Protein 8PEH (pdb70)

InterPro domains:
  IPR000719 Protein kinase domain [PS50011] (594-871)
  IPR000719 Protein kinase domain [SM00220] (594-871)
  IPR001245 Serine-threonine/tyrosine-protein kinase, catalytic domain [PF07714] (597-866)
  IPR001611 Leucine-rich repeat [PF00560] (429-446)
  IPR008271 Serine/threonine-protein kinase, active site [PS00108] (716-728)
  IPR011009 Protein kinase-like domain superfamily [SSF56112] (574-866)
  IPR013210 Leucine-rich repeat-containing N-terminal, plant-type [PF08263] (356-398)
  IPR017441 Protein kinase, ATP binding site [PS00107] (600-622)
  IPR024788 Malectin-like domain [PF12819] (41-347)
  IPR032675 Leucine-rich repeat domain superfamily [G3DSA:3.80.10.10] (358-510)

Nearest PDB structures (foldseek):
  8peh-assembly1_B  TM=1.003E+00  e=1.389E-59  Lotus japonicus
  8peh-assembly2_C  TM=9.870E-01  e=3.847E-55  Lotus japonicus
  8peh-assembly3_A  TM=9.852E-01  e=7.906E-52  Lotus japonicus
  6m0u-assembly1_A  TM=9.887E-01  e=3.096E-47  Arachis hypogaea
  5lpz-assembly1_A  TM=8.808E-01  e=1.571E-26  Arabidopsis thaliana

Organism: Lotus japonicus (NCBI:txid34305)

B-factor: mean 48.97, std 18.35, range [19.84, 143.26]

Sequence (856 aa):
SIQAFTLEYIEVATERYKTLIGEGGFGSVYRGTLNDGQQEVAVKVRSATSTQGTREFDNELNLLSAIQHENLVPLLGYCNESDQQILVYPFMSNGSLQDRLYGEPAKRKILDWPTRLSIALGAARGLAYLHTFPGRSVIHRDIKSSNILLDHSMAKVANFGFSKYASLEVRGTAGYLDPEYYKKTQQLSEKSDVFSFGVVLLEIVSGREPLNIKRPRTEWSLVEWATPYIRGSKVDEIVDPGIKGGYHAEAMWRVVEVALQQCLEPFSTYRPSMVAIVRRELEDALIIENNASSIQAFTLEYIEVATERYKTLIGEGGFGSVYRGTLNDGQEVAVKVRSATSTQGTREFDNELNLLSAIQHENLVPLLGYCNESDQQILVYPFMSNGSLQDRLYGEPAKRKILDWPTRLSIALGAARGLAYLHTFPGRSVIHRDIKSSNILLDHSMAKVANFGFSKYALLEVRGTAGYLDPEYYKTQQLSEKSDVFSFGVVLLEIVSGREPLNIKRPRTEWSLVEWATPYIRGSKVDEIVDPGIKGGYHAEAMWRVVEVALQCLEPFSTYRPSMVAIVRELEDALIIENNSVSIQAFTLEYIEVATERYKTLIGEGGFGSVYRGTLNDGQEVAVKVRSATSTQGTREFDNELNLLSAIQQHENLVPLLGYCNESDQQILVYPFMSNGSLQDRLYGEPAKRKILDWPTRLSIALGAARGLAYLHTFPGRSVIHRDIKSSNILLDHSMAKVANFGFRGTAGYLDPEYYKTQQLSEKSDVFSFGVVLLEIVSGREPLNIKRPRTEWSLVEWATPYIRGSKVDEIVDPGIKGGYHAEAMWRVVEVALQQCLEPFSTYRPSMVAIVRELEDALIIENN

Secondary structure (DSSP, 8-state):
----EEPPHHHHHHHTTTT-SEEE-STTEEEEEEE-TT--EEEEEEE-GGG---HHHHHHHHHHHTT---TTBPPP-EEEEETTEEEEEEE--TT-BHHHHHHSTGGGTS---HHHHHHHHHHHHHHHHHHHT-SSSPPP-S---GGGEE--TT--EE-S------TTT--TTHHHH----HHHHHHHHHHHHHHHHH---SB-TTS-GGGSBHHHHHHHHHHTT-GGGTS-GGGTTSS-HHHHHHHHHHHHHHT-SSGGGSPPHHHHHHHHHHHHHHHH-/--EE--HHHHHHHHTTTT-EEEE-SS-EEEEEE-TT--EEEEE---STT---HHHHHHHHHHHHH---TTBPPP-EEEEETTEEEEEEE--TT-BHHHHHHSSHHHH----HHHHHHHHHHHHHHHHHHHT-SSS-EE-S---GGGEE--TT--EE---TT-EE------S-TTTS-TTHHHH----HHHHHHHHHHHHHHHHH---SB-TTS-GGGSBHHHHHHHHHHTT-GGGTS-GGGTTSS-HHHHHHHHHHHHHHT-SSGGGSPPHHHHHHHHHHHHHHHHT--/-PEE--HHHHHHHHTTT--EEEE-SS-EEEEEE-TTS-EEEEEEEE--SSS-HHHHHHHHHHHHH---TTBPPP-EEEEETTEEEEEEE--TT-BHHHHHHSHHHHH-PPPHHHHHHHHHHHHHHHHHHHT-SSS-EE-S---GGGEE--TT--EE---TT-EE---S-S-TTTS-TTHHHH----HHHHHHHHHHHHHHHHH---SB-TTS-GGGSBHHHHHHHHHHTT-GGGGS-GGGTT-S-HHHHHHHHHHHHHHT-SSGGGSPPHHHHHHHHHHHHHHHH-

Solvent-accessible surface area: 41245 Å² total

Radius of gyration: 34.84 Å; Cα contacts (8 Å, |Δi|>4): 1588; chains: 3; bounding box: 82×72×102 Å

Foldseek 3Di:
DAAEDEPVQVCQFQVNQPAWDAAALQGTWGWGAHPVGFIKIKRKHDPVLDDDDVVVVVVVVVLQPLDDPQAFHWRYWYCPPNMTMTITGDAVQAWQLCQLANDVVVVDHDELLLLLVLLLSNLVSLLCQQPPPPFRKDQFADARNQFGAHPVGGHGYDSSVIDTFPDDDTYDPQQAQLCCVVVVGQGQLSVLSSSLSVLLCSFQSDHQADPPDPPCPRGSCSNQLVCLVVVNNLVRGHPVHVVVFDPVLSNLSNVLSNQSNPNDRVSHDGSVVVSVSSVVSSVSRVPPD/DADEDEPVQVCQFQVNQPAWDDAALAGTWGWGAHPVGFIKIKGKDFADPVRDDVNLVVVVVVLQLQDDPQAFHWRYWYQPPRMTMTITTDAVQAWQLCQLANPVVVVPHDELLLLLVLLLSNLVSLLCQQVPPPFHKDQFADARNQFGAHPVGGHRYRSSVMDTQADDTHDPLQAQLCCVVVRDDGSLSVLQSSLSVLLCSFQSDDQADPVDPPCPRGSCNNQVCCLVVVNNLVRGHPVHVVRWDPVLSNLSNVLSVQSNDNDRVSHDGSVVVSVSSVVSSVVRVD/DLDAAEDEPVQVCVFQVNQPAWPDQDQQATWGWGAHPVGFIKIKGWGDPVNQDDPVLVVVFVVVLSVDDDPQAFHWRYWYCPPNITMTMTGDAVQAWQLCQLANDVVVPDHDELLLLLVQLLSNLVQLLCQQPPPPDRWAQQADARNQFGAHPVGGHGYRTTSPYDPQQAQLCCVPVVDDDSLSNLQNSLSVLLCSFQSDHQADPVDPPCPRGSCSNQVVCLVVVNNVVRGHPVHVVVFDPVLSNLSNVLSNQSNPSDRVSHDHSVVVSVSSVVSSVVRVD

Structure (mmCIF, N/CA/C/O backbone):
data_8PEH
#
_entry.id   8PEH
#
_cell.length_a   144.870
_cell.length_b   77.960
_cell.length_c   101.400
_cell.angle_alpha   90.000
_cell.angle_beta   90.150
_cell.angle_gamma   90.000
#
_symmetry.space_group_name_H-M   'C 1 2 1'
#
loop_
_entity.id
_entity.type
_entity.pdbx_description
1 polymer 'Receptor-like kinase SYMRK'
2 non-polymer 'SULFATE ION'
3 non-polymer 1,2-ETHANEDIOL
4 water water
#
loop_
_atom_site.group_PDB
_atom_site.id
_atom_site.type_symbol
_atom_site.label_atom_id
_atom_site.label_alt_id
_atom_site.label_comp_id
_atom_site.label_asym_id
_atom_site.label_entity_id
_atom_site.label_seq_id
_atom_site.pdbx_PDB_ins_code
_atom_site.Cartn_x
_atom_site.Cartn_y
_atom_site.Cartn_z
_atom_site.occupancy
_atom_site.B_iso_or_equiv
_atom_site.auth_seq_id
_atom_site.auth_comp_id
_atom_site.auth_asym_id
_atom_site.auth_atom_id
_atom_site.pdbx_PDB_model_num
ATOM 1 N N . SER A 1 3 ? 8.54177 -44.81442 26.04733 1.000 87.64167 580 SER B N 1
ATOM 2 C CA . SER A 1 3 ? 8.70617 -43.63737 25.20092 1.000 88.31085 580 SER B CA 1
ATOM 3 C C . SER A 1 3 ? 8.09332 -43.85795 23.81613 1.000 85.80260 580 SER B C 1
ATOM 4 O O . SER A 1 3 ? 7.80708 -44.99122 23.42578 1.000 86.26983 580 SER B O 1
ATOM 7 N N . ILE A 1 4 ? 7.89557 -42.76167 23.08152 1.000 72.06041 581 ILE B N 1
ATOM 8 C CA . ILE A 1 4 ? 7.28700 -42.83261 21.75866 1.000 74.42371 581 ILE B CA 1
ATOM 9 C C . ILE A 1 4 ? 8.21703 -43.58224 20.80853 1.000 71.44161 581 ILE B C 1
ATOM 10 O O . ILE A 1 4 ? 9.44739 -43.45617 20.88653 1.000 70.94359 581 ILE B O 1
ATOM 15 N N . GLN A 1 5 ? 7.63402 -44.38953 19.92106 1.000 67.13898 582 GLN B N 1
ATOM 16 C CA . GLN A 1 5 ? 8.38491 -45.24659 19.00957 1.000 69.56711 582 GLN B CA 1
ATOM 17 C C . GLN A 1 5 ? 8.19770 -44.80474 17.56542 1.000 63.31766 582 GLN B C 1
ATOM 18 O O . GLN A 1 5 ? 7.08886 -44.46840 17.14685 1.000 62.68764 582 GLN B O 1
ATOM 24 N N . ALA A 1 6 ? 9.28125 -44.82890 16.79706 1.000 70.71122 583 ALA B N 1
ATOM 25 C CA . ALA A 1 6 ? 9.20107 -44.64323 15.35510 1.000 61.79595 583 ALA B CA 1
ATOM 26 C C . ALA A 1 6 ? 9.04225 -46.00549 14.69148 1.000 64.79767 583 ALA B C 1
ATOM 27 O O . ALA A 1 6 ? 9.75764 -46.95402 15.03253 1.000 69.24517 583 ALA B O 1
ATOM 29 N N . PHE A 1 7 ? 8.09833 -46.10500 13.75825 1.000 65.62941 584 PHE B N 1
ATOM 30 C CA . PHE A 1 7 ? 7.82385 -47.34604 13.04537 1.000 67.37044 584 PHE B CA 1
ATOM 31 C C . PHE A 1 7 ? 8.08532 -47.16098 11.55650 1.000 68.01234 584 PHE B C 1
ATOM 32 O O . PHE A 1 7 ? 7.80323 -46.09701 10.99702 1.000 68.12909 584 PHE B O 1
ATOM 40 N N . THR A 1 8 ? 8.62050 -48.19795 10.91223 1.000 69.19215 585 THR B N 1
ATOM 41 C CA . THR A 1 8 ? 8.71651 -48.17498 9.46252 1.000 69.75915 585 THR B CA 1
ATOM 42 C C . THR A 1 8 ? 7.35258 -48.45575 8.84367 1.000 73.28499 585 THR B C 1
ATOM 43 O O . THR A 1 8 ? 6.46841 -49.05420 9.46536 1.000 70.38060 585 THR B O 1
ATOM 47 N N . LEU A 1 9 ? 7.19266 -48.01487 7.59263 1.000 71.47939 586 LEU B N 1
ATOM 48 C CA . LEU A 1 9 ? 5.95702 -48.28773 6.86652 1.000 75.57344 586 LEU B CA 1
ATOM 49 C C . LEU A 1 9 ? 5.73486 -49.78561 6.69436 1.000 79.15640 586 LEU B C 1
ATOM 50 O O . LEU A 1 9 ? 4.58569 -50.23882 6.61813 1.000 75.53051 586 LEU B O 1
ATOM 55 N N . GLU A 1 10 ? 6.82079 -50.56471 6.63406 1.000 81.93454 587 GLU B N 1
ATOM 56 C CA . GLU A 1 10 ? 6.70186 -52.01807 6.58082 1.000 82.73665 587 GLU B CA 1
ATOM 57 C C . GLU A 1 10 ? 6.11664 -52.57291 7.87135 1.000 82.42649 587 GLU B C 1
ATOM 58 O O . GLU A 1 10 ? 5.21988 -53.42446 7.83817 1.000 80.89377 587 GLU B O 1
ATOM 64 N N . TYR A 1 11 ? 6.63321 -52.12121 9.01712 1.000 77.87764 588 TYR B N 1
ATOM 65 C CA . TYR A 1 11 ? 6.08887 -52.55709 10.29605 1.000 73.81166 588 TYR B CA 1
ATOM 66 C C . TYR A 1 11 ? 4.59228 -52.28432 10.36784 1.000 71.32240 588 TYR B C 1
ATOM 67 O O . TYR A 1 11 ? 3.81345 -53.15325 10.77834 1.000 71.10425 588 TYR B O 1
ATOM 76 N N . ILE A 1 12 ? 4.16987 -51.09117 9.94407 1.000 67.23611 589 ILE B N 1
ATOM 77 C CA . ILE A 1 12 ? 2.75178 -50.75458 9.96771 1.000 68.44698 589 ILE B CA 1
ATOM 78 C C . ILE A 1 12 ? 1.97252 -51.64291 9.01072 1.000 67.35989 589 ILE B C 1
ATOM 79 O O . ILE A 1 12 ? 0.79503 -51.93896 9.24335 1.000 65.74287 589 ILE B O 1
ATOM 84 N N . GLU A 1 13 ? 2.60651 -52.09141 7.92846 1.000 71.12127 590 GLU B N 1
ATOM 85 C CA . GLU A 1 13 ? 1.91231 -52.96258 6.98865 1.000 73.27802 590 GLU B CA 1
ATOM 86 C C . GLU A 1 13 ? 1.58939 -54.31060 7.62185 1.000 73.27294 590 GLU B C 1
ATOM 87 O O . GLU A 1 13 ? 0.46591 -54.81284 7.49137 1.000 72.67732 590 GLU B O 1
ATOM 93 N N . VAL A 1 14 ? 2.56400 -54.90576 8.31308 1.000 71.32584 591 VAL B N 1
ATOM 94 C CA . VAL A 1 14 ? 2.33683 -56.16717 9.01045 1.000 69.98336 591 VAL B CA 1
ATOM 95 C C . VAL A 1 14 ? 1.36269 -55.97241 10.16584 1.000 70.74649 591 VAL B C 1
ATOM 96 O O . VAL A 1 14 ? 0.45019 -56.78331 10.37029 1.000 73.77257 591 VAL B O 1
ATOM 100 N N . ALA A 1 15 ? 1.53348 -54.88754 10.92839 1.000 67.03137 592 ALA B N 1
ATOM 101 C CA . ALA A 1 15 ? 0.71767 -54.65895 12.11749 1.000 66.15514 592 ALA B CA 1
ATOM 102 C C . ALA A 1 15 ? -0.75203 -54.49989 11.76304 1.000 65.16461 592 ALA B C 1
ATOM 103 O O . ALA A 1 15 ? -1.62806 -54.95328 12.50650 1.000 62.00573 592 ALA B O 1
ATOM 105 N N . THR A 1 16 ? -1.04278 -53.85424 10.63690 1.000 64.00900 593 THR B N 1
ATOM 106 C CA . THR A 1 16 ? -2.41679 -53.66582 10.19427 1.000 66.92430 593 THR B CA 1
ATOM 107 C C . THR A 1 16 ? -2.87201 -54.73059 9.20710 1.000 70.67737 593 THR B C 1
ATOM 108 O O . THR A 1 16 ? -4.04437 -54.72338 8.81573 1.000 72.58327 593 THR B O 1
ATOM 112 N N . GLU A 1 17 ? -1.98207 -55.64004 8.80930 1.000 68.46484 594 GLU B N 1
ATOM 113 C CA . GLU A 1 17 ? -2.28789 -56.69456 7.84558 1.000 76.91402 594 GLU B CA 1
ATOM 114 C C . GLU A 1 17 ? -2.87295 -56.10251 6.56303 1.000 80.11629 594 GLU B C 1
ATOM 115 O O . GLU A 1 17 ? -4.01475 -56.36752 6.18080 1.000 80.74773 594 GLU B O 1
ATOM 121 N N . ARG A 1 18 ? -2.05395 -55.27279 5.91071 1.000 79.14984 595 ARG B N 1
ATOM 122 C CA . ARG A 1 18 ? -2.41013 -54.59565 4.66032 1.000 88.08231 595 ARG B CA 1
ATOM 123 C C . ARG A 1 18 ? -3.58036 -53.63247 4.84805 1.000 81.67826 595 ARG B C 1
ATOM 124 O O . ARG A 1 18 ? -4.39943 -53.45515 3.94224 1.000 85.70679 595 ARG B O 1
ATOM 132 N N . TYR A 1 19 ? -3.65775 -53.00152 6.01910 1.000 76.06988 596 TYR B N 1
ATOM 133 C CA . TYR A 1 19 ? -4.71395 -52.04057 6.34193 1.000 74.85157 596 TYR B CA 1
ATOM 134 C C . TYR A 1 19 ? -6.10074 -52.63797 6.10086 1.000 78.56062 596 TYR B C 1
ATOM 135 O O . TYR A 1 19 ? -6.98071 -52.01371 5.50615 1.000 80.17115 596 TYR B O 1
ATOM 144 N N . LYS A 1 20 ? -6.29940 -53.86301 6.58887 1.000 83.24194 597 LYS B N 1
ATOM 145 C CA . LYS A 1 20 ? -7.51750 -54.59646 6.25995 1.000 83.99929 597 LYS B CA 1
ATOM 146 C C . LYS A 1 20 ? -8.72994 -54.09962 7.04172 1.000 83.16380 597 LYS B C 1
ATOM 147 O O . LYS A 1 20 ? -9.83406 -54.03162 6.48918 1.000 86.60000 597 LYS B O 1
ATOM 153 N N . THR A 1 21 ? -8.55351 -53.74688 8.31590 1.000 80.03636 598 THR B N 1
ATOM 154 C CA . THR A 1 21 ? -9.66430 -53.50680 9.23622 1.000 77.34376 598 THR B CA 1
ATOM 155 C C . THR A 1 21 ? -9.78774 -52.01160 9.51389 1.000 79.14134 598 THR B C 1
ATOM 156 O O . THR A 1 21 ? -8.99890 -51.44864 10.27901 1.000 76.23667 598 THR B O 1
ATOM 160 N N . LEU A 1 22 ? -10.79494 -51.37982 8.92204 1.000 89.51450 599 LEU B N 1
ATOM 161 C CA . LEU A 1 22 ? -10.99036 -49.94123 9.02638 1.000 90.28342 599 LEU B CA 1
ATOM 162 C C . LEU A 1 22 ? -11.97283 -49.62642 10.14712 1.000 93.59742 599 LEU B C 1
ATOM 163 O O . LEU A 1 22 ? -13.01730 -50.27215 10.26975 1.000 100.67153 599 LEU B O 1
ATOM 168 N N . ILE A 1 23 ? -11.62943 -48.62970 10.96514 1.000 85.28006 600 ILE B N 1
ATOM 169 C CA . ILE A 1 23 ? -12.43488 -48.25739 12.12534 1.000 82.53502 600 ILE B CA 1
ATOM 170 C C . ILE A 1 23 ? -13.23395 -46.99627 11.82142 1.000 86.39570 600 ILE B C 1
ATOM 171 O O . ILE A 1 23 ? -14.33609 -46.80549 12.34732 1.000 91.57902 600 ILE B O 1
ATOM 176 N N . GLY A 1 24 ? -12.68406 -46.12415 10.98463 1.000 83.29969 601 GLY B N 1
ATOM 177 C CA . GLY A 1 24 ? -13.38106 -44.90885 10.62017 1.000 86.24283 601 GLY B CA 1
ATOM 178 C C . GLY A 1 24 ? -12.46882 -43.97307 9.85384 1.000 85.00206 601 GLY B C 1
ATOM 179 O O . GLY A 1 24 ? -11.40108 -44.36452 9.37847 1.000 80.57889 601 GLY B O 1
ATOM 180 N N . GLU A 1 25 ? -12.92133 -42.72599 9.73951 1.000 96.07087 602 GLU B N 1
ATOM 181 C CA . GLU A 1 25 ? -12.15235 -41.65906 9.11577 1.000 92.06734 602 GLU B CA 1
ATOM 182 C C . GLU A 1 25 ? -12.13605 -40.44623 10.03247 1.000 92.58413 602 GLU B C 1
ATOM 183 O O . GLU A 1 25 ? -13.15311 -40.10508 10.64335 1.000 97.63857 602 GLU B O 1
ATOM 189 N N . GLY A 1 26 ? -10.97887 -39.79875 10.12542 1.000 84.91513 603 GLY B N 1
ATOM 190 C CA . GLY A 1 26 ? -10.84680 -38.62690 10.96557 1.000 82.27431 603 GLY B CA 1
ATOM 191 C C . GLY A 1 26 ? -10.21840 -37.44638 10.25678 1.000 83.64484 603 GLY B C 1
ATOM 192 O O . GLY A 1 26 ? -10.08126 -37.44329 9.02678 1.000 83.85585 603 GLY B O 1
ATOM 193 N N . GLY A 1 27 ? -9.84584 -36.42824 11.02708 1.000 77.07589 604 GLY B N 1
ATOM 194 C CA . GLY A 1 27 ? -9.13382 -35.29134 10.48467 1.000 80.18158 604 GLY B CA 1
ATOM 195 C C . GLY A 1 27 ? -7.85577 -35.72294 9.79913 1.000 89.94425 604 GLY B C 1
ATOM 196 O O . GLY A 1 27 ? -7.67044 -35.48097 8.60329 1.000 86.36155 604 GLY B O 1
ATOM 197 N N . PHE A 1 28 ? -6.98366 -36.40537 10.54458 1.000 91.65301 605 PHE B N 1
ATOM 198 C CA . PHE A 1 28 ? -5.70273 -36.83737 9.99644 1.000 91.85650 605 PHE B CA 1
ATOM 199 C C . PHE A 1 28 ? -5.85323 -37.87340 8.88225 1.000 89.81270 605 PHE B C 1
ATOM 200 O O . PHE A 1 28 ? -4.95306 -37.98844 8.04028 1.000 88.02173 605 PHE B O 1
ATOM 208 N N . GLY A 1 29 ? -6.95036 -38.62159 8.85570 1.000 103.18910 606 GLY B N 1
ATOM 209 C CA . GLY A 1 29 ? -7.21258 -39.58281 7.79203 1.000 86.60148 606 GLY B CA 1
ATOM 210 C C . GLY A 1 29 ? -8.02854 -40.76108 8.30237 1.000 88.14938 606 GLY B C 1
ATOM 211 O O . GLY A 1 29 ? -8.78883 -40.63414 9.26084 1.000 97.47500 606 GLY B O 1
ATOM 212 N N . SER A 1 30 ? -7.85006 -41.89913 7.63248 1.000 76.24612 607 SER B N 1
ATOM 213 C CA . SER A 1 30 ? -8.54649 -43.12356 8.00392 1.000 73.28391 607 SER B CA 1
ATOM 214 C C . SER A 1 30 ? -7.79710 -43.84589 9.11874 1.000 66.84448 607 SER B C 1
ATOM 215 O O . SER A 1 30 ? -6.56187 -43.86695 9.15038 1.000 63.17345 607 SER B O 1
ATOM 218 N N . VAL A 1 31 ? -8.55155 -44.44638 10.03339 1.000 66.72462 608 VAL B N 1
ATOM 219 C CA . VAL A 1 31 ? -7.99215 -45.17070 11.16833 1.000 62.13173 608 VAL B CA 1
ATOM 220 C C . VAL A 1 31 ? -8.21573 -46.66124 10.94153 1.000 62.77010 608 VAL B C 1
ATOM 221 O O . VAL A 1 31 ? -9.32187 -47.08431 10.58134 1.000 68.76293 608 VAL B O 1
ATOM 225 N N . TYR A 1 32 ? -7.15521 -47.44995 11.11333 1.000 54.31019 609 TYR B N 1
ATOM 226 C CA . TYR A 1 32 ? -7.21044 -48.89638 10.96411 1.000 59.73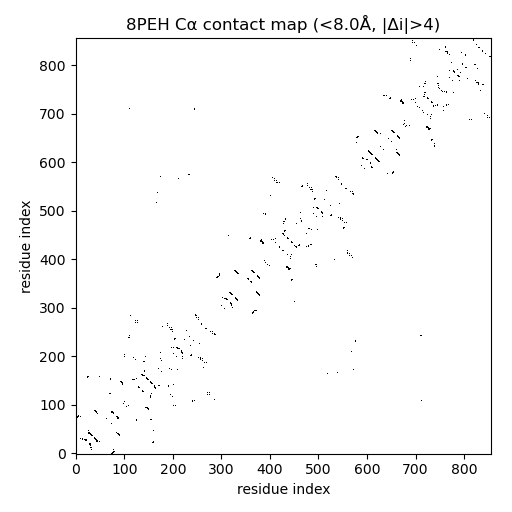935 609 TYR B CA 1
ATOM 227 C C . TYR A 1 32 ? -6.81254 -49.57620 12.26729 1.000 57.71357 609 TYR B C 1
ATOM 228 O O . TYR A 1 32 ? -6.08538 -49.00880 13.08793 1.000 57.01758 609 TYR B O 1
ATOM 237 N N . ARG A 1 33 ? -7.28413 -50.80499 12.44708 1.000 54.69617 610 ARG B N 1
ATOM 238 C CA . ARG A 1 33 ? -6.94382 -51.57570 13.63163 1.000 61.29717 610 ARG B CA 1
ATOM 239 C C . ARG A 1 33 ? -5.66781 -52.36213 13.37951 1.000 57.96059 610 ARG B C 1
ATOM 240 O O . ARG A 1 33 ? -5.45535 -52.89020 12.28428 1.000 62.00772 610 ARG B O 1
ATOM 248 N N . GLY A 1 34 ? -4.80975 -52.42489 14.39395 1.000 56.94274 611 GLY B N 1
ATOM 249 C CA . GLY A 1 34 ? -3.53630 -53.09372 14.24167 1.000 60.60313 611 GLY B CA 1
ATOM 250 C C . GLY A 1 34 ? -3.09226 -53.78577 15.51147 1.000 57.76089 611 GLY B C 1
ATOM 251 O O . GLY A 1 34 ? -3.75154 -53.71476 16.54958 1.000 60.67755 611 GLY B O 1
ATOM 252 N N . THR A 1 35 ? -1.94526 -54.45498 15.41546 1.000 55.96436 612 THR B N 1
ATOM 253 C CA . THR A 1 35 ? -1.35460 -55.15842 16.54647 1.000 61.34808 612 THR B CA 1
ATOM 254 C C . THR A 1 35 ? 0.16076 -55.06599 16.44706 1.000 60.88917 612 THR B C 1
ATOM 255 O O . THR A 1 35 ? 0.73543 -55.40589 15.40655 1.000 64.54625 612 THR B O 1
ATOM 259 N N . LEU A 1 36 ? 0.79820 -54.60623 17.52255 1.000 65.03040 613 LEU B N 1
ATOM 260 C CA . LEU A 1 36 ? 2.24692 -54.48087 17.56731 1.000 67.88564 613 LEU B CA 1
ATOM 261 C C . LEU A 1 36 ? 2.89024 -55.83749 17.84988 1.000 73.68555 613 LEU B C 1
ATOM 262 O O . LEU A 1 36 ? 2.21577 -56.81899 18.17473 1.000 74.78622 613 LEU B O 1
ATOM 267 N N . ASN A 1 37 ? 4.22400 -55.87903 17.72539 1.000 82.53539 614 ASN B N 1
ATOM 268 C CA . ASN A 1 37 ? 4.96674 -57.11833 17.95251 1.000 82.55391 614 ASN B CA 1
ATOM 269 C C . ASN A 1 37 ? 4.76297 -57.65626 19.36339 1.000 83.99635 614 ASN B C 1
ATOM 270 O O . ASN A 1 37 ? 4.77279 -58.87489 19.57000 1.000 87.29825 614 ASN B O 1
ATOM 275 N N . ASP A 1 38 ? 4.58412 -56.77232 20.34091 1.000 82.01491 615 ASP B N 1
ATOM 276 C CA . ASP A 1 38 ? 4.33665 -57.16604 21.72074 1.000 83.60772 615 ASP B CA 1
ATOM 277 C C . ASP A 1 38 ? 2.88024 -57.54172 21.98162 1.000 83.02405 615 ASP B C 1
ATOM 278 O O . ASP A 1 38 ? 2.51290 -57.75840 23.14113 1.000 85.36051 615 ASP B O 1
ATOM 283 N N . GLY A 1 39 ? 2.04692 -57.61228 20.94323 1.000 78.54190 616 GLY B N 1
ATOM 284 C CA . GLY A 1 39 ? 0.64986 -57.95930 21.10368 1.000 76.07991 616 GLY B CA 1
ATOM 285 C C . GLY A 1 39 ? -0.26282 -56.82305 21.51604 1.000 76.64947 616 GLY B C 1
ATOM 286 O O . GLY A 1 39 ? -1.45566 -57.06249 21.75049 1.000 73.09090 616 GLY B O 1
ATOM 287 N N A GLN A 1 40 ? 0.24535 -55.59660 21.59811 0.456 71.75739 617 GLN B N 1
ATOM 288 N N B GLN A 1 40 ? 0.25223 -55.59973 21.62653 0.544 71.75494 617 GLN B N 1
ATOM 289 C CA A GLN A 1 40 ? -0.58140 -54.46744 21.99693 0.456 70.11760 617 GLN B CA 1
ATOM 290 C CA B GLN A 1 40 ? -0.58473 -54.46861 22.00179 0.544 70.12297 617 GLN B CA 1
ATOM 291 C C A GLN A 1 40 ? -1.49878 -54.05490 20.85067 0.456 67.89287 617 GLN B C 1
ATOM 292 C C B GLN A 1 40 ? -1.50249 -54.08733 20.84607 0.544 67.91114 617 GLN B C 1
ATOM 293 O O A GLN A 1 40 ? -1.03954 -53.81178 19.72890 0.456 63.58480 617 GLN B O 1
ATOM 294 O O B GLN A 1 40 ? -1.04895 -53.89629 19.71187 0.544 63.56733 617 GLN B O 1
ATOM 305 N N . GLU A 1 41 ? -2.79790 -53.98956 21.13632 1.000 67.00370 618 GLU B N 1
ATOM 306 C CA . GLU A 1 41 ? -3.77369 -53.58331 20.13671 1.000 61.63829 618 GLU B CA 1
ATOM 307 C C . GLU A 1 41 ? -3.69314 -52.07816 19.93280 1.000 56.83239 618 GLU B C 1
ATOM 308 O O . GLU A 1 41 ? -3.64287 -51.31266 20.90075 1.000 57.01501 618 GLU B O 1
ATOM 314 N N . VAL A 1 42 ? -3.67344 -51.64674 18.67357 1.000 55.09611 619 VAL B N 1
ATOM 315 C CA . VAL A 1 42 ? -3.48401 -50.23698 18.37399 1.000 51.07505 619 VAL B CA 1
ATOM 316 C C . VAL A 1 42 ? -4.53808 -49.77274 17.38252 1.000 48.54106 619 VAL B C 1
ATOM 317 O O . VAL A 1 42 ? -5.15804 -50.56192 16.66459 1.000 50.77081 619 VAL B O 1
ATOM 321 N N . ALA A 1 43 ? -4.73949 -48.46539 17.37254 1.000 46.04948 620 ALA B N 1
ATOM 322 C CA . ALA A 1 43 ? -5.50907 -47.77164 16.35315 1.000 48.21152 620 ALA B CA 1
ATOM 323 C C . ALA A 1 43 ? -4.51267 -46.99652 15.50169 1.000 46.44563 620 ALA B C 1
ATOM 324 O O . ALA A 1 43 ? -3.72825 -46.20548 16.03698 1.000 42.85770 620 ALA B O 1
ATOM 326 N N . VAL A 1 44 ? -4.53097 -47.23516 14.19275 1.000 44.65789 621 VAL B N 1
ATOM 327 C CA . VAL A 1 44 ? -3.52147 -46.71526 13.27530 1.000 44.83782 621 VAL B CA 1
ATOM 328 C C . VAL A 1 44 ? -4.17612 -45.65713 12.39260 1.000 57.14835 621 VAL B C 1
ATOM 329 O O . VAL A 1 44 ? -5.02498 -45.97290 11.54526 1.000 55.14666 621 VAL B O 1
ATOM 333 N N . LYS A 1 45 ? -3.75727 -44.40518 12.56642 1.000 48.74632 622 LYS B N 1
ATOM 334 C CA . LYS A 1 45 ? -4.30851 -43.26864 11.83673 1.000 54.76446 622 LYS B CA 1
ATOM 335 C C . LYS A 1 45 ? -3.34890 -42.89597 10.71289 1.000 60.22672 622 LYS B C 1
ATOM 336 O O . LYS A 1 45 ? -2.17812 -42.58562 10.96736 1.000 54.36760 622 LYS B O 1
ATOM 342 N N . VAL A 1 46 ? -3.83918 -42.93334 9.47200 1.000 60.56635 623 VAL B N 1
ATOM 343 C CA . VAL A 1 46 ? -2.98104 -42.71084 8.31448 1.000 64.99262 623 VAL B CA 1
ATOM 344 C C . VAL A 1 46 ? -3.31456 -41.38487 7.63838 1.000 71.58105 623 VAL B C 1
ATOM 345 O O . VAL A 1 46 ? -4.30544 -40.72733 7.97148 1.000 72.38944 623 VAL B O 1
ATOM 349 N N . ARG A 1 47 ? -2.49660 -41.01544 6.65671 1.000 71.57431 624 ARG B N 1
ATOM 350 C CA . ARG A 1 47 ? -2.49749 -39.67604 6.07778 1.000 76.68469 624 ARG B CA 1
ATOM 351 C C . ARG A 1 47 ? -3.78336 -39.37629 5.30796 1.000 93.05774 624 ARG B C 1
ATOM 352 O O . ARG A 1 47 ? -4.20135 -40.15809 4.44698 1.000 106.24604 624 ARG B O 1
ATOM 360 N N . SER A 1 48 ? -4.40431 -38.23374 5.61287 1.000 87.52388 625 SER B N 1
ATOM 361 C CA . SER A 1 48 ? -5.43210 -37.62808 4.76779 1.000 88.63781 625 SER B CA 1
ATOM 362 C C . SER A 1 48 ? -4.82403 -36.45323 4.01669 1.000 92.02490 625 SER B C 1
ATOM 363 O O . SER A 1 48 ? -4.13366 -35.62603 4.61997 1.000 95.83158 625 SER B O 1
ATOM 366 N N . ALA A 1 49 ? -5.10364 -36.36862 2.71057 1.000 89.06706 626 ALA B N 1
ATOM 367 C CA . ALA A 1 49 ? -4.45870 -35.35806 1.87333 1.000 93.20245 626 ALA B CA 1
ATOM 368 C C . ALA A 1 49 ? -4.74814 -33.94258 2.36404 1.000 102.29809 626 ALA B C 1
ATOM 369 O O . ALA A 1 49 ? -3.84440 -33.09932 2.40690 1.000 107.12860 626 ALA B O 1
ATOM 371 N N . THR A 1 50 ? -5.99912 -33.65858 2.73818 1.000 113.84152 627 THR B N 1
ATOM 372 C CA . THR A 1 50 ? -6.35404 -32.29205 3.11330 1.000 114.18035 627 THR B CA 1
ATOM 373 C C . THR A 1 50 ? -5.72931 -31.88163 4.44420 1.000 112.56704 627 THR B C 1
ATOM 374 O O . THR A 1 50 ? -5.39228 -30.70579 4.62752 1.000 115.40785 627 THR B O 1
ATOM 378 N N . SER A 1 51 ? -5.55727 -32.82384 5.37533 1.000 108.30693 628 SER B N 1
ATOM 379 C CA . SER A 1 51 ? -4.97150 -32.54604 6.68269 1.000 109.50877 628 SER B CA 1
ATOM 380 C C . SER A 1 51 ? -3.50995 -32.97542 6.77233 1.000 113.73322 628 SER B C 1
ATOM 381 O O . SER A 1 51 ? -3.05501 -33.42417 7.83167 1.000 107.38554 628 SER B O 1
ATOM 384 N N . THR A 1 52 ? -2.76760 -32.85802 5.67563 1.000 124.99527 629 THR B N 1
ATOM 385 C CA . THR A 1 52 ? -1.34004 -33.12843 5.67424 1.000 121.05387 629 THR B CA 1
ATOM 386 C C . THR A 1 52 ? -0.65067 -32.12610 4.76378 1.000 124.76347 629 THR B C 1
ATOM 387 O O . THR A 1 52 ? -1.22443 -31.65930 3.77563 1.000 136.08416 629 THR B O 1
ATOM 391 N N . GLN A 1 53 ? 0.58148 -31.78075 5.12004 1.000 121.34153 630 GLN B N 1
ATOM 392 C CA . GLN A 1 53 ? 1.41399 -31.00379 4.21657 1.000 123.78309 630 GLN B CA 1
ATOM 393 C C . GLN A 1 53 ? 2.71507 -31.75099 3.97240 1.000 126.78671 630 GLN B C 1
ATOM 394 O O . GLN A 1 53 ? 2.83296 -32.50059 2.99737 1.000 137.38290 630 GLN B O 1
ATOM 400 N N . GLY A 1 54 ? 3.68772 -31.57232 4.85967 1.000 109.57309 631 GLY B N 1
ATOM 401 C CA . GLY A 1 54 ? 4.98384 -32.18131 4.65292 1.000 98.79834 631 GLY B CA 1
ATOM 402 C C . GLY A 1 54 ? 5.68722 -32.56821 5.93325 1.000 88.21809 631 GLY B C 1
ATOM 403 O O . GLY A 1 54 ? 5.06551 -32.66448 6.99608 1.000 85.03689 631 GLY B O 1
ATOM 404 N N . THR A 1 55 ? 6.99909 -32.78363 5.83468 1.000 79.84555 632 THR B N 1
ATOM 405 C CA . THR A 1 55 ? 7.76548 -33.25337 6.98158 1.000 73.30617 632 THR B CA 1
ATOM 406 C C . THR A 1 55 ? 7.84343 -32.19606 8.07964 1.000 73.46939 632 THR B C 1
ATOM 407 O O . THR A 1 55 ? 7.69279 -32.51629 9.26346 1.000 68.05598 632 THR B O 1
ATOM 411 N N . ARG A 1 56 ? 8.07673 -30.93393 7.70943 1.000 75.79377 633 ARG B N 1
ATOM 412 C CA . ARG A 1 56 ? 8.26335 -29.88781 8.71231 1.000 75.12348 633 ARG B CA 1
ATOM 413 C C . ARG A 1 56 ? 6.99556 -29.65053 9.52172 1.000 77.44539 633 ARG B C 1
ATOM 414 O O . ARG A 1 56 ? 7.05990 -29.46217 10.74185 1.000 81.17296 633 ARG B O 1
ATOM 422 N N . GLU A 1 57 ? 5.83379 -29.65364 8.86585 1.000 81.71859 634 GLU B N 1
ATOM 423 C CA . GLU A 1 57 ? 4.58511 -29.41245 9.58461 1.000 84.53530 634 GLU B CA 1
ATOM 424 C C . GLU A 1 57 ? 4.24567 -30.57841 10.50573 1.000 75.66255 634 GLU B C 1
ATOM 425 O O . GLU A 1 57 ? 3.83198 -30.37337 11.65266 1.000 68.95810 634 GLU B O 1
ATOM 431 N N . PHE A 1 58 ? 4.42882 -31.80962 10.02464 1.000 75.94141 635 PHE B N 1
ATOM 432 C CA . PHE A 1 58 ? 4.18128 -32.99148 10.84393 1.000 69.11844 635 PHE B CA 1
ATOM 433 C C . PHE A 1 58 ? 5.11902 -33.07194 12.04272 1.000 62.89248 635 PHE B C 1
ATOM 434 O O . PHE A 1 58 ? 4.80503 -33.76173 13.01409 1.000 57.55618 635 PHE B O 1
ATOM 442 N N . ASP A 1 59 ? 6.26063 -32.38262 11.99593 1.000 69.63011 636 ASP B N 1
ATOM 443 C CA . ASP A 1 59 ? 7.23697 -32.47741 13.07501 1.000 63.76955 636 ASP B CA 1
ATOM 444 C C . ASP A 1 59 ? 6.77888 -31.72436 14.32204 1.000 63.50347 636 ASP B C 1
ATOM 445 O O . ASP A 1 59 ? 6.94874 -32.21787 15.44146 1.000 54.41309 636 ASP B O 1
ATOM 450 N N . ASN A 1 60 ? 6.19348 -30.53613 14.15318 1.000 65.03134 637 ASN B N 1
ATOM 451 C CA . ASN A 1 60 ? 5.69401 -29.79449 15.30943 1.000 70.33923 637 ASN B CA 1
ATOM 452 C C . ASN A 1 60 ? 4.46235 -30.45747 15.90781 1.000 64.99816 637 ASN B C 1
ATOM 453 O O . ASN A 1 60 ? 4.33116 -30.53701 17.13449 1.000 65.00108 637 ASN B O 1
ATOM 458 N N . GLU A 1 61 ? 3.54485 -30.92515 15.05826 1.000 66.74050 638 GLU B N 1
ATOM 459 C CA . GLU A 1 61 ? 2.41172 -31.70228 15.54646 1.000 67.42326 638 GLU B CA 1
ATOM 460 C C . GLU A 1 61 ? 2.88715 -32.89914 16.35854 1.000 61.86007 638 GLU B C 1
ATOM 461 O O . GLU A 1 61 ? 2.31708 -33.21686 17.40930 1.000 62.45856 638 GLU B O 1
ATOM 467 N N . LEU A 1 62 ? 3.95087 -33.55729 15.89687 1.000 59.88234 639 LEU B N 1
ATOM 468 C CA . LEU A 1 62 ? 4.46841 -34.73517 16.58376 1.000 56.30853 639 LEU B CA 1
ATOM 469 C C . LEU A 1 62 ? 5.08865 -34.37151 17.92759 1.000 57.97776 639 LEU B C 1
ATOM 470 O O . LEU A 1 62 ? 4.92027 -35.10148 18.91143 1.000 60.53000 639 LEU B O 1
ATOM 475 N N . ASN A 1 63 ? 5.82029 -33.25427 17.98761 1.000 59.45993 640 ASN B N 1
ATOM 476 C CA . ASN A 1 63 ? 6.39875 -32.81736 19.25508 1.000 61.73642 640 ASN B CA 1
ATOM 477 C C . ASN A 1 63 ? 5.31087 -32.47157 20.26262 1.000 58.85606 640 ASN B C 1
ATOM 478 O O . ASN A 1 63 ? 5.45740 -32.73740 21.46119 1.000 58.00300 640 ASN B O 1
ATOM 483 N N . LEU A 1 64 ? 4.21330 -31.87494 19.79275 1.000 58.01233 641 LEU B N 1
ATOM 484 C CA . LEU A 1 64 ? 3.09847 -31.55710 20.68188 1.000 62.55650 641 LEU B CA 1
ATOM 485 C C . LEU A 1 64 ? 2.44516 -32.82105 21.23176 1.000 58.89771 641 LEU B C 1
ATOM 486 O O . LEU A 1 64 ? 2.32692 -32.98689 22.45036 1.000 56.30074 641 LEU B O 1
ATOM 491 N N . LEU A 1 65 ? 2.01804 -33.72670 20.34406 1.000 57.53813 642 LEU B N 1
ATOM 492 C CA . LEU A 1 65 ? 1.28987 -34.91785 20.77820 1.000 56.55076 642 LEU B CA 1
ATOM 493 C C . LEU A 1 65 ? 2.11828 -35.78349 21.71599 1.000 60.21796 642 LEU B C 1
ATOM 494 O O . LEU A 1 65 ? 1.56496 -36.42884 22.61733 1.000 54.18062 642 LEU B O 1
ATOM 499 N N . SER A 1 66 ? 3.44117 -35.79481 21.53832 1.000 53.82692 643 SER B N 1
ATOM 500 C CA . SER A 1 66 ? 4.29121 -36.59914 22.40713 1.000 59.58076 643 SER B CA 1
ATOM 501 C C . SER A 1 66 ? 4.33019 -36.03508 23.81850 1.000 58.03065 643 SER B C 1
ATOM 502 O O . SER A 1 66 ? 4.41326 -36.79392 24.79087 1.000 65.53794 643 SER B O 1
ATOM 505 N N . ALA A 1 67 ? 4.27437 -34.70565 23.95043 1.000 58.84233 644 ALA B N 1
ATOM 506 C CA . ALA A 1 67 ? 4.38299 -34.05823 25.25374 1.000 59.81340 644 ALA B CA 1
ATOM 507 C C . ALA A 1 67 ? 3.07138 -34.06044 26.02948 1.000 53.49113 644 ALA B C 1
ATOM 508 O O . ALA A 1 67 ? 3.08633 -33.88386 27.25118 1.000 56.02266 644 ALA B O 1
ATOM 510 N N . ILE A 1 68 ? 1.94860 -34.25115 25.34842 1.000 52.56223 645 ILE B N 1
ATOM 511 C CA . ILE A 1 68 ? 0.63824 -34.28922 25.98555 1.000 52.58352 645 ILE B CA 1
ATOM 512 C C . ILE A 1 68 ? 0.48353 -35.64692 26.66532 1.000 57.85165 645 ILE B C 1
ATOM 513 O O . ILE A 1 68 ? 0.34729 -36.67570 25.99731 1.000 57.51604 645 ILE B O 1
ATOM 518 N N . GLN A 1 69 ? 0.52378 -35.64958 27.99971 1.000 49.13945 646 GLN B N 1
ATOM 519 C CA . GLN A 1 69 ? 0.44012 -36.86355 28.80766 1.000 49.11347 646 GLN B CA 1
ATOM 520 C C . GLN A 1 69 ? -0.54566 -36.61867 29.93702 1.000 46.75977 646 GLN B C 1
ATOM 521 O O . GLN A 1 69 ? -0.33126 -35.73010 30.76865 1.000 46.91508 646 GLN B O 1
ATOM 527 N N . HIS A 1 70 ? -1.62443 -37.39310 29.96338 1.000 39.83918 647 HIS B N 1
ATOM 528 C CA . HIS A 1 70 ? -2.59423 -37.27395 31.03610 1.000 39.70107 647 HIS B CA 1
ATOM 529 C C . HIS A 1 70 ? -3.46874 -38.51839 31.01551 1.000 43.59531 647 HIS B C 1
ATOM 530 O O . HIS A 1 70 ? -3.74758 -39.08531 29.94950 1.000 33.66464 647 HIS B O 1
ATOM 537 N N . GLU A 1 71 ? -3.88756 -38.93663 32.21254 1.000 37.41309 648 GLU B N 1
ATOM 538 C CA . GLU A 1 71 ? -4.62088 -40.18476 32.36888 1.000 35.61501 648 GLU B CA 1
ATOM 539 C C . GLU A 1 71 ? -5.96285 -40.17139 31.65485 1.000 32.51325 648 GLU B C 1
ATOM 540 O O . GLU A 1 71 ? -6.51617 -41.24478 31.40513 1.000 37.71641 648 GLU B O 1
ATOM 546 N N . ASN A 1 72 ? -6.52239 -38.99444 31.34759 1.000 28.68878 649 ASN B N 1
ATOM 547 C CA . ASN A 1 72 ? -7.78022 -38.91265 30.61887 1.000 28.36975 649 ASN B CA 1
ATOM 548 C C . ASN A 1 72 ? -7.59528 -38.41245 29.18320 1.000 29.25018 649 ASN B C 1
ATOM 549 O O . ASN A 1 72 ? -8.52143 -37.83462 28.61770 1.000 26.91612 649 ASN B O 1
ATOM 554 N N . LEU A 1 73 ? -6.41608 -38.59963 28.60129 1.000 30.37849 650 LEU B N 1
ATOM 555 C CA . LEU A 1 73 ? -6.17864 -38.37597 27.17038 1.000 33.49471 650 LEU B CA 1
ATOM 556 C C . LEU A 1 73 ? -5.57290 -39.64199 26.58333 1.000 30.33729 650 LEU B C 1
ATOM 557 O O . LEU A 1 73 ? -4.74724 -40.29782 27.22872 1.000 33.87618 650 LEU B O 1
ATOM 562 N N . VAL A 1 74 ? -6.01151 -40.01745 25.38796 1.000 33.84222 651 VAL B N 1
ATOM 563 C CA . VAL A 1 74 ? -5.41543 -41.16619 24.71107 1.000 32.76027 651 VAL B CA 1
ATOM 564 C C . VAL A 1 74 ? -3.96414 -40.81267 24.39990 1.000 32.60811 651 VAL B C 1
ATOM 565 O O . VAL A 1 74 ? -3.69657 -39.78450 23.75395 1.000 29.31414 651 VAL B O 1
ATOM 569 N N . PRO A 1 75 ? -3.00330 -41.60703 24.85680 1.000 32.94926 652 PRO B N 1
ATOM 570 C CA . PRO A 1 75 ? -1.59374 -41.28604 24.61526 1.000 33.58808 652 PRO B CA 1
ATOM 571 C C . PRO A 1 75 ? -1.16547 -41.69317 23.21668 1.000 40.86640 652 PRO B C 1
ATOM 572 O O . PRO A 1 75 ? -1.63208 -42.69021 22.66739 1.000 36.27315 652 PRO B O 1
ATOM 576 N N . LEU A 1 76 ? -0.25032 -40.91337 22.65102 1.000 40.74111 653 LEU B N 1
ATOM 577 C CA . LEU A 1 76 ? 0.36556 -41.26995 21.37468 1.000 40.28349 653 LEU B CA 1
ATOM 578 C C . LEU A 1 76 ? 1.43419 -42.32530 21.62776 1.000 42.98096 653 LEU B C 1
ATOM 579 O O . LEU A 1 76 ? 2.34913 -42.09380 22.42411 1.000 45.96763 653 LEU B O 1
ATOM 584 N N . LEU A 1 77 ? 1.31230 -43.49203 20.98375 1.000 37.20811 654 LEU B N 1
ATOM 585 C CA . LEU A 1 77 ? 2.29799 -44.55408 21.17680 1.000 42.50323 654 LEU B CA 1
ATOM 586 C C . LEU A 1 77 ? 3.44289 -44.50071 20.17487 1.000 50.18133 654 LEU B C 1
ATOM 587 O O . LEU A 1 77 ? 4.56474 -44.91013 20.50099 1.000 52.65803 654 LEU B O 1
ATOM 592 N N . GLY A 1 78 ? 3.18295 -44.03946 18.95873 1.000 46.32512 655 GLY B N 1
ATOM 593 C CA . GLY A 1 78 ? 4.21785 -44.07212 17.94645 1.000 48.91555 655 GLY B CA 1
ATOM 594 C C . GLY A 1 78 ? 3.77927 -43.33582 16.70544 1.000 48.33316 655 GLY B C 1
ATOM 595 O O . GLY A 1 78 ? 2.67118 -42.79719 16.62678 1.000 40.82195 655 GLY B O 1
ATOM 596 N N . TYR A 1 79 ? 4.67183 -43.33872 15.71619 1.000 50.62839 656 TYR B N 1
ATOM 597 C CA . TYR A 1 79 ? 4.44986 -42.58502 14.49604 1.000 44.07215 656 TYR B CA 1
ATOM 598 C C . TYR A 1 79 ? 5.22374 -43.23462 13.35868 1.000 53.83929 656 TYR B C 1
ATOM 599 O O . TYR A 1 79 ? 6.19873 -43.96198 13.57276 1.000 51.21847 656 TYR B O 1
ATOM 608 N N . CYS A 1 80 ? 4.77998 -42.95005 12.13904 1.000 54.23421 657 CYS B N 1
ATOM 609 C CA . CYS A 1 80 ? 5.51514 -43.33127 10.93924 1.000 53.78740 657 CYS B CA 1
ATOM 610 C C . CYS A 1 80 ? 5.47382 -42.17037 9.96183 1.000 55.14303 657 CYS B C 1
ATOM 611 O O . CYS A 1 80 ? 4.39271 -41.67010 9.63940 1.000 55.71279 657 CYS B O 1
ATOM 614 N N . ASN A 1 81 ? 6.64492 -41.73873 9.49896 1.000 55.43243 658 ASN B N 1
ATOM 615 C CA . ASN A 1 81 ? 6.74430 -40.77004 8.41238 1.000 53.70107 658 ASN B CA 1
ATOM 616 C C . ASN A 1 81 ? 7.78078 -41.31457 7.44151 1.000 61.88108 658 ASN B C 1
ATOM 617 O O . ASN A 1 81 ? 8.98734 -41.14737 7.64281 1.000 59.83203 658 ASN B O 1
ATOM 622 N N . GLU A 1 82 ? 7.29847 -41.96175 6.38788 1.000 60.93321 659 GLU B N 1
ATOM 623 C CA . GLU A 1 82 ? 8.15894 -42.66808 5.45490 1.000 65.41854 659 GLU B CA 1
ATOM 624 C C . GLU A 1 82 ? 7.40657 -42.78856 4.14242 1.000 63.72176 659 GLU B C 1
ATOM 625 O O . GLU A 1 82 ? 6.20826 -43.07401 4.14328 1.000 66.31338 659 GLU B O 1
ATOM 631 N N . SER A 1 83 ? 8.11021 -42.53677 3.03420 1.000 72.85998 660 SER B N 1
ATOM 632 C CA . SER A 1 83 ? 7.55172 -42.67018 1.68647 1.000 74.01858 660 SER B CA 1
ATOM 633 C C . SER A 1 83 ? 6.26397 -41.86340 1.52649 1.000 74.02355 660 SER B C 1
ATOM 634 O O . SER A 1 83 ? 5.30050 -42.31073 0.89921 1.000 68.69974 660 SER B O 1
ATOM 637 N N . ASP A 1 84 ? 6.24931 -40.66445 2.11543 1.000 71.08863 661 ASP B N 1
ATOM 638 C CA . ASP A 1 84 ? 5.16180 -39.68831 2.04164 1.000 73.50964 661 ASP B CA 1
ATOM 639 C C . ASP A 1 84 ? 3.91419 -40.11746 2.80483 1.000 74.41402 661 ASP B C 1
ATOM 640 O O . ASP A 1 84 ? 2.86066 -39.47662 2.67640 1.000 75.69502 661 ASP B O 1
ATOM 645 N N . GLN A 1 85 ? 3.99736 -41.16590 3.61153 1.000 66.76559 662 GLN B N 1
ATOM 646 C CA . GLN A 1 85 ? 2.87904 -41.59757 4.43690 1.000 68.59459 662 GLN B CA 1
ATOM 647 C C . GLN A 1 85 ? 3.10830 -41.10143 5.86012 1.000 61.06899 662 GLN B C 1
ATOM 648 O O . GLN A 1 85 ? 4.12812 -41.43107 6.47459 1.000 62.63271 662 GLN B O 1
ATOM 654 N N . GLN A 1 86 ? 2.18015 -40.29470 6.36975 1.000 65.19550 663 GLN B N 1
ATOM 655 C CA . GLN A 1 86 ? 2.20921 -39.84107 7.76085 1.000 54.53376 663 GLN B CA 1
ATOM 656 C C . GLN A 1 86 ? 1.20709 -40.65774 8.56281 1.000 60.31944 663 GLN B C 1
ATOM 657 O O . GLN A 1 86 ? 0.01784 -40.68968 8.22715 1.000 62.40409 663 GLN B O 1
ATOM 663 N N . ILE A 1 87 ? 1.68275 -41.29430 9.63197 1.000 56.92878 664 ILE B N 1
ATOM 664 C CA . ILE A 1 87 ? 0.89230 -42.24977 10.39709 1.000 48.75565 664 ILE B CA 1
ATOM 665 C C . ILE A 1 87 ? 1.06689 -41.96857 11.88388 1.000 47.99553 664 ILE B C 1
ATOM 666 O O . ILE A 1 87 ? 2.18252 -41.73183 12.35834 1.000 47.35218 664 ILE B O 1
ATOM 671 N N . LEU A 1 88 ? -0.03922 -41.99615 12.61344 1.000 47.35450 665 LEU B N 1
ATOM 672 C CA . LEU A 1 88 ? -0.04968 -41.85291 14.06494 1.000 42.77603 665 LEU B CA 1
ATOM 673 C C . LEU A 1 88 ? -0.63444 -43.11949 14.67347 1.000 45.84879 665 LEU B C 1
ATOM 674 O O . LEU A 1 88 ? -1.64435 -43.63909 14.18485 1.000 48.28443 665 LEU B O 1
ATOM 679 N N . VAL A 1 89 ? 0.00985 -43.62486 15.72673 1.000 42.10270 666 VAL B N 1
ATOM 680 C CA . VAL A 1 89 ? -0.34568 -44.90354 16.33669 1.000 38.93140 666 VAL B CA 1
ATOM 681 C C . VAL A 1 89 ? -0.75451 -44.66616 17.78759 1.000 43.39411 666 VAL B C 1
ATOM 682 O O . VAL A 1 89 ? 0.04207 -44.16243 18.59328 1.000 41.04862 666 VAL B O 1
ATOM 686 N N . TYR A 1 90 ? -1.98032 -45.05709 18.12142 1.000 43.85539 667 TYR B N 1
ATOM 687 C CA . TYR A 1 90 ? -2.58398 -44.89559 19.43643 1.000 42.41577 667 TYR B CA 1
ATOM 688 C C . TYR A 1 90 ? -2.97698 -46.25554 20.00493 1.000 43.28080 667 TYR B C 1
ATOM 689 O O . TYR A 1 90 ? -3.21318 -47.20429 19.24562 1.000 40.68934 667 TYR B O 1
ATOM 698 N N . PRO A 1 91 ? -3.08131 -46.38879 21.33561 1.000 41.64039 668 PRO B N 1
ATOM 699 C CA . PRO A 1 91 ? -3.61805 -47.63639 21.89008 1.000 45.42503 668 PRO B CA 1
ATOM 700 C C . PRO A 1 91 ? -5.06784 -47.79845 21.48940 1.000 42.43201 668 PRO B C 1
ATOM 701 O O . PRO A 1 91 ? -5.80805 -46.82187 21.36867 1.000 41.40829 668 PRO B O 1
ATOM 705 N N . PHE A 1 92 ? -5.45912 -49.04785 21.25777 1.000 46.21435 669 PHE B N 1
ATOM 706 C CA . PHE A 1 92 ? -6.85032 -49.36819 20.97752 1.000 50.31097 669 PHE B CA 1
ATOM 707 C C . PHE A 1 92 ? -7.66130 -49.32375 22.26952 1.000 51.78239 669 PHE B C 1
ATOM 708 O O . PHE A 1 92 ? -7.29705 -49.95987 23.26255 1.000 50.40055 669 PHE B O 1
ATOM 716 N N . MET A 1 93 ? -8.75251 -48.55913 22.25842 1.000 51.38243 670 MET B N 1
ATOM 717 C CA . MET A 1 93 ? -9.65046 -48.46016 23.40606 1.000 51.85157 670 MET B CA 1
ATOM 718 C C . MET A 1 93 ? -10.78014 -49.46363 23.21373 1.000 52.07838 670 MET B C 1
ATOM 719 O O . MET A 1 93 ? -11.65800 -49.26553 22.36641 1.000 48.45910 670 MET B O 1
ATOM 724 N N . SER A 1 94 ? -10.76295 -50.53574 24.01185 1.000 50.77019 671 SER B N 1
ATOM 725 C CA . SER A 1 94 ? -11.59400 -51.69788 23.72183 1.000 54.93236 671 SER B CA 1
ATOM 726 C C . SER A 1 94 ? -13.07330 -51.45983 23.99319 1.000 52.04416 671 SER B C 1
ATOM 727 O O . SER A 1 94 ? -13.90352 -52.18922 23.44873 1.000 59.41414 671 SER B O 1
ATOM 730 N N . ASN A 1 95 ? -13.43608 -50.46081 24.79095 1.000 49.49330 672 ASN B N 1
ATOM 731 C CA . ASN A 1 95 ? -14.84760 -50.22324 25.06356 1.000 51.26535 672 ASN B CA 1
ATOM 732 C C . ASN A 1 95 ? -15.46995 -49.16812 24.15115 1.000 50.27069 672 ASN B C 1
ATOM 733 O O . ASN A 1 95 ? -16.64320 -48.82993 24.33526 1.000 50.41755 672 ASN B O 1
ATOM 738 N N . GLY A 1 96 ? -14.72436 -48.66140 23.16172 1.000 46.28645 673 GLY B N 1
ATOM 739 C CA . GLY A 1 96 ? -15.29571 -47.78982 22.15185 1.000 41.80522 673 GLY B CA 1
ATOM 740 C C . GLY A 1 96 ? -15.47925 -46.36243 22.63842 1.000 40.00411 673 GLY B C 1
ATOM 741 O O . GLY A 1 96 ? -14.84820 -45.90843 23.59815 1.000 40.07707 673 GLY B O 1
ATOM 742 N N . SER A 1 97 ? -16.36467 -45.64400 21.95849 1.000 39.72132 674 SER B N 1
ATOM 743 C CA . SER A 1 97 ? -16.64201 -44.25905 22.30667 1.000 40.18428 674 SER B CA 1
ATOM 744 C C . SER A 1 97 ? -17.82897 -44.15780 23.25472 1.000 34.62558 674 SER B C 1
ATOM 745 O O . SER A 1 97 ? -18.63280 -45.08150 23.39210 1.000 34.18634 674 SER B O 1
ATOM 748 N N . LEU A 1 98 ? -17.93247 -42.99267 23.89313 1.000 36.64378 675 LEU B N 1
ATOM 749 C CA . LEU A 1 98 ? -19.09516 -42.68000 24.71902 1.000 34.38882 675 LEU B CA 1
ATOM 750 C C . LEU A 1 98 ? -20.35605 -42.61280 23.87566 1.000 36.62256 675 LEU B C 1
ATOM 751 O O . LEU A 1 98 ? -21.43465 -43.04544 24.31088 1.000 32.42741 675 LEU B O 1
ATOM 756 N N . GLN A 1 99 ? -20.23738 -42.07402 22.65654 1.000 31.31560 676 GLN B N 1
ATOM 757 C CA . GLN A 1 99 ? -21.36092 -42.06312 21.73062 1.000 35.24257 676 GLN B CA 1
ATOM 758 C C . GLN A 1 99 ? -21.93328 -43.46266 21.52860 1.000 35.86986 676 GLN B C 1
ATOM 759 O O . GLN A 1 99 ? -23.15319 -43.66285 21.60856 1.000 34.03146 676 GLN B O 1
ATOM 765 N N . ASP A 1 100 ? -21.06321 -44.44345 21.25005 1.000 35.85655 677 ASP B N 1
ATOM 766 C CA . ASP A 1 100 ? -21.52355 -45.82181 21.06767 1.000 42.22453 677 ASP B CA 1
ATOM 767 C C . ASP A 1 100 ? -22.29778 -46.30902 22.28706 1.000 42.16375 677 ASP B C 1
ATOM 768 O O . ASP A 1 100 ? -23.34330 -46.95889 22.15463 1.000 38.17775 677 ASP B O 1
ATOM 773 N N . ARG A 1 101 ? -21.79224 -46.01392 23.48876 1.000 41.21630 678 ARG B N 1
ATOM 774 C CA . ARG A 1 101 ? -22.42277 -46.52557 24.70482 1.000 42.78261 678 ARG B CA 1
ATOM 775 C C . ARG A 1 101 ? -23.73688 -45.82623 25.02335 1.000 37.00980 678 ARG B C 1
ATOM 776 O O . ARG A 1 101 ? -24.58354 -46.41161 25.70437 1.000 42.29733 678 ARG B O 1
ATOM 784 N N . LEU A 1 102 ? -23.91797 -44.58737 24.56102 1.000 36.93670 679 LEU B N 1
ATOM 785 C CA . LEU A 1 102 ? -25.14239 -43.84658 24.84292 1.000 33.82074 679 LEU B CA 1
ATOM 786 C C . LEU A 1 102 ? -26.26186 -44.22578 23.89263 1.000 41.90843 679 LEU B C 1
ATOM 787 O O . LEU A 1 102 ? -27.39051 -44.48938 24.32310 1.000 42.16666 679 LEU B O 1
ATOM 792 N N . TYR A 1 103 ? -25.98192 -44.23186 22.58517 1.000 38.51008 680 TYR B N 1
ATOM 793 C CA . TYR A 1 103 ? -27.05598 -44.49911 21.63880 1.000 40.42599 680 TYR B CA 1
ATOM 794 C C . TYR A 1 103 ? -26.55091 -45.20446 20.38620 1.000 38.74224 680 TYR B C 1
ATOM 795 O O . TYR A 1 103 ? -27.22717 -45.15794 19.35251 1.000 46.43081 680 TYR B O 1
ATOM 804 N N . GLY A 1 104 ? -25.39860 -45.85471 20.44666 1.000 44.12033 681 GLY B N 1
ATOM 805 C CA . GLY A 1 104 ? -24.93755 -46.72756 19.38264 1.000 49.97142 681 GLY B CA 1
ATOM 806 C C . GLY A 1 104 ? -25.41901 -48.14906 19.56612 1.000 60.48898 681 GLY B C 1
ATOM 807 O O . GLY A 1 104 ? -26.44652 -48.41030 20.20188 1.000 63.59574 681 GLY B O 1
ATOM 808 N N . GLU A 1 105 ? -24.65619 -49.08371 19.01499 1.000 63.06557 682 GLU B N 1
ATOM 809 C CA . GLU A 1 105 ? -25.00591 -50.49704 19.05053 1.000 69.43402 682 GLU B CA 1
ATOM 810 C C . GLU A 1 105 ? -24.86715 -51.10565 20.44808 1.000 70.22469 682 GLU B C 1
ATOM 811 O O . GLU A 1 105 ? -25.73943 -51.88715 20.84984 1.000 72.00303 682 GLU B O 1
ATOM 817 N N . PRO A 1 106 ? -23.80980 -50.80452 21.22049 1.000 69.63203 683 PRO B N 1
ATOM 818 C CA . PRO A 1 106 ? -23.74985 -51.34897 22.59021 1.000 67.14757 683 PRO B CA 1
ATOM 819 C C . PRO A 1 106 ? -24.88297 -50.87969 23.48748 1.000 68.02191 683 PRO B C 1
ATOM 820 O O . PRO A 1 106 ? -25.27300 -51.60969 24.41090 1.000 68.39735 683 PRO B O 1
ATOM 824 N N . ALA A 1 107 ? -25.41651 -49.67654 23.25445 1.000 64.14031 684 ALA B N 1
ATOM 825 C CA . ALA A 1 107 ? -26.54936 -49.19694 24.03640 1.000 57.50963 684 ALA B CA 1
ATOM 826 C C . ALA A 1 107 ? -27.80589 -50.02188 23.79400 1.000 66.58331 684 ALA B C 1
ATOM 827 O O . ALA A 1 107 ? -28.72286 -49.98760 24.62109 1.000 70.22311 684 ALA B O 1
ATOM 829 N N . LYS A 1 108 ? -27.87355 -50.75950 22.68397 1.000 63.82456 685 LYS B N 1
ATOM 830 C CA . LYS A 1 108 ? -28.98671 -51.68240 22.49369 1.000 69.90874 685 LYS B CA 1
ATOM 831 C C . LYS A 1 108 ? -28.89429 -52.86546 23.44939 1.000 71.39197 685 LYS B C 1
ATOM 832 O O . LYS A 1 108 ? -29.92239 -53.36681 23.91699 1.000 74.78337 685 LYS B O 1
ATOM 838 N N . ARG A 1 109 ? -27.67847 -53.31532 23.75753 1.000 69.84919 686 ARG B N 1
ATOM 839 C CA . ARG A 1 109 ? -27.47751 -54.50541 24.57228 1.000 69.78940 686 ARG B CA 1
ATOM 840 C C . ARG A 1 109 ? -27.44478 -54.19710 26.06306 1.000 70.61510 686 ARG B C 1
ATOM 841 O O . ARG A 1 109 ? -27.92753 -55.00272 26.86504 1.000 69.15743 686 ARG B O 1
ATOM 849 N N . LYS A 1 110 ? -26.88904 -53.04819 26.45163 1.000 70.55265 687 LYS B N 1
ATOM 850 C CA . LYS A 1 110 ? -26.73533 -52.71219 27.85970 1.000 69.76276 687 LYS B CA 1
ATOM 851 C C . LYS A 1 110 ? -26.81066 -51.20134 28.03944 1.000 65.98859 687 LYS B C 1
ATOM 852 O O . LYS A 1 110 ? -26.57031 -50.42526 27.10940 1.000 64.81847 687 LYS B O 1
ATOM 858 N N . ILE A 1 111 ? -27.14560 -50.79516 29.25959 1.000 60.14830 688 ILE B N 1
ATOM 859 C CA . ILE A 1 111 ? -27.36325 -49.39598 29.61073 1.000 57.16892 688 ILE B CA 1
ATOM 860 C C . ILE A 1 111 ? -26.15360 -48.91170 30.39713 1.000 49.45129 688 ILE B C 1
ATOM 861 O O . ILE A 1 111 ? -25.67313 -49.61090 31.29645 1.000 49.79840 688 ILE B O 1
ATOM 866 N N . LEU A 1 112 ? -25.63876 -47.73852 30.03736 1.000 45.98082 689 LEU B N 1
ATOM 867 C CA . LEU A 1 112 ? -24.61348 -47.07203 30.83730 1.000 42.37919 689 LEU B CA 1
ATOM 868 C C . LEU A 1 112 ? -25.29041 -46.48062 32.06226 1.000 37.67722 689 LEU B C 1
ATOM 869 O O . LEU A 1 112 ? -26.13413 -45.59033 31.92548 1.000 38.28891 689 LEU B O 1
ATOM 874 N N . ASP A 1 113 ? -24.93686 -46.95897 33.25494 1.000 38.40959 690 ASP B N 1
ATOM 875 C CA . ASP A 1 113 ? -25.61207 -46.42488 34.42925 1.000 35.45964 690 ASP B CA 1
ATOM 876 C C . ASP A 1 113 ? -25.11398 -45.00907 34.72791 1.000 36.89438 690 ASP B C 1
ATOM 877 O O . ASP A 1 113 ? -24.08807 -44.54846 34.20953 1.000 36.19863 690 ASP B O 1
ATOM 882 N N . TRP A 1 114 ? -25.86903 -44.30363 35.55195 1.000 32.73711 691 TRP B N 1
ATOM 883 C CA . TRP A 1 114 ? -25.56079 -42.90061 35.80369 1.000 32.12628 691 TRP B CA 1
ATOM 884 C C . TRP A 1 114 ? -24.23169 -42.70680 36.53835 1.000 33.08266 691 TRP B C 1
ATOM 885 O O . TRP A 1 114 ? -23.48670 -41.79827 36.16649 1.000 33.14730 691 TRP B O 1
ATOM 896 N N . PRO A 1 115 ? -23.88272 -43.49531 37.57171 1.000 34.68494 692 PRO B N 1
ATOM 897 C CA . PRO A 1 115 ? -22.55830 -43.28540 38.20017 1.000 33.25360 692 PRO B CA 1
ATOM 898 C C . PRO A 1 115 ? -21.38873 -43.43675 37.23423 1.000 36.42373 692 PRO B C 1
ATOM 899 O O . PRO A 1 115 ? -20.43338 -42.65432 37.30613 1.000 32.57721 692 PRO B O 1
ATOM 903 N N . THR A 1 116 ? -21.43286 -44.42450 36.33652 1.000 36.84619 693 THR B N 1
ATOM 904 C CA . THR A 1 116 ? -20.41978 -44.52210 35.28225 1.000 36.68628 693 THR B CA 1
ATOM 905 C C . THR A 1 116 ? -20.45972 -43.31662 34.34358 1.000 32.12353 693 THR B C 1
ATOM 906 O O . THR A 1 116 ? -19.40657 -42.78718 33.96190 1.000 35.03227 693 THR B O 1
ATOM 910 N N . ARG A 1 117 ? -21.66016 -42.84550 33.97561 1.000 32.55942 694 ARG B N 1
ATOM 911 C CA . ARG A 1 117 ? -21.76086 -41.64825 33.13722 1.000 34.78161 694 ARG B CA 1
ATOM 912 C C . ARG A 1 117 ? -21.13397 -40.43217 33.81017 1.000 34.66277 694 ARG B C 1
ATOM 913 O O . ARG A 1 117 ? -20.46288 -39.62467 33.15853 1.000 27.02451 694 ARG B O 1
ATOM 921 N N . LEU A 1 118 ? -21.38058 -40.25611 35.10461 1.000 28.09364 695 LEU B N 1
ATOM 922 C CA . LEU A 1 118 ? -20.84354 -39.08487 35.78827 1.000 27.71137 695 LEU B CA 1
ATOM 923 C C . LEU A 1 118 ? -19.31949 -39.16759 35.89914 1.000 29.36944 695 LEU B C 1
ATOM 924 O O . LEU A 1 118 ? -18.61786 -38.15639 35.79730 1.000 30.70211 695 LEU B O 1
ATOM 929 N N . SER A 1 119 ? -18.79650 -40.36530 36.13095 1.000 27.49793 696 SER B N 1
ATOM 930 C CA . SER A 1 119 ? -17.35271 -40.56192 36.18920 1.000 29.14706 696 SER B CA 1
ATOM 931 C C . SER A 1 119 ? -16.70306 -40.32007 34.82696 1.000 31.30679 696 SER B C 1
ATOM 932 O O . SER A 1 119 ? -15.56701 -39.82748 34.74402 1.000 27.86553 696 SER B O 1
ATOM 935 N N . ILE A 1 120 ? -17.42274 -40.63649 33.75474 1.000 32.22909 697 ILE B N 1
ATOM 936 C CA . ILE A 1 120 ? -16.91679 -40.37578 32.40707 1.000 28.03604 697 ILE B CA 1
ATOM 937 C C . ILE A 1 120 ? -16.89031 -38.88202 32.13423 1.000 25.53703 697 ILE B C 1
ATOM 938 O O . ILE A 1 120 ? -15.90898 -38.35616 31.59834 1.000 27.96391 697 ILE B O 1
ATOM 943 N N . ALA A 1 121 ? -17.93996 -38.16334 32.53631 1.000 25.85812 698 ALA B N 1
ATOM 944 C CA . ALA A 1 121 ? -17.94246 -36.71761 32.34061 1.000 26.13169 698 ALA B CA 1
ATOM 945 C C . ALA A 1 121 ? -16.79206 -36.05433 33.08841 1.000 27.52265 698 ALA B C 1
ATOM 946 O O . ALA A 1 121 ? -16.11811 -35.16886 32.54539 1.000 25.61323 698 ALA B O 1
ATOM 948 N N . LEU A 1 122 ? -16.56106 -36.45639 34.34478 1.000 26.53424 699 LEU B N 1
ATOM 949 C CA . LEU A 1 122 ? -15.46437 -35.88708 35.11941 1.000 24.17889 699 LEU B CA 1
ATOM 950 C C . LEU A 1 122 ? -14.11253 -36.16339 34.46300 1.000 23.37451 699 LEU B C 1
ATOM 951 O O . LEU A 1 122 ? -13.26936 -35.27114 34.36482 1.000 26.62634 699 LEU B O 1
ATOM 956 N N . GLY A 1 123 ? -13.86815 -37.40434 34.04606 1.000 26.54795 700 GLY B N 1
ATOM 957 C CA . GLY A 1 123 ? -12.58715 -37.70795 33.41862 1.000 29.99889 700 GLY B CA 1
ATOM 958 C C . GLY A 1 123 ? -12.38838 -36.95938 32.10781 1.000 26.47345 700 GLY B C 1
ATOM 959 O O . GLY A 1 123 ? -11.31451 -36.41291 31.84394 1.000 26.77298 700 GLY B O 1
ATOM 960 N N . ALA A 1 124 ? -13.42953 -36.88995 31.28692 1.000 26.73015 701 ALA B N 1
ATOM 961 C CA . ALA A 1 124 ? -13.32853 -36.12568 30.04145 1.000 26.47963 701 ALA B CA 1
ATOM 962 C C . ALA A 1 124 ? -13.05273 -34.65477 30.33377 1.000 29.85843 701 ALA B C 1
ATOM 963 O O . ALA A 1 124 ? -12.21169 -34.02234 29.67509 1.000 25.42878 701 ALA B O 1
ATOM 965 N N . ALA A 1 125 ? -13.73122 -34.09780 31.34685 1.000 26.16500 702 ALA B N 1
ATOM 966 C CA . ALA A 1 125 ? -13.48643 -32.70725 31.71726 1.000 23.94809 702 ALA B CA 1
ATOM 967 C C . ALA A 1 125 ? -12.05750 -32.51059 32.20686 1.000 22.78576 702 ALA B C 1
ATOM 968 O O . ALA A 1 125 ? -11.44589 -31.47060 31.94461 1.000 24.88789 702 ALA B O 1
ATOM 970 N N . ARG A 1 126 ? -11.50794 -33.49501 32.92860 1.000 25.96740 703 ARG B N 1
ATOM 971 C CA . ARG A 1 126 ? -10.12288 -33.39191 33.39413 1.000 30.14113 703 ARG B CA 1
ATOM 972 C C . ARG A 1 126 ? -9.13587 -33.43262 32.23799 1.000 24.87663 703 ARG B C 1
ATOM 973 O O . ARG A 1 126 ? -8.10388 -32.75501 32.27450 1.000 27.84619 703 ARG B O 1
ATOM 981 N N . GLY A 1 127 ? -9.38924 -34.27339 31.23792 1.000 27.67395 704 GLY B N 1
ATOM 982 C CA . GLY A 1 127 ? -8.51457 -34.27970 30.07215 1.000 28.59708 704 GLY B CA 1
ATOM 983 C C . GLY A 1 127 ? -8.54170 -32.95761 29.32685 1.000 28.13404 704 GLY B C 1
ATOM 984 O O . GLY A 1 127 ? -7.49393 -32.42581 28.95097 1.000 27.10853 704 GLY B O 1
ATOM 985 N N . LEU A 1 128 ? -9.74199 -32.39559 29.13688 1.000 25.18731 705 LEU B N 1
ATOM 986 C CA . LEU A 1 128 ? -9.88550 -31.10182 28.46804 1.000 25.00825 705 LEU B CA 1
ATOM 987 C C . LEU A 1 128 ? -9.25892 -29.96102 29.27656 1.000 30.42502 705 LEU B C 1
ATOM 988 O O . LEU A 1 128 ? -8.64442 -29.05332 28.70115 1.000 26.52000 705 LEU B O 1
ATOM 993 N N . ALA A 1 129 ? -9.41637 -29.97081 30.61246 1.000 23.27033 706 ALA B N 1
ATOM 994 C CA . ALA A 1 129 ? -8.75088 -28.96106 31.43655 1.000 25.05984 706 ALA B CA 1
ATOM 995 C C . ALA A 1 129 ? -7.23250 -29.05255 31.31847 1.000 25.68085 706 ALA B C 1
ATOM 996 O O . ALA A 1 129 ? -6.54250 -28.02924 31.25252 1.000 28.38949 706 ALA B O 1
ATOM 998 N N . TYR A 1 130 ? -6.68669 -30.26952 31.30723 1.000 26.04332 707 TYR B N 1
ATOM 999 C CA . TYR A 1 130 ? -5.25209 -30.41926 31.09851 1.000 29.93708 707 TYR B CA 1
ATOM 1000 C C . TYR A 1 130 ? -4.81885 -29.78187 29.77368 1.000 31.33848 707 TYR B C 1
ATOM 1001 O O . TYR A 1 130 ? -3.76498 -29.12726 29.69582 1.000 27.35226 707 TYR B O 1
ATOM 1010 N N . LEU A 1 131 ? -5.62487 -29.94857 28.72274 1.000 28.51212 708 LEU B N 1
ATOM 1011 C CA . LEU A 1 131 ? -5.28142 -29.32681 27.44682 1.000 34.95487 708 LEU B CA 1
ATOM 1012 C C . LEU A 1 131 ? -5.32012 -27.80862 27.55513 1.000 31.78182 708 LEU B C 1
ATOM 1013 O O . LEU A 1 131 ? -4.39487 -27.12706 27.10405 1.000 31.44849 708 LEU B O 1
ATOM 1018 N N . HIS A 1 132 ? -6.35907 -27.26236 28.19622 1.000 28.92792 709 HIS B N 1
ATOM 1019 C CA . HIS A 1 132 ? -6.49972 -25.81006 28.26333 1.000 31.99390 709 HIS B CA 1
ATOM 1020 C C . HIS A 1 132 ? -5.44334 -25.16739 29.15530 1.000 36.00196 709 HIS B C 1
ATOM 1021 O O . HIS A 1 132 ? -5.11216 -23.99195 28.96180 1.000 37.16975 709 HIS B O 1
ATOM 1028 N N . THR A 1 133 ? -4.88089 -25.91238 30.10119 1.000 32.50950 710 THR B N 1
ATOM 1029 C CA . THR A 1 133 ? -3.83322 -25.38827 30.96752 1.000 35.68086 710 THR B CA 1
ATOM 1030 C C . THR A 1 133 ? -2.45485 -25.93043 30.61337 1.000 33.46938 710 THR B C 1
ATOM 1031 O O . THR A 1 133 ? -1.53163 -25.81085 31.41798 1.000 34.72120 710 THR B O 1
ATOM 1035 N N . PHE A 1 134 ? -2.29194 -26.50411 29.42507 1.000 37.38898 711 PHE B N 1
ATOM 1036 C CA . PHE A 1 134 ? -1.02460 -27.10676 29.02771 1.000 40.88608 711 PHE B CA 1
ATOM 1037 C C . PHE A 1 134 ? 0.11970 -26.09032 29.13398 1.000 44.73127 711 PHE B C 1
ATOM 1038 O O . PHE A 1 134 ? 0.00654 -24.97180 28.60501 1.000 47.45496 711 PHE B O 1
ATOM 1046 N N . PRO A 1 135 ? 1.21713 -26.43050 29.81948 1.000 46.83254 712 PRO B N 1
ATOM 1047 C CA . PRO A 1 135 ? 2.28837 -25.45115 30.05239 1.000 47.64980 712 PRO B CA 1
ATOM 1048 C C . PRO A 1 135 ? 2.88430 -24.92155 28.75865 1.000 56.83886 712 PRO B C 1
ATOM 1049 O O . PRO A 1 135 ? 3.15547 -25.67197 27.81992 1.000 54.94009 712 PRO B O 1
ATOM 1053 N N . GLY A 1 136 ? 3.10276 -23.61075 28.72989 1.000 72.13310 713 GLY B N 1
ATOM 1054 C CA . GLY A 1 136 ? 3.62877 -22.95517 27.55294 1.000 74.38243 713 GLY B CA 1
ATOM 1055 C C . GLY A 1 136 ? 2.53251 -22.34844 26.70494 1.000 75.24027 713 GLY B C 1
ATOM 1056 O O . GLY A 1 136 ? 2.46877 -21.12588 26.53855 1.000 80.58256 713 GLY B O 1
ATOM 1057 N N . ARG A 1 137 ? 1.65438 -23.19653 26.17321 1.000 63.60917 714 ARG B N 1
ATOM 1058 C CA . ARG A 1 137 ? 0.59389 -22.74646 25.28165 1.000 63.69718 714 ARG B CA 1
ATOM 1059 C C . ARG A 1 137 ? -0.61230 -23.65835 25.43306 1.000 56.06919 714 ARG B C 1
ATOM 1060 O O . ARG A 1 137 ? -0.49366 -24.88131 25.30455 1.000 50.99960 714 ARG B O 1
ATOM 1068 N N . SER A 1 138 ? -1.76304 -23.05881 25.71935 1.000 54.87944 715 SER B N 1
ATOM 1069 C CA . SER A 1 138 ? -2.99746 -23.82069 25.78853 1.000 48.12588 715 SER B CA 1
ATOM 1070 C C . SER A 1 138 ? -3.28128 -24.50229 24.45337 1.000 48.71198 715 SER B C 1
ATOM 1071 O O . SER A 1 138 ? -3.03585 -23.94348 23.37936 1.000 50.58552 715 SER B O 1
ATOM 1074 N N . VAL A 1 139 ? -3.77780 -25.72989 24.53467 1.000 41.98677 716 VAL B N 1
ATOM 1075 C CA . VAL A 1 139 ? -4.16214 -26.52274 23.37511 1.000 41.10738 716 VAL B CA 1
ATOM 1076 C C . VAL A 1 139 ? -5.68273 -26.54145 23.32761 1.000 44.05600 716 VAL B C 1
ATOM 1077 O O . VAL A 1 139 ? -6.33560 -26.96258 24.29297 1.000 34.35978 716 VAL B O 1
ATOM 1081 N N . ILE A 1 140 ? -6.24703 -26.05836 22.22208 1.000 42.77853 717 ILE B N 1
ATOM 1082 C CA . ILE A 1 140 ? -7.67894 -26.16676 21.95985 1.000 33.11913 717 ILE B CA 1
ATOM 1083 C C . ILE A 1 140 ? -7.91369 -27.48632 21.23876 1.000 35.99458 717 ILE B C 1
ATOM 1084 O O . ILE A 1 140 ? -7.19575 -27.80889 20.28535 1.000 42.61678 717 ILE B O 1
ATOM 1089 N N . HIS A 1 141 ? -8.91540 -28.24859 21.67769 1.000 32.45764 718 HIS B N 1
ATOM 1090 C CA . HIS A 1 141 ? -9.23584 -29.49382 20.98356 1.000 34.60094 718 HIS B CA 1
ATOM 1091 C C . HIS A 1 141 ? -9.86752 -29.20977 19.62623 1.000 34.52827 718 HIS B C 1
ATOM 1092 O O . HIS A 1 141 ? -9.43320 -29.75675 18.60660 1.000 37.70464 718 HIS B O 1
ATOM 1099 N N . ARG A 1 142 ? -10.90419 -28.36664 19.60717 1.000 31.31603 719 ARG B N 1
ATOM 1100 C CA . ARG A 1 142 ? -11.62071 -27.80748 18.46054 1.000 34.42915 719 ARG B CA 1
ATOM 1101 C C . ARG A 1 142 ? -12.64234 -28.76411 17.83789 1.000 35.84246 719 ARG B C 1
ATOM 1102 O O . ARG A 1 142 ? -13.37967 -28.34571 16.93500 1.000 36.00902 719 ARG B O 1
ATOM 1110 N N . ASP A 1 143 ? -12.72108 -30.01892 18.26410 1.000 34.93672 720 ASP B N 1
ATOM 1111 C CA . ASP A 1 143 ? -13.77735 -30.90367 17.77568 1.000 32.64209 720 ASP B CA 1
ATOM 1112 C C . ASP A 1 143 ? -14.21906 -31.83373 18.90182 1.000 31.31698 720 ASP B C 1
ATOM 1113 O O . ASP A 1 143 ? -14.20089 -33.06264 18.77901 1.000 26.99865 720 ASP B O 1
ATOM 1118 N N . ILE A 1 144 ? -14.61020 -31.24177 20.03459 1.000 30.64808 721 ILE B N 1
ATOM 1119 C CA . ILE A 1 144 ? -15.09830 -32.02941 21.15721 1.000 30.60012 721 ILE B CA 1
ATOM 1120 C C . ILE A 1 144 ? -16.49168 -32.55019 20.84373 1.000 30.75012 721 ILE B C 1
ATOM 1121 O O . ILE A 1 144 ? -17.34379 -31.81641 20.31894 1.000 29.56462 721 ILE B O 1
ATOM 1126 N N . LYS A 1 145 ? -16.73193 -33.81855 21.17396 1.000 26.26519 722 LYS B N 1
ATOM 1127 C CA . LYS A 1 145 ? -17.96476 -34.51011 20.82472 1.000 29.42683 722 LYS B CA 1
ATOM 1128 C C . LYS A 1 145 ? -17.87663 -35.88998 21.45555 1.000 29.38633 722 LYS B C 1
ATOM 1129 O O . LYS A 1 145 ? -16.79496 -36.34131 21.83895 1.000 27.45185 722 LYS B O 1
ATOM 1135 N N . SER A 1 146 ? -19.02569 -36.56767 21.53792 1.000 29.21578 723 SER B N 1
ATOM 1136 C CA . SER A 1 146 ? -19.07720 -37.81504 22.29220 1.000 34.66085 723 SER B CA 1
ATOM 1137 C C . SER A 1 146 ? -18.36951 -38.96081 21.57818 1.000 32.68253 723 SER B C 1
ATOM 1138 O O . SER A 1 146 ? -17.93370 -39.90032 22.24487 1.000 32.92763 723 SER B O 1
ATOM 1141 N N . SER A 1 147 ? -18.20406 -38.89982 20.25469 1.000 31.73597 724 SER B N 1
ATOM 1142 C CA . SER A 1 147 ? -17.40172 -39.92482 19.59521 1.000 34.39445 724 SER B CA 1
ATOM 1143 C C . SER A 1 147 ? -15.90730 -39.74735 19.84568 1.000 32.79721 724 SER B C 1
ATOM 1144 O O . SER A 1 147 ? -15.14082 -40.67754 19.58695 1.000 30.52747 724 SER B O 1
ATOM 1147 N N . ASN A 1 148 ? -15.48228 -38.59678 20.36244 1.000 28.65935 725 ASN B N 1
ATOM 1148 C CA . ASN A 1 148 ? -14.08402 -38.35409 20.68484 1.000 31.85874 725 ASN B CA 1
ATOM 1149 C C . ASN A 1 148 ? -13.79357 -38.55821 22.16578 1.000 35.76910 725 ASN B C 1
ATOM 1150 O O . ASN A 1 148 ? -12.72577 -38.17482 22.64237 1.000 31.69228 725 ASN B O 1
ATOM 1155 N N . ILE A 1 149 ? -14.72539 -39.13944 22.90358 1.000 32.22712 726 ILE B N 1
ATOM 1156 C CA . ILE A 1 149 ? -14.47458 -39.57606 24.26815 1.000 32.57112 726 ILE B CA 1
ATOM 1157 C C . ILE A 1 149 ? -14.47707 -41.09674 24.24510 1.000 31.59231 726 ILE B C 1
ATOM 1158 O O . ILE A 1 149 ? -15.53395 -41.72655 24.09962 1.000 34.04821 726 ILE B O 1
ATOM 1163 N N . LEU A 1 150 ? -13.29196 -41.68797 24.35207 1.000 30.85170 727 LEU B N 1
ATOM 1164 C CA . LEU A 1 150 ? -13.12747 -43.13072 24.26338 1.000 33.16598 727 LEU B CA 1
ATOM 1165 C C . LEU A 1 150 ? -13.04452 -43.71565 25.66394 1.000 36.92386 727 LEU B C 1
ATOM 1166 O O . LEU A 1 150 ? -12.79460 -43.00558 26.63531 1.000 35.15611 727 LEU B O 1
ATOM 1171 N N . LEU A 1 151 ? -13.25718 -45.02428 25.75899 1.000 37.52001 728 LEU B N 1
ATOM 1172 C CA . LEU A 1 151 ? -13.37424 -45.69075 27.04906 1.000 41.38734 728 LEU B CA 1
ATOM 1173 C C . LEU A 1 151 ? -12.43902 -46.88980 27.09548 1.000 43.37506 728 LEU B C 1
ATOM 1174 O O . LEU A 1 151 ? -12.45502 -47.72590 26.18513 1.000 46.64527 728 LEU B O 1
ATOM 1179 N N . ASP A 1 152 ? -11.62159 -46.97400 28.14954 1.000 43.18442 729 ASP B N 1
ATOM 1180 C CA . ASP A 1 152 ? -10.70335 -48.09409 28.28608 1.000 45.68090 729 ASP B CA 1
ATOM 1181 C C . ASP A 1 152 ? -11.43953 -49.26072 28.94740 1.000 54.44707 729 ASP B C 1
ATOM 1182 O O . ASP A 1 152 ? -12.65923 -49.22130 29.13349 1.000 46.72565 729 ASP B O 1
ATOM 1187 N N . HIS A 1 153 ? -10.69873 -50.31691 29.30277 1.000 59.31758 730 HIS B N 1
ATOM 1188 C CA . HIS A 1 153 ? -11.30911 -51.54411 29.81070 1.000 65.57693 730 HIS B CA 1
ATOM 1189 C C . HIS A 1 153 ? -12.00587 -51.35307 31.15189 1.000 59.95659 730 HIS B C 1
ATOM 1190 O O . HIS A 1 153 ? -12.91487 -52.12449 31.47410 1.000 60.95043 730 HIS B O 1
ATOM 1197 N N . SER A 1 154 ? -11.60360 -50.36048 31.94360 1.000 57.51614 731 SER B N 1
ATOM 1198 C CA . SER A 1 154 ? -12.28016 -50.05329 33.19628 1.000 59.34314 731 SER B CA 1
ATOM 1199 C C . SER A 1 154 ? -13.25920 -48.89257 33.05159 1.000 56.92281 731 SER B C 1
ATOM 1200 O O . SER A 1 154 ? -13.64304 -48.28569 34.05653 1.000 51.82078 731 SER B O 1
ATOM 1203 N N . MET A 1 155 ? -13.65762 -48.57560 31.81829 1.000 51.34563 732 MET B N 1
ATOM 1204 C CA . MET A 1 155 ? -14.59767 -47.50057 31.49467 1.000 44.69686 732 MET B CA 1
ATOM 1205 C C . MET A 1 155 ? -14.12939 -46.10175 31.90973 1.000 45.85815 732 MET B C 1
ATOM 1206 O O . MET A 1 155 ? -14.94133 -45.20003 32.06666 1.000 42.49939 732 MET B O 1
ATOM 1221 N N . ALA A 1 157 ? -12.65642 -42.54556 31.02236 1.000 39.86806 734 ALA B N 1
ATOM 1222 C CA . ALA A 1 157 ? -12.73862 -41.73542 29.80650 1.000 37.79703 734 ALA B CA 1
ATOM 1223 C C . ALA A 1 157 ? -11.35351 -41.29779 29.34172 1.000 36.73024 734 ALA B C 1
ATOM 1224 O O . ALA A 1 157 ? -10.46034 -41.04447 30.15362 1.000 37.46523 734 ALA B O 1
ATOM 1226 N N . LYS A 1 158 ? -11.16886 -41.22495 28.02917 1.000 33.47068 735 LYS B N 1
ATOM 1227 C CA . LYS A 1 158 ? -9.95027 -40.67031 27.45906 1.000 33.69886 735 LYS B CA 1
ATOM 1228 C C . LYS A 1 158 ? -10.32985 -39.86113 26.22396 1.000 33.43998 735 LYS B C 1
ATOM 1229 O O . LYS A 1 158 ? -10.83373 -40.42208 25.24424 1.000 37.17253 735 LYS B O 1
ATOM 1235 N N . VAL A 1 159 ? -10.11805 -38.54343 26.29193 1.000 32.17698 736 VAL B N 1
ATOM 1236 C CA . VAL A 1 159 ? -10.36601 -37.66345 25.15278 1.000 32.37035 736 VAL B CA 1
ATOM 1237 C C . VAL A 1 159 ? -9.40329 -38.01781 24.03037 1.000 31.54575 736 VAL B C 1
ATOM 1238 O O . VAL A 1 159 ? -8.18944 -38.15691 24.24078 1.000 32.10757 736 VAL B O 1
ATOM 1242 N N . ALA A 1 160 ? -9.93619 -38.17626 22.83042 1.000 34.62917 737 ALA B N 1
ATOM 1243 C CA . ALA A 1 160 ? -9.13597 -38.63442 21.71062 1.000 37.03520 737 ALA B CA 1
ATOM 1244 C C . ALA A 1 160 ? -9.17092 -37.62068 20.57594 1.000 36.06476 737 ALA B C 1
ATOM 1245 O O . ALA A 1 160 ? -9.92794 -36.64413 20.59575 1.000 28.76977 737 ALA B O 1
ATOM 1247 N N . ASN A 1 161 ? -8.30220 -37.87705 19.60101 1.000 41.29808 738 ASN B N 1
ATOM 1248 C CA . ASN A 1 161 ? -8.40786 -37.35407 18.23820 1.000 53.81108 738 ASN B CA 1
ATOM 1249 C C . ASN A 1 161 ? -8.05932 -35.88051 18.16209 1.000 48.53297 738 ASN B C 1
ATOM 1250 O O . ASN A 1 161 ? -8.92971 -35.02010 17.99389 1.000 47.81432 738 ASN B O 1
ATOM 1255 N N . PHE A 1 162 ? -6.76027 -35.61183 18.21395 1.000 54.83383 739 PHE B N 1
ATOM 1256 C CA . PHE A 1 162 ? -6.19914 -34.27338 18.24151 1.000 64.57989 739 PHE B CA 1
ATOM 1257 C C . PHE A 1 162 ? -5.75427 -33.79974 16.86475 1.000 67.40842 739 PHE B C 1
ATOM 1258 O O . PHE A 1 162 ? -4.95785 -32.85988 16.76747 1.000 73.19524 739 PHE B O 1
ATOM 1266 N N . GLY A 1 163 ? -6.26582 -34.43154 15.79998 1.000 79.44137 740 GLY B N 1
ATOM 1267 C CA . GLY A 1 163 ? -5.95725 -33.98515 14.45084 1.000 77.48479 740 GLY B CA 1
ATOM 1268 C C . GLY A 1 163 ? -6.38728 -32.55636 14.18738 1.000 76.76355 740 GLY B C 1
ATOM 1269 O O . GLY A 1 163 ? -5.70919 -31.82350 13.46169 1.000 72.34047 740 GLY B O 1
ATOM 1270 N N . PHE A 1 164 ? -7.50757 -32.13410 14.77584 1.000 64.81634 741 PHE B N 1
ATOM 1271 C CA . PHE A 1 164 ? -7.91227 -30.73848 14.69505 1.000 63.56970 741 PHE B CA 1
ATOM 1272 C C . PHE A 1 164 ? -7.32682 -29.88346 15.81554 1.000 60.99553 741 PHE B C 1
ATOM 1273 O O . PHE A 1 164 ? -7.48696 -28.65965 15.78245 1.000 57.77242 741 PHE B O 1
ATOM 1281 N N . SER A 1 165 ? -6.64685 -30.48222 16.79207 1.000 75.37964 742 SER B N 1
ATOM 1282 C CA . SER A 1 165 ? -6.12702 -29.70950 17.91231 1.000 61.39346 742 SER B CA 1
ATOM 1283 C C . SER A 1 165 ? -5.01731 -28.76232 17.45581 1.000 71.44717 742 SER B C 1
ATOM 1284 O O . SER A 1 165 ? -4.34648 -28.98072 16.44048 1.000 70.40155 742 SER B O 1
ATOM 1287 N N . LYS A 1 166 ? -4.83008 -27.69546 18.23000 1.000 64.46870 743 LYS B N 1
ATOM 1288 C CA . LYS A 1 166 ? -3.79376 -26.71237 17.94975 1.000 66.89759 743 LYS B CA 1
ATOM 1289 C C . LYS A 1 166 ? -3.57807 -25.86039 19.19386 1.000 64.54617 743 LYS B C 1
ATOM 1290 O O . LYS A 1 166 ? -4.48058 -25.70998 20.02473 1.000 50.68664 743 LYS B O 1
ATOM 1296 N N . TYR A 1 167 ? -2.36754 -25.32023 19.31559 1.000 66.79441 744 TYR B N 1
ATOM 1297 C CA . TYR A 1 167 ? -2.09920 -24.30649 20.32472 1.000 65.18189 744 TYR B CA 1
ATOM 1298 C C . TYR A 1 167 ? -3.08769 -23.15153 20.18880 1.000 72.89572 744 TYR B C 1
ATOM 1299 O O . TYR A 1 167 ? -3.43408 -22.73106 19.07805 1.000 70.03947 744 TYR B O 1
ATOM 1308 N N . ALA A 1 168 ? -3.54562 -22.64565 21.33156 1.000 79.83605 745 ALA B N 1
ATOM 1309 C CA . ALA A 1 168 ? -4.50019 -21.54002 21.37855 1.000 78.22651 745 ALA B CA 1
ATOM 1310 C C . ALA A 1 168 ? -3.92982 -20.28014 20.73232 1.000 93.01982 745 ALA B C 1
ATOM 1311 O O . ALA A 1 168 ? -2.71506 -20.07796 20.70788 1.000 91.54833 745 ALA B O 1
ATOM 1313 N N . SER A 1 177 ? -9.07280 -18.73580 8.57885 1.000 92.71010 754 SER B N 1
ATOM 1314 C CA . SER A 1 177 ? -10.07626 -18.72377 7.51891 1.000 85.54612 754 SER B CA 1
ATOM 1315 C C . SER A 1 177 ? -11.43495 -19.21021 8.03515 1.000 85.98050 754 SER B C 1
ATOM 1316 O O . SER A 1 177 ? -11.50462 -20.13258 8.85467 1.000 77.71745 754 SER B O 1
ATOM 1319 N N . LEU A 1 178 ? -12.50970 -18.58353 7.55441 1.000 73.78144 755 LEU B N 1
ATOM 1320 C CA . LEU A 1 178 ? -13.86344 -19.01548 7.88681 1.000 69.85220 755 LEU B CA 1
ATOM 1321 C C . LEU A 1 178 ? -14.26274 -20.18305 6.99294 1.000 73.47988 755 LEU B C 1
ATOM 1322 O O . LEU A 1 178 ? -14.22823 -20.07332 5.76071 1.000 61.28132 755 LEU B O 1
ATOM 1327 N N . GLU A 1 179 ? -14.65012 -21.29281 7.60955 1.000 67.92517 756 GLU B N 1
ATOM 1328 C CA . GLU A 1 179 ? -15.08614 -22.47093 6.87200 1.000 70.87557 756 GLU B CA 1
ATOM 1329 C C . GLU A 1 179 ? -15.92054 -23.32669 7.81454 1.000 65.18913 756 GLU B C 1
ATOM 1330 O O . GLU A 1 179 ? -16.24114 -22.91576 8.93501 1.000 65.15467 756 GLU B O 1
ATOM 1336 N N . VAL A 1 180 ? -16.28041 -24.52334 7.35505 1.000 60.24160 757 VAL B N 1
ATOM 1337 C CA . VAL A 1 180 ? -16.95725 -25.47139 8.22928 1.000 58.87607 757 VAL B CA 1
ATOM 1338 C C . VAL A 1 180 ? -15.95890 -25.96837 9.26501 1.000 56.35342 757 VAL B C 1
ATOM 1339 O O . VAL A 1 180 ? -14.87022 -26.44596 8.92202 1.000 66.75314 757 VAL B O 1
ATOM 1343 N N . ARG A 1 181 ? -16.31698 -25.84410 10.53816 1.000 51.23574 758 ARG B N 1
ATOM 1344 C CA . ARG A 1 181 ? -15.49669 -26.34268 11.62623 1.000 45.42365 758 ARG B CA 1
ATOM 1345 C C . ARG A 1 181 ? -16.37231 -27.12035 12.59258 1.000 40.85516 758 ARG B C 1
ATOM 1346 O O . ARG A 1 181 ? -17.60444 -27.12930 12.48334 1.000 41.99277 758 ARG B O 1
ATOM 1354 N N . GLY A 1 182 ? -15.72042 -27.76335 13.56039 1.000 43.70347 759 GLY B N 1
ATOM 1355 C CA . GLY A 1 182 ? -16.41282 -28.54765 14.56535 1.000 30.51549 759 GLY B CA 1
ATOM 1356 C C . GLY A 1 182 ? -17.19531 -29.68219 13.92587 1.000 41.12469 759 GLY B C 1
ATOM 1357 O O . GLY A 1 182 ? -16.86880 -30.19186 12.84387 1.000 38.29498 759 GLY B O 1
ATOM 1358 N N . THR A 1 183 ? -18.26647 -30.06646 14.59772 1.000 35.22108 760 THR B N 1
ATOM 1359 C CA . THR A 1 183 ? -19.15100 -31.12264 14.13647 1.000 39.21210 760 THR B CA 1
ATOM 1360 C C . THR A 1 183 ? -20.56304 -30.59912 14.34093 1.000 37.49432 760 THR B C 1
ATOM 1361 O O . THR A 1 183 ? -20.82478 -29.94769 15.35693 1.000 32.81058 760 THR B O 1
ATOM 1365 N N . ALA A 1 184 ? -21.45323 -30.84066 13.36354 1.000 30.48431 761 ALA B N 1
ATOM 1366 C CA . ALA A 1 184 ? -22.83352 -30.35453 13.45053 1.000 33.69066 761 ALA B CA 1
ATOM 1367 C C . ALA A 1 184 ? -23.46689 -30.72852 14.79138 1.000 30.11203 761 ALA B C 1
ATOM 1368 O O . ALA A 1 184 ? -23.51811 -31.90131 15.16307 1.000 32.21741 761 ALA B O 1
ATOM 1370 N N . GLY A 1 185 ? -23.97914 -29.72660 15.49923 1.000 28.78182 762 GLY B N 1
ATOM 1371 C CA . GLY A 1 185 ? -24.54203 -29.91500 16.81545 1.000 32.22527 762 GLY B CA 1
ATOM 1372 C C . GLY A 1 185 ? -23.65093 -29.45839 17.95487 1.000 32.16857 762 GLY B C 1
ATOM 1373 O O . GLY A 1 185 ? -24.15633 -29.22601 19.05374 1.000 27.86506 762 GLY B O 1
ATOM 1374 N N . TYR A 1 186 ? -22.34474 -29.30921 17.71692 1.000 33.10762 763 TYR B N 1
ATOM 1375 C CA . TYR A 1 186 ? -21.39154 -28.97586 18.77453 1.000 29.92722 763 TYR B CA 1
ATOM 1376 C C . TYR A 1 186 ? -20.67458 -27.65146 18.58251 1.000 33.20022 763 TYR B C 1
ATOM 1377 O O . TYR A 1 186 ? -19.87697 -27.28291 19.45048 1.000 30.40165 763 TYR B O 1
ATOM 1386 N N . LEU A 1 187 ? -20.86734 -26.96217 17.45291 1.000 30.28368 764 LEU B N 1
ATOM 1387 C CA . LEU A 1 187 ? -20.03033 -25.81904 17.11605 1.000 31.49915 764 LEU B CA 1
ATOM 1388 C C . LEU A 1 187 ? -20.45605 -24.58670 17.90052 1.000 31.32958 764 LEU B C 1
ATOM 1389 O O . LEU A 1 187 ? -21.64022 -24.24008 17.92742 1.000 32.10855 764 LEU B O 1
ATOM 1394 N N . ASP A 1 188 ? -19.47736 -23.91594 18.51648 1.000 29.60257 765 ASP B N 1
ATOM 1395 C CA . ASP A 1 188 ? -19.65270 -22.63584 19.19893 1.000 31.64755 765 ASP B CA 1
ATOM 1396 C C . ASP A 1 188 ? -20.58500 -21.75269 18.37980 1.000 31.91706 765 ASP B C 1
ATOM 1397 O O . ASP A 1 188 ? -20.27177 -21.43575 17.23297 1.000 30.02959 765 ASP B O 1
ATOM 1402 N N . PRO A 1 189 ? -21.73179 -21.33843 18.93122 1.000 33.62748 766 PRO B N 1
ATOM 1403 C CA . PRO A 1 189 ? -22.67648 -20.51965 18.14688 1.000 34.60874 766 PRO B CA 1
ATOM 1404 C C . PRO A 1 189 ? -22.15110 -19.13928 17.80098 1.000 36.56835 766 PRO B C 1
ATOM 1405 O O . PRO A 1 189 ? -22.76512 -18.45267 16.96800 1.000 34.64458 766 PRO B O 1
ATOM 1409 N N . GLU A 1 190 ? -21.03915 -18.70430 18.39455 1.000 32.02058 767 GLU B N 1
ATOM 1410 C CA . GLU A 1 190 ? -20.45898 -17.41686 18.04024 1.000 38.66891 767 GLU B CA 1
ATOM 1411 C C . GLU A 1 190 ? -19.39317 -17.50388 16.95603 1.000 35.22900 767 GLU B C 1
ATOM 1412 O O . GLU A 1 190 ? -18.87065 -16.46055 16.55527 1.000 37.38515 767 GLU B O 1
ATOM 1418 N N . TYR A 1 191 ? -19.06171 -18.70549 16.46895 1.000 35.83655 768 TYR B N 1
ATOM 1419 C CA . TYR A 1 191 ? -17.85846 -18.85709 15.65000 1.000 38.42362 768 TYR B CA 1
ATOM 1420 C C . TYR A 1 191 ? -17.91505 -17.99778 14.39438 1.000 38.95146 768 TYR B C 1
ATOM 1421 O O . TYR A 1 191 ? -16.93641 -17.32213 14.04979 1.000 38.17721 768 TYR B O 1
ATOM 1430 N N . TYR A 1 192 ? -19.05293 -17.97364 13.71044 1.000 33.18704 769 TYR B N 1
ATOM 1431 C CA . TYR A 1 192 ? -19.09159 -17.17616 12.49235 1.000 42.68700 769 TYR B CA 1
ATOM 1432 C C . TYR A 1 192 ? -19.15989 -15.68692 12.76845 1.000 42.44965 769 TYR B C 1
ATOM 1433 O O . TYR A 1 192 ? -19.10393 -14.89980 11.82723 1.000 46.16103 769 TYR B O 1
ATOM 1442 N N A LYS A 1 193 ? -19.27455 -15.28302 14.03295 0.559 42.57790 770 LYS B N 1
ATOM 1443 N N B LYS A 1 193 ? -19.26352 -15.28334 14.03118 0.441 42.45216 770 LYS B N 1
ATOM 1444 C CA A LYS A 1 193 ? -19.20505 -13.87556 14.39212 0.559 44.41502 770 LYS B CA 1
ATOM 1445 C CA B LYS A 1 193 ? -19.19078 -13.87643 14.39331 0.441 44.54669 770 LYS B CA 1
ATOM 1446 C C A LYS A 1 193 ? -17.83315 -13.46618 14.92036 0.559 45.27191 770 LYS B C 1
ATOM 1447 C C B LYS A 1 193 ? -17.81453 -13.46941 14.89679 0.441 45.38753 770 LYS B C 1
ATOM 1448 O O A LYS A 1 193 ? -17.46740 -12.29308 14.80154 0.559 48.70231 770 LYS B O 1
ATOM 1449 O O B LYS A 1 193 ? -17.42888 -12.30723 14.74374 0.441 48.72519 770 LYS B O 1
ATOM 1460 N N . THR A 1 194 ? -17.06637 -14.40208 15.48559 1.000 48.45539 771 THR B N 1
ATOM 1461 C CA . THR A 1 194 ? -15.70888 -14.14392 15.96190 1.000 47.95111 771 THR B CA 1
ATOM 1462 C C . THR A 1 194 ? -14.63233 -14.58186 14.98135 1.000 48.65233 771 THR B C 1
ATOM 1463 O O . THR A 1 194 ? -13.54375 -13.99345 14.97170 1.000 46.78840 771 THR B O 1
ATOM 1467 N N . GLN A 1 195 ? -14.90162 -15.63035 14.19611 1.000 44.60380 772 GLN B N 1
ATOM 1468 C CA . GLN A 1 195 ? -13.94320 -16.27361 13.29804 1.000 49.64670 772 GLN B CA 1
ATOM 1469 C C . GLN A 1 195 ? -12.80516 -16.96449 14.04747 1.000 51.07056 772 GLN B C 1
ATOM 1470 O O . GLN A 1 195 ? -11.74515 -17.21410 13.47094 1.000 54.26374 772 GLN B O 1
ATOM 1476 N N . GLN A 1 196 ? -12.99579 -17.28514 15.32424 1.000 44.78557 773 GLN B N 1
ATOM 1477 C CA . GLN A 1 196 ? -11.96984 -17.97760 16.09115 1.000 53.32045 773 GLN B CA 1
ATOM 1478 C C . GLN A 1 196 ? -12.61256 -18.96955 17.04321 1.000 44.75882 773 GLN B C 1
ATOM 1479 O O . GLN A 1 196 ? -13.66470 -18.69509 17.62470 1.000 46.74345 773 GLN B O 1
ATOM 1485 N N . LEU A 1 197 ? -11.98360 -20.12970 17.18252 1.000 42.90060 774 LEU B N 1
ATOM 1486 C CA . LEU A 1 197 ? -12.34834 -21.09587 18.20512 1.000 34.27947 774 LEU B CA 1
ATOM 1487 C C . LEU A 1 197 ? -11.37408 -20.95259 19.36619 1.000 39.52600 774 LEU B C 1
ATOM 1488 O O . LEU A 1 197 ? -10.16433 -20.83692 19.15909 1.000 43.04012 774 LEU B O 1
ATOM 1493 N N . SER A 1 198 ? -11.90451 -20.93096 20.57657 1.000 34.31375 775 SER B N 1
ATOM 1494 C CA . SER A 1 198 ? -11.10923 -20.68093 21.76840 1.000 37.19317 775 SER B CA 1
ATOM 1495 C C . SER A 1 198 ? -11.38848 -21.78458 22.77779 1.000 32.03161 775 SER B C 1
ATOM 1496 O O . SER A 1 198 ? -12.14545 -22.72509 22.50964 1.000 28.99807 775 SER B O 1
ATOM 1499 N N . GLU A 1 199 ? -10.77993 -21.66577 23.96469 1.000 30.17349 776 GLU B N 1
ATOM 1500 C CA . GLU A 1 199 ? -11.10921 -22.59105 25.03976 1.000 28.85118 776 GLU B CA 1
ATOM 1501 C C . GLU A 1 199 ? -12.60448 -22.60847 25.28485 1.000 27.01306 776 GLU B C 1
ATOM 1502 O O . GLU A 1 199 ? -13.19014 -23.67125 25.52005 1.000 27.81119 776 GLU B O 1
ATOM 1508 N N . LYS A 1 200 ? -13.25030 -21.43801 25.20376 1.000 27.28037 777 LYS B N 1
ATOM 1509 C CA . LYS A 1 200 ? -14.68135 -21.36699 25.48616 1.000 28.57882 777 LYS B CA 1
ATOM 1510 C C . LYS A 1 200 ? -15.52338 -21.98674 24.37601 1.000 30.25720 777 LYS B C 1
ATOM 1511 O O . LYS A 1 200 ? -16.67044 -22.38561 24.62606 1.000 29.14443 777 LYS B O 1
ATOM 1517 N N . SER A 1 201 ? -14.98172 -22.09921 23.16255 1.000 29.05860 778 SER B N 1
ATOM 1518 C CA . SER A 1 201 ? -15.64895 -22.90727 22.15011 1.000 29.41620 778 SER B CA 1
ATOM 1519 C C . SER A 1 201 ? -15.63493 -24.38022 22.54483 1.000 26.84140 778 SER B C 1
ATOM 1520 O O . SER A 1 201 ? -16.65088 -25.06836 22.42379 1.000 25.76196 778 SER B O 1
ATOM 1523 N N . ASP A 1 202 ? -14.47786 -24.89560 22.97952 1.000 24.48694 779 ASP B N 1
ATOM 1524 C CA . ASP A 1 202 ? -14.42890 -26.25001 23.53758 1.000 28.04188 779 ASP B CA 1
ATOM 1525 C C . ASP A 1 202 ? -15.44022 -26.43713 24.68760 1.000 25.95350 779 ASP B C 1
ATOM 1526 O O . ASP A 1 202 ? -16.05478 -27.50744 24.82487 1.000 22.44819 779 ASP B O 1
ATOM 1531 N N . VAL A 1 203 ? -15.60855 -25.42019 25.54028 1.000 26.19148 780 VAL B N 1
ATOM 1532 C CA . VAL A 1 203 ? -16.51852 -25.57073 26.68088 1.000 22.92030 780 VAL B CA 1
ATOM 1533 C C . VAL A 1 203 ? -17.96054 -25.70770 26.19487 1.000 24.79234 780 VAL B C 1
ATOM 1534 O O . VAL A 1 203 ? -18.72689 -26.53199 26.71005 1.000 24.86415 780 VAL B O 1
ATOM 1538 N N . PHE A 1 204 ? -18.34609 -24.93707 25.16684 1.000 26.51840 781 PHE B N 1
ATOM 1539 C CA . PHE A 1 204 ? -19.68029 -25.09688 24.59882 1.000 27.14212 781 PHE B CA 1
ATOM 1540 C C . PHE A 1 204 ? -19.90570 -26.52566 24.09632 1.000 24.98706 781 PHE B C 1
ATOM 1541 O O . PHE A 1 204 ? -20.95248 -27.13561 24.36003 1.000 24.69176 781 PHE B O 1
ATOM 1549 N N . SER A 1 205 ? -18.94339 -27.07063 23.35208 1.000 25.63337 782 SER B N 1
ATOM 1550 C CA . SER A 1 205 ? -19.10309 -28.42628 22.82047 1.000 24.67835 782 SER B CA 1
ATOM 1551 C C . SER A 1 205 ? -19.22739 -29.44323 23.94658 1.000 26.96287 782 SER B C 1
ATOM 1552 O O . SER A 1 205 ? -19.97208 -30.42946 23.83475 1.000 26.02407 782 SER B O 1
ATOM 1555 N N . PHE A 1 206 ? -18.47361 -29.23724 25.02598 1.000 25.95011 783 PHE B N 1
ATOM 1556 C CA . PHE A 1 206 ? -18.57289 -30.12735 26.17417 1.000 24.39279 783 PHE B CA 1
ATOM 1557 C C . PHE A 1 206 ? -19.93965 -30.01686 26.84398 1.000 27.29971 783 PHE B C 1
ATOM 1558 O O . PHE A 1 206 ? -20.46573 -31.01918 27.33541 1.000 27.59794 783 PHE B O 1
ATOM 1566 N N . GLY A 1 207 ? -20.53810 -28.82207 26.84428 1.000 23.28505 784 GLY B N 1
ATOM 1567 C CA . GLY A 1 207 ? -21.91177 -28.68860 27.32222 1.000 27.67392 784 GLY B CA 1
ATOM 1568 C C . GLY A 1 207 ? -22.90274 -29.56692 26.57462 1.000 25.72756 784 GLY B C 1
ATOM 1569 O O . GLY A 1 207 ? -23.83948 -30.11571 27.16997 1.000 23.41314 784 GLY B O 1
ATOM 1570 N N . VAL A 1 208 ? -22.72920 -29.69499 25.25917 1.000 24.18609 785 VAL B N 1
ATOM 1571 C CA . VAL A 1 208 ? -23.57610 -30.60193 24.48621 1.000 24.88258 785 VAL B CA 1
ATOM 1572 C C . VAL A 1 208 ? -23.33408 -32.04381 24.90907 1.000 25.22652 785 VAL B C 1
ATOM 1573 O O . VAL A 1 208 ? -24.27824 -32.83896 25.01928 1.000 24.28278 785 VAL B O 1
ATOM 1577 N N . VAL A 1 209 ? -22.05886 -32.41904 25.09414 1.000 22.05737 786 VAL B N 1
ATOM 1578 C CA . VAL A 1 209 ? -21.72298 -33.76343 25.55495 1.000 26.84905 786 VAL B CA 1
ATOM 1579 C C . VAL A 1 209 ? -22.42309 -34.06630 26.88088 1.000 26.25584 786 VAL B C 1
ATOM 1580 O O . VAL A 1 209 ? -22.97920 -35.15670 27.07347 1.000 29.53870 786 VAL B O 1
ATOM 1584 N N . LEU A 1 210 ? -22.42201 -33.10574 27.80961 1.000 27.60196 787 LEU B N 1
ATOM 1585 C CA . LEU A 1 210 ? -23.10323 -33.31688 29.08890 1.000 27.25337 787 LEU B CA 1
ATOM 1586 C C . LEU A 1 210 ? -24.59396 -33.58099 28.88942 1.000 29.31231 787 LEU B C 1
ATOM 1587 O O . LEU A 1 210 ? -25.17832 -34.41999 29.58410 1.000 26.60022 787 LEU B O 1
ATOM 1592 N N . LEU A 1 211 ? -25.22722 -32.88653 27.93411 1.000 28.97960 788 LEU B N 1
ATOM 1593 C CA . LEU A 1 211 ? -26.64200 -33.15764 27.66301 1.000 30.09100 788 LEU B CA 1
ATOM 1594 C C . LEU A 1 211 ? -26.84626 -34.53052 27.03376 1.000 26.62208 788 LEU B C 1
ATOM 1595 O O . LEU A 1 211 ? -27.87688 -35.17039 27.26684 1.000 27.22239 788 LEU B O 1
ATOM 1600 N N . GLU A 1 212 ? -25.90810 -34.97752 26.18809 1.000 29.27875 789 GLU B N 1
ATOM 1601 C CA . GLU A 1 212 ? -25.96655 -36.34096 25.66621 1.000 30.65416 789 GLU B CA 1
ATOM 1602 C C . GLU A 1 212 ? -25.86680 -37.35172 26.79963 1.000 32.05893 789 GLU B C 1
ATOM 1603 O O . GLU A 1 212 ? -26.57169 -38.36877 26.81121 1.000 31.32732 789 GLU B O 1
ATOM 1609 N N . ILE A 1 213 ? -24.95781 -37.10334 27.74183 1.000 28.09305 790 ILE B N 1
ATOM 1610 C CA . ILE A 1 213 ? -24.80786 -38.01204 28.87382 1.000 33.21394 790 ILE B CA 1
ATOM 1611 C C . ILE A 1 213 ? -26.09036 -38.06334 29.69455 1.000 29.24245 790 ILE B C 1
ATOM 1612 O O . ILE A 1 213 ? -26.55312 -39.14397 30.08709 1.000 32.61992 790 ILE B O 1
ATOM 1617 N N . VAL A 1 214 ? -26.70410 -36.90718 29.93957 1.000 26.07142 791 VAL B N 1
ATOM 1618 C CA . VAL A 1 214 ? -27.90199 -36.86962 30.77443 1.000 30.31818 791 VAL B CA 1
ATOM 1619 C C . VAL A 1 214 ? -29.08368 -37.50706 30.05705 1.000 33.07263 791 VAL B C 1
ATOM 1620 O O . VAL A 1 214 ? -29.84268 -38.28222 30.65197 1.000 32.67280 791 VAL B O 1
ATOM 1624 N N . SER A 1 215 ? -29.26170 -37.18949 28.76887 1.000 30.15779 792 SER B N 1
ATOM 1625 C CA . SER A 1 215 ? -30.48103 -37.50753 28.02461 1.000 27.24843 792 SER B CA 1
ATOM 1626 C C . SER A 1 215 ? -30.42336 -38.82238 27.27314 1.000 28.25872 792 SER B C 1
ATOM 1627 O O . SER A 1 215 ? -31.47684 -39.34855 26.89255 1.000 29.49849 792 SER B O 1
ATOM 1630 N N . GLY A 1 216 ? -29.23089 -39.33369 26.99418 1.000 31.23197 793 GLY B N 1
ATOM 1631 C CA . GLY A 1 216 ? -29.10380 -40.47889 26.11378 1.000 36.09148 793 GLY B CA 1
ATOM 1632 C C . GLY A 1 216 ? -29.40519 -40.21388 24.65433 1.000 29.81086 793 GLY B C 1
ATOM 1633 O O . GLY A 1 216 ? -29.55190 -41.17647 23.89564 1.000 34.05850 793 GLY B O 1
ATOM 1634 N N . ARG A 1 217 ? -29.49523 -38.94794 24.23596 1.000 31.65743 794 ARG B N 1
ATOM 1635 C CA . ARG A 1 217 ? -29.88378 -38.56403 22.87582 1.000 35.84730 794 ARG B CA 1
ATOM 1636 C C . ARG A 1 217 ? -28.72777 -37.93189 22.10029 1.000 31.04242 794 ARG B C 1
ATOM 1637 O O . ARG A 1 217 ? -27.90474 -37.21227 22.66434 1.000 27.04427 794 ARG B O 1
ATOM 1645 N N . GLU A 1 218 ? -28.69215 -38.15254 20.78017 1.000 33.16325 795 GLU B N 1
ATOM 1646 C CA . GLU A 1 218 ? -27.69488 -37.47356 19.95514 1.000 29.71633 795 GLU B CA 1
ATOM 1647 C C . GLU A 1 218 ? -28.05633 -35.99564 19.79781 1.000 30.84220 795 GLU B C 1
ATOM 1648 O O . GLU A 1 218 ? -29.20793 -35.61573 19.97679 1.000 32.24319 795 GLU B O 1
ATOM 1654 N N . PRO A 1 219 ? -27.08524 -35.13467 19.47120 1.000 28.78432 796 PRO B N 1
ATOM 1655 C CA . PRO A 1 219 ? -27.39512 -33.69631 19.41337 1.000 26.38906 796 PRO B CA 1
ATOM 1656 C C . PRO A 1 219 ? -28.44687 -33.32387 18.38229 1.000 31.41673 796 PRO B C 1
ATOM 1657 O O . PRO A 1 219 ? -29.27480 -32.45254 18.66048 1.000 35.82874 796 PRO B O 1
ATOM 1661 N N . LEU A 1 220 ? -28.45177 -33.94844 17.20373 1.000 29.69418 797 LEU B N 1
ATOM 1662 C CA . LEU A 1 220 ? -29.38447 -33.58310 16.14389 1.000 31.05158 797 LEU B CA 1
ATOM 1663 C C . LEU A 1 220 ? -30.06040 -34.84012 15.63034 1.000 32.11057 797 LEU B C 1
ATOM 1664 O O . LEU A 1 220 ? -29.38689 -35.83946 15.36221 1.000 34.91817 797 LEU B O 1
ATOM 1669 N N . ASN A 1 221 ? -31.38666 -34.79910 15.48686 1.000 30.16007 798 ASN B N 1
ATOM 1670 C CA . ASN A 1 221 ? -32.09085 -35.97569 14.98476 1.000 32.25177 798 ASN B CA 1
ATOM 1671 C C . ASN A 1 221 ? -33.38723 -35.52982 14.30253 1.000 39.92508 798 ASN B C 1
ATOM 1672 O O . ASN A 1 221 ? -34.38525 -35.25382 14.97450 1.000 33.14527 798 ASN B O 1
ATOM 1677 N N . ILE A 1 222 ? -33.37697 -35.48956 12.96779 1.000 34.84532 799 ILE B N 1
ATOM 1678 C CA . ILE A 1 222 ? -34.57460 -35.07472 12.24097 1.000 31.66114 799 ILE B CA 1
ATOM 1679 C C . ILE A 1 222 ? -35.68966 -36.10861 12.31824 1.000 36.10427 799 ILE B C 1
ATOM 1680 O O . ILE A 1 222 ? -36.83555 -35.80071 11.95785 1.000 37.21834 799 ILE B O 1
ATOM 1685 N N . LYS A 1 223 ? -35.39246 -37.33392 12.76952 1.000 40.40689 800 LYS B N 1
ATOM 1686 C CA . LYS A 1 223 ? -36.41670 -38.36804 12.91511 1.000 42.98309 800 LYS B CA 1
ATOM 1687 C C . LYS A 1 223 ? -37.27115 -38.19428 14.16862 1.000 39.59137 800 LYS B C 1
ATOM 1688 O O . LYS A 1 223 ? -38.32312 -38.83769 14.27929 1.000 37.37462 800 LYS B O 1
ATOM 1694 N N . ARG A 1 224 ? -36.85178 -37.35186 15.10519 1.000 38.01342 801 ARG B N 1
ATOM 1695 C CA . ARG A 1 224 ? -37.67693 -36.97781 16.24182 1.000 38.04761 801 ARG B CA 1
ATOM 1696 C C . ARG A 1 224 ? -38.72186 -35.95963 15.80304 1.000 43.41938 801 ARG B C 1
ATOM 1697 O O . ARG A 1 224 ? -38.65378 -35.42253 14.69146 1.000 42.32330 801 ARG B O 1
ATOM 1705 N N . PRO A 1 225 ? -39.73212 -35.69063 16.63566 1.000 45.05552 802 PRO B N 1
ATOM 1706 C CA . PRO A 1 225 ? -40.64211 -34.58234 16.32864 1.000 41.85894 802 PRO B CA 1
ATOM 1707 C C . PRO A 1 225 ? -39.86770 -33.27724 16.24626 1.000 39.03694 802 PRO B C 1
ATOM 1708 O O . PRO A 1 225 ? -38.82442 -33.11384 16.88119 1.000 40.64480 802 PRO B O 1
ATOM 1712 N N . ARG A 1 226 ? -40.38983 -32.34587 15.44062 1.000 42.33984 803 ARG B N 1
ATOM 1713 C CA . ARG A 1 226 ? -39.64219 -31.13382 15.11552 1.000 40.39384 803 ARG B CA 1
ATOM 1714 C C . ARG A 1 226 ? -39.23467 -30.36200 16.36450 1.000 39.11674 803 ARG B C 1
ATOM 1715 O O . ARG A 1 226 ? -38.14366 -29.78016 16.40652 1.000 35.72894 803 ARG B O 1
ATOM 1723 N N . THR A 1 227 ? -40.08793 -30.34760 17.40066 1.000 43.62897 804 THR B N 1
ATOM 1724 C CA . THR A 1 227 ? -39.69326 -29.69239 18.65242 1.000 39.39643 804 THR B CA 1
ATOM 1725 C C . THR A 1 227 ? -38.51866 -30.38706 19.31461 1.000 35.31973 804 THR B C 1
ATOM 1726 O O . THR A 1 227 ? -37.85802 -29.78666 20.17371 1.000 41.96590 804 THR B O 1
ATOM 1730 N N . GLU A 1 228 ? -38.24849 -31.64080 18.95849 1.000 34.53117 805 GLU B N 1
ATOM 1731 C CA . GLU A 1 228 ? -37.14739 -32.38796 19.56286 1.000 38.83046 805 GLU B CA 1
ATOM 1732 C C . GLU A 1 228 ? -35.94465 -32.55744 18.63061 1.000 37.01423 805 GLU B C 1
ATOM 1733 O O . GLU A 1 228 ? -35.03099 -33.31428 18.96021 1.000 32.93891 805 GLU B O 1
ATOM 1739 N N . TRP A 1 229 ? -35.93366 -31.89543 17.46545 1.000 37.29917 806 TRP B N 1
ATOM 1740 C CA . TRP A 1 229 ? -34.84933 -32.08547 16.50195 1.000 35.94442 806 TRP B CA 1
ATOM 1741 C C . TRP A 1 229 ? -33.48245 -31.80294 17.11229 1.000 35.56504 806 TRP B C 1
ATOM 1742 O O . TRP A 1 229 ? -32.52340 -32.54013 16.86502 1.000 37.42698 806 TRP B O 1
ATOM 1753 N N . SER A 1 230 ? -33.37398 -30.74802 17.91447 1.000 30.48641 807 SER B N 1
ATOM 1754 C CA . SER A 1 230 ? -32.10477 -30.28902 18.45122 1.000 28.81639 807 SER B CA 1
ATOM 1755 C C . SER A 1 230 ? -32.08512 -30.51089 19.96221 1.000 33.66903 807 SER B C 1
ATOM 1756 O O . SER A 1 230 ? -32.94934 -29.99346 20.67842 1.000 31.29228 807 SER B O 1
ATOM 1759 N N . LEU A 1 231 ? -31.09185 -31.26606 20.43766 1.000 33.81039 808 LEU B N 1
ATOM 1760 C CA . LEU A 1 231 ? -31.00133 -31.58769 21.86462 1.000 31.30945 808 LEU B CA 1
ATOM 1761 C C . LEU A 1 231 ? -30.89783 -30.32568 22.71651 1.000 29.84762 808 LEU B C 1
ATOM 1762 O O . LEU A 1 231 ? -31.60959 -30.17462 23.72052 1.000 32.97814 808 LEU B O 1
ATOM 1767 N N . VAL A 1 232 ? -30.02393 -29.39962 22.32919 1.000 29.57442 809 VAL B N 1
ATOM 1768 C CA . VAL A 1 232 ? -29.82084 -28.18885 23.12632 1.000 31.88702 809 VAL B CA 1
ATOM 1769 C C . VAL A 1 232 ? -31.10186 -27.36973 23.19714 1.000 33.70518 809 VAL B C 1
ATOM 1770 O O . VAL A 1 232 ? -31.56173 -26.99191 24.28229 1.000 32.72909 809 VAL B O 1
ATOM 1774 N N . GLU A 1 233 ? -31.69944 -27.08307 22.04163 1.000 30.13762 810 GLU B N 1
ATOM 1775 C CA . GLU A 1 233 ? -32.89225 -26.24646 22.01890 1.000 35.38433 810 GLU B CA 1
ATOM 1776 C C . GLU A 1 233 ? -34.05715 -26.92797 22.71945 1.000 32.40714 810 GLU B C 1
ATOM 1777 O O . GLU A 1 233 ? -34.88529 -26.25924 23.34022 1.000 29.59083 810 GLU B O 1
ATOM 1783 N N . TRP A 1 234 ? -34.15431 -28.25529 22.60252 1.000 31.52833 811 TRP B N 1
ATOM 1784 C CA . TRP A 1 234 ? -35.23431 -28.99239 23.25624 1.000 32.10877 811 TRP B CA 1
ATOM 1785 C C . TRP A 1 234 ? -35.06852 -28.98271 24.77130 1.000 33.91246 811 TRP B C 1
ATOM 1786 O O . TRP A 1 234 ? -36.01227 -28.68492 25.51031 1.000 33.30719 811 TRP B O 1
ATOM 1797 N N . ALA A 1 235 ? -33.86571 -29.29491 25.24649 1.000 30.36667 812 ALA B N 1
ATOM 1798 C CA . ALA A 1 235 ? -33.64849 -29.51541 26.67368 1.000 30.91770 812 ALA B CA 1
ATOM 1799 C C . ALA A 1 235 ? -33.56215 -28.22081 27.48271 1.000 35.24875 812 ALA B C 1
ATOM 1800 O O . ALA A 1 235 ? -33.95080 -28.21776 28.65864 1.000 33.10269 812 ALA B O 1
ATOM 1802 N N . THR A 1 236 ? -33.07177 -27.12244 26.88886 1.000 36.80838 813 THR B N 1
ATOM 1803 C CA . THR A 1 236 ? -32.83004 -25.89775 27.65693 1.000 33.17964 813 THR B CA 1
ATOM 1804 C C . THR A 1 236 ? -34.07281 -25.39885 28.39448 1.000 38.20522 813 THR B C 1
ATOM 1805 O O . THR A 1 236 ? -33.95858 -25.07703 29.59101 1.000 39.32853 813 THR B O 1
ATOM 1809 N N . PRO A 1 237 ? -35.26022 -25.30122 27.77589 1.000 36.86864 814 PRO B N 1
ATOM 1810 C CA . PRO A 1 237 ? -36.43480 -24.82665 28.53914 1.000 34.70718 814 PRO B CA 1
ATOM 1811 C C . PRO A 1 237 ? -36.82364 -25.71378 29.70561 1.000 42.07028 814 PRO B C 1
ATOM 1812 O O . PRO A 1 237 ? -37.31572 -25.18957 30.71154 1.000 41.45315 814 PRO B O 1
ATOM 1816 N N . TYR A 1 238 ? -36.63649 -27.03433 29.61629 1.000 41.35106 815 TYR B N 1
ATOM 1817 C CA . TYR A 1 238 ? -36.93583 -27.87588 30.77500 1.000 36.24996 815 TYR B CA 1
ATOM 1818 C C . TYR A 1 238 ? -35.94410 -27.63008 31.89796 1.000 43.17353 815 TYR B C 1
ATOM 1819 O O . TYR A 1 238 ? -36.32165 -27.60537 33.07756 1.000 44.17357 815 TYR B O 1
ATOM 1828 N N . ILE A 1 239 ? -34.66822 -27.47122 31.55655 1.000 40.38828 816 ILE B N 1
ATOM 1829 C CA . ILE A 1 239 ? -33.67228 -27.17551 32.57736 1.000 41.12639 816 ILE B CA 1
ATOM 1830 C C . ILE A 1 239 ? -34.02209 -25.87585 33.28637 1.000 43.03803 816 ILE B C 1
ATOM 1831 O O . ILE A 1 239 ? -34.08990 -25.82141 34.51803 1.000 43.23732 816 ILE B O 1
ATOM 1836 N N . ARG A 1 240 ? -34.27624 -24.81718 32.51820 1.000 40.54494 817 ARG B N 1
ATOM 1837 C CA . ARG A 1 240 ? -34.61431 -23.52722 33.10710 1.000 42.62729 817 ARG B CA 1
ATOM 1838 C C . ARG A 1 240 ? -35.96638 -23.54183 33.81608 1.000 48.10699 817 ARG B C 1
ATOM 1839 O O . ARG A 1 240 ? -36.21512 -22.68063 34.66909 1.000 51.71265 817 ARG B O 1
ATOM 1847 N N . GLY A 1 241 ? -36.83749 -24.49890 33.50551 1.000 44.00353 818 GLY B N 1
ATOM 1848 C CA . GLY A 1 241 ? -38.14084 -24.55144 34.13648 1.000 44.59609 818 GLY B CA 1
ATOM 1849 C C . GLY A 1 241 ? -38.21853 -25.53502 35.29165 1.000 48.30320 818 GLY B C 1
ATOM 1850 O O . GLY A 1 241 ? -39.30971 -25.97796 35.65736 1.000 47.63897 818 GLY B O 1
ATOM 1851 N N . SER A 1 242 ? -37.06437 -25.88849 35.85873 1.000 46.94208 819 SER B N 1
ATOM 1852 C CA . SER A 1 242 ? -36.96148 -26.87666 36.93389 1.000 49.93224 819 SER B CA 1
ATOM 1853 C C . SER A 1 242 ? -37.80072 -28.12136 36.63155 1.000 52.50747 819 SER B C 1
ATOM 1854 O O . SER A 1 242 ? -38.58154 -28.59711 37.45639 1.000 52.58770 819 SER B O 1
ATOM 1857 N N . LYS A 1 243 ? -37.64277 -28.64708 35.41911 1.000 48.49253 820 LYS B N 1
ATOM 1858 C CA . LYS A 1 243 ? -38.31662 -29.87138 34.98670 1.000 46.61646 820 LYS B CA 1
ATOM 1859 C C . LYS A 1 243 ? -37.30370 -30.83451 34.39800 1.000 45.09289 820 LYS B C 1
ATOM 1860 O O . LYS A 1 243 ? -37.50063 -31.41836 33.33018 1.000 46.28103 820 LYS B O 1
ATOM 1866 N N . VAL A 1 244 ? -36.20090 -31.02573 35.12767 1.000 42.21659 821 VAL B N 1
ATOM 1867 C CA . VAL A 1 244 ? -35.05051 -31.74880 34.59457 1.000 42.71866 821 VAL B CA 1
ATOM 1868 C C . VAL A 1 244 ? -35.38330 -33.21247 34.33895 1.000 47.22934 821 VAL B C 1
ATOM 1869 O O . VAL A 1 244 ? -34.84772 -33.81968 33.40624 1.000 38.69732 821 VAL B O 1
ATOM 1873 N N . ASP A 1 245 ? -36.26681 -33.81263 35.14250 1.000 40.82275 822 ASP B N 1
ATOM 1874 C CA . ASP A 1 245 ? -36.57757 -35.21708 34.90498 1.000 46.51114 822 ASP B CA 1
ATOM 1875 C C . ASP A 1 245 ? -37.16710 -35.45643 33.51681 1.000 49.53333 822 ASP B C 1
ATOM 1876 O O . ASP A 1 245 ? -37.12439 -36.58901 33.02374 1.000 44.24787 822 ASP B O 1
ATOM 1881 N N . GLU A 1 246 ? -37.72454 -34.42679 32.87949 1.000 42.60556 823 GLU B N 1
ATOM 1882 C CA . GLU A 1 246 ? -38.28523 -34.61603 31.54854 1.000 53.41302 823 GLU B CA 1
ATOM 1883 C C . GLU A 1 246 ? -37.21617 -34.90867 30.49696 1.000 42.05222 823 GLU B C 1
ATOM 1884 O O . GLU A 1 246 ? -37.53137 -35.52811 29.47538 1.000 47.61894 823 GLU B O 1
ATOM 1890 N N . ILE A 1 247 ? -35.96233 -34.49371 30.71182 1.000 39.14089 824 ILE B N 1
ATOM 1891 C CA . ILE A 1 247 ? -34.91628 -34.71807 29.70767 1.000 41.07645 824 ILE B CA 1
ATOM 1892 C C . ILE A 1 247 ? -34.01208 -35.89919 30.04050 1.000 40.02302 824 ILE B C 1
ATOM 1893 O O . ILE A 1 247 ? -33.23256 -36.32104 29.17687 1.000 33.20399 824 ILE B O 1
ATOM 1898 N N . VAL A 1 248 ? -34.07800 -36.43708 31.26262 1.000 38.37012 825 VAL B N 1
ATOM 1899 C CA . VAL A 1 248 ? -33.18510 -37.51985 31.65749 1.000 32.15239 825 VAL B CA 1
ATOM 1900 C C . VAL A 1 248 ? -33.46929 -38.77181 30.83989 1.000 33.30197 825 VAL B C 1
ATOM 1901 O O . VAL A 1 248 ? -34.63108 -39.14160 30.61500 1.000 38.66306 825 VAL B O 1
ATOM 1905 N N . ASP A 1 249 ? -32.40273 -39.44803 30.43393 1.000 31.01775 826 ASP B N 1
ATOM 1906 C CA . ASP A 1 249 ? -32.49459 -40.73632 29.76520 1.000 35.56977 826 ASP B CA 1
ATOM 1907 C C . ASP A 1 249 ? -33.41077 -41.67532 30.55639 1.000 38.64746 826 ASP B C 1
ATOM 1908 O O . ASP A 1 249 ? -33.19716 -41.87668 31.76481 1.000 39.83256 826 ASP B O 1
ATOM 1913 N N . PRO A 1 250 ? -34.44969 -42.23177 29.92641 1.000 41.45225 827 PRO B N 1
ATOM 1914 C CA . PRO A 1 250 ? -35.32413 -43.17359 30.64534 1.000 38.90959 827 PRO B CA 1
ATOM 1915 C C . PRO A 1 250 ? -34.56891 -44.33444 31.26810 1.000 43.87835 827 PRO B C 1
ATOM 1916 O O . PRO A 1 250 ? -34.96298 -44.82066 32.33710 1.000 42.46864 827 PRO B O 1
ATOM 1920 N N . GLY A 1 251 ? -33.47788 -44.77814 30.64535 1.000 39.35981 828 GLY B N 1
ATOM 1921 C CA . GLY A 1 251 ? -32.72848 -45.90840 31.15899 1.000 41.46774 828 GLY B CA 1
ATOM 1922 C C . GLY A 1 251 ? -32.01198 -45.65341 32.47305 1.000 41.85007 828 GLY B C 1
ATOM 1923 O O . GLY A 1 251 ? -31.55877 -46.61721 33.09991 1.000 42.17880 828 GLY B O 1
ATOM 1924 N N . ILE A 1 252 ? -31.88135 -44.39559 32.89520 1.000 36.84852 829 ILE B N 1
ATOM 1925 C CA . ILE A 1 252 ? -31.25682 -44.08621 34.17305 1.000 40.50393 829 ILE B CA 1
ATOM 1926 C C . ILE A 1 252 ? -32.21408 -43.38053 35.12346 1.000 45.02386 829 ILE B C 1
ATOM 1927 O O . ILE A 1 252 ? -31.78502 -42.88379 36.16356 1.000 40.18069 829 ILE B O 1
ATOM 1932 N N . LYS A 1 253 ? -33.49870 -43.30781 34.78311 1.000 39.64184 830 LYS B N 1
ATOM 1933 C CA . LYS A 1 253 ? -34.45481 -42.64395 35.65590 1.000 46.53531 830 LYS B CA 1
ATOM 1934 C C . LYS A 1 253 ? -34.58180 -43.42775 36.95005 1.000 46.15453 830 LYS B C 1
ATOM 1935 O O . LYS A 1 253 ? -34.80147 -44.64252 36.93855 1.000 49.49068 830 LYS B O 1
ATOM 1941 N N . GLY A 1 254 ? -34.40809 -42.74025 38.06914 1.000 50.85093 831 GLY B N 1
ATOM 1942 C CA . GLY A 1 254 ? -34.37752 -43.41010 39.34285 1.000 43.98264 831 GLY B CA 1
ATOM 1943 C C . GLY A 1 254 ? -33.01212 -43.90610 39.76483 1.000 45.77377 831 GLY B C 1
ATOM 1944 O O . GLY A 1 254 ? -32.87656 -44.41689 40.88317 1.000 50.20769 831 GLY B O 1
ATOM 1945 N N . GLY A 1 255 ? -31.99577 -43.76611 38.91929 1.000 42.94289 832 GLY B N 1
ATOM 1946 C CA . GLY A 1 255 ? -30.67552 -44.24039 39.27853 1.000 40.98471 832 GLY B CA 1
ATOM 1947 C C . GLY A 1 255 ? -29.72104 -43.10886 39.59093 1.000 43.37549 832 GLY B C 1
ATOM 1948 O O . GLY A 1 255 ? -28.50153 -43.29212 39.54501 1.000 44.66918 832 GLY B O 1
ATOM 1949 N N . TYR A 1 256 ? -30.25010 -41.92732 39.89964 1.000 34.39538 833 TYR B N 1
ATOM 1950 C CA . TYR A 1 256 ? -29.40683 -40.76672 40.12337 1.000 35.36601 833 TYR B CA 1
ATOM 1951 C C . TYR A 1 256 ? -29.83050 -40.04360 41.39509 1.000 39.21910 833 TYR B C 1
ATOM 1952 O O . TYR A 1 256 ? -31.01027 -40.03662 41.76964 1.000 37.78658 833 TYR B O 1
ATOM 1961 N N . HIS A 1 257 ? -28.83956 -39.46864 42.07397 1.000 36.30887 834 HIS B N 1
ATOM 1962 C CA . HIS A 1 257 ? -29.10212 -38.58441 43.20347 1.000 41.62713 834 HIS B CA 1
ATOM 1963 C C . HIS A 1 257 ? -29.57765 -37.24448 42.65317 1.000 37.97208 834 HIS B C 1
ATOM 1964 O O . HIS A 1 257 ? -28.92000 -36.65321 41.78524 1.000 33.59790 834 HIS B O 1
ATOM 1971 N N . ALA A 1 258 ? -30.73202 -36.78110 43.14301 1.000 39.22036 835 ALA B N 1
ATOM 1972 C CA . ALA A 1 258 ? -31.36087 -35.58230 42.59050 1.000 37.55251 835 ALA B CA 1
ATOM 1973 C C . ALA A 1 258 ? -30.38149 -34.41524 42.50430 1.000 37.62681 835 ALA B C 1
ATOM 1974 O O . ALA A 1 258 ? -30.28997 -33.74230 41.47364 1.000 34.54429 835 ALA B O 1
ATOM 1976 N N . GLU A 1 259 ? -29.61658 -34.17626 43.57838 1.000 38.92738 836 GLU B N 1
ATOM 1977 C CA . GLU A 1 259 ? -28.73130 -33.01622 43.60063 1.000 36.33990 836 GLU B CA 1
ATOM 1978 C C . GLU A 1 259 ? -27.56819 -33.18913 42.63548 1.000 36.41741 836 GLU B C 1
ATOM 1979 O O . GLU A 1 259 ? -27.14315 -32.22460 41.98115 1.000 33.02948 836 GLU B O 1
ATOM 1985 N N . ALA A 1 260 ? -27.04468 -34.41152 42.51717 1.000 37.16625 837 ALA B N 1
ATOM 1986 C CA . ALA A 1 260 ? -25.96912 -34.64488 41.56330 1.000 35.34665 837 ALA B CA 1
ATOM 1987 C C . ALA A 1 260 ? -26.41836 -34.30315 40.14907 1.000 33.45002 837 ALA B C 1
ATOM 1988 O O . ALA A 1 260 ? -25.67215 -33.66990 39.39499 1.000 33.13848 837 ALA B O 1
ATOM 1990 N N . MET A 1 261 ? -27.64495 -34.69364 39.78547 1.000 32.32948 838 MET B N 1
ATOM 1991 C CA . MET A 1 261 ? -28.15460 -34.45260 38.43367 1.000 34.30716 838 MET B CA 1
ATOM 1992 C C . MET A 1 261 ? -28.43220 -32.96978 38.18758 1.000 31.48251 838 MET B C 1
ATOM 1993 O O . MET A 1 261 ? -28.09971 -32.44708 37.11489 1.000 32.95303 838 MET B O 1
ATOM 1998 N N . TRP A 1 262 ? -29.05244 -32.28537 39.15788 1.000 33.04670 839 TRP B N 1
ATOM 1999 C CA . TRP A 1 262 ? -29.30900 -30.84738 39.04194 1.000 35.41218 839 TRP B CA 1
ATOM 2000 C C . TRP A 1 262 ? -28.01457 -30.06743 38.82174 1.000 34.71829 839 TRP B C 1
ATOM 2001 O O . TRP A 1 262 ? -27.94473 -29.18972 37.95436 1.000 35.04042 839 TRP B O 1
ATOM 2012 N N . ARG A 1 263 ? -26.96817 -30.37568 39.59655 1.000 35.19751 840 ARG B N 1
ATOM 2013 C CA . ARG A 1 263 ? -25.71813 -29.63658 39.43551 1.000 35.33928 840 ARG B CA 1
ATOM 2014 C C . ARG A 1 263 ? -25.05750 -29.94035 38.09108 1.000 34.54731 840 ARG B C 1
ATOM 2015 O O . ARG A 1 263 ? -24.48922 -29.03171 37.46424 1.000 37.18919 840 ARG B O 1
ATOM 2023 N N . VAL A 1 264 ? -25.17823 -31.17654 37.58929 1.000 32.50201 841 VAL B N 1
ATOM 2024 C CA . VAL A 1 264 ? -24.65473 -31.48574 36.25385 1.000 28.40167 841 VAL B CA 1
ATOM 2025 C C . VAL A 1 264 ? -25.36902 -30.66734 35.17338 1.000 32.54542 841 VAL B C 1
ATOM 2026 O O . VAL A 1 264 ? -24.71842 -30.10307 34.27794 1.000 31.27268 841 VAL B O 1
ATOM 2030 N N . VAL A 1 265 ? -26.71000 -30.59718 35.21584 1.000 29.35666 842 VAL B N 1
ATOM 2031 C CA . VAL A 1 265 ? -27.40030 -29.85493 34.15566 1.000 32.48304 842 VAL B CA 1
ATOM 2032 C C . VAL A 1 265 ? -27.22329 -28.35051 34.33767 1.000 33.85619 842 VAL B C 1
ATOM 2033 O O . VAL A 1 265 ? -27.20322 -27.60836 33.35259 1.000 33.93612 842 VAL B O 1
ATOM 2037 N N . GLU A 1 266 ? -27.08930 -27.86809 35.57698 1.000 30.03494 843 GLU B N 1
ATOM 2038 C CA . GLU A 1 266 ? -26.71957 -26.46783 35.78521 1.000 35.95818 843 GLU B CA 1
ATOM 2039 C C . GLU A 1 266 ? -25.38591 -26.14544 35.10977 1.000 34.12250 843 GLU B C 1
ATOM 2040 O O . GLU A 1 266 ? -25.24848 -25.11115 34.44213 1.000 30.57169 843 GLU B O 1
ATOM 2046 N N . VAL A 1 267 ? -24.40274 -27.03322 35.25482 1.000 31.36744 844 VAL B N 1
ATOM 2047 C CA . VAL A 1 267 ? -23.10700 -26.84401 34.60724 1.000 30.23647 844 VAL B CA 1
ATOM 2048 C C . VAL A 1 267 ? -23.26531 -26.87455 33.09029 1.000 31.75051 844 VAL B C 1
ATOM 2049 O O . VAL A 1 267 ? -22.70937 -26.03796 32.36732 1.000 25.26791 844 VAL B O 1
ATOM 2053 N N . ALA A 1 268 ? -24.03208 -27.83645 32.58804 1.000 26.34235 845 ALA B N 1
ATOM 2054 C CA . ALA A 1 268 ? -24.25490 -27.92207 31.14996 1.000 25.86610 845 ALA B CA 1
ATOM 2055 C C . ALA A 1 268 ? -24.85951 -26.62880 30.62391 1.000 26.86208 845 ALA B C 1
ATOM 2056 O O . ALA A 1 268 ? -24.38907 -26.07325 29.62377 1.000 30.53899 845 ALA B O 1
ATOM 2058 N N . LEU A 1 269 ? -25.86982 -26.10410 31.32409 1.000 28.05417 846 LEU B N 1
ATOM 2059 C CA . LEU A 1 269 ? -26.53184 -24.86992 30.90705 1.000 30.75089 846 LEU B CA 1
ATOM 2060 C C . LEU A 1 269 ? -25.55903 -23.68794 30.82956 1.000 32.44277 846 LEU B C 1
ATOM 2061 O O . LEU A 1 269 ? -25.63500 -22.87215 29.89793 1.000 35.00698 846 LEU B O 1
ATOM 2066 N N . GLN A 1 270 ? -24.62737 -23.57801 31.78072 1.000 28.08973 847 GLN B N 1
ATOM 2067 C CA A GLN A 1 270 ? -23.65195 -22.49527 31.68748 0.544 30.90459 847 GLN B CA 1
ATOM 2068 C CA B GLN A 1 270 ? -23.62338 -22.51676 31.71686 0.456 30.94287 847 GLN B CA 1
ATOM 2069 C C . GLN A 1 270 ? -22.65867 -22.72753 30.55130 1.000 26.79069 847 GLN B C 1
ATOM 2070 O O . GLN A 1 270 ? -22.19540 -21.76171 29.93535 1.000 26.28379 847 GLN B O 1
ATOM 2081 N N . CYS A 1 271 ? -22.31334 -23.98048 30.26030 1.000 23.90312 848 CYS B N 1
ATOM 2082 C CA . CYS A 1 271 ? -21.43463 -24.25380 29.12877 1.000 27.83613 848 CYS B CA 1
ATOM 2083 C C . CYS A 1 271 ? -22.08570 -23.82858 27.81845 1.000 30.86757 848 CYS B C 1
ATOM 2084 O O . CYS A 1 271 ? -21.39420 -23.42734 26.87417 1.000 27.31572 848 CYS B O 1
ATOM 2087 N N . LEU A 1 272 ? -23.41259 -23.90688 27.75791 1.000 28.63497 849 LEU B N 1
ATOM 2088 C CA . LEU A 1 272 ? -24.20172 -23.67079 26.55961 1.000 30.19758 849 LEU B CA 1
ATOM 2089 C C . LEU A 1 272 ? -24.61694 -22.21462 26.39853 1.000 29.85599 849 LEU B C 1
ATOM 2090 O O . LEU A 1 272 ? -25.36608 -21.89942 25.46586 1.000 25.68556 849 LEU B O 1
ATOM 2095 N N . GLU A 1 273 ? -24.16715 -21.33100 27.29233 1.000 26.48745 850 GLU B N 1
ATOM 2096 C CA . GLU A 1 273 ? -24.44069 -19.90817 27.16661 1.000 26.77448 850 GLU B CA 1
ATOM 2097 C C . GLU A 1 273 ? -24.03711 -19.42502 25.76983 1.000 30.88831 850 GLU B C 1
ATOM 2098 O O . GLU A 1 273 ? -22.95117 -19.77539 25.28813 1.000 28.04280 850 GLU B O 1
ATOM 2104 N N . PRO A 1 274 ? -24.88142 -18.64482 25.08874 1.000 30.30975 851 PRO B N 1
ATOM 2105 C CA . PRO A 1 274 ? -24.56197 -18.24897 23.70068 1.000 30.49631 851 PRO B CA 1
ATOM 2106 C C . PRO A 1 274 ? -23.35801 -17.34642 23.56814 1.000 33.59734 851 PRO B C 1
ATOM 2107 O O . PRO A 1 274 ? -22.80495 -17.26157 22.46925 1.000 29.53358 851 PRO B O 1
ATOM 2111 N N . PHE A 1 275 ? -22.93189 -16.66390 24.62954 1.000 30.80264 852 PHE B N 1
ATOM 2112 C CA . PHE A 1 275 ? -21.82208 -15.72987 24.55085 1.000 29.07330 852 PHE B CA 1
ATOM 2113 C C . PHE A 1 275 ? -20.68776 -16.23592 25.42738 1.000 35.54548 852 PHE B C 1
ATOM 2114 O O . PHE A 1 275 ? -20.90850 -16.59413 26.59368 1.000 31.83519 852 PHE B O 1
ATOM 2122 N N . SER A 1 276 ? -19.47517 -16.27230 24.85138 1.000 31.21912 853 SER B N 1
ATOM 2123 C CA . SER A 1 276 ? -18.39112 -17.07630 25.41946 1.000 32.02510 853 SER B CA 1
ATOM 2124 C C . SER A 1 276 ? -18.01123 -16.64155 26.83937 1.000 30.89565 853 SER B C 1
ATOM 2125 O O . SER A 1 276 ? -17.66574 -17.48850 27.66643 1.000 30.38277 853 SER B O 1
ATOM 2128 N N . THR A 1 277 ? -18.04062 -15.33827 27.14457 1.000 33.91211 854 THR B N 1
ATOM 2129 C CA . THR A 1 277 ? -17.52185 -14.93237 28.45333 1.000 34.91495 854 THR B CA 1
ATOM 2130 C C . THR A 1 277 ? -18.37943 -15.40420 29.62776 1.000 36.37106 854 THR B C 1
ATOM 2131 O O . THR A 1 277 ? -17.92383 -15.30652 30.77354 1.000 34.65023 854 THR B O 1
ATOM 2135 N N . TYR A 1 278 ? -19.59414 -15.89229 29.38661 1.000 33.77775 855 TYR B N 1
ATOM 2136 C CA . TYR A 1 278 ? -20.46425 -16.39865 30.44376 1.000 34.28162 855 TYR B CA 1
ATOM 2137 C C . TYR A 1 278 ? -20.26762 -17.87865 30.69824 1.000 33.05752 855 TYR B C 1
ATOM 2138 O O . TYR A 1 278 ? -20.87067 -18.41406 31.63062 1.000 29.79644 855 TYR B O 1
ATOM 2147 N N . ARG A 1 279 ? -19.46891 -18.56112 29.87502 1.000 30.29642 856 ARG B N 1
ATOM 2148 C CA . ARG A 1 279 ? -19.24744 -19.97444 30.09947 1.000 31.53696 856 ARG B CA 1
ATOM 2149 C C . ARG A 1 279 ? -18.14814 -20.16290 31.13672 1.000 31.33614 856 ARG B C 1
ATOM 2150 O O . ARG A 1 279 ? -17.23990 -19.33401 31.24721 1.000 29.95416 856 ARG B O 1
ATOM 2158 N N . PRO A 1 280 ? -18.21372 -21.22920 31.92062 1.000 31.79483 857 PRO B N 1
ATOM 2159 C CA . PRO A 1 280 ? -17.14935 -21.48275 32.89720 1.000 28.80507 857 PRO B CA 1
ATOM 2160 C C . PRO A 1 280 ? -15.90297 -22.01569 32.20423 1.000 30.47107 857 PRO B C 1
ATOM 2161 O O . PRO A 1 280 ? -15.93135 -22.48953 31.06075 1.000 28.11204 857 PRO B O 1
ATOM 2165 N N . SER A 1 281 ? -14.78872 -21.89273 32.90598 1.000 27.87172 858 SER B N 1
ATOM 2166 C CA . SER A 1 281 ? -13.57035 -22.55785 32.49195 1.000 27.03692 858 SER B CA 1
ATOM 2167 C C . SER A 1 281 ? -13.69498 -24.06145 32.71392 1.000 30.08278 858 SER B C 1
ATOM 2168 O O . SER A 1 281 ? -14.52455 -24.53256 33.50144 1.000 30.17005 858 SER B O 1
ATOM 2171 N N . MET A 1 282 ? -12.85145 -24.82878 32.00918 1.000 26.13894 859 MET B N 1
ATOM 2172 C CA . MET A 1 282 ? -12.82607 -26.27032 32.24907 1.000 28.64294 859 MET B CA 1
ATOM 2173 C C . MET A 1 282 ? -12.38613 -26.60737 33.66942 1.000 29.08904 859 MET B C 1
ATOM 2174 O O . MET A 1 282 ? -12.83294 -27.61469 34.22381 1.000 26.63224 859 MET B O 1
ATOM 2179 N N . VAL A 1 283 ? -11.48237 -25.81128 34.25103 1.000 29.12017 860 VAL B N 1
ATOM 2180 C CA . VAL A 1 283 ? -11.07164 -26.02459 35.64083 1.000 31.90555 860 VAL B CA 1
ATOM 2181 C C . VAL A 1 283 ? -12.26038 -25.86255 36.58972 1.000 34.11329 860 VAL B C 1
ATOM 2182 O O . VAL A 1 283 ? -12.37791 -26.58597 37.59170 1.000 36.74748 860 VAL B O 1
ATOM 2186 N N . ALA A 1 284 ? -13.14208 -24.89466 36.31607 1.000 30.82905 861 ALA B N 1
ATOM 2187 C CA . ALA A 1 284 ? -14.31789 -24.72343 37.16855 1.000 35.66396 861 ALA B CA 1
ATOM 2188 C C . ALA A 1 284 ? -15.32723 -25.84018 36.94571 1.000 29.64951 861 ALA B C 1
ATOM 2189 O O . ALA A 1 284 ? -16.00044 -26.26825 37.89172 1.000 27.60240 861 ALA B O 1
ATOM 2191 N N . ILE A 1 285 ? -15.39975 -26.36432 35.71926 1.000 25.47263 862 ILE B N 1
ATOM 2192 C CA . ILE A 1 285 ? -16.30734 -27.46557 35.42747 1.000 27.02627 862 ILE B CA 1
ATOM 2193 C C . ILE A 1 285 ? -15.84793 -28.72909 36.14119 1.000 26.91835 862 ILE B C 1
ATOM 2194 O O . ILE A 1 285 ? -16.66789 -29.48704 36.67319 1.000 29.98464 862 ILE B O 1
ATOM 2199 N N . VAL A 1 286 ? -14.53535 -28.97039 36.17684 1.000 22.03235 863 VAL B N 1
ATOM 2200 C CA . VAL A 1 286 ? -14.01499 -30.13191 36.89496 1.000 26.11359 863 VAL B CA 1
ATOM 2201 C C . VAL A 1 286 ? -14.43407 -30.08276 38.36344 1.000 26.07966 863 VAL B C 1
ATOM 2202 O O . VAL A 1 286 ? -14.89277 -31.08123 38.93051 1.000 27.60386 863 VAL B O 1
ATOM 2206 N N A ARG A 1 287 ? -14.30546 -28.91153 39.00171 0.472 29.14494 864 ARG B N 1
ATOM 2207 N N B ARG A 1 287 ? -14.30385 -28.91281 39.00357 0.528 33.21862 864 ARG B N 1
ATOM 2208 C CA A ARG A 1 287 ? -14.61861 -28.80761 40.42797 0.472 33.35953 864 ARG B CA 1
ATOM 2209 C CA B ARG A 1 287 ? -14.61352 -28.82476 40.43278 0.528 33.48161 864 ARG B CA 1
ATOM 2210 C C A ARG A 1 287 ? -16.09607 -29.07872 40.69303 0.472 30.84320 864 ARG B C 1
ATOM 2211 C C B ARG A 1 287 ? -16.09650 -29.07827 40.69680 0.528 31.31678 864 ARG B C 1
ATOM 2212 O O A ARG A 1 287 ? -16.44680 -29.73440 41.67948 0.472 32.38117 864 ARG B O 1
ATOM 2213 O O B ARG A 1 287 ? -16.45110 -29.73203 41.68291 0.528 32.36946 864 ARG B O 1
ATOM 2228 N N . GLU A 1 288 ? -16.97600 -28.59845 39.81154 1.000 31.89826 865 GLU B N 1
ATOM 2229 C CA . GLU A 1 288 ? -18.40736 -28.85906 39.96760 1.000 31.00431 865 GLU B CA 1
ATOM 2230 C C . GLU A 1 288 ? -18.73679 -30.33098 39.77416 1.000 31.64465 865 GLU B C 1
ATOM 2231 O O . GLU A 1 288 ? -19.55747 -30.88524 40.50964 1.000 29.00522 865 GLU B O 1
ATOM 2237 N N . LEU A 1 289 ? -18.14738 -30.96681 38.75473 1.000 25.29126 866 LEU B N 1
ATOM 2238 C CA . LEU A 1 289 ? -18.37886 -32.38594 38.53437 1.000 26.61568 866 LEU B CA 1
ATOM 2239 C C . LEU A 1 289 ? -17.79434 -33.23534 39.65503 1.000 30.51686 866 LEU B C 1
ATOM 2240 O O . LEU A 1 289 ? -18.37071 -34.27154 39.99450 1.000 31.33866 866 LEU B O 1
ATOM 2245 N N . GLU A 1 290 ? -16.65176 -32.83181 40.22767 1.000 28.19351 867 GLU B N 1
ATOM 2246 C CA . GLU A 1 290 ? -16.10807 -33.55428 41.37689 1.000 29.92976 867 GLU B CA 1
ATOM 2247 C C . GLU A 1 290 ? -17.08017 -33.52301 42.55440 1.000 30.33845 867 GLU B C 1
ATOM 2248 O O . GLU A 1 290 ? -17.32456 -34.55153 43.19912 1.000 29.11230 867 GLU B O 1
ATOM 2254 N N . ASP A 1 291 ? -17.64144 -32.34939 42.86151 1.000 30.10951 868 ASP B N 1
ATOM 2255 C CA . ASP A 1 291 ? -18.61844 -32.27892 43.95231 1.000 33.56498 868 ASP B CA 1
ATOM 2256 C C . ASP A 1 291 ? -19.85686 -33.10904 43.61674 1.000 30.85827 868 ASP B C 1
ATOM 2257 O O . ASP A 1 291 ? -20.38406 -33.83482 44.46329 1.000 29.67363 868 ASP B O 1
ATOM 2262 N N . ALA A 1 292 ? -20.31488 -33.04334 42.37161 1.000 28.99960 869 ALA B N 1
ATOM 2263 C CA . ALA A 1 292 ? -21.46565 -33.85077 41.97439 1.000 33.49382 869 ALA B CA 1
ATOM 2264 C C . ALA A 1 292 ? -21.18771 -35.34358 42.13686 1.000 32.00128 869 ALA B C 1
ATOM 2265 O O . ALA A 1 292 ? -22.05834 -36.09883 42.58548 1.000 34.24022 869 ALA B O 1
ATOM 2267 N N . LEU A 1 293 ? -19.97413 -35.78458 41.79400 1.000 31.68199 870 LEU B N 1
ATOM 2268 C CA . LEU A 1 293 ? -19.63369 -37.19875 41.92915 1.000 33.99828 870 LEU B CA 1
ATOM 2269 C C . LEU A 1 293 ? -19.60315 -37.62879 43.39483 1.000 35.30682 870 LEU B C 1
ATOM 2270 O O . LEU A 1 293 ? -20.02725 -38.74236 43.72574 1.000 31.28602 870 LEU B O 1
ATOM 2275 N N . ILE A 1 294 ? -19.06353 -36.78154 44.27727 1.000 28.88308 871 ILE B N 1
ATOM 2276 C CA . ILE A 1 294 ? -19.10083 -37.07065 45.70777 1.000 33.02718 871 ILE B CA 1
ATOM 2277 C C . ILE A 1 294 ? -20.54103 -37.23785 46.18121 1.000 33.54217 871 ILE B C 1
ATOM 2278 O O . ILE A 1 294 ? -20.87932 -38.19153 46.88836 1.000 39.18592 871 ILE B O 1
ATOM 2283 N N . ILE A 1 295 ? -21.39951 -36.28600 45.82942 1.000 32.16191 872 ILE B N 1
ATOM 2284 C CA . ILE A 1 295 ? -22.80219 -36.34082 46.23425 1.000 38.52082 872 ILE B CA 1
ATOM 2285 C C . ILE A 1 295 ? -23.42935 -37.65693 45.78682 1.000 40.64368 872 ILE B C 1
ATOM 2286 O O . ILE A 1 295 ? -24.07668 -38.36452 46.57412 1.000 37.72052 872 ILE B O 1
ATOM 2291 N N . GLU A 1 296 ? -23.23051 -38.00167 44.50824 1.000 37.52774 873 GLU B N 1
ATOM 2292 C CA . GLU A 1 296 ? -23.75543 -39.24527 43.96165 1.000 37.23036 873 GLU B CA 1
ATOM 2293 C C . GLU A 1 296 ? -23.22173 -40.45435 44.71452 1.000 40.55422 873 GLU B C 1
ATOM 2294 O O . GLU A 1 296 ? -23.97971 -41.38417 45.01532 1.000 40.32357 873 GLU B O 1
ATOM 2300 N N . ASN A 1 297 ? -21.92267 -40.45847 45.04651 1.000 38.78291 874 ASN B N 1
ATOM 2301 C CA . ASN A 1 297 ? -21.36752 -41.58969 45.78203 1.000 44.09591 874 ASN B CA 1
ATOM 2302 C C . ASN A 1 297 ? -21.91209 -41.68635 47.19970 1.000 48.83362 874 ASN B C 1
ATOM 2303 O O . ASN A 1 297 ? -21.81573 -42.75211 47.81613 1.000 54.31713 874 ASN B O 1
ATOM 2308 N N . ASN A 1 298 ? -22.47115 -40.60595 47.73676 1.000 47.32995 875 ASN B N 1
ATOM 2309 C CA . ASN A 1 298 ? -23.03546 -40.62436 49.07965 1.000 58.06338 875 ASN B CA 1
ATOM 2310 C C . ASN A 1 298 ? -24.54963 -40.77516 49.06147 1.000 64.15753 875 ASN B C 1
ATOM 2311 O O . ASN A 1 298 ? -25.21398 -40.44032 50.04922 1.000 65.14409 875 ASN B O 1
ATOM 2316 N N . ALA A 1 299 ? -25.10724 -41.27157 47.94999 1.000 67.14667 876 ALA B N 1
ATOM 2317 C CA . ALA A 1 299 ? -26.53070 -41.57908 47.86975 1.000 69.36621 876 ALA B CA 1
ATOM 2318 C C . ALA A 1 299 ? -26.81259 -42.93660 48.50407 1.000 82.47572 876 ALA B C 1
ATOM 2319 O O . ALA A 1 299 ? -27.70367 -43.66885 48.05960 1.000 84.46303 876 ALA B O 1
ATOM 2321 N N . SER A 1 300 ? -26.05350 -43.27522 49.54288 1.000 98.31787 877 SER B N 1
ATOM 2322 C CA . SER A 1 300 ? -26.22075 -44.53313 50.25737 1.000 107.47989 877 SER B CA 1
ATOM 2323 C C . SER A 1 300 ? -27.58970 -44.58623 50.92459 1.000 108.77398 877 SER B C 1
ATOM 2324 O O . SER A 1 300 ? -28.06124 -43.58326 51.45945 1.000 108.09026 877 SER B O 1
ATOM 2328 N N . SER B 1 3 ? -50.46577 -49.05280 -7.92901 1.000 92.81207 580 SER C N 1
ATOM 2329 C CA . SER B 1 3 ? -51.66400 -49.26942 -8.72772 1.000 74.29974 580 SER C CA 1
ATOM 2330 C C . SER B 1 3 ? -51.60680 -48.45849 -10.02050 1.000 68.08189 580 SER C C 1
ATOM 2331 O O . SER B 1 3 ? -52.32254 -47.46619 -10.17702 1.000 67.73996 580 SER C O 1
ATOM 2334 N N . ILE B 1 4 ? -50.73848 -48.88806 -10.93711 1.000 68.53219 581 ILE C N 1
ATOM 2335 C CA . ILE B 1 4 ? -50.61265 -48.23471 -12.23493 1.000 59.40337 581 ILE C CA 1
ATOM 2336 C C . ILE B 1 4 ? -51.84937 -48.53465 -13.07081 1.000 55.43391 581 ILE C C 1
ATOM 2337 O O . ILE B 1 4 ? -52.29215 -49.68628 -13.15779 1.000 52.85074 581 ILE C O 1
ATOM 2342 N N . GLN B 1 5 ? -52.40923 -47.49861 -13.69195 1.000 53.28528 582 GLN C N 1
ATOM 2343 C CA . GLN B 1 5 ? -53.63151 -47.60504 -14.47666 1.000 52.77059 582 GLN C CA 1
ATOM 2344 C C . GLN B 1 5 ? -53.30857 -47.69066 -15.96074 1.000 46.87156 582 GLN C C 1
ATOM 2345 O O . GLN B 1 5 ? -52.41817 -46.99681 -16.45257 1.000 43.37274 582 GLN C O 1
ATOM 2351 N N . ALA B 1 6 ? -54.03577 -48.54698 -16.66766 1.000 43.07745 583 ALA C N 1
ATOM 2352 C CA . ALA B 1 6 ? -53.97392 -48.62006 -18.11526 1.000 46.68602 583 ALA C CA 1
ATOM 2353 C C . ALA B 1 6 ? -55.09784 -47.76439 -18.68706 1.000 46.69927 583 ALA C C 1
ATOM 2354 O O . ALA B 1 6 ? -56.25671 -47.91919 -18.29402 1.000 47.98650 583 ALA C O 1
ATOM 2356 N N . PHE B 1 7 ? -54.75381 -46.84739 -19.58665 1.000 43.19438 584 PHE C N 1
ATOM 2357 C CA . PHE B 1 7 ? -55.74224 -46.01748 -20.25771 1.000 43.70342 584 PHE C CA 1
ATOM 2358 C C . PHE B 1 7 ? -55.78345 -46.34838 -21.74746 1.000 40.53681 584 PHE C C 1
ATOM 2359 O O . PHE B 1 7 ? -54.77246 -46.71704 -22.34404 1.000 37.61332 584 PHE C O 1
ATOM 2367 N N . THR B 1 8 ? -56.96089 -46.19670 -22.33759 1.000 41.43538 585 THR C N 1
ATOM 2368 C CA . THR B 1 8 ? -57.10691 -46.29376 -23.78016 1.000 40.22553 585 THR C CA 1
ATOM 2369 C C . THR B 1 8 ? -56.62298 -45.00928 -24.43944 1.000 44.02651 585 THR C C 1
ATOM 2370 O O . THR B 1 8 ? -56.50859 -43.95737 -23.80439 1.000 41.04569 585 THR C O 1
ATOM 2374 N N . LEU B 1 9 ? -56.35464 -45.10193 -25.74396 1.000 46.59526 586 LEU C N 1
ATOM 2375 C CA . LEU B 1 9 ? -55.92148 -43.92184 -26.48145 1.000 42.62075 586 LEU C CA 1
ATOM 2376 C C . LEU B 1 9 ? -57.01892 -42.86528 -26.51189 1.000 43.66424 586 LEU C C 1
ATOM 2377 O O . LEU B 1 9 ? -56.73558 -41.66637 -26.41238 1.000 45.28848 586 LEU C O 1
ATOM 2382 N N . GLU B 1 10 ? -58.28233 -43.28863 -26.63330 1.000 43.35008 587 GLU C N 1
ATOM 2383 C CA . GLU B 1 10 ? -59.37947 -42.32313 -26.61410 1.000 51.48126 587 GLU C CA 1
ATOM 2384 C C . GLU B 1 10 ? -59.44741 -41.58184 -25.27870 1.000 53.76294 587 GLU C C 1
ATOM 2385 O O . GLU B 1 10 ? -59.71221 -40.37479 -25.24291 1.000 53.08147 587 GLU C O 1
ATOM 2391 N N . TYR B 1 11 ? -59.21185 -42.29046 -24.17028 1.000 49.85969 588 TYR C N 1
ATOM 2392 C CA . TYR B 1 11 ? -59.19246 -41.64306 -22.86159 1.000 51.05136 588 TYR C CA 1
ATOM 2393 C C . TYR B 1 11 ? -58.12782 -40.55409 -22.79822 1.000 49.43511 588 TYR C C 1
ATOM 2394 O O . TYR B 1 11 ? -58.37238 -39.46959 -22.25655 1.000 47.74104 588 TYR C O 1
ATOM 2403 N N . ILE B 1 12 ? -56.93845 -40.82217 -23.34001 1.000 44.31037 589 ILE C N 1
ATOM 2404 C CA . ILE B 1 12 ? -55.88676 -39.81218 -23.31564 1.000 47.14850 589 ILE C CA 1
ATOM 2405 C C . ILE B 1 12 ? -56.25885 -38.62708 -24.20154 1.000 50.42371 589 ILE C C 1
ATOM 2406 O O . ILE B 1 12 ? -56.01818 -37.47047 -23.83933 1.000 52.85596 589 ILE C O 1
ATOM 2411 N N . GLU B 1 13 ? -56.86307 -38.88637 -25.36496 1.000 48.21883 590 GLU C N 1
ATOM 2412 C CA . GLU B 1 13 ? -57.28950 -37.78418 -26.22335 1.000 54.63747 590 GLU C CA 1
ATOM 2413 C C . GLU B 1 13 ? -58.27313 -36.87744 -25.49300 1.000 57.22311 590 GLU C C 1
ATOM 2414 O O . GLU B 1 13 ? -58.13866 -35.64769 -25.51439 1.000 57.76170 590 GLU C O 1
ATOM 2420 N N . VAL B 1 14 ? -59.26984 -37.47357 -24.83507 1.000 53.05706 591 VAL C N 1
ATOM 2421 C CA . VAL B 1 14 ? -60.24754 -36.68900 -24.08577 1.000 56.58673 591 VAL C CA 1
ATOM 2422 C C . VAL B 1 14 ? -59.57214 -35.94245 -22.94307 1.000 55.55369 591 VAL C C 1
ATOM 2423 O O . VAL B 1 14 ? -59.88914 -34.77891 -22.66548 1.000 59.71085 591 VAL C O 1
ATOM 2427 N N . ALA B 1 15 ? -58.61564 -36.59213 -22.27356 1.000 57.52277 592 ALA C N 1
ATOM 2428 C CA . ALA B 1 15 ? -57.97537 -35.98240 -21.11274 1.000 54.49062 592 ALA C CA 1
ATOM 2429 C C . ALA B 1 15 ? -57.06621 -34.82461 -21.50718 1.000 57.20409 592 ALA C C 1
ATOM 2430 O O . ALA B 1 15 ? -56.91392 -33.87066 -20.73490 1.000 58.70222 592 ALA C O 1
ATOM 2432 N N . THR B 1 16 ? -56.45894 -34.88016 -22.69432 1.000 55.61223 593 THR C N 1
ATOM 2433 C CA . THR B 1 16 ? -55.59067 -33.80762 -23.16567 1.000 58.97909 593 THR C CA 1
ATOM 2434 C C . THR B 1 16 ? -56.28314 -32.86573 -24.13938 1.000 63.23562 593 THR C C 1
ATOM 2435 O O . THR B 1 16 ? -55.64848 -31.91755 -24.61332 1.000 65.86302 593 THR C O 1
ATOM 2439 N N . GLU B 1 17 ? -57.56279 -33.09934 -24.44089 1.000 59.20994 594 GLU C N 1
ATOM 2440 C CA . GLU B 1 17 ? -58.29982 -32.31623 -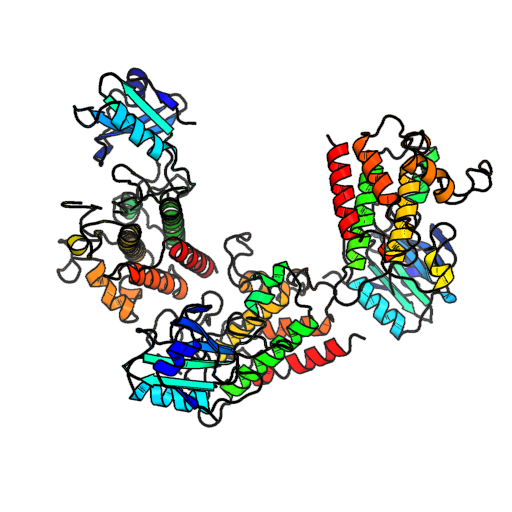25.42983 1.000 65.50049 594 GLU C CA 1
ATOM 2441 C C . GLU B 1 17 ? -57.58266 -32.33478 -26.78061 1.000 70.38382 594 GLU C C 1
ATOM 2442 O O . GLU B 1 17 ? -57.34264 -31.29387 -27.39850 1.000 73.89807 594 GLU C O 1
ATOM 2448 N N . ARG B 1 18 ? -57.24370 -33.54805 -27.23439 1.000 66.65662 595 ARG C N 1
ATOM 2449 C CA . ARG B 1 18 ? -56.48127 -33.76880 -28.47005 1.000 69.14999 595 ARG C CA 1
ATOM 2450 C C . ARG B 1 18 ? -55.11346 -33.08883 -28.40701 1.000 66.73954 595 ARG C C 1
ATOM 2451 O O . ARG B 1 18 ? -54.65755 -32.47326 -29.37481 1.000 64.98819 595 ARG C O 1
ATOM 2459 N N . TYR B 1 19 ? -54.46127 -33.19983 -27.24873 1.000 63.74116 596 TYR C N 1
ATOM 2460 C CA . TYR B 1 19 ? -53.10024 -32.70538 -27.03124 1.000 65.59675 596 TYR C CA 1
ATOM 2461 C C . TYR B 1 19 ? -53.00688 -31.20123 -27.31179 1.000 71.70364 596 TYR C C 1
ATOM 2462 O O . TYR B 1 19 ? -52.19244 -30.73049 -28.10943 1.000 71.60020 596 TYR C O 1
ATOM 2471 N N . LYS B 1 20 ? -53.85901 -30.44657 -26.61647 1.000 75.10407 597 LYS C N 1
ATOM 2472 C CA . LYS B 1 20 ? -53.97350 -29.01626 -26.87540 1.000 78.15936 597 LYS C CA 1
ATOM 2473 C C . LYS B 1 20 ? -52.78902 -28.23604 -26.31534 1.000 80.41603 597 LYS C C 1
ATOM 2474 O O . LYS B 1 20 ? -52.26807 -27.33674 -26.98312 1.000 87.08613 597 LYS C O 1
ATOM 2480 N N . THR B 1 21 ? -52.34379 -28.56252 -25.10499 1.000 78.83974 598 THR C N 1
ATOM 2481 C CA . THR B 1 21 ? -51.39960 -27.72797 -24.36705 1.000 76.50356 598 THR C CA 1
ATOM 2482 C C . THR B 1 21 ? -50.06422 -28.46289 -24.22041 1.000 70.29814 598 THR C C 1
ATOM 2483 O O . THR B 1 21 ? -49.84466 -29.21515 -23.26705 1.000 64.84329 598 THR C O 1
ATOM 2487 N N . LEU B 1 22 ? -49.16476 -28.21628 -25.16998 1.000 66.93317 599 LEU C N 1
ATOM 2488 C CA . LEU B 1 22 ? -47.81659 -28.76363 -25.10678 1.000 66.06901 599 LEU C CA 1
ATOM 2489 C C . LEU B 1 22 ? -46.99932 -28.04310 -24.04317 1.000 67.45941 599 LEU C C 1
ATOM 2490 O O . LEU B 1 22 ? -46.88926 -26.81445 -24.06012 1.000 73.86720 599 LEU C O 1
ATOM 2495 N N . ILE B 1 23 ? -46.41527 -28.81062 -23.12275 1.000 67.02903 600 ILE C N 1
ATOM 2496 C CA . ILE B 1 23 ? -45.63220 -28.25482 -22.02102 1.000 69.48158 600 ILE C CA 1
ATOM 2497 C C . ILE B 1 23 ? -44.15330 -28.22437 -22.38718 1.000 77.78802 600 ILE C C 1
ATOM 2498 O O . ILE B 1 23 ? -43.52737 -27.15818 -22.41074 1.000 83.35409 600 ILE C O 1
ATOM 2503 N N . GLY B 1 24 ? -43.57927 -29.39776 -22.65025 1.000 65.15352 601 GLY C N 1
ATOM 2504 C CA . GLY B 1 24 ? -42.16673 -29.49395 -22.96118 1.000 66.26050 601 GLY C CA 1
ATOM 2505 C C . GLY B 1 24 ? -41.79767 -30.65723 -23.86352 1.000 65.31508 601 GLY C C 1
ATOM 2506 O O . GLY B 1 24 ? -42.67071 -31.30928 -24.44519 1.000 59.11826 601 GLY C O 1
ATOM 2507 N N . GLU B 1 25 ? -40.49414 -30.90364 -24.00265 1.000 64.09214 602 GLU C N 1
ATOM 2508 C CA . GLU B 1 25 ? -39.95577 -32.03741 -24.74471 1.000 59.53673 602 GLU C CA 1
ATOM 2509 C C . GLU B 1 25 ? -38.88389 -32.68606 -23.88337 1.000 56.98868 602 GLU C C 1
ATOM 2510 O O . GLU B 1 25 ? -37.94520 -32.01132 -23.44914 1.000 64.85247 602 GLU C O 1
ATOM 2516 N N . GLY B 1 26 ? -39.02251 -33.98843 -23.63190 1.000 53.60030 603 GLY C N 1
ATOM 2517 C CA . GLY B 1 26 ? -38.11894 -34.71973 -22.77997 1.000 53.77924 603 GLY C CA 1
ATOM 2518 C C . GLY B 1 26 ? -37.33493 -35.77530 -23.52511 1.000 53.19869 603 GLY C C 1
ATOM 2519 O O . GLY B 1 26 ? -37.19373 -35.74013 -24.75935 1.000 50.09141 603 GLY C O 1
ATOM 2520 N N . GLY B 1 27 ? -36.80187 -36.73682 -22.77483 1.000 48.38881 604 GLY C N 1
ATOM 2521 C CA . GLY B 1 27 ? -36.15912 -37.87444 -23.40489 1.000 47.58533 604 GLY C CA 1
ATOM 2522 C C . GLY B 1 27 ? -37.15853 -38.81859 -24.03426 1.000 50.56033 604 GLY C C 1
ATOM 2523 O O . GLY B 1 27 ? -36.86857 -39.45676 -25.05333 1.000 49.49279 604 GLY C O 1
ATOM 2524 N N . PHE B 1 28 ? -38.35418 -38.90117 -23.45581 1.000 44.00108 605 PHE C N 1
ATOM 2525 C CA . PHE B 1 28 ? -39.39360 -39.77527 -23.98492 1.000 48.69315 605 PHE C CA 1
ATOM 2526 C C . PHE B 1 28 ? -40.04777 -39.17179 -25.22902 1.000 45.55386 605 PHE C C 1
ATOM 2527 O O . PHE B 1 28 ? -40.12960 -39.82129 -26.27710 1.000 47.97415 605 PHE C O 1
ATOM 2535 N N . GLY B 1 29 ? -40.50369 -37.92819 -25.13234 1.000 43.17202 606 GLY C N 1
ATOM 2536 C CA . GLY B 1 29 ? -41.16562 -37.27331 -26.24966 1.000 47.52842 606 GLY C CA 1
ATOM 2537 C C . GLY B 1 29 ? -41.79798 -35.97343 -25.80396 1.000 52.06479 606 GLY C C 1
ATOM 2538 O O . GLY B 1 29 ? -41.31992 -35.32163 -24.86633 1.000 49.56467 606 GLY C O 1
ATOM 2539 N N . SER B 1 30 ? -42.88065 -35.60529 -26.48503 1.000 46.71379 607 SER C N 1
ATOM 2540 C CA . SER B 1 30 ? -43.60082 -34.39163 -26.13138 1.000 48.81457 607 SER C CA 1
ATOM 2541 C C . SER B 1 30 ? -44.44297 -34.61780 -24.87763 1.000 48.23024 607 SER C C 1
ATOM 2542 O O . SER B 1 30 ? -44.95308 -35.71345 -24.63631 1.000 45.27301 607 SER C O 1
ATOM 2545 N N . VAL B 1 31 ? -44.59701 -33.56029 -24.08236 1.000 48.82134 608 VAL C N 1
ATOM 2546 C CA . VAL B 1 31 ? -45.35606 -33.60476 -22.83673 1.000 48.38707 608 VAL C CA 1
ATOM 2547 C C . VAL B 1 31 ? -46.53288 -32.64553 -22.94386 1.000 51.29884 608 VAL C C 1
ATOM 2548 O O . VAL B 1 31 ? -46.36463 -31.49248 -23.35824 1.000 55.87443 608 VAL C O 1
ATOM 2552 N N . TYR B 1 32 ? -47.72106 -33.12416 -22.57721 1.000 49.15507 609 TYR C N 1
ATOM 2553 C CA . TYR B 1 32 ? -48.94184 -32.33100 -22.63003 1.000 54.10829 609 TYR C CA 1
ATOM 2554 C C . TYR B 1 32 ? -49.61330 -32.32035 -21.26510 1.000 52.82642 609 TYR C C 1
ATOM 2555 O O . TYR B 1 32 ? -49.45016 -33.24713 -20.46514 1.000 51.12338 609 TYR C O 1
ATOM 2564 N N . ARG B 1 33 ? -50.36237 -31.25488 -20.99703 1.000 60.34381 610 ARG C N 1
ATOM 2565 C CA . ARG B 1 33 ? -51.14728 -31.17371 -19.77338 1.000 57.82767 610 ARG C CA 1
ATOM 2566 C C . ARG B 1 33 ? -52.51781 -31.78453 -20.01936 1.000 57.48128 610 ARG C C 1
ATOM 2567 O O . ARG B 1 33 ? -53.09544 -31.63746 -21.10276 1.000 58.73777 610 ARG C O 1
ATOM 2575 N N . GLY B 1 34 ? -53.01874 -32.50314 -19.01873 1.000 55.65296 611 GLY C N 1
ATOM 2576 C CA . GLY B 1 34 ? -54.30663 -33.15308 -19.13544 1.000 58.50422 611 GLY C CA 1
ATOM 2577 C C . GLY B 1 34 ? -55.01092 -33.21160 -17.79766 1.000 60.42598 611 GLY C C 1
ATOM 2578 O O . GLY B 1 34 ? -54.45939 -32.84705 -16.75792 1.000 60.20651 611 GLY C O 1
ATOM 2579 N N . THR B 1 35 ? -56.25247 -33.68487 -17.84409 1.000 61.28428 612 THR C N 1
ATOM 2580 C CA . THR B 1 35 ? -57.07846 -33.83811 -16.65434 1.000 64.59335 612 THR C CA 1
ATOM 2581 C C . THR B 1 35 ? -57.75520 -35.19669 -16.71569 1.000 63.54134 612 THR C C 1
ATOM 2582 O O . THR B 1 35 ? -58.51328 -35.46469 -17.65066 1.000 60.81667 612 THR C O 1
ATOM 2586 N N . LEU B 1 36 ? -57.47973 -36.05120 -15.73200 1.000 67.73267 613 LEU C N 1
ATOM 2587 C CA . LEU B 1 36 ? -58.16867 -37.33004 -15.65104 1.000 69.01999 613 LEU C CA 1
ATOM 2588 C C . LEU B 1 36 ? -59.63972 -37.11015 -15.30306 1.000 76.24920 613 LEU C C 1
ATOM 2589 O O . LEU B 1 36 ? -60.05842 -36.01550 -14.91363 1.000 77.63767 613 LEU C O 1
ATOM 2594 N N . ASN B 1 37 ? -60.43224 -38.17657 -15.45028 1.000 77.88265 614 ASN C N 1
ATOM 2595 C CA . ASN B 1 37 ? -61.86524 -38.07450 -15.18905 1.000 83.84181 614 ASN C CA 1
ATOM 2596 C C . ASN B 1 37 ? -62.14482 -37.60747 -13.76476 1.000 87.79604 614 ASN C C 1
ATOM 2597 O O . ASN B 1 37 ? -63.06447 -36.81401 -13.53432 1.000 90.51438 614 ASN C O 1
ATOM 2602 N N . ASP B 1 38 ? -61.35963 -38.07865 -12.79787 1.000 84.38158 615 ASP C N 1
ATOM 2603 C CA . ASP B 1 38 ? -61.59960 -37.74575 -11.39957 1.000 86.71489 615 ASP C CA 1
ATOM 2604 C C . ASP B 1 38 ? -61.09945 -36.35808 -11.02372 1.000 88.94710 615 ASP C C 1
ATOM 2605 O O . ASP B 1 38 ? -61.23207 -35.96665 -9.85880 1.000 93.76494 615 ASP C O 1
ATOM 2610 N N . GLY B 1 39 ? -60.52780 -35.61113 -11.96840 1.000 85.33624 616 GLY C N 1
ATOM 2611 C CA . GLY B 1 39 ? -60.06646 -34.26323 -11.71909 1.000 79.87797 616 GLY C CA 1
ATOM 2612 C C . GLY B 1 39 ? -58.57863 -34.12664 -11.48258 1.000 75.03545 616 GLY C C 1
ATOM 2613 O O . GLY B 1 39 ? -58.07586 -32.99380 -11.46976 1.000 78.16472 616 GLY C O 1
ATOM 2614 N N . GLN B 1 40 ? -57.86606 -35.23468 -11.27592 1.000 72.57271 617 GLN C N 1
ATOM 2615 C CA . GLN B 1 40 ? -56.41557 -35.18198 -11.13523 1.000 69.06741 617 GLN C CA 1
ATOM 2616 C C . GLN B 1 40 ? -55.79243 -34.51327 -12.35334 1.000 70.41899 617 GLN C C 1
ATOM 2617 O O . GLN B 1 40 ? -56.05292 -34.90593 -13.49514 1.000 61.88938 617 GLN C O 1
ATOM 2623 N N . GLU B 1 41 ? -54.98317 -33.48683 -12.10941 1.000 65.98126 618 GLU C N 1
ATOM 2624 C CA . GLU B 1 41 ? -54.24571 -32.83872 -13.18546 1.000 64.20481 618 GLU C CA 1
ATOM 2625 C C . GLU B 1 41 ? -52.99114 -33.64721 -13.49003 1.000 56.44155 618 GLU C C 1
ATOM 2626 O O . GLU B 1 41 ? -52.27932 -34.06776 -12.57346 1.000 52.67295 618 GLU C O 1
ATOM 2632 N N . VAL B 1 42 ? -52.71265 -33.87364 -14.77377 1.000 53.30875 619 VAL C N 1
ATOM 2633 C CA . VAL B 1 42 ? -51.63098 -34.77458 -15.13731 1.000 47.11905 619 VAL C CA 1
ATOM 2634 C C . VAL B 1 42 ? -50.77334 -34.17445 -16.24223 1.000 50.77815 619 VAL C C 1
ATOM 2635 O O . VAL B 1 42 ? -51.19895 -33.30166 -17.00374 1.000 51.68639 619 VAL C O 1
ATOM 2639 N N . ALA B 1 43 ? -49.53875 -34.65761 -16.30146 1.000 44.34227 620 ALA C N 1
ATOM 2640 C CA . ALA B 1 43 ? -48.62620 -34.41845 -17.40566 1.000 42.51341 620 ALA C CA 1
ATOM 2641 C C . ALA B 1 43 ? -48.52515 -35.71072 -18.19972 1.000 41.78893 620 ALA C C 1
ATOM 2642 O O . ALA B 1 43 ? -48.28764 -36.77791 -17.62133 1.000 38.98483 620 ALA C O 1
ATOM 2644 N N . VAL B 1 44 ? -48.73110 -35.61148 -19.51019 1.000 42.23411 621 VAL C N 1
ATOM 2645 C CA . VAL B 1 44 ? -48.90750 -36.75947 -20.39473 1.000 41.52876 621 VAL C CA 1
ATOM 2646 C C . VAL B 1 44 ? -47.76361 -36.75475 -21.40328 1.000 41.19416 621 VAL C C 1
ATOM 2647 O O . VAL B 1 44 ? -47.73186 -35.91753 -22.31513 1.000 41.32850 621 VAL C O 1
ATOM 2651 N N . LYS B 1 45 ? -46.83582 -37.69615 -21.25791 1.000 39.82718 622 LYS C N 1
ATOM 2652 C CA . LYS B 1 45 ? -45.69754 -37.80210 -22.16503 1.000 38.86225 622 LYS C CA 1
ATOM 2653 C C . LYS B 1 45 ? -46.05571 -38.75275 -23.30116 1.000 35.66523 622 LYS C C 1
ATOM 2654 O O . LYS B 1 45 ? -46.60325 -39.83046 -23.05502 1.000 34.57086 622 LYS C O 1
ATOM 2660 N N . VAL B 1 46 ? -45.74851 -38.35603 -24.53874 1.000 37.18322 623 VAL C N 1
ATOM 2661 C CA . VAL B 1 46 ? -46.17546 -39.08450 -25.73351 1.000 39.07564 623 VAL C CA 1
ATOM 2662 C C . VAL B 1 46 ? -44.97645 -39.32513 -26.64161 1.000 44.28306 623 VAL C C 1
ATOM 2663 O O . VAL B 1 46 ? -44.21150 -38.39760 -26.93208 1.000 43.78534 623 VAL C O 1
ATOM 2667 N N . ARG B 1 47 ? -44.84408 -40.55998 -27.12146 1.000 40.57588 624 ARG C N 1
ATOM 2668 C CA . ARG B 1 47 ? -43.80392 -40.95857 -28.05219 1.000 41.78761 624 ARG C CA 1
ATOM 2669 C C . ARG B 1 47 ? -44.43378 -41.89083 -29.07696 1.000 44.10503 624 ARG C C 1
ATOM 2670 O O . ARG B 1 47 ? -45.32583 -42.67026 -28.73971 1.000 36.52836 624 ARG C O 1
ATOM 2678 N N . SER B 1 48 ? -43.99398 -41.80032 -30.32875 1.000 39.19308 625 SER C N 1
ATOM 2679 C CA . SER B 1 48 ? -44.40768 -42.76888 -31.32900 1.000 43.14813 625 SER C CA 1
ATOM 2680 C C . SER B 1 48 ? -43.49521 -43.98911 -31.27673 1.000 46.16237 625 SER C C 1
ATOM 2681 O O . SER B 1 48 ? -42.27707 -43.86457 -31.12039 1.000 47.57340 625 SER C O 1
ATOM 2684 N N . ALA B 1 49 ? -44.09185 -45.16938 -31.42475 1.000 45.99462 626 ALA C N 1
ATOM 2685 C CA . ALA B 1 49 ? -43.31303 -46.39834 -31.50153 1.000 46.95757 626 ALA C CA 1
ATOM 2686 C C . ALA B 1 49 ? -42.60149 -46.51554 -32.84556 1.000 47.96833 626 ALA C C 1
ATOM 2687 O O . ALA B 1 49 ? -43.16755 -46.19580 -33.89873 1.000 46.70195 626 ALA C O 1
ATOM 2689 N N . THR B 1 50 ? -41.35648 -46.98888 -32.80330 1.000 48.24897 627 THR C N 1
ATOM 2690 C CA . THR B 1 50 ? -40.55407 -47.28499 -33.98835 1.000 54.73892 627 THR C CA 1
ATOM 2691 C C . THR B 1 50 ? -40.13565 -48.75427 -33.98176 1.000 56.27556 627 THR C C 1
ATOM 2692 O O . THR B 1 50 ? -40.47537 -49.52178 -33.07688 1.000 53.11438 627 THR C O 1
ATOM 2696 N N . SER B 1 51 ? -39.36839 -49.13379 -35.00968 1.000 58.44502 628 SER C N 1
ATOM 2697 C CA . SER B 1 51 ? -38.92529 -50.51808 -35.14242 1.000 60.42914 628 SER C CA 1
ATOM 2698 C C . SER B 1 51 ? -37.97335 -50.92210 -34.02137 1.000 55.96900 628 SER C C 1
ATOM 2699 O O . SER B 1 51 ? -37.85709 -52.11164 -33.71064 1.000 63.54290 628 SER C O 1
ATOM 2702 N N . THR B 1 52 ? -37.28825 -49.96522 -33.40351 1.000 58.39017 629 THR C N 1
ATOM 2703 C CA . THR B 1 52 ? -36.40802 -50.28582 -32.28932 1.000 63.04123 629 THR C CA 1
ATOM 2704 C C . THR B 1 52 ? -37.03023 -50.00605 -30.92649 1.000 65.67569 629 THR C C 1
ATOM 2705 O O . THR B 1 52 ? -36.60886 -50.61362 -29.93600 1.000 68.91119 629 THR C O 1
ATOM 2709 N N . GLN B 1 53 ? -38.01404 -49.11223 -30.84809 1.000 63.26634 630 GLN C N 1
ATOM 2710 C CA . GLN B 1 53 ? -38.72791 -48.80602 -29.60794 1.000 59.20397 630 GLN C CA 1
ATOM 2711 C C . GLN B 1 53 ? -40.18664 -49.21685 -29.78969 1.000 50.49702 630 GLN C C 1
ATOM 2712 O O . GLN B 1 53 ? -41.06136 -48.37353 -29.99097 1.000 46.74167 630 GLN C O 1
ATOM 2718 N N . GLY B 1 54 ? -40.44372 -50.52490 -29.72010 1.000 49.65779 631 GLY C N 1
ATOM 2719 C CA . GLY B 1 54 ? -41.76729 -51.07441 -29.87609 1.000 43.08255 631 GLY C CA 1
ATOM 2720 C C . GLY B 1 54 ? -42.39190 -51.51238 -28.57118 1.000 42.11663 631 GLY C C 1
ATOM 2721 O O . GLY B 1 54 ? -41.97354 -51.10091 -27.47359 1.000 36.43258 631 GLY C O 1
ATOM 2722 N N . THR B 1 55 ? -43.40043 -52.37854 -28.67844 1.000 42.02907 632 THR C N 1
ATOM 2723 C CA . THR B 1 55 ? -44.24068 -52.72129 -27.53375 1.000 39.88504 632 THR C CA 1
ATOM 2724 C C . THR B 1 55 ? -43.44299 -53.38624 -26.42161 1.000 39.30170 632 THR C C 1
ATOM 2725 O O . THR B 1 55 ? -43.61228 -53.05503 -25.24435 1.000 35.46139 632 THR C O 1
ATOM 2729 N N . ARG B 1 56 ? -42.58993 -54.35103 -26.77120 1.000 41.60870 633 ARG C N 1
ATOM 2730 C CA . ARG B 1 56 ? -41.85793 -55.07913 -25.73968 1.000 39.25168 633 ARG C CA 1
ATOM 2731 C C . ARG B 1 56 ? -40.75214 -54.22425 -25.12902 1.000 43.68209 633 ARG C C 1
ATOM 2732 O O . ARG B 1 56 ? -40.45239 -54.36071 -23.93278 1.000 43.35783 633 ARG C O 1
ATOM 2740 N N . GLU B 1 57 ? -40.16958 -53.30627 -25.90602 1.000 39.66875 634 GLU C N 1
ATOM 2741 C CA . GLU B 1 57 ? -39.21783 -52.36103 -25.32255 1.000 43.71850 634 GLU C CA 1
ATOM 2742 C C . GLU B 1 57 ? -39.91949 -51.39659 -24.36938 1.000 50.84594 634 GLU C C 1
ATOM 2743 O O . GLU B 1 57 ? -39.40419 -51.10521 -23.27999 1.000 40.99188 634 GLU C O 1
ATOM 2749 N N . PHE B 1 58 ? -41.09959 -50.89357 -24.75590 1.000 44.75461 635 PHE C N 1
ATOM 2750 C CA . PHE B 1 58 ? -41.86234 -50.04989 -23.84055 1.000 42.18184 635 PHE C CA 1
ATOM 2751 C C . PHE B 1 58 ? -42.34620 -50.84409 -22.63642 1.000 42.14819 635 PHE C C 1
ATOM 2752 O O . PHE B 1 58 ? -42.41023 -50.30035 -21.52571 1.000 41.09288 635 PHE C O 1
ATOM 2760 N N . ASP B 1 59 ? -42.67629 -52.12665 -22.82553 1.000 40.12026 636 ASP C N 1
ATOM 2761 C CA . ASP B 1 59 ? -43.03777 -52.96437 -21.68273 1.000 44.09258 636 ASP C CA 1
ATOM 2762 C C . ASP B 1 59 ? -41.89715 -53.03496 -20.67157 1.000 49.58248 636 ASP C C 1
ATOM 2763 O O . ASP B 1 59 ? -42.11386 -52.84916 -19.46748 1.000 43.14787 636 ASP C O 1
ATOM 2768 N N . ASN B 1 60 ? -40.67001 -53.27873 -21.14493 1.000 46.44932 637 ASN C N 1
ATOM 2769 C CA . ASN B 1 60 ? -39.52449 -53.33875 -20.23593 1.000 54.30389 637 ASN C CA 1
ATOM 2770 C C . ASN B 1 60 ? -39.30553 -52.00911 -19.52272 1.000 49.84848 637 ASN C C 1
ATOM 2771 O O . ASN B 1 60 ? -39.08154 -51.98382 -18.30806 1.000 51.24185 637 ASN C O 1
ATOM 2776 N N . GLU B 1 61 ? -39.37282 -50.89282 -20.25677 1.000 51.17836 638 GLU C N 1
ATOM 2777 C CA . GLU B 1 61 ? -39.20571 -49.58295 -19.62912 1.000 46.58369 638 GLU C CA 1
ATOM 2778 C C . GLU B 1 61 ? -40.27720 -49.33773 -18.57881 1.000 50.19029 638 GLU C C 1
ATOM 2779 O O . GLU B 1 61 ? -40.00106 -48.77293 -17.51209 1.000 46.71385 638 GLU C O 1
ATOM 2785 N N . LEU B 1 62 ? -41.50788 -49.76393 -18.86430 1.000 45.40584 639 LEU C N 1
ATOM 2786 C CA . LEU B 1 62 ? -42.61113 -49.57121 -17.93190 1.000 46.59783 639 LEU C CA 1
ATOM 2787 C C . LEU B 1 62 ? -42.36997 -50.29489 -16.60704 1.000 55.09614 639 LEU C C 1
ATOM 2788 O O . LEU B 1 62 ? -42.75903 -49.78874 -15.54588 1.000 51.48932 639 LEU C O 1
ATOM 2793 N N . ASN B 1 63 ? -41.71487 -51.46146 -16.63383 1.000 53.48043 640 ASN C N 1
ATOM 2794 C CA . ASN B 1 63 ? -41.44407 -52.16892 -15.38206 1.000 53.52907 640 ASN C CA 1
ATOM 2795 C C . ASN B 1 63 ? -40.56145 -51.34024 -14.45086 1.000 52.92707 640 ASN C C 1
ATOM 2796 O O . ASN B 1 63 ? -40.77988 -51.32152 -13.23296 1.000 53.90764 640 ASN C O 1
ATOM 2801 N N . LEU B 1 64 ? -39.56173 -50.64457 -14.99777 1.000 51.65333 641 LEU C N 1
ATOM 2802 C CA . LEU B 1 64 ? -38.70115 -49.81735 -14.15636 1.000 47.94524 641 LEU C CA 1
ATOM 2803 C C . LEU B 1 64 ? -39.42001 -48.54687 -13.70964 1.000 51.86857 641 LEU C C 1
ATOM 2804 O O . LEU B 1 64 ? -39.37690 -48.17850 -12.52596 1.000 51.32759 641 LEU C O 1
ATOM 2809 N N . LEU B 1 65 ? -40.08753 -47.86306 -14.64372 1.000 44.83550 642 LEU C N 1
ATOM 2810 C CA . LEU B 1 65 ? -40.80837 -46.64026 -14.30070 1.000 43.21914 642 LEU C CA 1
ATOM 2811 C C . LEU B 1 65 ? -41.90269 -46.88996 -13.26325 1.000 49.44001 642 LEU C C 1
ATOM 2812 O O . LEU B 1 65 ? -42.24263 -45.98039 -12.49836 1.000 43.94408 642 LEU C O 1
ATOM 2817 N N . SER B 1 66 ? -42.45769 -48.10721 -13.21264 1.000 43.39488 643 SER C N 1
ATOM 2818 C CA . SER B 1 66 ? -43.50060 -48.43125 -12.24580 1.000 42.94990 643 SER C CA 1
ATOM 2819 C C . SER B 1 66 ? -42.93961 -48.80278 -10.88158 1.000 49.26657 643 SER C C 1
ATOM 2820 O O . SER B 1 66 ? -43.64609 -48.65730 -9.87784 1.000 52.37713 643 SER C O 1
ATOM 2823 N N . ALA B 1 67 ? -41.69433 -49.27993 -10.82988 1.000 46.63468 644 ALA C N 1
ATOM 2824 C CA . ALA B 1 67 ? -41.07321 -49.75890 -9.60427 1.000 50.39243 644 ALA C CA 1
ATOM 2825 C C . ALA B 1 67 ? -40.49603 -48.63819 -8.74341 1.000 46.70115 644 ALA C C 1
ATOM 2826 O O . ALA B 1 67 ? -40.20044 -48.86377 -7.56482 1.000 46.41611 644 ALA C O 1
ATOM 2828 N N . ILE B 1 68 ? -40.34059 -47.44075 -9.29182 1.000 42.94897 645 ILE C N 1
ATOM 2829 C CA . ILE B 1 68 ? -39.67600 -46.34300 -8.60383 1.000 44.75801 645 ILE C CA 1
ATOM 2830 C C . ILE B 1 68 ? -40.74486 -45.58005 -7.82894 1.000 47.86909 645 ILE C C 1
ATOM 2831 O O . ILE B 1 68 ? -41.51358 -44.81022 -8.40779 1.000 49.53545 645 ILE C O 1
ATOM 2836 N N . GLN B 1 69 ? -40.78990 -45.78921 -6.50892 1.000 45.00243 646 GLN C N 1
ATOM 2837 C CA . GLN B 1 69 ? -41.83668 -45.20250 -5.67950 1.000 48.85387 646 GLN C CA 1
ATOM 2838 C C . GLN B 1 69 ? -41.24429 -44.66383 -4.38428 1.000 42.75481 646 GLN C C 1
ATOM 2839 O O . GLN B 1 69 ? -40.74790 -45.42523 -3.55265 1.000 45.26183 646 GLN C O 1
ATOM 2845 N N . HIS B 1 70 ? -41.30120 -43.34691 -4.22662 1.000 42.49988 647 HIS C N 1
ATOM 2846 C CA . HIS B 1 70 ? -40.72886 -42.65380 -3.08450 1.000 46.21475 647 HIS C CA 1
ATOM 2847 C C . HIS B 1 70 ? -41.40711 -41.29930 -2.96956 1.000 42.49571 647 HIS C C 1
ATOM 2848 O O . HIS B 1 70 ? -41.84722 -40.73149 -3.97095 1.000 35.89947 647 HIS C O 1
ATOM 2855 N N . GLU B 1 71 ? -41.46923 -40.77681 -1.73983 1.000 40.29864 648 GLU C N 1
ATOM 2856 C CA . GLU B 1 71 ? -42.18658 -39.52375 -1.50702 1.000 40.06156 648 GLU C CA 1
ATOM 2857 C C . GLU B 1 71 ? -41.51652 -38.32694 -2.17080 1.000 38.69154 648 GLU C C 1
ATOM 2858 O O . GLU B 1 71 ? -42.17229 -37.29467 -2.36409 1.000 40.33665 648 GLU C O 1
ATOM 2864 N N . ASN B 1 72 ? -40.23649 -38.43702 -2.54036 1.000 34.55316 649 ASN C N 1
ATOM 2865 C CA . ASN B 1 72 ? -39.53765 -37.38087 -3.25320 1.000 32.26380 649 ASN C CA 1
ATOM 2866 C C . ASN B 1 72 ? -39.22893 -37.75220 -4.70124 1.000 37.33069 649 ASN C C 1
ATOM 2867 O O . ASN B 1 72 ? -38.28899 -37.20669 -5.28340 1.000 31.47840 649 ASN C O 1
ATOM 2872 N N . LEU B 1 73 ? -39.98542 -38.68023 -5.28391 1.000 36.99160 650 LEU C N 1
ATOM 2873 C CA . LEU B 1 73 ? -39.95353 -38.93956 -6.72048 1.000 35.62340 650 LEU C CA 1
ATOM 2874 C C . LEU B 1 73 ? -41.37871 -38.86333 -7.24455 1.000 36.55492 650 LEU C C 1
ATOM 2875 O O . LEU B 1 73 ? -42.30821 -39.35262 -6.59691 1.000 39.66483 650 LEU C O 1
ATOM 2880 N N . VAL B 1 74 ? -41.55996 -38.22049 -8.39597 1.000 41.42124 651 VAL C N 1
ATOM 2881 C CA . VAL B 1 74 ? -42.89443 -38.10184 -8.98108 1.000 37.18281 651 VAL C CA 1
ATOM 2882 C C . VAL B 1 74 ? -43.34025 -39.50441 -9.38259 1.000 38.66579 651 VAL C C 1
ATOM 2883 O O . VAL B 1 74 ? -42.59986 -40.21057 -10.07606 1.000 36.05953 651 VAL C O 1
ATOM 2887 N N . PRO B 1 75 ? -44.49903 -39.97340 -8.93573 1.000 39.81108 652 PRO C N 1
ATOM 2888 C CA . PRO B 1 75 ? -44.90117 -41.34385 -9.24946 1.000 38.75445 652 PRO C CA 1
ATOM 2889 C C . PRO B 1 75 ? -45.56668 -41.43437 -10.61538 1.000 43.68824 652 PRO C C 1
ATOM 2890 O O . PRO B 1 75 ? -46.23146 -40.50669 -11.08511 1.000 34.83943 652 PRO C O 1
ATOM 2894 N N . LEU B 1 76 ? -45.35455 -42.57014 -11.26294 1.000 42.17373 653 LEU C N 1
ATOM 2895 C CA . LEU B 1 76 ? -46.07373 -42.87490 -12.49447 1.000 40.37960 653 LEU C CA 1
ATOM 2896 C C . LEU B 1 76 ? -47.49934 -43.26303 -12.12662 1.000 41.74492 653 LEU C C 1
ATOM 2897 O O . LEU B 1 76 ? -47.69427 -44.15875 -11.30168 1.000 39.16913 653 LEU C O 1
ATOM 2902 N N . LEU B 1 77 ? -48.49222 -42.58210 -12.71351 1.000 38.65240 654 LEU C N 1
ATOM 2903 C CA . LEU B 1 77 ? -49.89639 -42.89438 -12.44199 1.000 40.42521 654 LEU C CA 1
ATOM 2904 C C . LEU B 1 77 ? -50.49130 -43.89329 -13.41905 1.000 39.59020 654 LEU C C 1
ATOM 2905 O O . LEU B 1 77 ? -51.44657 -44.59361 -13.06763 1.000 42.18876 654 LEU C O 1
ATOM 2910 N N . GLY B 1 78 ? -49.99999 -43.93534 -14.65162 1.000 43.95880 655 GLY C N 1
ATOM 2911 C CA . GLY B 1 78 ? -50.59751 -44.82639 -15.62496 1.000 40.50127 655 GLY C CA 1
ATOM 2912 C C . GLY B 1 78 ? -49.89292 -44.71564 -16.95425 1.000 35.86028 655 GLY C C 1
ATOM 2913 O O . GLY B 1 78 ? -48.91891 -43.97519 -17.11126 1.000 35.39701 655 GLY C O 1
ATOM 2914 N N . TYR B 1 79 ? -50.40006 -45.47974 -17.91651 1.000 35.25035 656 TYR C N 1
ATOM 2915 C CA . TYR B 1 79 ? -49.79233 -45.52219 -19.23480 1.000 37.21126 656 TYR C CA 1
ATOM 2916 C C . TYR B 1 79 ? -50.87473 -45.75374 -20.27724 1.000 33.26614 656 TYR C C 1
ATOM 2917 O O . TYR B 1 79 ? -52.02057 -46.07064 -19.96495 1.000 35.55363 656 TYR C O 1
ATOM 2926 N N . CYS B 1 80 ? -50.48285 -45.59900 -21.53316 1.000 32.29744 657 CYS C N 1
ATOM 2927 C CA . CYS B 1 80 ? -51.29634 -46.06274 -22.64334 1.000 36.05903 657 CYS C CA 1
ATOM 2928 C C . CYS B 1 80 ? -50.32656 -46.5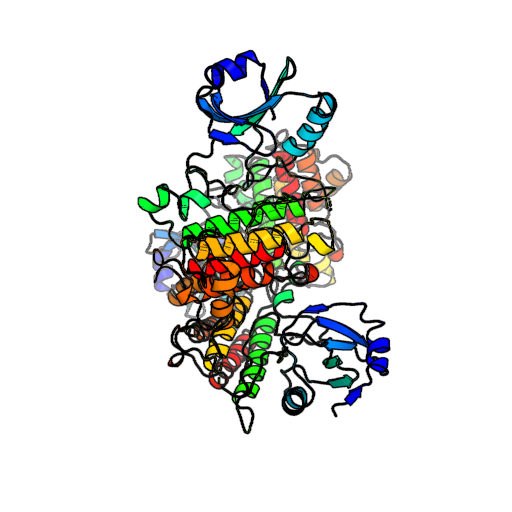1588 -23.71370 1.000 31.81780 657 CYS C C 1
ATOM 2929 O O . CYS B 1 80 ? -49.30914 -45.86315 -23.94163 1.000 34.26091 657 CYS C O 1
ATOM 2932 N N . ASN B 1 81 ? -50.60865 -47.66269 -24.31697 1.000 35.19168 658 ASN C N 1
ATOM 2933 C CA . ASN B 1 81 ? -49.84255 -48.12714 -25.46798 1.000 35.27431 658 ASN C CA 1
ATOM 2934 C C . ASN B 1 81 ? -50.84098 -48.72658 -26.44225 1.000 34.28875 658 ASN C C 1
ATOM 2935 O O . ASN B 1 81 ? -51.37499 -49.81077 -26.19556 1.000 34.98575 658 ASN C O 1
ATOM 2940 N N . GLU B 1 82 ? -51.07336 -48.03036 -27.55174 1.000 32.41698 659 GLU C N 1
ATOM 2941 C CA . GLU B 1 82 ? -52.16625 -48.36399 -28.44751 1.000 35.31499 659 GLU C CA 1
ATOM 2942 C C . GLU B 1 82 ? -51.92272 -47.63963 -29.75915 1.000 35.06632 659 GLU C C 1
ATOM 2943 O O . GLU B 1 82 ? -51.55775 -46.45745 -29.75347 1.000 35.18631 659 GLU C O 1
ATOM 2949 N N . SER B 1 83 ? -52.09067 -48.35526 -30.87220 1.000 35.09321 660 SER C N 1
ATOM 2950 C CA . SER B 1 83 ? -51.98970 -47.76269 -32.20910 1.000 37.40291 660 SER C CA 1
ATOM 2951 C C . SER B 1 83 ? -50.63762 -47.08565 -32.41614 1.000 37.57126 660 SER C C 1
ATOM 2952 O O . SER B 1 83 ? -50.54105 -46.02276 -33.03519 1.000 36.56634 660 SER C O 1
ATOM 2955 N N . ASP B 1 84 ? -49.59208 -47.69686 -31.85438 1.000 36.36892 661 ASP C N 1
ATOM 2956 C CA . ASP B 1 84 ? -48.20167 -47.25776 -31.96575 1.000 37.01060 661 ASP C CA 1
ATOM 2957 C C . ASP B 1 84 ? -47.94068 -45.93592 -31.25477 1.000 37.94643 661 ASP C C 1
ATOM 2958 O O . ASP B 1 84 ? -46.93657 -45.27124 -31.53140 1.000 41.11600 661 ASP C O 1
ATOM 2963 N N . GLN B 1 85 ? -48.81584 -45.54488 -30.33144 1.000 36.57136 662 GLN C N 1
ATOM 2964 C CA . GLN B 1 85 ? -48.60421 -44.37897 -29.47967 1.000 37.17152 662 GLN C CA 1
ATOM 2965 C C . GLN B 1 85 ? -48.28435 -44.87414 -28.07432 1.000 37.97272 662 GLN C C 1
ATOM 2966 O O . GLN B 1 85 ? -49.06451 -45.64072 -27.49497 1.000 36.73992 662 GLN C O 1
ATOM 2972 N N . GLN B 1 86 ? -47.13836 -44.44621 -27.54056 1.000 35.08423 663 GLN C N 1
ATOM 2973 C CA . GLN B 1 86 ? -46.66677 -44.84394 -26.21897 1.000 39.02200 663 GLN C CA 1
ATOM 2974 C C . GLN B 1 86 ? -46.77195 -43.64058 -25.29289 1.000 37.45590 663 GLN C C 1
ATOM 2975 O O . GLN B 1 86 ? -46.23926 -42.56513 -25.59903 1.000 36.27405 663 GLN C O 1
ATOM 2981 N N . ILE B 1 87 ? -47.46431 -43.82676 -24.17151 1.000 34.45311 664 ILE C N 1
ATOM 2982 C CA . ILE B 1 87 ? -47.92626 -42.72740 -23.33496 1.000 30.83905 664 ILE C CA 1
ATOM 2983 C C . ILE B 1 87 ? -47.63888 -43.06037 -21.87629 1.000 33.61669 664 ILE C C 1
ATOM 2984 O O . ILE B 1 87 ? -47.87671 -44.18962 -21.43535 1.000 31.29603 664 ILE C O 1
ATOM 2989 N N . LEU B 1 88 ? -47.08703 -42.08907 -21.14758 1.000 34.48211 665 LEU C N 1
ATOM 2990 C CA . LEU B 1 88 ? -46.87721 -42.16961 -19.70511 1.000 34.59169 665 LEU C CA 1
ATOM 2991 C C . LEU B 1 88 ? -47.57935 -40.99398 -19.05509 1.000 33.23135 665 LEU C C 1
ATOM 2992 O O . LEU B 1 88 ? -47.51704 -39.86695 -19.56349 1.000 37.30885 665 LEU C O 1
ATOM 2997 N N . VAL B 1 89 ? -48.22672 -41.25326 -17.92520 1.000 35.54941 666 VAL C N 1
ATOM 2998 C CA . VAL B 1 89 ? -49.08059 -40.28141 -17.26048 1.000 32.26240 666 VAL C CA 1
ATOM 2999 C C . VAL B 1 89 ? -48.53913 -40.07759 -15.84619 1.000 35.16569 666 VAL C C 1
ATOM 3000 O O . VAL B 1 89 ? -48.44657 -41.03579 -15.06897 1.000 37.06766 666 VAL C O 1
ATOM 3004 N N . TYR B 1 90 ? -48.16976 -38.84463 -15.52760 1.000 34.03117 667 TYR C N 1
ATOM 3005 C CA . TYR B 1 90 ? -47.67504 -38.43830 -14.21807 1.000 37.99749 667 TYR C CA 1
ATOM 3006 C C . TYR B 1 90 ? -48.57570 -37.36076 -13.63520 1.000 38.74963 667 TYR C C 1
ATOM 3007 O O . TYR B 1 90 ? -49.25346 -36.64492 -14.37999 1.000 41.87082 667 TYR C O 1
ATOM 3016 N N . PRO B 1 91 ? -48.59293 -37.19266 -12.30864 1.000 41.57811 668 PRO C N 1
ATOM 3017 C CA . PRO B 1 91 ? -49.35910 -36.08192 -11.73669 1.000 42.31892 668 PRO C CA 1
ATOM 3018 C C . PRO B 1 91 ? -48.72000 -34.75301 -12.09024 1.000 41.79530 668 PRO C C 1
ATOM 3019 O O . PRO B 1 91 ? -47.49730 -34.63400 -12.16235 1.000 44.82843 668 PRO C O 1
ATOM 3023 N N . PHE B 1 92 ? -49.56281 -33.75618 -12.34009 1.000 45.44525 669 PHE C N 1
ATOM 3024 C CA . PHE B 1 92 ? -49.06905 -32.40771 -12.57265 1.000 50.63719 669 PHE C CA 1
ATOM 3025 C C . PHE B 1 92 ? -48.60257 -31.79644 -11.25297 1.000 52.49049 669 PHE C C 1
ATOM 3026 O O . PHE B 1 92 ? -49.34093 -31.79076 -10.26356 1.000 51.32531 669 PHE C O 1
ATOM 3034 N N . MET B 1 93 ? -47.36498 -31.31080 -11.22949 1.000 51.01665 670 MET C N 1
ATOM 3035 C CA . MET B 1 93 ? -46.79885 -30.68083 -10.03997 1.000 50.09302 670 MET C CA 1
ATOM 3036 C C . MET B 1 93 ? -47.09380 -29.18576 -10.11566 1.000 51.40456 670 MET C C 1
ATOM 3037 O O . MET B 1 93 ? -46.45289 -28.45324 -10.87472 1.000 51.22300 670 MET C O 1
ATOM 3042 N N . SER B 1 94 ? -48.05978 -28.73585 -9.31207 1.000 51.48069 671 SER C N 1
ATOM 3043 C CA . SER B 1 94 ? -48.70220 -27.44440 -9.53396 1.000 53.24581 671 SER C CA 1
ATOM 3044 C C . SER B 1 94 ? -47.77608 -26.25226 -9.30641 1.000 56.79185 671 SER C C 1
ATOM 3045 O O . SER B 1 94 ? -48.08563 -25.15449 -9.77992 1.000 60.12148 671 SER C O 1
ATOM 3048 N N . ASN B 1 95 ? -46.65407 -26.42404 -8.60852 1.000 50.34143 672 ASN C N 1
ATOM 3049 C CA . ASN B 1 95 ? -45.75596 -25.30667 -8.35076 1.000 51.51185 672 ASN C CA 1
ATOM 3050 C C . ASN B 1 95 ? -44.53039 -25.29846 -9.25366 1.000 52.58302 672 ASN C C 1
ATOM 3051 O O . ASN B 1 95 ? -43.58845 -24.54345 -8.98710 1.000 50.58779 672 ASN C O 1
ATOM 3056 N N . GLY B 1 96 ? -44.51871 -26.11591 -10.31139 1.000 46.82951 673 GLY C N 1
ATOM 3057 C CA . GLY B 1 96 ? -43.46729 -26.03769 -11.30846 1.000 46.77293 673 GLY C CA 1
ATOM 3058 C C . GLY B 1 96 ? -42.11638 -26.55884 -10.83365 1.000 43.86039 673 GLY C C 1
ATOM 3059 O O . GLY B 1 96 ? -41.99876 -27.33076 -9.87485 1.000 41.37373 673 GLY C O 1
ATOM 3060 N N . SER B 1 97 ? -41.07500 -26.10920 -11.52160 1.000 39.78726 674 SER C N 1
ATOM 3061 C CA . SER B 1 97 ? -39.73182 -26.61976 -11.29405 1.000 39.08123 674 SER C CA 1
ATOM 3062 C C . SER B 1 97 ? -38.95040 -25.71950 -10.34825 1.000 39.66503 674 SER C C 1
ATOM 3063 O O . SER B 1 97 ? -39.21253 -24.51935 -10.22053 1.000 41.27279 674 SER C O 1
ATOM 3066 N N . LEU B 1 98 ? -37.96848 -26.32809 -9.68310 1.000 34.33926 675 LEU C N 1
ATOM 3067 C CA . LEU B 1 98 ? -37.03660 -25.54638 -8.88191 1.000 41.61177 675 LEU C CA 1
ATOM 3068 C C . LEU B 1 98 ? -36.38660 -24.45702 -9.72094 1.000 37.33719 675 LEU C C 1
ATOM 3069 O O . LEU B 1 98 ? -36.24599 -23.31647 -9.26985 1.000 34.72783 675 LEU C O 1
ATOM 3074 N N . GLN B 1 99 ? -35.98873 -24.79353 -10.95022 1.000 35.94090 676 GLN C N 1
ATOM 3075 C CA . GLN B 1 99 ? -35.40898 -23.80945 -11.86025 1.000 40.52334 676 GLN C CA 1
ATOM 3076 C C . GLN B 1 99 ? -36.27739 -22.55681 -11.96445 1.000 41.61535 676 GLN C C 1
ATOM 3077 O O . GLN B 1 99 ? -35.79561 -21.43226 -11.78115 1.000 39.27152 676 GLN C O 1
ATOM 3083 N N . ASP B 1 100 ? -37.57088 -22.73620 -12.24941 1.000 43.02302 677 ASP C N 1
ATOM 3084 C CA . ASP B 1 100 ? -38.45358 -21.58674 -12.43625 1.000 45.27740 677 ASP C CA 1
ATOM 3085 C C . ASP B 1 100 ? -38.58286 -20.75940 -11.16553 1.000 45.83663 677 ASP C C 1
ATOM 3086 O O . ASP B 1 100 ? -38.75375 -19.53495 -11.24240 1.000 44.81562 677 ASP C O 1
ATOM 3091 N N . ARG B 1 101 ? -38.49465 -21.39913 -9.99426 1.000 41.04579 678 ARG C N 1
ATOM 3092 C CA . ARG B 1 101 ? -38.59063 -20.67572 -8.73614 1.000 42.48721 678 ARG C CA 1
ATOM 3093 C C . ARG B 1 101 ? -37.29806 -19.96786 -8.36505 1.000 40.80780 678 ARG C C 1
ATOM 3094 O O . ARG B 1 101 ? -37.33632 -19.02051 -7.57707 1.000 44.28816 678 ARG C O 1
ATOM 3102 N N . LEU B 1 102 ? -36.15694 -20.40971 -8.89093 1.000 36.63688 679 LEU C N 1
ATOM 3103 C CA . LEU B 1 102 ? -34.90834 -19.71899 -8.59673 1.000 35.53588 679 LEU C CA 1
ATOM 3104 C C . LEU B 1 102 ? -34.63726 -18.56222 -9.54637 1.000 37.90987 679 LEU C C 1
ATOM 3105 O O . LEU B 1 102 ? -34.20991 -17.49497 -9.09993 1.000 41.44427 679 LEU C O 1
ATOM 3110 N N . TYR B 1 103 ? -34.84930 -18.75085 -10.86295 1.000 39.40618 680 TYR C N 1
ATOM 3111 C CA . TYR B 1 103 ? -34.56907 -17.65252 -11.78249 1.000 42.52228 680 TYR C CA 1
ATOM 3112 C C . TYR B 1 103 ? -35.50432 -17.61967 -12.98867 1.000 41.27860 680 TYR C C 1
ATOM 3113 O O . TYR B 1 103 ? -35.19096 -16.93162 -13.96662 1.000 44.33756 680 TYR C O 1
ATOM 3122 N N . GLY B 1 104 ? -36.63316 -18.33256 -12.95250 1.000 44.76731 681 GLY C N 1
ATOM 3123 C CA . GLY B 1 104 ? -37.68148 -18.18498 -13.94340 1.000 50.26528 681 GLY C CA 1
ATOM 3124 C C . GLY B 1 104 ? -38.60577 -17.02652 -13.61827 1.000 53.13276 681 GLY C C 1
ATOM 3125 O O . GLY B 1 104 ? -38.28853 -16.15029 -12.81101 1.000 58.20171 681 GLY C O 1
ATOM 3126 N N . GLU B 1 105 ? -39.77982 -17.02743 -14.25778 1.000 57.42703 682 GLU C N 1
ATOM 3127 C CA . GLU B 1 105 ? -40.72378 -15.93116 -14.05073 1.000 61.00630 682 GLU C CA 1
ATOM 3128 C C . GLU B 1 105 ? -41.31647 -15.91996 -12.63924 1.000 67.30846 682 GLU C C 1
ATOM 3129 O O . GLU B 1 105 ? -41.47089 -14.83624 -12.05981 1.000 67.96391 682 GLU C O 1
ATOM 3135 N N . PRO B 1 106 ? -41.67099 -17.07243 -12.04944 1.000 66.53576 683 PRO C N 1
ATOM 3136 C CA . PRO B 1 106 ? -42.08014 -17.06220 -10.63378 1.000 66.82796 683 PRO C CA 1
ATOM 3137 C C . PRO B 1 106 ? -41.11957 -16.33598 -9.70396 1.000 65.94108 683 PRO C C 1
ATOM 3138 O O . PRO B 1 106 ? -41.57596 -15.68300 -8.75687 1.000 70.38039 683 PRO C O 1
ATOM 3142 N N . ALA B 1 107 ? -39.80570 -16.41825 -9.94166 1.000 61.54667 684 ALA C N 1
ATOM 3143 C CA . ALA B 1 107 ? -38.85438 -15.70590 -9.09425 1.000 59.53188 684 ALA C CA 1
ATOM 3144 C C . ALA B 1 107 ? -39.00851 -14.19637 -9.20051 1.000 67.98185 684 ALA C C 1
ATOM 3145 O O . ALA B 1 107 ? -38.63910 -13.47831 -8.26056 1.000 65.45972 684 ALA C O 1
ATOM 3147 N N . LYS B 1 108 ? -39.54830 -13.70147 -10.32046 1.000 64.67697 685 LYS C N 1
ATOM 3148 C CA . LYS B 1 108 ? -39.81742 -12.27245 -10.45833 1.000 73.70296 685 LYS C CA 1
ATOM 3149 C C . LYS B 1 108 ? -40.90312 -11.80641 -9.49528 1.000 69.27058 685 LYS C C 1
ATOM 3150 O O . LYS B 1 108 ? -40.89148 -10.64738 -9.06693 1.000 76.43898 685 LYS C O 1
ATOM 3156 N N . ARG B 1 109 ? -41.85693 -12.67871 -9.16542 1.000 68.12114 686 ARG C N 1
ATOM 3157 C CA . ARG B 1 109 ? -42.96932 -12.31057 -8.29649 1.000 71.52623 686 ARG C CA 1
ATOM 3158 C C . ARG B 1 109 ? -42.70863 -12.61410 -6.82551 1.000 68.38556 686 ARG C C 1
ATOM 3159 O O . ARG B 1 109 ? -43.21040 -11.89119 -5.95764 1.000 75.34892 686 ARG C O 1
ATOM 3167 N N . LYS B 1 110 ? -41.94308 -13.65899 -6.51768 1.000 66.57933 687 LYS C N 1
ATOM 3168 C CA . LYS B 1 110 ? -41.73198 -14.05266 -5.13119 1.000 64.76123 687 LYS C CA 1
ATOM 3169 C C . LYS B 1 110 ? -40.41211 -14.80045 -4.99842 1.000 57.31301 687 LYS C C 1
ATOM 3170 O O . LYS B 1 110 ? -40.06176 -15.62786 -5.84340 1.000 64.37508 687 LYS C O 1
ATOM 3176 N N . ILE B 1 111 ? -39.68968 -14.50282 -3.93411 1.000 60.26747 688 ILE C N 1
ATOM 3177 C CA . ILE B 1 111 ? -38.39502 -15.11707 -3.67131 1.000 52.70580 688 ILE C CA 1
ATOM 3178 C C . ILE B 1 111 ? -38.61042 -16.36139 -2.81929 1.000 51.83516 688 ILE C C 1
ATOM 3179 O O . ILE B 1 111 ? -39.34153 -16.31888 -1.81950 1.000 49.78716 688 ILE C O 1
ATOM 3184 N N . LEU B 1 112 ? -37.99946 -17.47599 -3.22727 1.000 44.72325 689 LEU C N 1
ATOM 3185 C CA . LEU B 1 112 ? -37.90538 -18.65602 -2.37044 1.000 46.11470 689 LEU C CA 1
ATOM 3186 C C . LEU B 1 112 ? -37.00232 -18.34897 -1.17919 1.000 41.62768 689 LEU C C 1
ATOM 3187 O O . LEU B 1 112 ? -35.81053 -18.08287 -1.36462 1.000 38.18176 689 LEU C O 1
ATOM 3192 N N . ASP B 1 113 ? -37.54316 -18.41175 0.03953 1.000 41.35893 690 ASP C N 1
ATOM 3193 C CA . ASP B 1 113 ? -36.69928 -18.11070 1.19494 1.000 41.59927 690 ASP C CA 1
ATOM 3194 C C . ASP B 1 113 ? -35.75610 -19.27889 1.48052 1.000 40.27846 690 ASP C C 1
ATOM 3195 O O . ASP B 1 113 ? -35.91982 -20.39527 0.96991 1.000 38.77288 690 ASP C O 1
ATOM 3200 N N . TRP B 1 114 ? -34.74091 -19.00481 2.29599 1.000 37.60235 691 TRP C N 1
ATOM 3201 C CA . TRP B 1 114 ? -33.70625 -20.00424 2.53107 1.000 32.31819 691 TRP C CA 1
ATOM 3202 C C . TRP B 1 114 ? -34.21892 -21.27506 3.21620 1.000 34.53556 691 TRP C C 1
ATOM 3203 O O . TRP B 1 114 ? -33.82460 -22.36305 2.77513 1.000 34.74603 691 TRP C O 1
ATOM 3214 N N . PRO B 1 115 ? -35.06892 -21.23562 4.25438 1.000 35.74139 692 PRO C N 1
ATOM 3215 C CA . PRO B 1 115 ? -35.52217 -22.52177 4.83844 1.000 36.27387 692 PRO C CA 1
ATOM 3216 C C . PRO B 1 115 ? -36.23801 -23.42850 3.84108 1.000 39.39405 692 PRO C C 1
ATOM 3217 O O . PRO B 1 115 ? -36.10480 -24.65803 3.92154 1.000 33.64716 692 PRO C O 1
ATOM 3221 N N . THR B 1 116 ? -36.99431 -22.85010 2.90109 1.000 34.42109 693 THR C N 1
ATOM 3222 C CA . THR B 1 116 ? -37.66367 -23.64574 1.87504 1.000 36.03619 693 THR C CA 1
ATOM 3223 C C . THR B 1 116 ? -36.66429 -24.20313 0.86875 1.000 31.98396 693 THR C C 1
ATOM 3224 O O . THR B 1 116 ? -36.80671 -25.34506 0.41014 1.000 33.43421 693 THR C O 1
ATOM 3228 N N . ARG B 1 117 ? -35.64191 -23.41524 0.51163 1.000 32.68712 694 ARG C N 1
ATOM 3229 C CA . ARG B 1 117 ? -34.58948 -23.91258 -0.37289 1.000 31.95721 694 ARG C CA 1
ATOM 3230 C C . ARG B 1 117 ? -33.86763 -25.09851 0.24722 1.000 33.36311 694 ARG C C 1
ATOM 3231 O O . ARG B 1 117 ? -33.46908 -26.03411 -0.45306 1.000 27.63123 694 ARG C O 1
ATOM 3239 N N . LEU B 1 118 ? -33.65259 -25.04852 1.56222 1.000 29.81906 695 LEU C N 1
ATOM 3240 C CA . LEU B 1 118 ? -33.02343 -26.14896 2.28134 1.000 31.13029 695 LEU C CA 1
ATOM 3241 C C . LEU B 1 118 ? -33.92045 -27.38078 2.31117 1.000 30.70609 695 LEU C C 1
ATOM 3242 O O . LEU B 1 118 ? -33.44666 -28.51155 2.14561 1.000 32.33139 695 LEU C O 1
ATOM 3247 N N . SER B 1 119 ? -35.21533 -27.17943 2.56356 1.000 26.08428 696 SER C N 1
ATOM 3248 C CA . SER B 1 119 ? -36.16547 -28.28153 2.52751 1.000 28.54693 696 SER C CA 1
ATOM 3249 C C . SER B 1 119 ? -36.23302 -28.89599 1.12753 1.000 27.98692 696 SER C C 1
ATOM 3250 O O . SER B 1 119 ? -36.33515 -30.11922 0.96526 1.000 29.55828 696 SER C O 1
ATOM 3253 N N . ILE B 1 120 ? -36.17590 -28.06309 0.10442 1.000 27.14898 697 ILE C N 1
ATOM 3254 C CA . ILE B 1 120 ? -36.18726 -28.59102 -1.26177 1.000 24.93190 697 ILE C CA 1
ATOM 3255 C C . ILE B 1 120 ? -34.92471 -29.39928 -1.53418 1.000 26.70385 697 ILE C C 1
ATOM 3256 O O . ILE B 1 120 ? -34.97834 -30.50462 -2.10128 1.000 28.98955 697 ILE C O 1
ATOM 3261 N N . ALA B 1 121 ? -33.76352 -28.84917 -1.16544 1.000 26.14363 698 ALA C N 1
ATOM 3262 C CA . ALA B 1 121 ? -32.50889 -29.56990 -1.37072 1.000 27.52346 698 ALA C CA 1
ATOM 3263 C C . ALA B 1 121 ? -32.52781 -30.92280 -0.68079 1.000 27.45943 698 ALA C C 1
ATOM 3264 O O . ALA B 1 121 ? -32.06800 -31.92566 -1.24764 1.000 26.67321 698 ALA C O 1
ATOM 3266 N N . LEU B 1 122 ? -33.05464 -30.97647 0.54725 1.000 27.35213 699 LEU C N 1
ATOM 3267 C CA . LEU B 1 122 ? -33.09765 -32.23929 1.27722 1.000 26.81682 699 LEU C CA 1
ATOM 3268 C C . LEU B 1 122 ? -34.01585 -33.25318 0.59876 1.000 29.32609 699 LEU C C 1
ATOM 3269 O O . LEU B 1 122 ? -33.68155 -34.44077 0.50811 1.000 28.83149 699 LEU C O 1
ATOM 3274 N N . GLY B 1 123 ? -35.20435 -32.82786 0.17298 1.000 31.04845 700 GLY C N 1
ATOM 3275 C CA . GLY B 1 123 ? -36.10614 -33.77315 -0.46331 1.000 28.45414 700 GLY C CA 1
ATOM 3276 C C . GLY B 1 123 ? -35.56698 -34.26525 -1.79770 1.000 27.58905 700 GLY C C 1
ATOM 3277 O O . GLY B 1 123 ? -35.65085 -35.45414 -2.11559 1.000 31.07153 700 GLY C O 1
ATOM 3278 N N . ALA B 1 124 ? -34.96106 -33.37782 -2.57668 1.000 26.10443 701 ALA C N 1
ATOM 3279 C CA . ALA B 1 124 ? -34.39072 -33.84582 -3.83679 1.000 29.32131 701 ALA C CA 1
ATOM 3280 C C . ALA B 1 124 ? -33.27669 -34.84905 -3.56861 1.000 34.77279 701 ALA C C 1
ATOM 3281 O O . ALA B 1 124 ? -33.14162 -35.84779 -4.28301 1.000 31.24404 701 ALA C O 1
ATOM 3283 N N . ALA B 1 125 ? -32.50293 -34.63086 -2.50180 1.000 28.60369 702 ALA C N 1
ATOM 3284 C CA . ALA B 1 125 ? -31.41556 -35.55030 -2.19252 1.000 25.28485 702 ALA C CA 1
ATOM 3285 C C . ALA B 1 125 ? -31.94968 -36.89575 -1.73156 1.000 26.51797 702 ALA C C 1
ATOM 3286 O O . ALA B 1 125 ? -31.36104 -37.93863 -2.04055 1.000 31.91211 702 ALA C O 1
ATOM 3288 N N . ARG B 1 126 ? -33.06554 -36.90406 -0.99577 1.000 31.51221 703 ARG C N 1
ATOM 3289 C CA . ARG B 1 126 ? -33.65361 -38.17525 -0.57008 1.000 32.34530 703 ARG C CA 1
ATOM 3290 C C . ARG B 1 126 ? -34.15870 -38.96279 -1.76966 1.000 29.70935 703 ARG C C 1
ATOM 3291 O O . ARG B 1 126 ? -34.02174 -40.19514 -1.81610 1.000 33.64618 703 ARG C O 1
ATOM 3299 N N . GLY B 1 127 ? -34.80474 -38.27399 -2.70381 1.000 30.44536 704 GLY C N 1
ATOM 3300 C CA . GLY B 1 127 ? -35.22085 -38.92375 -3.94771 1.000 36.51117 704 GLY C CA 1
ATOM 3301 C C . GLY B 1 127 ? -34.07265 -39.59203 -4.67601 1.000 33.21983 704 GLY C C 1
ATOM 3302 O O . GLY B 1 127 ? -34.14595 -40.77007 -5.03752 1.000 36.29202 704 GLY C O 1
ATOM 3303 N N . LEU B 1 128 ? -32.99466 -38.83982 -4.90783 1.000 36.94024 705 LEU C N 1
ATOM 3304 C CA . LEU B 1 128 ? -31.82720 -39.38753 -5.59292 1.000 34.06549 705 LEU C CA 1
ATOM 3305 C C . LEU B 1 128 ? -31.18933 -40.51972 -4.80241 1.000 34.66570 705 LEU C C 1
ATOM 3306 O O . LEU B 1 128 ? -30.68170 -41.48761 -5.38696 1.000 32.93279 705 LEU C O 1
ATOM 3311 N N . ALA B 1 129 ? -31.17247 -40.40872 -3.47071 1.000 34.54491 706 ALA C N 1
ATOM 3312 C CA . ALA B 1 129 ? -30.60193 -41.48282 -2.66664 1.000 34.77863 706 ALA C CA 1
ATOM 3313 C C . ALA B 1 129 ? -31.41527 -42.75642 -2.82177 1.000 37.17445 706 ALA C C 1
ATOM 3314 O O . ALA B 1 129 ? -30.85677 -43.85705 -2.89197 1.000 39.59552 706 ALA C O 1
ATOM 3316 N N . TYR B 1 130 ? -32.73788 -42.62598 -2.89287 1.000 33.80195 707 TYR C N 1
ATOM 3317 C CA . TYR B 1 130 ? -33.57859 -43.78522 -3.16362 1.000 38.38190 707 TYR C CA 1
ATOM 3318 C C . TYR B 1 130 ? -33.17507 -44.47371 -4.46892 1.000 42.77117 707 TYR C C 1
ATOM 3319 O O . TYR B 1 130 ? -33.06074 -45.70165 -4.51927 1.000 42.40126 707 TYR C O 1
ATOM 3328 N N . LEU B 1 131 ? -32.95383 -43.70177 -5.53674 1.000 37.50303 708 LEU C N 1
ATOM 3329 C CA . LEU B 1 131 ? -32.56968 -44.31344 -6.80750 1.000 41.20447 708 LEU C CA 1
ATOM 3330 C C . LEU B 1 131 ? -31.23068 -45.03522 -6.69933 1.000 42.09032 708 LEU C C 1
ATOM 3331 O O . LEU B 1 131 ? -31.07398 -46.13627 -7.23355 1.000 50.34953 708 LEU C O 1
ATOM 3336 N N . HIS B 1 132 ? -30.25896 -44.44955 -5.99979 1.000 40.13176 709 HIS C N 1
ATOM 3337 C CA . HIS B 1 132 ? -28.95073 -45.08373 -5.87664 1.000 45.31127 709 HIS C CA 1
ATOM 3338 C C . HIS B 1 132 ? -28.93759 -46.26311 -4.90874 1.000 52.29241 709 HIS C C 1
ATOM 3339 O O . HIS B 1 132 ? -27.97436 -47.03866 -4.91608 1.000 54.58673 709 HIS C O 1
ATOM 3346 N N . THR B 1 133 ? -29.95743 -46.40588 -4.05923 1.000 49.81599 710 THR C N 1
ATOM 3347 C CA . THR B 1 133 ? -30.05104 -47.53697 -3.13971 1.000 49.91540 710 THR C CA 1
ATOM 3348 C C . THR B 1 133 ? -31.21351 -48.44668 -3.50039 1.000 53.24021 710 THR C C 1
ATOM 3349 O O . THR B 1 133 ? -31.65491 -49.24930 -2.67191 1.000 61.22366 710 THR C O 1
ATOM 3353 N N . PHE B 1 134 ? -31.68919 -48.33833 -4.73473 1.000 55.46393 711 PHE C N 1
ATOM 3354 C CA . PHE B 1 134 ? -32.83725 -49.09386 -5.20079 1.000 63.28921 711 PHE C CA 1
ATOM 3355 C C . PHE B 1 134 ? -32.57392 -50.59105 -5.06417 1.000 65.99349 711 PHE C C 1
ATOM 3356 O O . PHE B 1 134 ? -31.46739 -51.05501 -5.36318 1.000 69.01571 711 PHE C O 1
ATOM 3364 N N . PRO B 1 135 ? -33.55449 -51.36457 -4.59353 1.000 77.68647 712 PRO C N 1
ATOM 3365 C CA . PRO B 1 135 ? -33.36448 -52.81554 -4.43831 1.000 77.63682 712 PRO C CA 1
ATOM 3366 C C . PRO B 1 135 ? -32.89321 -53.48825 -5.71983 1.000 81.50637 712 PRO C C 1
ATOM 3367 O O . PRO B 1 135 ? -33.22541 -53.07155 -6.83150 1.000 72.61190 712 PRO C O 1
ATOM 3371 N N . GLY B 1 136 ? -32.10854 -54.54769 -5.54878 1.000 90.02965 713 GLY C N 1
ATOM 3372 C CA . GLY B 1 136 ? -31.55440 -55.24708 -6.68855 1.000 94.62624 713 GLY C CA 1
ATOM 3373 C C . GLY B 1 136 ? -30.42134 -54.47426 -7.32927 1.000 105.98051 713 GLY C C 1
ATOM 3374 O O . GLY B 1 136 ? -29.25417 -54.67922 -6.98285 1.000 110.41417 713 GLY C O 1
ATOM 3375 N N . ARG B 1 137 ? -30.74782 -53.57395 -8.25642 1.000 99.94351 714 ARG C N 1
ATOM 3376 C CA . ARG B 1 137 ? -29.74720 -52.77395 -8.94783 1.000 94.56155 714 ARG C CA 1
ATOM 3377 C C . ARG B 1 137 ? -30.07719 -51.29654 -8.79052 1.000 88.75377 714 ARG C C 1
ATOM 3378 O O . ARG B 1 137 ? -31.23396 -50.88699 -8.93762 1.000 77.26123 714 ARG C O 1
ATOM 3386 N N . SER B 1 138 ? -29.05429 -50.50414 -8.47893 1.000 77.75155 715 SER C N 1
ATOM 3387 C CA . SER B 1 138 ? -29.23724 -49.06814 -8.32890 1.000 65.09794 715 SER C CA 1
ATOM 3388 C C . SER B 1 138 ? -29.65875 -48.44421 -9.65302 1.000 66.38573 715 SER C C 1
ATOM 3389 O O . SER B 1 138 ? -29.30666 -48.92319 -10.73375 1.000 70.42384 715 SER C O 1
ATOM 3392 N N . VAL B 1 139 ? -30.42078 -47.36128 -9.55474 1.000 58.92209 716 VAL C N 1
ATOM 3393 C CA . VAL B 1 139 ? -30.91789 -46.61741 -10.70429 1.000 58.83592 716 VAL C CA 1
ATOM 3394 C C . VAL B 1 139 ? -30.19022 -45.28033 -10.75905 1.000 57.23472 716 VAL C C 1
ATOM 3395 O O . VAL B 1 139 ? -30.05091 -44.59496 -9.73454 1.000 52.07464 716 VAL C O 1
ATOM 3399 N N . ILE B 1 140 ? -29.70646 -44.92513 -11.94565 1.000 55.72152 717 ILE C N 1
ATOM 3400 C CA . ILE B 1 140 ? -29.08689 -43.63002 -12.20740 1.000 50.27794 717 ILE C CA 1
ATOM 3401 C C . ILE B 1 140 ? -30.11033 -42.77059 -12.93065 1.000 50.61752 717 ILE C C 1
ATOM 3402 O O . ILE B 1 140 ? -30.76288 -43.23615 -13.87402 1.000 49.55855 717 ILE C O 1
ATOM 3407 N N . HIS B 1 141 ? -30.25650 -41.51885 -12.49941 1.000 48.39951 718 HIS C N 1
ATOM 3408 C CA . HIS B 1 141 ? -31.17715 -40.62253 -13.19283 1.000 47.77563 718 HIS C CA 1
ATOM 3409 C C . HIS B 1 141 ? -30.59491 -40.15872 -14.52386 1.000 48.17677 718 HIS C C 1
ATOM 3410 O O . HIS B 1 141 ? -31.29562 -40.15561 -15.54625 1.000 43.11154 718 HIS C O 1
ATOM 3417 N N . ARG B 1 142 ? -29.32205 -39.75202 -14.51790 1.000 44.38971 719 ARG C N 1
ATOM 3418 C CA . ARG B 1 142 ? -28.48947 -39.37857 -15.66250 1.000 46.13504 719 ARG C CA 1
ATOM 3419 C C . ARG B 1 142 ? -28.79355 -37.99235 -16.22296 1.000 45.19871 719 ARG C C 1
ATOM 3420 O O . ARG B 1 142 ? -28.07650 -37.54670 -17.12921 1.000 48.92518 719 ARG C O 1
ATOM 3428 N N . ASP B 1 143 ? -29.81688 -37.29440 -15.73720 1.000 36.84455 720 ASP C N 1
ATOM 3429 C CA . ASP B 1 143 ? -30.01335 -35.90227 -16.15190 1.000 40.63284 720 ASP C CA 1
ATOM 3430 C C . ASP B 1 143 ? -30.56961 -35.09514 -14.97948 1.000 40.53203 720 ASP C C 1
ATOM 3431 O O . ASP B 1 143 ? -31.64125 -34.47853 -15.05225 1.000 37.69889 720 ASP C O 1
ATOM 3436 N N . ILE B 1 144 ? -29.83264 -35.10690 -13.86069 1.000 37.78109 721 ILE C N 1
ATOM 3437 C CA . ILE B 1 144 ? -30.21890 -34.31985 -12.69246 1.000 30.35098 721 ILE C CA 1
ATOM 3438 C C . ILE B 1 144 ? -29.94392 -32.85562 -12.97776 1.000 30.88848 721 ILE C C 1
ATOM 3439 O O . ILE B 1 144 ? -28.84369 -32.49020 -13.40969 1.000 35.83073 721 ILE C O 1
ATOM 3444 N N . LYS B 1 145 ? -30.92964 -32.00611 -12.70785 1.000 28.50615 722 LYS C N 1
ATOM 3445 C CA . LYS B 1 145 ? -30.78661 -30.57928 -12.95538 1.000 31.36670 722 LYS C CA 1
ATOM 3446 C C . LYS B 1 145 ? -31.99578 -29.90036 -12.33975 1.000 30.03202 722 LYS C C 1
ATOM 3447 O O . LYS B 1 145 ? -32.97637 -30.55671 -11.98447 1.000 32.12670 722 LYS C O 1
ATOM 3453 N N . SER B 1 146 ? -31.92545 -28.57321 -12.21688 1.000 30.75713 723 SER C N 1
ATOM 3454 C CA . SER B 1 146 ? -32.97577 -27.89225 -11.46211 1.000 38.27503 723 SER C CA 1
ATOM 3455 C C . SER B 1 146 ? -34.33865 -27.92117 -12.16947 1.000 37.37701 723 SER C C 1
ATOM 3456 O O . SER B 1 146 ? -35.36909 -27.78687 -11.49484 1.000 35.36461 723 SER C O 1
ATOM 3459 N N . SER B 1 147 ? -34.38024 -28.11443 -13.49520 1.000 34.75828 724 SER C N 1
ATOM 3460 C CA . SER B 1 147 ? -35.67282 -28.23682 -14.16817 1.000 35.71088 724 SER C CA 1
ATOM 3461 C C . SER B 1 147 ? -36.32957 -29.59357 -13.93204 1.000 32.04306 724 SER C C 1
ATOM 3462 O O . SER B 1 147 ? -37.53077 -29.73203 -14.17386 1.000 35.67436 724 SER C O 1
ATOM 3465 N N . ASN B 1 148 ? -35.57927 -30.59114 -13.46753 1.000 30.49909 725 ASN C N 1
ATOM 3466 C CA . ASN B 1 148 ? -36.11761 -31.91365 -13.15785 1.000 30.44270 725 ASN C CA 1
ATOM 3467 C C . ASN B 1 148 ? -36.42032 -32.10311 -11.66768 1.000 35.82128 725 ASN C C 1
ATOM 3468 O O . ASN B 1 148 ? -36.73121 -33.22257 -11.23242 1.000 31.39287 725 ASN C O 1
ATOM 3473 N N . ILE B 1 149 ? -36.36287 -31.03632 -10.88404 1.000 35.77334 726 ILE C N 1
ATOM 3474 C CA . ILE B 1 149 ? -36.82947 -31.05829 -9.50461 1.000 30.29463 726 ILE C CA 1
ATOM 3475 C C . ILE B 1 149 ? -38.10108 -30.22578 -9.45875 1.000 31.10092 726 ILE C C 1
ATOM 3476 O O . ILE B 1 149 ? -38.06152 -28.99586 -9.58966 1.000 34.03199 726 ILE C O 1
ATOM 3481 N N . LEU B 1 150 ? -39.22873 -30.89951 -9.27271 1.000 32.65440 727 LEU C N 1
ATOM 3482 C CA . LEU B 1 150 ? -40.54197 -30.28076 -9.31255 1.000 32.53137 727 LEU C CA 1
ATOM 3483 C C . LEU B 1 150 ? -41.10177 -30.14392 -7.90082 1.000 36.42920 727 LEU C C 1
ATOM 3484 O O . LEU B 1 150 ? -40.64108 -30.79164 -6.95565 1.000 37.69570 727 LEU C O 1
ATOM 3489 N N . LEU B 1 151 ? -42.10834 -29.28334 -7.77163 1.000 33.62214 728 LEU C N 1
ATOM 3490 C CA . LEU B 1 151 ? -42.60752 -28.83299 -6.48071 1.000 45.16230 728 LEU C CA 1
ATOM 3491 C C . LEU B 1 151 ? -44.11707 -28.99348 -6.45747 1.000 47.63833 728 LEU C C 1
ATOM 3492 O O . LEU B 1 151 ? -44.80308 -28.54971 -7.38702 1.000 47.02010 728 LEU C O 1
ATOM 3497 N N . ASP B 1 152 ? -44.63194 -29.62959 -5.40537 1.000 46.34057 729 ASP C N 1
ATOM 3498 C CA . ASP B 1 152 ? -46.06761 -29.82447 -5.28463 1.000 48.53731 729 ASP C CA 1
ATOM 3499 C C . ASP B 1 152 ? -46.67351 -28.62015 -4.56587 1.000 53.80540 729 ASP C C 1
ATOM 3500 O O . ASP B 1 152 ? -46.00484 -27.60510 -4.34805 1.000 51.06620 729 ASP C O 1
ATOM 3505 N N . HIS B 1 153 ? -47.94617 -28.73541 -4.17266 1.000 55.18109 730 HIS C N 1
ATOM 3506 C CA . HIS B 1 153 ? -48.68154 -27.58033 -3.66523 1.000 63.32117 730 HIS C CA 1
ATOM 3507 C C . HIS B 1 153 ? -48.09424 -27.05337 -2.36035 1.000 61.90555 730 HIS C C 1
ATOM 3508 O O . HIS B 1 153 ? -48.20146 -25.85562 -2.07615 1.000 67.16722 730 HIS C O 1
ATOM 3515 N N . SER B 1 154 ? -47.46821 -27.91883 -1.56123 1.000 58.79660 731 SER C N 1
ATOM 3516 C CA . SER B 1 154 ? -46.84222 -27.52234 -0.30546 1.000 60.23160 731 SER C CA 1
ATOM 3517 C C . SER B 1 154 ? -45.33607 -27.34694 -0.43912 1.000 58.01308 731 SER C C 1
ATOM 3518 O O . SER B 1 154 ? -44.62691 -27.35820 0.57293 1.000 56.56322 731 SER C O 1
ATOM 3521 N N . MET B 1 155 ? -44.84383 -27.18615 -1.67046 1.000 50.57472 732 MET C N 1
ATOM 3522 C CA . MET B 1 155 ? -43.43026 -27.01164 -2.00008 1.000 46.78121 732 MET C CA 1
ATOM 3523 C C . MET B 1 155 ? -42.55303 -28.19752 -1.59935 1.000 46.68451 732 MET C C 1
ATOM 3524 O O . MET B 1 155 ? -41.35922 -28.02457 -1.38605 1.000 44.58223 732 MET C O 1
ATOM 3539 N N . ALA B 1 157 ? -40.39141 -31.14045 -2.72555 1.000 36.94154 734 ALA C N 1
ATOM 3540 C CA . ALA B 1 157 ? -39.62808 -31.31828 -3.93881 1.000 35.74232 734 ALA C CA 1
ATOM 3541 C C . ALA B 1 157 ? -39.73395 -32.76571 -4.38221 1.000 38.65507 734 ALA C C 1
ATOM 3542 O O . ALA B 1 157 ? -39.74912 -33.67610 -3.55261 1.000 36.16722 734 ALA C O 1
ATOM 3544 N N . LYS B 1 158 ? -39.84138 -32.98029 -5.69477 1.000 32.17707 735 LYS C N 1
ATOM 3545 C CA . LYS B 1 158 ? -39.86568 -34.33282 -6.23326 1.000 37.55618 735 LYS C CA 1
ATOM 3546 C C . LYS B 1 158 ? -38.99036 -34.37943 -7.47248 1.000 36.73639 735 LYS C C 1
ATOM 3547 O O . LYS B 1 158 ? -39.16633 -33.57680 -8.39536 1.000 36.01974 735 LYS C O 1
ATOM 3553 N N . VAL B 1 159 ? -38.01404 -35.28559 -7.46610 1.000 35.22063 736 VAL C N 1
ATOM 3554 C CA . VAL B 1 159 ? -37.20392 -35.50167 -8.65108 1.000 35.62657 736 VAL C CA 1
ATOM 3555 C C . VAL B 1 159 ? -38.10193 -36.08047 -9.72947 1.000 36.53385 736 VAL C C 1
ATOM 3556 O O . VAL B 1 159 ? -38.93699 -36.96042 -9.46333 1.000 34.50838 736 VAL C O 1
ATOM 3560 N N . ALA B 1 160 ? -37.96865 -35.56650 -10.94680 1.000 34.78636 737 ALA C N 1
ATOM 3561 C CA . ALA B 1 160 ? -38.89069 -35.94519 -11.99761 1.000 37.42999 737 ALA C CA 1
ATOM 3562 C C . ALA B 1 160 ? -38.12565 -36.30954 -13.25968 1.000 35.78215 737 ALA C C 1
ATOM 3563 O O . ALA B 1 160 ? -36.90195 -36.14081 -13.35849 1.000 31.14720 737 ALA C O 1
ATOM 3565 N N . ASN B 1 161 ? -38.88604 -36.86344 -14.20433 1.000 36.28979 738 ASN C N 1
ATOM 3566 C CA . ASN B 1 161 ? -38.47279 -37.00320 -15.59529 1.000 32.63576 738 ASN C CA 1
ATOM 3567 C C . ASN B 1 161 ? -37.37569 -38.04311 -15.74805 1.000 37.53054 738 ASN C C 1
ATOM 3568 O O . ASN B 1 161 ? -36.19377 -37.71335 -15.90951 1.000 38.11336 738 ASN C O 1
ATOM 3573 N N . PHE B 1 162 ? -37.79294 -39.30823 -15.77503 1.000 39.94087 739 PHE C N 1
ATOM 3574 C CA . PHE B 1 162 ? -36.90347 -40.45957 -15.73375 1.000 40.79603 739 PHE C CA 1
ATOM 3575 C C . PHE B 1 162 ? -36.63267 -41.04681 -17.11333 1.000 45.26610 739 PHE C C 1
ATOM 3576 O O . PHE B 1 162 ? -36.24827 -42.21453 -17.22127 1.000 46.35605 739 PHE C O 1
ATOM 3584 N N . GLY B 1 163 ? -36.81366 -40.25292 -18.16951 1.000 47.47679 740 GLY C N 1
ATOM 3585 C CA . GLY B 1 163 ? -36.61070 -40.72936 -19.53041 1.000 44.63168 740 GLY C CA 1
ATOM 3586 C C . GLY B 1 163 ? -35.17555 -41.06891 -19.87874 1.000 51.28585 740 GLY C C 1
ATOM 3587 O O . GLY B 1 163 ? -34.94145 -41.67119 -20.93551 1.000 53.57905 740 GLY C O 1
ATOM 3588 N N . PHE B 1 164 ? -34.21175 -40.67972 -19.04183 1.000 45.13299 741 PHE C N 1
ATOM 3589 C CA . PHE B 1 164 ? -32.82226 -41.07892 -19.22580 1.000 48.08229 741 PHE C CA 1
ATOM 3590 C C . PHE B 1 164 ? -32.35790 -42.06443 -18.16029 1.000 52.45824 741 PHE C C 1
ATOM 3591 O O . PHE B 1 164 ? -31.16543 -42.39235 -18.10642 1.000 54.80177 741 PHE C O 1
ATOM 3599 N N . SER B 1 165 ? -33.27334 -42.55783 -17.32615 1.000 54.29902 742 SER C N 1
ATOM 3600 C CA . SER B 1 165 ? -32.90949 -43.37675 -16.17714 1.000 57.46495 742 SER C CA 1
ATOM 3601 C C . SER B 1 165 ? -32.53464 -44.78840 -16.59813 1.000 60.59776 742 SER C C 1
ATOM 3602 O O . SER B 1 165 ? -33.18767 -45.38893 -17.45537 1.000 58.32555 742 SER C O 1
ATOM 3605 N N . LYS B 1 166 ? -31.49019 -45.32163 -15.95979 1.000 63.92204 743 LYS C N 1
ATOM 3606 C CA . LYS B 1 166 ? -30.93076 -46.62985 -16.27868 1.000 65.37814 743 LYS C CA 1
ATOM 3607 C C . LYS B 1 166 ? -30.42592 -47.28763 -15.00031 1.000 66.16328 743 LYS C C 1
ATOM 3608 O O . LYS B 1 166 ? -30.08394 -46.61389 -14.02022 1.000 56.30557 743 LYS C O 1
ATOM 3614 N N . TYR B 1 167 ? -30.36348 -48.61767 -15.03079 1.000 66.85039 744 TYR C N 1
ATOM 3615 C CA . TYR B 1 167 ? -29.76268 -49.36859 -13.93647 1.000 72.26911 744 TYR C CA 1
ATOM 3616 C C . TYR B 1 167 ? -28.24983 -49.17781 -13.91969 1.000 76.21417 744 TYR C C 1
ATOM 3617 O O . TYR B 1 167 ? -27.60253 -49.05332 -14.96427 1.000 75.86098 744 TYR C O 1
ATOM 3626 N N . ALA B 1 168 ? -27.68866 -49.16770 -12.71348 1.000 77.31901 745 ALA C N 1
ATOM 3627 C CA . ALA B 1 168 ? -26.25870 -48.94134 -12.51311 1.000 83.60409 745 ALA C CA 1
ATOM 3628 C C . ALA B 1 168 ? -25.39921 -49.99792 -13.21071 1.000 87.49961 745 ALA C C 1
ATOM 3629 O O . ALA B 1 168 ? -25.86344 -51.09795 -13.51124 1.000 93.25702 745 ALA C O 1
ATOM 3631 N N A LEU B 1 178 ? -22.32503 -43.59844 -26.49823 0.489 112.72506 755 LEU C N 1
ATOM 3632 N N B LEU B 1 178 ? -22.32601 -43.59492 -26.49701 0.511 112.72406 755 LEU C N 1
ATOM 3633 C CA A LEU B 1 178 ? -21.48279 -42.80918 -25.60627 0.489 112.78237 755 LEU C CA 1
ATOM 3634 C CA B LEU B 1 178 ? -21.48247 -42.80846 -25.60382 0.511 112.78545 755 LEU C CA 1
ATOM 3635 C C A LEU B 1 178 ? -21.09687 -41.47599 -26.24230 0.489 114.54095 755 LEU C C 1
ATOM 3636 C C B LEU B 1 178 ? -21.09565 -41.47396 -26.23680 0.511 114.54723 755 LEU C C 1
ATOM 3637 O O A LEU B 1 178 ? -19.94092 -41.26600 -26.61019 0.489 113.60564 755 LEU C O 1
ATOM 3638 O O B LEU B 1 178 ? -19.93783 -41.26114 -26.59726 0.511 113.60413 755 LEU C O 1
ATOM 3647 N N . GLU B 1 179 ? -22.07357 -40.57644 -26.36624 1.000 105.76700 756 GLU C N 1
ATOM 3648 C CA . GLU B 1 179 ? -21.84009 -39.26871 -26.96933 1.000 100.63668 756 GLU C CA 1
ATOM 3649 C C . GLU B 1 179 ? -22.09755 -38.15009 -25.96959 1.000 96.99294 756 GLU C C 1
ATOM 3650 O O . GLU B 1 179 ? -21.65661 -38.22374 -24.81662 1.000 96.34609 756 GLU C O 1
ATOM 3656 N N . VAL B 1 180 ? -22.81083 -37.10766 -26.40125 1.000 90.12961 757 VAL C N 1
ATOM 3657 C CA . VAL B 1 180 ? -23.19590 -36.04471 -25.48238 1.000 87.96163 757 VAL C CA 1
ATOM 3658 C C . VAL B 1 180 ? -24.18913 -36.59485 -24.46476 1.000 84.47386 757 VAL C C 1
ATOM 3659 O O . VAL B 1 180 ? -25.03441 -37.44424 -24.77991 1.000 80.37868 757 VAL C O 1
ATOM 3663 N N . ARG B 1 181 ? -24.08055 -36.12674 -23.22663 1.000 77.09196 758 ARG C N 1
ATOM 3664 C CA . ARG B 1 181 ? -24.86200 -36.68546 -22.13766 1.000 73.51273 758 ARG C CA 1
ATOM 3665 C C . ARG B 1 181 ? -25.26362 -35.55959 -21.19463 1.000 68.12963 758 ARG C C 1
ATOM 3666 O O . ARG B 1 181 ? -24.67143 -34.47745 -21.20814 1.000 59.63920 758 ARG C O 1
ATOM 3674 N N . GLY B 1 182 ? -26.29285 -35.82326 -20.38568 1.000 70.86621 759 GLY C N 1
ATOM 3675 C CA . GLY B 1 182 ? -26.76276 -34.85051 -19.40406 1.000 49.67852 759 GLY C CA 1
ATOM 3676 C C . GLY B 1 182 ? -27.17886 -33.54652 -20.05583 1.000 53.49370 759 GLY C C 1
ATOM 3677 O O . GLY B 1 182 ? -27.77015 -33.51891 -21.14205 1.000 61.01380 759 GLY C O 1
ATOM 3678 N N . THR B 1 183 ? -26.83777 -32.44605 -19.39745 1.000 48.17830 760 THR C N 1
ATOM 3679 C CA . THR B 1 183 ? -27.15306 -31.09902 -19.85222 1.000 46.06986 760 THR C CA 1
ATOM 3680 C C . THR B 1 183 ? -25.92735 -30.23800 -19.59004 1.000 42.71362 760 THR C C 1
ATOM 3681 O O . THR B 1 183 ? -25.27107 -30.40043 -18.55596 1.000 38.27325 760 THR C O 1
ATOM 3685 N N . ALA B 1 184 ? -25.59586 -29.36616 -20.54791 1.000 44.26896 761 ALA C N 1
ATOM 3686 C CA . ALA B 1 184 ? -24.54456 -28.36876 -20.37148 1.000 35.16098 761 ALA C CA 1
ATOM 3687 C C . ALA B 1 184 ? -24.69408 -27.65679 -19.03473 1.000 40.84299 761 ALA C C 1
ATOM 3688 O O . ALA B 1 184 ? -25.75419 -27.10076 -18.73395 1.000 38.70277 761 ALA C O 1
ATOM 3690 N N . GLY B 1 185 ? -23.62352 -27.66656 -18.23588 1.000 39.01485 762 GLY C N 1
ATOM 3691 C CA . GLY B 1 185 ? -23.62010 -27.07790 -16.90918 1.000 28.41953 762 GLY C CA 1
ATOM 3692 C C . GLY B 1 185 ? -23.62780 -28.09987 -15.79379 1.000 34.51180 762 GLY C C 1
ATOM 3693 O O . GLY B 1 185 ? -23.22973 -27.77367 -14.66588 1.000 34.77107 762 GLY C O 1
ATOM 3694 N N . TYR B 1 186 ? -24.05123 -29.33189 -16.08727 1.000 35.45781 763 TYR C N 1
ATOM 3695 C CA . TYR B 1 186 ? -24.23711 -30.37720 -15.09616 1.000 30.28591 763 TYR C CA 1
ATOM 3696 C C . TYR B 1 186 ? -23.42656 -31.63442 -15.35239 1.000 37.76730 763 TYR C C 1
ATOM 3697 O O . TYR B 1 186 ? -23.47903 -32.54712 -14.52135 1.000 34.27331 763 TYR C O 1
ATOM 3706 N N . LEU B 1 187 ? -22.72605 -31.73807 -16.48325 1.000 34.19557 764 LEU C N 1
ATOM 3707 C CA . LEU B 1 187 ? -22.10964 -32.99952 -16.87123 1.000 35.25389 764 LEU C CA 1
ATOM 3708 C C . LEU B 1 187 ? -20.85669 -33.25663 -16.05058 1.000 39.84917 764 LEU C C 1
ATOM 3709 O O . LEU B 1 187 ? -19.96917 -32.40170 -15.97162 1.000 37.02708 764 LEU C O 1
ATOM 3714 N N . ASP B 1 188 ? -20.80252 -34.43846 -15.42876 1.000 39.48801 765 ASP C N 1
ATOM 3715 C CA . ASP B 1 188 ? -19.63646 -34.97620 -14.74053 1.000 40.25998 765 ASP C CA 1
ATOM 3716 C C . ASP B 1 188 ? -18.37808 -34.70588 -15.56327 1.000 44.16913 765 ASP C C 1
ATOM 3717 O O . ASP B 1 188 ? -18.21789 -35.25999 -16.65657 1.000 45.72113 765 ASP C O 1
ATOM 3722 N N . PRO B 1 189 ? -17.46037 -33.87254 -15.06748 1.000 41.58576 766 PRO C N 1
ATOM 3723 C CA . PRO B 1 189 ? -16.24648 -33.55649 -15.83806 1.000 45.50965 766 PRO C CA 1
ATOM 3724 C C . PRO B 1 189 ? -15.34604 -34.75709 -16.09919 1.000 53.32513 766 PRO C C 1
ATOM 3725 O O . PRO B 1 189 ? -14.42256 -34.65403 -16.91991 1.000 47.98075 766 PRO C O 1
ATOM 3729 N N . GLU B 1 190 ? -15.56976 -35.88168 -15.42733 1.000 51.27360 767 GLU C N 1
ATOM 3730 C CA . GLU B 1 190 ? -14.79012 -37.08475 -15.66860 1.000 52.55321 767 GLU C CA 1
ATOM 3731 C C . GLU B 1 190 ? -15.35922 -37.94054 -16.79403 1.000 52.87683 767 GLU C C 1
ATOM 3732 O O . GLU B 1 190 ? -14.68213 -38.87046 -17.24292 1.000 60.39326 767 GLU C O 1
ATOM 3738 N N . TYR B 1 191 ? -16.56913 -37.63496 -17.27832 1.000 54.35022 768 TYR C N 1
ATOM 3739 C CA . TYR B 1 191 ? -17.25541 -38.53600 -18.20691 1.000 52.35983 768 TYR C CA 1
ATOM 3740 C C . TYR B 1 191 ? -16.46947 -38.74536 -19.49420 1.000 63.86449 768 TYR C C 1
ATOM 3741 O O . TYR B 1 191 ? -16.42643 -39.86109 -20.02780 1.000 64.86507 768 TYR C O 1
ATOM 3750 N N . TYR B 1 192 ? -15.86443 -37.69346 -20.03252 1.000 55.26339 769 TYR C N 1
ATOM 3751 C CA . TYR B 1 192 ? -15.20535 -37.96209 -21.30903 1.000 64.82667 769 TYR C CA 1
ATOM 3752 C C . TYR B 1 192 ? -13.89694 -38.71818 -21.14618 1.000 68.30546 769 TYR C C 1
ATOM 3753 O O . TYR B 1 192 ? -13.27462 -39.06451 -22.15060 1.000 64.12905 769 TYR C O 1
ATOM 3762 N N . LYS B 1 193 ? -13.48633 -39.02011 -19.91547 1.000 73.28800 770 LYS C N 1
ATOM 3763 C CA . LYS B 1 193 ? -12.41396 -39.97475 -19.66999 1.000 66.99227 770 LYS C CA 1
ATOM 3764 C C . LYS B 1 193 ? -12.94818 -41.36187 -19.32489 1.000 68.87955 770 LYS C C 1
ATOM 3765 O O . LYS B 1 193 ? -12.51203 -42.34977 -19.91468 1.000 66.70617 770 LYS C O 1
ATOM 3771 N N . THR B 1 194 ? -13.90228 -41.46494 -18.38863 1.000 72.35478 771 THR C N 1
ATOM 3772 C CA . THR B 1 194 ? -14.47892 -42.77532 -18.08977 1.000 72.04176 771 THR C CA 1
ATOM 3773 C C . THR B 1 194 ? -15.39103 -43.28083 -19.20608 1.000 74.46572 771 THR C C 1
ATOM 3774 O O . THR B 1 194 ? -15.50594 -44.49685 -19.39645 1.000 75.36170 771 THR C O 1
ATOM 3778 N N . GLN B 1 195 ? -16.04529 -42.37716 -19.93986 1.000 70.04009 772 GLN C N 1
ATOM 3779 C CA . GLN B 1 195 ? -17.05421 -42.71407 -20.94724 1.000 76.65037 772 GLN C CA 1
ATOM 3780 C C . GLN B 1 195 ? -18.24399 -43.46597 -20.35743 1.000 80.98617 772 GLN C C 1
ATOM 3781 O O . GLN B 1 195 ? -18.94944 -44.17507 -21.07946 1.000 85.86852 772 GLN C O 1
ATOM 3787 N N . GLN B 1 196 ? -18.49230 -43.31323 -19.05628 1.000 81.00138 773 GLN C N 1
ATOM 3788 C CA . GLN B 1 196 ? -19.62365 -43.94984 -18.39591 1.000 77.80372 773 GLN C CA 1
ATOM 3789 C C . GLN B 1 196 ? -20.13150 -43.03640 -17.28660 1.000 71.53498 773 GLN C C 1
ATOM 3790 O O . GLN B 1 196 ? -19.33999 -42.40177 -16.58170 1.000 64.95414 773 GLN C O 1
ATOM 3796 N N . LEU B 1 197 ? -21.45250 -42.96831 -17.14407 1.000 60.78696 774 LEU C N 1
ATOM 3797 C CA . LEU B 1 197 ? -22.08049 -42.24631 -16.05050 1.000 54.89972 774 LEU C CA 1
ATOM 3798 C C . LEU B 1 197 ? -22.45082 -43.22705 -14.94494 1.000 58.11991 774 LEU C C 1
ATOM 3799 O O . LEU B 1 197 ? -22.85194 -44.36598 -15.20744 1.000 60.70688 774 LEU C O 1
ATOM 3804 N N . SER B 1 198 ? -22.30938 -42.77171 -13.70834 1.000 52.96929 775 SER C N 1
ATOM 3805 C CA . SER B 1 198 ? -22.50949 -43.60292 -12.53117 1.000 57.89936 775 SER C CA 1
ATOM 3806 C C . SER B 1 198 ? -23.36553 -42.85298 -11.52137 1.000 47.58042 775 SER C C 1
ATOM 3807 O O . SER B 1 198 ? -23.82151 -41.73743 -11.79731 1.000 46.03998 775 SER C O 1
ATOM 3810 N N . GLU B 1 199 ? -23.58768 -43.44886 -10.34736 1.000 52.68657 776 GLU C N 1
ATOM 3811 C CA . GLU B 1 199 ? -24.19668 -42.69326 -9.25695 1.000 46.61414 776 GLU C CA 1
ATOM 3812 C C . GLU B 1 199 ? -23.40972 -41.42280 -8.97337 1.000 41.02208 776 GLU C C 1
ATOM 3813 O O . GLU B 1 199 ? -23.99276 -40.34453 -8.79734 1.000 39.82709 776 GLU C O 1
ATOM 3819 N N . LYS B 1 200 ? -22.07799 -41.53069 -8.92863 1.000 41.46808 777 LYS C N 1
ATOM 3820 C CA . LYS B 1 200 ? -21.24630 -40.37880 -8.60132 1.000 38.88739 777 LYS C CA 1
ATOM 3821 C C . LYS B 1 200 ? -21.34846 -39.27332 -9.64345 1.000 39.69355 777 LYS C C 1
ATOM 3822 O O . LYS B 1 200 ? -21.04126 -38.11473 -9.33235 1.000 38.22249 777 LYS C O 1
ATOM 3828 N N . SER B 1 201 ? -21.80061 -39.59463 -10.86176 1.000 40.75075 778 SER C N 1
ATOM 3829 C CA . SER B 1 201 ? -22.08035 -38.55492 -11.84245 1.000 35.86689 778 SER C CA 1
ATOM 3830 C C . SER B 1 201 ? -23.36763 -37.81424 -11.51168 1.000 34.11753 778 SER C C 1
ATOM 3831 O O . SER B 1 201 ? -23.44445 -36.59803 -11.70971 1.000 33.68387 778 SER C O 1
ATOM 3834 N N . ASP B 1 202 ? -24.40161 -38.53649 -11.04521 1.000 35.51297 779 ASP C N 1
ATOM 3835 C CA . ASP B 1 202 ? -25.58792 -37.89166 -10.47461 1.000 34.95436 779 ASP C CA 1
ATOM 3836 C C . ASP B 1 202 ? -25.20948 -36.96545 -9.31278 1.000 38.30471 779 ASP C C 1
ATOM 3837 O O . ASP B 1 202 ? -25.79756 -35.88593 -9.14502 1.000 33.34025 779 ASP C O 1
ATOM 3842 N N . VAL B 1 203 ? -24.24104 -37.38335 -8.48797 1.000 34.03642 780 VAL C N 1
ATOM 3843 C CA . VAL B 1 203 ? -23.81529 -36.56456 -7.35215 1.000 36.20111 780 VAL C CA 1
ATOM 3844 C C . VAL B 1 203 ? -23.17821 -35.26925 -7.83696 1.000 31.64058 780 VAL C C 1
ATOM 3845 O O . VAL B 1 203 ? -23.39311 -34.20091 -7.25319 1.000 32.07435 780 VAL C O 1
ATOM 3849 N N . PHE B 1 204 ? -22.38323 -35.33098 -8.91289 1.000 36.34096 781 PHE C N 1
ATOM 3850 C CA . PHE B 1 204 ? -21.78073 -34.10312 -9.41782 1.000 29.98828 781 PHE C CA 1
ATOM 3851 C C . PHE B 1 204 ? -22.84842 -33.12125 -9.87181 1.000 29.39978 781 PHE C C 1
ATOM 3852 O O . PHE B 1 204 ? -22.78540 -31.92979 -9.56023 1.000 31.82762 781 PHE C O 1
ATOM 3860 N N . SER B 1 205 ? -23.82311 -33.59713 -10.63965 1.000 34.06122 782 SER C N 1
ATOM 3861 C CA . SER B 1 205 ? -24.87881 -32.70484 -11.10093 1.000 31.80729 782 SER C CA 1
ATOM 3862 C C . SER B 1 205 ? -25.65850 -32.13850 -9.91628 1.000 28.87204 782 SER C C 1
ATOM 3863 O O . SER B 1 205 ? -26.07496 -30.97412 -9.93019 1.000 28.94965 782 SER C O 1
ATOM 3866 N N . PHE B 1 206 ? -25.84647 -32.94278 -8.86517 1.000 30.30651 783 PHE C N 1
ATOM 3867 C CA . PHE B 1 206 ? -26.51648 -32.43429 -7.67185 1.000 28.40222 783 PHE C CA 1
ATOM 3868 C C . PHE B 1 206 ? -25.71724 -31.30659 -7.02402 1.000 26.54759 783 PHE C C 1
ATOM 3869 O O . PHE B 1 206 ? -26.29155 -30.32129 -6.55030 1.000 25.77719 783 PHE C O 1
ATOM 3877 N N . GLY B 1 207 ? -24.38777 -31.42480 -7.00763 1.000 28.86656 784 GLY C N 1
ATOM 3878 C CA . GLY B 1 207 ? -23.55515 -30.32262 -6.53938 1.000 26.79812 784 GLY C CA 1
ATOM 3879 C C . GLY B 1 207 ? -23.83422 -29.00359 -7.24290 1.000 31.01621 784 GLY C C 1
ATOM 3880 O O . GLY B 1 207 ? -23.84676 -27.94164 -6.60345 1.000 30.63858 784 GLY C O 1
ATOM 3881 N N . VAL B 1 208 ? -24.05073 -29.04899 -8.57106 1.000 22.78400 785 VAL C N 1
ATOM 3882 C CA . VAL B 1 208 ? -24.41764 -27.84447 -9.31263 1.000 26.22847 785 VAL C CA 1
ATOM 3883 C C . VAL B 1 208 ? -25.78013 -27.33530 -8.86876 1.000 27.73804 785 VAL C C 1
ATOM 3884 O O . VAL B 1 208 ? -25.98132 -26.12385 -8.70698 1.000 26.58709 785 VAL C O 1
ATOM 3888 N N . VAL B 1 209 ? -26.75308 -28.24475 -8.72062 1.000 26.73267 786 VAL C N 1
ATOM 3889 C CA . VAL B 1 209 ? -28.07555 -27.85841 -8.22717 1.000 30.18911 786 VAL C CA 1
ATOM 3890 C C . VAL B 1 209 ? -27.96591 -27.13873 -6.88218 1.000 29.04666 786 VAL C C 1
ATOM 3891 O O . VAL B 1 209 ? -28.66024 -26.14028 -6.63772 1.000 29.33074 786 VAL C O 1
ATOM 3895 N N . LEU B 1 210 ? -27.05956 -27.59659 -6.00967 1.000 27.51737 787 LEU C N 1
ATOM 3896 C CA . LEU B 1 210 ? -26.88478 -26.94658 -4.71068 1.000 30.14668 787 LEU C CA 1
ATOM 3897 C C . LEU B 1 210 ? -26.36155 -25.51999 -4.86201 1.000 28.62547 787 LEU C C 1
ATOM 3898 O O . LEU B 1 210 ? -26.78248 -24.61648 -4.12688 1.000 29.03871 787 LEU C O 1
ATOM 3903 N N . LEU B 1 211 ? -25.44626 -25.29058 -5.80945 1.000 26.90249 788 LEU C N 1
ATOM 3904 C CA . LEU B 1 211 ? -24.97861 -23.92608 -6.05112 1.000 29.14325 788 LEU C CA 1
ATOM 3905 C C . LEU B 1 211 ? -26.07416 -23.04024 -6.64399 1.000 29.73279 788 LEU C C 1
ATOM 3906 O O . LEU B 1 211 ? -26.11110 -21.83659 -6.35616 1.000 31.40067 788 LEU C O 1
ATOM 3911 N N . GLU B 1 212 ? -26.96256 -23.60514 -7.47397 1.000 32.27328 789 GLU C N 1
ATOM 3912 C CA . GLU B 1 212 ? -28.11882 -22.85450 -7.97772 1.000 28.02619 789 GLU C CA 1
ATOM 3913 C C . GLU B 1 212 ? -29.01830 -22.40682 -6.83480 1.000 29.37555 789 GLU C C 1
ATOM 3914 O O . GLU B 1 212 ? -29.50041 -21.26842 -6.80452 1.000 28.40210 789 GLU C O 1
ATOM 3920 N N . ILE B 1 213 ? -29.30303 -23.32405 -5.91534 1.000 27.65473 790 ILE C N 1
ATOM 3921 C CA . ILE B 1 213 ? -30.15866 -23.01444 -4.77320 1.000 32.35014 790 ILE C CA 1
ATOM 3922 C C . ILE B 1 213 ? -29.53284 -21.91652 -3.91564 1.000 33.55630 790 ILE C C 1
ATOM 3923 O O . ILE B 1 213 ? -30.22320 -20.99402 -3.45039 1.000 32.17615 790 ILE C O 1
ATOM 3928 N N . VAL B 1 214 ? -28.21186 -21.98077 -3.72061 1.000 30.95854 791 VAL C N 1
ATOM 3929 C CA . VAL B 1 214 ? -27.52830 -21.00262 -2.87930 1.000 29.41512 791 VAL C CA 1
ATOM 3930 C C . VAL B 1 214 ? -27.43117 -19.65433 -3.58477 1.000 36.50980 791 VAL C C 1
ATOM 3931 O O . VAL B 1 214 ? -27.67588 -18.60118 -2.98332 1.000 33.28314 791 VAL C O 1
ATOM 3935 N N . SER B 1 215 ? -27.06715 -19.66184 -4.87554 1.000 30.36152 792 SER C N 1
ATOM 3936 C CA . SER B 1 215 ? -26.76614 -18.41717 -5.57017 1.000 32.08053 792 SER C CA 1
ATOM 3937 C C . SER B 1 215 ? -27.97036 -17.80886 -6.26470 1.000 34.51437 792 SER C C 1
ATOM 3938 O O . SER B 1 215 ? -27.95096 -16.60893 -6.56361 1.000 34.36937 792 SER C O 1
ATOM 3941 N N . GLY B 1 216 ? -29.00874 -18.59841 -6.52684 1.000 34.57715 793 GLY C N 1
ATOM 3942 C CA . GLY B 1 216 ? -30.09154 -18.13798 -7.36346 1.000 33.16869 793 GLY C CA 1
ATOM 3943 C C . GLY B 1 216 ? -29.76114 -17.99877 -8.83991 1.000 34.78564 793 GLY C C 1
ATOM 3944 O O . GLY B 1 216 ? -30.54949 -17.39116 -9.56385 1.000 30.76465 793 GLY C O 1
ATOM 3945 N N . ARG B 1 217 ? -28.64123 -18.54980 -9.31069 1.000 31.26287 794 ARG C N 1
ATOM 3946 C CA . ARG B 1 217 ? -28.15621 -18.33458 -10.67598 1.000 34.97146 794 ARG C CA 1
ATOM 3947 C C . ARG B 1 217 ? -28.20832 -19.60847 -11.52171 1.000 31.20646 794 ARG C C 1
ATOM 3948 O O . ARG B 1 217 ? -28.02914 -20.71509 -11.01138 1.000 28.89427 794 ARG C O 1
ATOM 3956 N N . GLU B 1 218 ? -28.39948 -19.45143 -12.84872 1.000 39.45973 795 GLU C N 1
ATOM 3957 C CA . GLU B 1 218 ? -28.31630 -20.62051 -13.71414 1.000 29.75174 795 GLU C CA 1
ATOM 3958 C C . GLU B 1 218 ? -26.86054 -21.06925 -13.87848 1.000 29.98407 795 GLU C C 1
ATOM 3959 O O . GLU B 1 218 ? -25.93685 -20.26998 -13.73981 1.000 34.89157 795 GLU C O 1
ATOM 3965 N N . PRO B 1 219 ? -26.62696 -22.35149 -14.16013 1.000 29.15125 796 PRO C N 1
ATOM 3966 C CA . PRO B 1 219 ? -25.23044 -22.82544 -14.25756 1.000 32.76902 796 PRO C CA 1
ATOM 3967 C C . PRO B 1 219 ? -24.36942 -22.07930 -15.27660 1.000 32.10129 796 PRO C C 1
ATOM 3968 O O . PRO B 1 219 ? -23.19457 -21.81421 -15.00144 1.000 35.10347 796 PRO C O 1
ATOM 3972 N N . LEU B 1 220 ? -24.90763 -21.72957 -16.44272 1.000 31.71439 797 LEU C N 1
ATOM 3973 C CA . LEU B 1 220 ? -24.14167 -21.07742 -17.50335 1.000 38.29551 797 LEU C CA 1
ATOM 3974 C C . LEU B 1 220 ? -24.96609 -19.92137 -18.04156 1.000 31.37568 797 LEU C C 1
ATOM 3975 O O . LEU B 1 220 ? -26.15820 -20.08989 -18.30168 1.000 34.58322 797 LEU C O 1
ATOM 3980 N N . ASN B 1 221 ? -24.34842 -18.75930 -18.21323 1.000 34.53116 798 ASN C N 1
ATOM 3981 C CA . ASN B 1 221 ? -25.08968 -17.58965 -18.69394 1.000 36.41430 798 ASN C CA 1
ATOM 3982 C C . ASN B 1 221 ? -24.11709 -16.63270 -19.36649 1.000 36.97189 798 ASN C C 1
ATOM 3983 O O . ASN B 1 221 ? -23.36371 -15.93480 -18.68579 1.000 36.38505 798 ASN C O 1
ATOM 3988 N N . ILE B 1 222 ? -24.13238 -16.59129 -20.70381 1.000 34.24857 799 ILE C N 1
ATOM 3989 C CA . ILE B 1 222 ? -23.18210 -15.75995 -21.42757 1.000 36.04429 799 ILE C CA 1
ATOM 3990 C C . ILE B 1 222 ? -23.51190 -14.27296 -21.32926 1.000 37.54828 799 ILE C C 1
ATOM 3991 O O . ILE B 1 222 ? -22.65146 -13.43881 -21.62698 1.000 39.16542 799 ILE C O 1
ATOM 3996 N N . LYS B 1 223 ? -24.72760 -13.91592 -20.88885 1.000 39.85535 800 LYS C N 1
ATOM 3997 C CA . LYS B 1 223 ? -25.07275 -12.51030 -20.66345 1.000 43.20442 800 LYS C CA 1
ATOM 3998 C C . LYS B 1 223 ? -24.41080 -11.93369 -19.41156 1.000 42.81920 800 LYS C C 1
ATOM 3999 O O . LYS B 1 223 ? -24.29766 -10.70917 -19.29221 1.000 46.81632 800 LYS C O 1
ATOM 4005 N N . ARG B 1 224 ? -23.97842 -12.77414 -18.48193 1.000 43.59042 801 ARG C N 1
ATOM 4006 C CA . ARG B 1 224 ? -23.22663 -12.31266 -17.31131 1.000 40.91201 801 ARG C CA 1
ATOM 4007 C C . ARG B 1 224 ? -21.84081 -11.84357 -17.76225 1.000 46.33585 801 ARG C C 1
ATOM 4008 O O . ARG B 1 224 ? -21.44689 -12.06280 -18.91425 1.000 44.66238 801 ARG C O 1
ATOM 4016 N N . PRO B 1 225 ? -21.08751 -11.15190 -16.90098 1.000 49.02939 802 PRO C N 1
ATOM 4017 C CA . PRO B 1 225 ? -19.69316 -10.84398 -17.25229 1.000 44.88731 802 PRO C CA 1
ATOM 4018 C C . PRO B 1 225 ? -18.89540 -12.13256 -17.40397 1.000 48.34324 802 PRO C C 1
ATOM 4019 O O . PRO B 1 225 ? -19.21385 -13.15817 -16.79289 1.000 42.78333 802 PRO C O 1
ATOM 4023 N N . ARG B 1 226 ? -17.83690 -12.06856 -18.21830 1.000 42.20198 803 ARG C N 1
ATOM 4024 C CA . ARG B 1 226 ? -17.12724 -13.28875 -18.60810 1.000 46.87207 803 ARG C CA 1
ATOM 4025 C C . ARG B 1 226 ? -16.59749 -14.04910 -17.39471 1.000 45.34511 803 ARG C C 1
ATOM 4026 O O . ARG B 1 226 ? -16.63683 -15.28590 -17.36138 1.000 43.95781 803 ARG C O 1
ATOM 4034 N N . THR B 1 227 ? -16.11553 -13.33641 -16.37449 1.000 44.68302 804 THR C N 1
ATOM 4035 C CA . THR B 1 227 ? -15.69635 -14.03435 -15.16348 1.000 44.09496 804 THR C CA 1
ATOM 4036 C C . THR B 1 227 ? -16.84013 -14.80754 -14.52052 1.000 37.11145 804 THR C C 1
ATOM 4037 O O . THR B 1 227 ? -16.58788 -15.76793 -13.78384 1.000 47.09603 804 THR C O 1
ATOM 4041 N N . GLU B 1 228 ? -18.08991 -14.42852 -14.78382 1.000 38.09393 805 GLU C N 1
ATOM 4042 C CA . GLU B 1 228 ? -19.23798 -15.04724 -14.12944 1.000 42.20066 805 GLU C CA 1
ATOM 4043 C C . GLU B 1 228 ? -20.03994 -15.96016 -15.05774 1.000 41.11272 805 GLU C C 1
ATOM 4044 O O . GLU B 1 228 ? -21.15718 -16.36096 -14.70222 1.000 35.90729 805 GLU C O 1
ATOM 4050 N N . TRP B 1 229 ? -19.49172 -16.31690 -16.22440 1.000 39.83889 806 TRP C N 1
ATOM 4051 C CA . TRP B 1 229 ? -20.24794 -17.10157 -17.20026 1.000 40.86693 806 TRP C CA 1
ATOM 4052 C C . TRP B 1 229 ? -20.66660 -18.45205 -16.63757 1.000 37.99402 806 TRP C C 1
ATOM 4053 O O . TRP B 1 229 ? -21.76225 -18.94672 -16.93836 1.000 36.90089 806 TRP C O 1
ATOM 4064 N N . SER B 1 230 ? -19.80083 -19.07472 -15.84476 1.000 34.17882 807 SER C N 1
ATOM 4065 C CA . SER B 1 230 ? -20.02940 -20.40290 -15.30943 1.000 32.25642 807 SER C CA 1
ATOM 4066 C C . SER B 1 230 ? -20.21206 -20.31051 -13.79770 1.000 37.03620 807 SER C C 1
ATOM 4067 O O . SER B 1 230 ? -19.37947 -19.72602 -13.10022 1.000 35.83992 807 SER C O 1
ATOM 4070 N N . LEU B 1 231 ? -21.30745 -20.88458 -13.30517 1.000 35.18639 808 LEU C N 1
ATOM 4071 C CA . LEU B 1 231 ? -21.62559 -20.78258 -11.88808 1.000 33.65834 808 LEU C CA 1
ATOM 4072 C C . LEU B 1 231 ? -20.57733 -21.49595 -11.03503 1.000 33.53366 808 LEU C C 1
ATOM 4073 O O . LEU B 1 231 ? -20.09469 -20.93697 -10.04209 1.000 38.60355 808 LEU C O 1
ATOM 4078 N N . VAL B 1 232 ? -20.16420 -22.69984 -11.44335 1.000 33.95286 809 VAL C N 1
ATOM 4079 C CA . VAL B 1 232 ? -19.18377 -23.46865 -10.67481 1.000 38.56023 809 VAL C CA 1
ATOM 4080 C C . VAL B 1 232 ? -17.83645 -22.74863 -10.61641 1.000 40.37492 809 VAL C C 1
ATOM 4081 O O . VAL B 1 232 ? -17.25066 -22.59017 -9.54073 1.000 39.72419 809 VAL C O 1
ATOM 4085 N N . GLU B 1 233 ? -17.31654 -22.31112 -11.76923 1.000 42.28218 810 GLU C N 1
ATOM 4086 C CA . GLU B 1 233 ? -15.99120 -21.68490 -11.80331 1.000 41.83186 810 GLU C CA 1
ATOM 4087 C C . GLU B 1 233 ? -15.96423 -20.35139 -11.06618 1.000 40.37489 810 GLU C C 1
ATOM 4088 O O . GLU B 1 233 ? -14.93371 -19.98182 -10.48953 1.000 40.68173 810 GLU C O 1
ATOM 4094 N N . TRP B 1 234 ? -17.07192 -19.60879 -11.09073 1.000 39.93677 811 TRP C N 1
ATOM 4095 C CA . TRP B 1 234 ? -17.13271 -18.31592 -10.41859 1.000 38.33001 811 TRP C CA 1
ATOM 4096 C C . TRP B 1 234 ? -17.27455 -18.46733 -8.90717 1.000 44.34942 811 TRP C C 1
ATOM 4097 O O . TRP B 1 234 ? -16.62130 -17.73782 -8.14904 1.000 42.39257 811 TRP C O 1
ATOM 4108 N N . ALA B 1 235 ? -18.10975 -19.41357 -8.45832 1.000 37.74106 812 ALA C N 1
ATOM 4109 C CA . ALA B 1 235 ? -18.43033 -19.56039 -7.03685 1.000 43.61042 812 ALA C CA 1
ATOM 4110 C C . ALA B 1 235 ? -17.31470 -20.23876 -6.25257 1.000 46.34982 812 ALA C C 1
ATOM 4111 O O . ALA B 1 235 ? -17.06868 -19.88160 -5.09462 1.000 49.69223 812 ALA C O 1
ATOM 4113 N N . THR B 1 236 ? -16.64905 -21.22416 -6.85403 1.000 47.37156 813 THR C N 1
ATOM 4114 C CA . THR B 1 236 ? -15.68284 -22.04991 -6.12898 1.000 49.28436 813 THR C CA 1
ATOM 4115 C C . THR B 1 236 ? -14.60564 -21.24626 -5.40189 1.000 51.44444 813 THR C C 1
ATOM 4116 O O . THR B 1 236 ? -14.35586 -21.53307 -4.21753 1.000 49.80823 813 THR C O 1
ATOM 4120 N N . PRO B 1 237 ? -13.95149 -20.24359 -6.01015 1.000 50.32237 814 PRO C N 1
ATOM 4121 C CA . PRO B 1 237 ? -12.93005 -19.49294 -5.25980 1.000 48.36718 814 PRO C CA 1
ATOM 4122 C C . PRO B 1 237 ? -13.48176 -18.76190 -4.04758 1.000 52.87642 814 PRO C C 1
ATOM 4123 O O . PRO B 1 237 ? -12.75309 -18.57414 -3.06700 1.000 54.13768 814 PRO C O 1
ATOM 4127 N N . TYR B 1 238 ? -14.74422 -18.33476 -4.08794 1.000 50.34305 815 TYR C N 1
ATOM 4128 C CA . TYR B 1 238 ? -15.33352 -17.67909 -2.93107 1.000 49.28816 815 TYR C CA 1
ATOM 4129 C C . TYR B 1 238 ? -15.55887 -18.67410 -1.79988 1.000 53.05654 815 TYR C C 1
ATOM 4130 O O . TYR B 1 238 ? -15.27087 -18.37125 -0.63889 1.000 52.06856 815 TYR C O 1
ATOM 4139 N N . ILE B 1 239 ? -16.05293 -19.87194 -2.12397 1.000 52.98442 816 ILE C N 1
ATOM 4140 C CA . ILE B 1 239 ? -16.25929 -20.89788 -1.10371 1.000 50.00750 816 ILE C CA 1
ATOM 4141 C C . ILE B 1 239 ? -14.93966 -21.25816 -0.43817 1.000 53.78410 816 ILE C C 1
ATOM 4142 O O . ILE B 1 239 ? -14.82104 -21.25393 0.79194 1.000 58.62794 816 ILE C O 1
ATOM 4147 N N . ARG B 1 240 ? -13.93183 -21.59315 -1.24094 1.000 54.34527 817 ARG C N 1
ATOM 4148 C CA . ARG B 1 240 ? -12.63481 -21.95818 -0.69404 1.000 54.05825 817 ARG C CA 1
ATOM 4149 C C . ARG B 1 240 ? -11.90058 -20.76174 -0.11192 1.000 60.72333 817 ARG C C 1
ATOM 4150 O O . ARG B 1 240 ? -10.93520 -20.94740 0.63908 1.000 56.87940 817 ARG C O 1
ATOM 4158 N N . GLY B 1 241 ? -12.33284 -19.54645 -0.43826 1.000 59.04724 818 GLY C N 1
ATOM 4159 C CA . GLY B 1 241 ? -11.68932 -18.35212 0.06961 1.000 58.97924 818 GLY C CA 1
ATOM 4160 C C . GLY B 1 241 ? -12.43616 -17.69970 1.21532 1.000 61.68544 818 GLY C C 1
ATOM 4161 O O . GLY B 1 241 ? -12.28503 -16.49736 1.45043 1.000 57.68956 818 GLY C O 1
ATOM 4162 N N . SER B 1 242 ? -13.26414 -18.47647 1.91937 1.000 63.65205 819 SER C N 1
ATOM 4163 C CA . SER B 1 242 ? -13.90169 -18.03214 3.16220 1.000 57.37571 819 SER C CA 1
ATOM 4164 C C . SER B 1 242 ? -14.83425 -16.84116 2.94299 1.000 61.57227 819 SER C C 1
ATOM 4165 O O . SER B 1 242 ? -14.96756 -15.98173 3.81372 1.000 55.75940 819 SER C O 1
ATOM 4168 N N . LYS B 1 243 ? -15.48728 -16.75877 1.78022 1.000 60.93448 820 LYS C N 1
ATOM 4169 C CA . LYS B 1 243 ? -16.31656 -15.59990 1.44670 1.000 58.39843 820 LYS C CA 1
ATOM 4170 C C . LYS B 1 243 ? -17.62606 -16.05458 0.79559 1.000 52.99536 820 LYS C C 1
ATOM 4171 O O . LYS B 1 243 ? -18.01941 -15.59432 -0.27325 1.000 50.94326 820 LYS C O 1
ATOM 4177 N N . VAL B 1 244 ? -18.33010 -16.96315 1.47582 1.000 49.02615 821 VAL C N 1
ATOM 4178 C CA . VAL B 1 244 ? -19.57477 -17.50911 0.94037 1.000 48.50041 821 VAL C CA 1
ATOM 4179 C C . VAL B 1 244 ? -20.61148 -16.41662 0.72903 1.000 48.51862 821 VAL C C 1
ATOM 4180 O O . VAL B 1 244 ? -21.44465 -16.51732 -0.17989 1.000 44.67049 821 VAL C O 1
ATOM 4184 N N . ASP B 1 245 ? -20.58825 -15.36147 1.55669 1.000 44.12156 822 ASP C N 1
ATOM 4185 C CA . ASP B 1 245 ? -21.59373 -14.30756 1.43990 1.000 48.45750 822 ASP C CA 1
ATOM 4186 C C . ASP B 1 245 ? -21.64199 -13.73466 0.02377 1.000 47.14634 822 ASP C C 1
ATOM 4187 O O . ASP B 1 245 ? -22.70796 -13.31568 -0.44133 1.000 45.17376 822 ASP C O 1
ATOM 4192 N N . GLU B 1 246 ? -20.50877 -13.73531 -0.68304 1.000 48.98118 823 GLU C N 1
ATOM 4193 C CA . GLU B 1 246 ? -20.44537 -13.10256 -1.99580 1.000 50.59052 823 GLU C CA 1
ATOM 4194 C C . GLU B 1 246 ? -21.24320 -13.86317 -3.05311 1.000 48.60714 823 GLU C C 1
ATOM 4195 O O . GLU B 1 246 ? -21.70142 -13.25325 -4.02718 1.000 50.62793 823 GLU C O 1
ATOM 4201 N N . ILE B 1 247 ? -21.41987 -15.18125 -2.90004 1.000 41.12462 824 ILE C N 1
ATOM 4202 C CA . ILE B 1 247 ? -22.13145 -15.95209 -3.91857 1.000 42.02374 824 ILE C CA 1
ATOM 4203 C C . ILE B 1 247 ? -23.59759 -16.14537 -3.59385 1.000 41.93465 824 ILE C C 1
ATOM 4204 O O . ILE B 1 247 ? -24.33750 -16.66338 -4.44449 1.000 37.28988 824 ILE C O 1
ATOM 4209 N N . VAL B 1 248 ? -24.04837 -15.75304 -2.40081 1.000 36.84954 825 VAL C N 1
ATOM 4210 C CA . VAL B 1 248 ? -25.41401 -16.05006 -1.98566 1.000 33.91190 825 VAL C CA 1
ATOM 4211 C C . VAL B 1 248 ? -26.38749 -15.14158 -2.72503 1.000 37.92212 825 VAL C C 1
ATOM 4212 O O . VAL B 1 248 ? -26.12022 -13.94944 -2.92961 1.000 38.36554 825 VAL C O 1
ATOM 4216 N N . ASP B 1 249 ? -27.51366 -15.71570 -3.14855 1.000 35.69496 826 ASP C N 1
ATOM 4217 C CA . ASP B 1 249 ? -28.61026 -14.99779 -3.78124 1.000 37.90472 826 ASP C CA 1
ATOM 4218 C C . ASP B 1 249 ? -28.98746 -13.76595 -2.95038 1.000 45.02875 826 ASP C C 1
ATOM 4219 O O . ASP B 1 249 ? -29.32292 -13.90663 -1.75907 1.000 40.94177 826 ASP C O 1
ATOM 4224 N N . PRO B 1 250 ? -28.95255 -12.55869 -3.53173 1.000 45.53876 827 PRO C N 1
ATOM 4225 C CA . PRO B 1 250 ? -29.29477 -11.36048 -2.75015 1.000 48.67779 827 PRO C CA 1
ATOM 4226 C C . PRO B 1 250 ? -30.68681 -11.40957 -2.14459 1.000 47.91088 827 PRO C C 1
ATOM 4227 O O . PRO B 1 250 ? -30.91576 -10.78993 -1.09807 1.000 45.39957 827 PRO C O 1
ATOM 4231 N N . GLY B 1 251 ? -31.61522 -12.14754 -2.75901 1.000 42.89235 828 GLY C N 1
ATOM 4232 C CA . GLY B 1 251 ? -32.95324 -12.28540 -2.21279 1.000 42.84589 828 GLY C CA 1
ATOM 4233 C C . GLY B 1 251 ? -33.00181 -12.96583 -0.85651 1.000 45.07220 828 GLY C C 1
ATOM 4234 O O . GLY B 1 251 ? -34.02781 -12.88590 -0.17370 1.000 47.12589 828 GLY C O 1
ATOM 4235 N N . ILE B 1 252 ? -31.92414 -13.63366 -0.44429 1.000 41.82558 829 ILE C N 1
ATOM 4236 C CA . ILE B 1 252 ? -31.89632 -14.24393 0.88143 1.000 46.03570 829 ILE C CA 1
ATOM 4237 C C . ILE B 1 252 ? -30.74397 -13.71217 1.73745 1.000 48.58936 829 ILE C C 1
ATOM 4238 O O . ILE B 1 252 ? -30.33824 -14.36683 2.69624 1.000 45.37371 829 ILE C O 1
ATOM 4243 N N . LYS B 1 253 ? -30.21690 -12.52994 1.42286 1.000 45.69011 830 LYS C N 1
ATOM 4244 C CA . LYS B 1 253 ? -29.21811 -11.92717 2.29500 1.000 46.98858 830 LYS C CA 1
ATOM 4245 C C . LYS B 1 253 ? -29.80577 -11.76185 3.68550 1.000 49.87083 830 LYS C C 1
ATOM 4246 O O . LYS B 1 253 ? -30.94745 -11.31622 3.83654 1.000 47.70646 830 LYS C O 1
ATOM 4252 N N . GLY B 1 254 ? -29.03520 -12.16360 4.69881 1.000 50.53830 831 GLY C N 1
ATOM 4253 C CA . GLY B 1 254 ? -29.48364 -12.12996 6.07923 1.000 47.89979 831 GLY C CA 1
ATOM 4254 C C . GLY B 1 254 ? -30.52909 -13.16302 6.44479 1.000 50.15195 831 GLY C C 1
ATOM 4255 O O . GLY B 1 254 ? -30.94898 -13.20405 7.60315 1.000 48.78138 831 GLY C O 1
ATOM 4256 N N . GLY B 1 255 ? -30.96862 -13.99409 5.49894 1.000 47.77033 832 GLY C N 1
ATOM 4257 C CA . GLY B 1 255 ? -32.03766 -14.94182 5.75167 1.000 40.60573 832 GLY C CA 1
ATOM 4258 C C . GLY B 1 255 ? -31.56084 -16.35203 6.03495 1.000 45.25828 832 GLY C C 1
ATOM 4259 O O . GLY B 1 255 ? -32.33944 -17.30027 5.91069 1.000 43.54202 832 GLY C O 1
ATOM 4260 N N . TYR B 1 256 ? -30.29394 -16.50915 6.42803 1.000 41.74323 833 TYR C N 1
ATOM 4261 C CA . TYR B 1 256 ? -29.74269 -17.82100 6.72688 1.000 40.93604 833 TYR C CA 1
ATOM 4262 C C . TYR B 1 256 ? -28.82516 -17.74494 7.94152 1.000 40.87830 833 TYR C C 1
ATOM 4263 O O . TYR B 1 256 ? -28.27193 -16.68659 8.25222 1.000 41.49185 833 TYR C O 1
ATOM 4272 N N . HIS B 1 257 ? -28.67572 -18.88044 8.63120 1.000 41.22772 834 HIS C N 1
ATOM 4273 C CA . HIS B 1 257 ? -27.62999 -19.03151 9.63994 1.000 46.17142 834 HIS C CA 1
ATOM 4274 C C . HIS B 1 257 ? -26.31676 -19.34597 8.93040 1.000 39.85056 834 HIS C C 1
ATOM 4275 O O . HIS B 1 257 ? -26.27484 -20.22202 8.06235 1.000 36.96737 834 HIS C O 1
ATOM 4282 N N . ALA B 1 258 ? -25.24206 -18.64033 9.30318 1.000 45.24034 835 ALA C N 1
ATOM 4283 C CA . ALA B 1 258 ? -23.97008 -18.81954 8.60072 1.000 40.80920 835 ALA C CA 1
ATOM 4284 C C . ALA B 1 258 ? -23.52975 -20.28095 8.61941 1.000 37.76000 835 ALA C C 1
ATOM 4285 O O . ALA B 1 258 ? -23.07997 -20.81557 7.60390 1.000 32.35067 835 ALA C O 1
ATOM 4287 N N . GLU B 1 259 ? -23.67532 -20.95358 9.76963 1.000 34.03053 836 GLU C N 1
ATOM 4288 C CA . GLU B 1 259 ? -23.24218 -22.34673 9.87165 1.000 33.33029 836 GLU C CA 1
ATOM 4289 C C . GLU B 1 259 ? -23.98800 -23.25773 8.89594 1.000 33.33713 836 GLU C C 1
ATOM 4290 O O . GLU B 1 259 ? -23.38223 -24.13586 8.26653 1.000 32.42648 836 GLU C O 1
ATOM 4296 N N . ALA B 1 260 ? -25.30422 -23.08000 8.76168 1.000 31.23728 837 ALA C N 1
ATOM 4297 C CA . ALA B 1 260 ? -26.07304 -23.92444 7.85390 1.000 32.62410 837 ALA C CA 1
ATOM 4298 C C . ALA B 1 260 ? -25.70707 -23.65493 6.39315 1.000 31.31280 837 ALA C C 1
ATOM 4299 O O . ALA B 1 260 ? -25.64183 -24.58261 5.57729 1.000 28.74276 837 ALA C O 1
ATOM 4301 N N . MET B 1 261 ? -25.47888 -22.39031 6.04488 1.000 31.95905 838 MET C N 1
ATOM 4302 C CA . MET B 1 261 ? -25.06689 -22.06110 4.68345 1.000 32.16810 838 MET C CA 1
ATOM 4303 C C . MET B 1 261 ? -23.69035 -22.64278 4.38544 1.000 31.99354 838 MET C C 1
ATOM 4304 O O . MET B 1 261 ? -23.46934 -23.19944 3.30502 1.000 34.02245 838 MET C O 1
ATOM 4309 N N . TRP B 1 262 ? -22.76901 -22.57285 5.36046 1.000 31.86750 839 TRP C N 1
ATOM 4310 C CA . TRP B 1 262 ? -21.41249 -23.06297 5.13037 1.000 31.05323 839 TRP C CA 1
ATOM 4311 C C . TRP B 1 262 ? -21.37796 -24.58340 4.99789 1.000 38.40494 839 TRP C C 1
ATOM 4312 O O . TRP B 1 262 ? -20.63490 -25.11609 4.16049 1.000 33.31372 839 TRP C O 1
ATOM 4323 N N . ARG B 1 263 ? -22.16898 -25.30762 5.81017 1.000 33.16915 840 ARG C N 1
ATOM 4324 C CA . ARG B 1 263 ? -22.22501 -26.75831 5.64093 1.000 33.97536 840 ARG C CA 1
ATOM 4325 C C . ARG B 1 263 ? -22.84156 -27.13499 4.29444 1.000 34.55940 840 ARG C C 1
ATOM 4326 O O . ARG B 1 263 ? -22.45247 -28.14574 3.69400 1.000 34.71491 840 ARG C O 1
ATOM 4334 N N . VAL B 1 264 ? -23.77163 -26.32635 3.78664 1.000 32.64192 841 VAL C N 1
ATOM 4335 C CA . VAL B 1 264 ? -24.40092 -26.64380 2.50970 1.000 32.68769 841 VAL C CA 1
ATOM 4336 C C . VAL B 1 264 ? -23.41254 -26.44775 1.35581 1.000 30.49119 841 VAL C C 1
ATOM 4337 O O . VAL B 1 264 ? -23.31953 -27.29286 0.45938 1.000 33.28492 841 VAL C O 1
ATOM 4341 N N . VAL B 1 265 ? -22.65742 -25.34060 1.36282 1.000 28.89623 842 VAL C N 1
ATOM 4342 C CA . VAL B 1 265 ? -21.72044 -25.10942 0.25870 1.000 36.45569 842 VAL C CA 1
ATOM 4343 C C . VAL B 1 265 ? -20.52527 -26.04682 0.37359 1.000 38.23481 842 VAL C C 1
ATOM 4344 O O . VAL B 1 265 ? -19.89470 -26.37691 -0.63228 1.000 32.07953 842 VAL C O 1
ATOM 4348 N N . GLU B 1 266 ? -20.20414 -26.51540 1.57985 1.000 31.82599 843 GLU C N 1
ATOM 4349 C CA . GLU B 1 266 ? -19.12948 -27.49842 1.70023 1.000 38.61140 843 GLU C CA 1
ATOM 4350 C C . GLU B 1 266 ? -19.54220 -28.83400 1.09521 1.000 35.54280 843 GLU C C 1
ATOM 4351 O O . GLU B 1 266 ? -18.73616 -29.50719 0.43775 1.000 32.53583 843 GLU C O 1
ATOM 4357 N N . VAL B 1 267 ? -20.79306 -29.23083 1.30166 1.000 29.77747 844 VAL C N 1
ATOM 4358 C CA . VAL B 1 267 ? -21.29128 -30.42945 0.64066 1.000 35.38157 844 VAL C CA 1
ATOM 4359 C C . VAL B 1 267 ? -21.28731 -30.24087 -0.87354 1.000 33.29770 844 VAL C C 1
ATOM 4360 O O . VAL B 1 267 ? -20.90831 -31.14876 -1.62358 1.000 33.72023 844 VAL C O 1
ATOM 4364 N N . ALA B 1 268 ? -21.69908 -29.05901 -1.34495 1.000 31.95080 845 ALA C N 1
ATOM 4365 C CA . ALA B 1 268 ? -21.70288 -28.79268 -2.78300 1.000 29.66730 845 ALA C CA 1
ATOM 4366 C C . ALA B 1 268 ? -20.29312 -28.87408 -3.35478 1.000 33.91340 845 ALA C C 1
ATOM 4367 O O . ALA B 1 268 ? -20.07153 -29.44914 -4.42816 1.000 38.08698 845 ALA C O 1
ATOM 4369 N N . LEU B 1 269 ? -19.32707 -28.28351 -2.65979 1.000 33.51855 846 LEU C N 1
ATOM 4370 C CA . LEU B 1 269 ? -17.94395 -28.33682 -3.11865 1.000 36.53584 846 LEU C CA 1
ATOM 4371 C C . LEU B 1 269 ? -17.42510 -29.77605 -3.16193 1.000 41.70892 846 LEU C C 1
ATOM 4372 O O . LEU B 1 269 ? -16.63765 -30.13295 -4.04649 1.000 37.12683 846 LEU C O 1
ATOM 4377 N N . GLN B 1 270 ? -17.84883 -30.62264 -2.21133 1.000 36.17966 847 GLN C N 1
ATOM 4378 C CA . GLN B 1 270 ? -17.43702 -32.02561 -2.25714 1.000 35.86401 847 GLN C CA 1
ATOM 4379 C C . GLN B 1 270 ? -18.10939 -32.77882 -3.40983 1.000 37.63520 847 GLN C C 1
ATOM 4380 O O . GLN B 1 270 ? -17.48840 -33.64990 -4.03097 1.000 37.31144 847 GLN C O 1
ATOM 4386 N N . CYS B 1 271 ? -19.38544 -32.48091 -3.69153 1.000 32.29375 848 CYS C N 1
ATOM 4387 C CA . CYS B 1 271 ? -20.04030 -33.06892 -4.85740 1.000 37.59061 848 CYS C CA 1
ATOM 4388 C C . CYS B 1 271 ? -19.32617 -32.70480 -6.15048 1.000 35.35510 848 CYS C C 1
ATOM 4389 O O . CYS B 1 271 ? -19.31961 -33.49681 -7.09592 1.000 34.55356 848 CYS C O 1
ATOM 4392 N N . LEU B 1 272 ? -18.74898 -31.50607 -6.21256 1.000 38.55593 849 LEU C N 1
ATOM 4393 C CA . LEU B 1 272 ? -18.14799 -30.95159 -7.41301 1.000 38.76276 849 LEU C CA 1
ATOM 4394 C C . LEU B 1 272 ? -16.69943 -31.38710 -7.60469 1.000 40.74720 849 LEU C C 1
ATOM 4395 O O . LEU B 1 272 ? -16.01942 -30.85600 -8.48657 1.000 35.14641 849 LEU C O 1
ATOM 4400 N N . GLU B 1 273 ? -16.21774 -32.33777 -6.80721 1.000 36.94351 850 GLU C N 1
ATOM 4401 C CA . GLU B 1 273 ? -14.87775 -32.86870 -7.01196 1.000 45.35516 850 GLU C CA 1
ATOM 4402 C C . GLU B 1 273 ? -14.74963 -33.42743 -8.42668 1.000 42.93659 850 GLU C C 1
ATOM 4403 O O . GLU B 1 273 ? -15.68222 -34.07054 -8.92571 1.000 38.79326 850 GLU C O 1
ATOM 4409 N N . PRO B 1 274 ? -13.61868 -33.20350 -9.10282 1.000 47.26536 851 PRO C N 1
ATOM 4410 C CA . PRO B 1 274 ? -13.49095 -33.66711 -10.49123 1.000 47.15521 851 PRO C CA 1
ATOM 4411 C C . PRO B 1 274 ? -13.31918 -35.16740 -10.62139 1.000 50.60749 851 PRO C C 1
ATOM 4412 O O . PRO B 1 274 ? -13.53411 -35.70259 -11.71648 1.000 45.06640 851 PRO C O 1
ATOM 4416 N N . PHE B 1 275 ? -12.93296 -35.86494 -9.55828 1.000 42.35158 852 PHE C N 1
ATOM 4417 C CA . PHE B 1 275 ? -12.73760 -37.30743 -9.60099 1.000 45.27373 852 PHE C CA 1
ATOM 4418 C C . PHE B 1 275 ? -13.77666 -37.97452 -8.71398 1.000 52.37706 852 PHE C C 1
ATOM 4419 O O . PHE B 1 275 ? -14.02230 -37.52495 -7.59260 1.000 49.68434 852 PHE C O 1
ATOM 4427 N N . SER B 1 276 ? -14.38811 -39.04534 -9.22733 1.000 50.21462 853 SER C N 1
ATOM 4428 C CA . SER B 1 276 ? -15.61778 -39.55606 -8.62813 1.000 48.50226 853 SER C CA 1
ATOM 4429 C C . SER B 1 276 ? -15.40406 -40.07136 -7.20847 1.000 52.32234 853 SER C C 1
ATOM 4430 O O . SER B 1 276 ? -16.26100 -39.86103 -6.34292 1.000 48.64388 853 SER C O 1
ATOM 4433 N N . THR B 1 277 ? -14.28324 -40.74762 -6.93125 1.000 51.33369 854 THR C N 1
ATOM 4434 C CA . THR B 1 277 ? -14.17415 -41.38764 -5.61634 1.000 51.96275 854 THR C CA 1
ATOM 4435 C C . THR B 1 277 ? -14.10953 -40.38107 -4.46933 1.000 55.33002 854 THR C C 1
ATOM 4436 O O . THR B 1 277 ? -14.29444 -40.77229 -3.30953 1.000 56.74143 854 THR C O 1
ATOM 4440 N N . TYR B 1 278 ? -13.85333 -39.10576 -4.75589 1.000 54.52103 855 TYR C N 1
ATOM 4441 C CA . TYR B 1 278 ? -13.79986 -38.08431 -3.72017 1.000 49.82886 855 TYR C CA 1
ATOM 4442 C C . TYR B 1 278 ? -15.15353 -37.44237 -3.44382 1.000 47.76936 855 TYR C C 1
ATOM 4443 O O . TYR B 1 278 ? -15.26770 -36.67246 -2.48668 1.000 47.11524 855 TYR C O 1
ATOM 4452 N N . ARG B 1 279 ? -16.17210 -37.74448 -4.24945 1.000 40.36388 856 ARG C N 1
ATOM 4453 C CA . ARG B 1 279 ? -17.52590 -37.27039 -4.02876 1.000 41.58157 856 ARG C CA 1
ATOM 4454 C C . ARG B 1 279 ? -18.21761 -38.12879 -2.97532 1.000 42.19443 856 ARG C C 1
ATOM 4455 O O . ARG B 1 279 ? -18.00205 -39.34135 -2.91498 1.000 46.52356 856 ARG C O 1
ATOM 4463 N N . PRO B 1 280 ? -19.06995 -37.53329 -2.15177 1.000 39.30044 857 PRO C N 1
ATOM 4464 C CA . PRO B 1 280 ? -19.85681 -38.33198 -1.20852 1.000 43.47530 857 PRO C CA 1
ATOM 4465 C C . PRO B 1 280 ? -20.99075 -39.06746 -1.91260 1.000 41.63802 857 PRO C C 1
ATOM 4466 O O . PRO B 1 280 ? -21.38838 -38.74148 -3.03418 1.000 40.87284 857 PRO C O 1
ATOM 4470 N N . SER B 1 281 ? -21.48901 -40.09686 -1.23598 1.000 40.05646 858 SER C N 1
ATOM 4471 C CA . SER B 1 281 ? -22.71126 -40.76146 -1.65228 1.000 36.66457 858 SER C CA 1
ATOM 4472 C C . SER B 1 281 ? -23.91510 -39.86420 -1.37921 1.000 38.39473 858 SER C C 1
ATOM 4473 O O . SER B 1 281 ? -23.84775 -38.91793 -0.58592 1.000 37.36185 858 SER C O 1
ATOM 4476 N N . MET B 1 282 ? -25.04018 -40.17658 -2.03327 1.000 35.27253 859 MET C N 1
ATOM 4477 C CA . MET B 1 282 ? -26.24836 -39.39967 -1.77498 1.000 35.46675 859 MET C CA 1
ATOM 4478 C C . MET B 1 282 ? -26.74644 -39.61450 -0.34827 1.000 37.09157 859 MET C C 1
ATOM 4479 O O . MET B 1 282 ? -27.27842 -38.69000 0.26933 1.000 33.94149 859 MET C O 1
ATOM 4484 N N . VAL B 1 283 ? -26.60725 -40.83539 0.16842 1.000 35.09333 860 VAL C N 1
ATOM 4485 C CA . VAL B 1 283 ? -26.97039 -41.13070 1.55324 1.000 41.21405 860 VAL C CA 1
ATOM 4486 C C . VAL B 1 283 ? -26.23643 -40.19710 2.51109 1.000 36.08356 860 VAL C C 1
ATOM 4487 O O . VAL B 1 283 ? -26.83282 -39.65852 3.45207 1.000 42.05487 860 VAL C O 1
ATOM 4491 N N . ALA B 1 284 ? -24.94351 -39.96281 2.27111 1.000 35.62236 861 ALA C N 1
ATOM 4492 C CA . ALA B 1 284 ? -24.17501 -39.07039 3.13900 1.000 42.22728 861 ALA C CA 1
ATOM 4493 C C . ALA B 1 284 ? -24.60895 -37.61584 2.98054 1.000 36.30648 861 ALA C C 1
ATOM 4494 O O . ALA B 1 284 ? -24.62263 -36.85111 3.95549 1.000 30.72923 861 ALA C O 1
ATOM 4496 N N . ILE B 1 285 ? -24.96010 -37.21605 1.75952 1.000 34.77251 862 ILE C N 1
ATOM 4497 C CA . ILE B 1 285 ? -25.43652 -35.86072 1.51258 1.000 33.54010 862 ILE C CA 1
ATOM 4498 C C . ILE B 1 285 ? -26.75430 -35.61307 2.23168 1.000 33.55194 862 ILE C C 1
ATOM 4499 O O . ILE B 1 285 ? -26.97702 -34.53364 2.79188 1.000 30.82430 862 ILE C O 1
ATOM 4504 N N . VAL B 1 286 ? -27.66234 -36.59269 2.18713 1.000 32.05608 863 VAL C N 1
ATOM 4505 C CA . VAL B 1 286 ? -28.93405 -36.47542 2.90121 1.000 35.63121 863 VAL C CA 1
ATOM 4506 C C . VAL B 1 286 ? -28.69034 -36.16916 4.37809 1.000 32.53718 863 VAL C C 1
ATOM 4507 O O . VAL B 1 286 ? -29.32208 -35.28311 4.96063 1.000 31.20096 863 VAL C O 1
ATOM 4511 N N . ARG B 1 287 ? -27.76606 -36.89350 4.99966 1.000 31.15749 864 ARG C N 1
ATOM 4512 C CA . ARG B 1 287 ? -27.50858 -36.68939 6.42897 1.000 37.08091 864 ARG C CA 1
ATOM 4513 C C . ARG B 1 287 ? -26.94941 -35.29907 6.71089 1.000 36.84753 864 ARG C C 1
ATOM 4514 O O . ARG B 1 287 ? -27.37345 -34.64900 7.67105 1.000 37.62512 864 ARG C O 1
ATOM 4522 N N . GLU B 1 288 ? -26.00274 -34.82979 5.88580 1.000 36.65575 865 GLU C N 1
ATOM 4523 C CA . GLU B 1 288 ? -25.49440 -33.46049 5.99240 1.000 38.27086 865 GLU C CA 1
ATOM 4524 C C . GLU B 1 288 ? -26.60997 -32.42988 5.86646 1.000 34.08243 865 GLU C C 1
ATOM 4525 O O . GLU B 1 288 ? -26.68516 -31.47924 6.65643 1.000 33.03139 865 GLU C O 1
ATOM 4531 N N . LEU B 1 289 ? -27.45816 -32.57380 4.84682 1.000 28.99352 866 LEU C N 1
ATOM 4532 C CA . LEU B 1 289 ? -28.53511 -31.61195 4.63978 1.000 28.58478 866 LEU C CA 1
ATOM 4533 C C . LEU B 1 289 ? -29.56799 -31.66378 5.76177 1.000 31.17440 866 LEU C C 1
ATOM 4534 O O . LEU B 1 289 ? -30.16424 -30.63343 6.10107 1.000 30.30879 866 LEU C O 1
ATOM 4539 N N . GLU B 1 290 ? -29.80032 -32.84518 6.33805 1.000 30.02386 867 GLU C N 1
ATOM 4540 C CA . GLU B 1 290 ? -30.68475 -32.94049 7.49363 1.000 32.70685 867 GLU C CA 1
ATOM 4541 C C . GLU B 1 290 ? -30.13927 -32.13457 8.67239 1.000 33.07084 867 GLU C C 1
ATOM 4542 O O . GLU B 1 290 ? -30.88927 -31.39714 9.31747 1.000 29.93809 867 GLU C O 1
ATOM 4548 N N . ASP B 1 291 ? -28.82902 -32.22873 8.93765 1.000 28.17093 868 ASP C N 1
ATOM 4549 C CA . ASP B 1 291 ? -28.24323 -31.46704 10.03644 1.000 34.57595 868 ASP C CA 1
ATOM 4550 C C . ASP B 1 291 ? -28.28000 -29.96542 9.74679 1.000 34.43823 868 ASP C C 1
ATOM 4551 O O . ASP B 1 291 ? -28.58105 -29.16708 10.64154 1.000 32.13601 868 ASP C O 1
ATOM 4556 N N . ALA B 1 292 ? -27.98683 -29.55781 8.50223 1.000 32.21635 869 ALA C N 1
ATOM 4557 C CA . ALA B 1 292 ? -28.04296 -28.13443 8.16473 1.000 33.00405 869 ALA C CA 1
ATOM 4558 C C . ALA B 1 292 ? -29.45353 -27.58090 8.31886 1.000 33.99539 869 ALA C C 1
ATOM 4559 O O . ALA B 1 292 ? -29.64178 -26.45421 8.80202 1.000 37.15231 869 ALA C O 1
ATOM 4561 N N . LEU B 1 293 ? -30.46054 -28.37037 7.94465 1.000 33.93616 870 LEU C N 1
ATOM 4562 C CA . LEU B 1 293 ? -31.84182 -27.92962 8.09814 1.000 34.76877 870 LEU C CA 1
ATOM 4563 C C . LEU B 1 293 ? -32.20386 -27.72809 9.56760 1.000 32.70798 870 LEU C C 1
ATOM 4564 O O . LEU B 1 293 ? -32.89578 -26.76498 9.90825 1.000 37.43027 870 LEU C O 1
ATOM 4569 N N . ILE B 1 294 ? -31.82167 -28.66643 10.43982 1.000 31.44835 871 ILE C N 1
ATOM 4570 C CA . ILE B 1 294 ? -32.09469 -28.48965 11.86693 1.000 32.05847 871 ILE C CA 1
ATOM 4571 C C . ILE B 1 294 ? -31.35909 -27.26807 12.39675 1.000 33.60493 871 ILE C C 1
ATOM 4572 O O . ILE B 1 294 ? -31.91254 -26.48324 13.18050 1.000 38.31909 871 ILE C O 1
ATOM 4577 N N . ILE B 1 295 ? -30.08918 -27.10466 12.00562 1.000 34.93308 872 ILE C N 1
ATOM 4578 C CA . ILE B 1 295 ? -29.29048 -25.98370 12.49760 1.000 40.87456 872 ILE C CA 1
ATOM 4579 C C . ILE B 1 295 ? -29.92406 -24.66133 12.08849 1.000 39.21685 872 ILE C C 1
ATOM 4580 O O . ILE B 1 295 ? -29.95227 -23.69677 12.86612 1.000 40.25469 872 ILE C O 1
ATOM 4585 N N . GLU B 1 296 ? -30.45938 -24.60487 10.87134 1.000 35.87284 873 GLU C N 1
ATOM 4586 C CA . GLU B 1 296 ? -31.11505 -23.39464 10.39298 1.000 37.60660 873 GLU C CA 1
ATOM 4587 C C . GLU B 1 296 ? -32.40030 -23.14511 11.15789 1.000 40.70563 873 GLU C C 1
ATOM 4588 O O . GLU B 1 296 ? -32.73921 -21.99629 11.46206 1.000 46.44744 873 GLU C O 1
ATOM 4594 N N . ASN B 1 297 ? -33.12243 -24.21441 11.48852 1.000 35.86365 874 ASN C N 1
ATOM 4595 C CA . ASN B 1 297 ? -34.38528 -24.06310 12.18796 1.000 41.39982 874 ASN C CA 1
ATOM 4596 C C . ASN B 1 297 ? -34.18562 -23.59661 13.62713 1.000 45.08859 874 ASN C C 1
ATOM 4597 O O . ASN B 1 297 ? -35.12102 -23.06703 14.22796 1.000 46.47898 874 ASN C O 1
ATOM 4602 N N . ASN B 1 298 ? -32.98629 -23.75261 14.17602 1.000 45.14684 875 ASN C N 1
ATOM 4603 C CA . ASN B 1 298 ? -32.68510 -23.30453 15.53137 1.000 55.03705 875 ASN C CA 1
ATOM 4604 C C . ASN B 1 298 ? -32.68603 -21.77831 15.65512 1.000 63.05499 875 ASN C C 1
ATOM 4605 O O . ASN B 1 298 ? -32.09827 -21.07314 14.82786 1.000 61.50960 875 ASN C O 1
ATOM 4610 N N . SER C 1 1 ? -42.60357 -30.65558 39.29152 1.000 126.62085 578 SER A N 1
ATOM 4611 C CA . SER C 1 1 ? -41.55231 -31.54478 38.80982 1.000 125.16826 578 SER A CA 1
ATOM 4612 C C . SER C 1 1 ? -41.56249 -32.86142 39.57747 1.000 119.92078 578 SER A C 1
ATOM 4613 O O . SER C 1 1 ? -40.50655 -33.39207 39.92997 1.000 123.85520 578 SER A O 1
ATOM 4616 N N . VAL C 1 2 ? -42.76838 -33.37849 39.82303 1.000 96.28396 579 VAL A N 1
ATOM 4617 C CA . VAL C 1 2 ? -42.98174 -34.63442 40.53781 1.000 90.47781 579 VAL A CA 1
ATOM 4618 C C . VAL C 1 2 ? -42.31725 -34.56209 41.91240 1.000 82.83497 579 VAL A C 1
ATOM 4619 O O . VAL C 1 2 ? -41.56757 -35.46245 42.30993 1.000 75.47303 579 VAL A O 1
ATOM 4623 N N . SER C 1 3 ? -42.57695 -33.47904 42.64067 1.000 80.89809 580 SER A N 1
ATOM 4624 C CA . SER C 1 3 ? -42.20063 -33.38935 44.04406 1.000 62.17367 580 SER A CA 1
ATOM 4625 C C . SER C 1 3 ? -43.21472 -34.13432 44.90513 1.000 55.44946 580 SER A C 1
ATOM 4626 O O . SER C 1 3 ? -44.32538 -34.43936 44.47073 1.000 60.56657 580 SER A O 1
ATOM 4629 N N . ILE C 1 4 ? -42.82247 -34.43086 46.14343 1.000 49.89128 581 ILE A N 1
ATOM 4630 C CA . ILE C 1 4 ? -43.75023 -34.98563 47.11596 1.000 45.04832 581 ILE A CA 1
ATOM 4631 C C . ILE C 1 4 ? -43.82922 -34.01833 48.29300 1.000 44.54404 581 ILE A C 1
ATOM 4632 O O . ILE C 1 4 ? -42.87131 -33.30510 48.60791 1.000 47.61642 581 ILE A O 1
ATOM 4637 N N . GLN C 1 5 ? -44.98896 -33.96928 48.92558 1.000 39.56802 582 GLN A N 1
ATOM 4638 C CA . GLN C 1 5 ? -45.21972 -32.98238 49.96308 1.000 41.69074 582 GLN A CA 1
ATOM 4639 C C . GLN C 1 5 ? -44.87534 -33.54908 51.33122 1.000 38.94602 582 GLN A C 1
ATOM 4640 O O . GLN C 1 5 ? -45.14766 -34.71382 51.62182 1.000 37.01006 582 GLN A O 1
ATOM 4646 N N . ALA C 1 6 ? -44.28014 -32.71711 52.17457 1.000 40.03377 583 ALA A N 1
ATOM 4647 C CA . ALA C 1 6 ? -44.14689 -33.03646 53.58783 1.000 40.89574 583 ALA A CA 1
ATOM 4648 C C . ALA C 1 6 ? -45.34470 -32.43763 54.31306 1.000 38.20341 583 ALA A C 1
ATOM 4649 O O . ALA C 1 6 ? -45.56505 -31.22776 54.24681 1.000 42.41591 583 ALA A O 1
ATOM 4651 N N . PHE C 1 7 ? -46.14419 -33.28769 54.94867 1.000 36.25378 584 PHE A N 1
ATOM 4652 C CA . PHE C 1 7 ? -47.31617 -32.85891 55.69730 1.000 40.56511 584 PHE A CA 1
ATOM 4653 C C . PHE C 1 7 ? -47.01958 -32.86928 57.19437 1.000 42.24653 584 PHE A C 1
ATOM 4654 O O . PHE C 1 7 ? -46.27323 -33.71754 57.68574 1.000 41.16609 584 PHE A O 1
ATOM 4662 N N . THR C 1 8 ? -47.62353 -31.92756 57.91673 1.000 43.63212 585 THR A N 1
ATOM 4663 C CA . THR C 1 8 ? -47.57558 -31.95527 59.37339 1.000 45.36002 585 THR A CA 1
ATOM 4664 C C . THR C 1 8 ? -48.58295 -32.97151 59.90987 1.000 44.55197 585 THR A C 1
ATOM 4665 O O . THR C 1 8 ? -49.46513 -33.45121 59.19380 1.000 42.47239 585 THR A O 1
ATOM 4669 N N . LEU C 1 9 ? -48.45327 -33.29831 61.20004 1.000 47.42079 586 LEU A N 1
ATOM 4670 C CA . LEU C 1 9 ? -49.41789 -34.20983 61.80814 1.000 47.68434 586 LEU A CA 1
ATOM 4671 C C . LEU C 1 9 ? -50.79340 -33.56868 61.88378 1.000 47.54333 586 LEU A C 1
ATOM 4672 O O . LEU C 1 9 ? -51.81161 -34.25123 61.71892 1.000 45.84794 586 LEU A O 1
ATOM 4677 N N . GLU C 1 10 ? -50.83201 -32.25417 62.12969 1.000 47.26023 587 GLU A N 1
ATOM 4678 C CA . GLU C 1 10 ? -52.09214 -31.51507 62.16619 1.000 55.41305 587 GLU A CA 1
ATOM 4679 C C . GLU C 1 10 ? -52.77994 -31.51792 60.80330 1.000 53.02896 587 GLU A C 1
ATOM 4680 O O . GLU C 1 10 ? -54.00382 -31.68175 60.71621 1.000 55.74857 587 GLU A O 1
ATOM 4686 N N . TYR C 1 11 ? -52.01125 -31.32657 59.72942 1.000 49.59447 588 TYR A N 1
ATOM 4687 C CA . TYR C 1 11 ? -52.57655 -31.41839 58.38403 1.000 48.19491 588 TYR A CA 1
ATOM 4688 C C . TYR C 1 11 ? -53.20431 -32.78752 58.15407 1.000 46.07049 588 TYR A C 1
ATOM 4689 O O . TYR C 1 11 ? -54.33311 -32.88835 57.65878 1.000 45.41036 588 TYR A O 1
ATOM 4698 N N . ILE C 1 12 ? -52.49194 -33.85618 58.52981 1.000 42.38678 589 ILE A N 1
ATOM 4699 C CA . ILE C 1 12 ? -53.01301 -35.20730 58.33109 1.000 45.70466 589 ILE A CA 1
ATOM 4700 C C . ILE C 1 12 ? -54.26945 -35.42738 59.16852 1.000 50.24522 589 ILE A C 1
ATOM 4701 O O . ILE C 1 12 ? -55.22827 -36.07281 58.72477 1.000 48.92370 589 ILE A O 1
ATOM 4706 N N . GLU C 1 13 ? -54.29094 -34.88908 60.38886 1.000 48.60618 590 GLU A N 1
ATOM 4707 C CA . GLU C 1 13 ? -55.46469 -35.05372 61.23859 1.000 55.03866 590 GLU A CA 1
ATOM 4708 C C . GLU C 1 13 ? -56.68931 -34.38149 60.62655 1.000 54.07070 590 GLU A C 1
ATOM 4709 O O . GLU C 1 13 ? -57.78785 -34.95272 60.62717 1.000 53.38729 590 GLU A O 1
ATOM 4715 N N . VAL C 1 14 ? -56.52200 -33.16324 60.10784 1.000 52.79071 591 VAL A N 1
ATOM 4716 C CA . VAL C 1 14 ? -57.61880 -32.49199 59.41442 1.000 52.98532 591 VAL A CA 1
ATOM 4717 C C . VAL C 1 14 ? -58.02527 -33.26934 58.16399 1.000 50.25898 591 VAL A C 1
ATOM 4718 O O . VAL C 1 14 ? -59.21708 -33.50769 57.92405 1.000 52.94671 591 VAL A O 1
ATOM 4722 N N . ALA C 1 15 ? -57.04333 -33.69125 57.36079 1.000 52.32013 592 ALA A N 1
ATOM 4723 C CA . ALA C 1 15 ? -57.33003 -34.31711 56.06765 1.000 50.80764 592 ALA A CA 1
ATOM 4724 C C . ALA C 1 15 ? -58.08324 -35.63034 56.21782 1.000 51.58691 592 ALA A C 1
ATOM 4725 O O . ALA C 1 15 ? -58.85585 -36.00950 55.32875 1.000 49.30602 592 ALA A O 1
ATOM 4727 N N . THR C 1 16 ? -57.85346 -36.34612 57.31410 1.000 52.86141 593 THR A N 1
ATOM 4728 C CA . THR C 1 16 ? -58.53844 -37.59459 57.60703 1.000 49.90256 593 THR A CA 1
ATOM 4729 C C . THR C 1 16 ? -59.74971 -37.39112 58.50861 1.000 55.51196 593 THR A C 1
ATOM 4730 O O . THR C 1 16 ? -60.43831 -38.36435 58.83558 1.000 52.53813 593 THR A O 1
ATOM 4734 N N . GLU C 1 17 ? -60.03051 -36.14914 58.89763 1.000 53.30396 594 GLU A N 1
ATOM 4735 C CA . GLU C 1 17 ? -61.03581 -35.84441 59.91531 1.000 58.63046 594 GLU A CA 1
ATOM 4736 C C . GLU C 1 17 ? -60.80062 -36.69580 61.16036 1.000 58.08896 594 GLU A C 1
ATOM 4737 O O . GLU C 1 17 ? -61.66811 -37.45350 61.60086 1.000 56.16835 594 GLU A O 1
ATOM 4743 N N . ARG C 1 18 ? -59.58529 -36.57986 61.70803 1.000 57.80313 595 ARG A N 1
ATOM 4744 C CA . ARG C 1 18 ? -59.15597 -37.34569 62.87918 1.000 57.48316 595 ARG A CA 1
ATOM 4745 C C . ARG C 1 18 ? -59.28376 -38.84624 62.63881 1.000 56.89301 595 ARG A C 1
ATOM 4746 O O . ARG C 1 18 ? -59.78830 -39.58286 63.48962 1.000 63.26773 595 ARG A O 1
ATOM 4754 N N . TYR C 1 19 ? -58.83958 -39.29956 61.46327 1.000 55.39473 596 TYR A N 1
ATOM 4755 C CA . TYR C 1 19 ? -58.76822 -40.72786 61.14708 1.000 53.26982 596 TYR A CA 1
ATOM 4756 C C . TYR C 1 19 ? -60.13476 -41.39298 61.30338 1.000 55.60482 59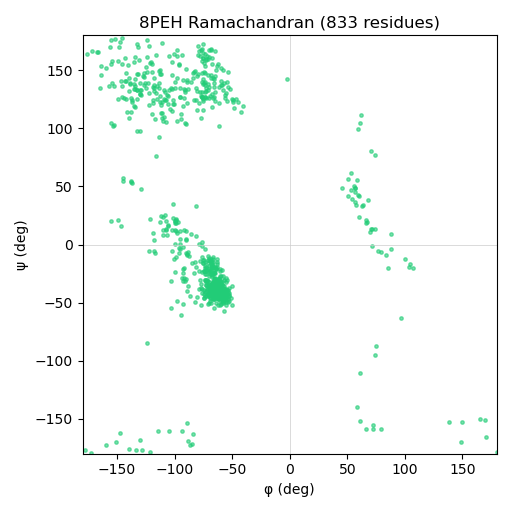6 TYR A C 1
ATOM 4757 O O . TYR C 1 19 ? -60.27685 -42.43327 61.95128 1.000 59.34371 596 TYR A O 1
ATOM 4766 N N . LYS C 1 20 ? -61.15457 -40.76941 60.70738 1.000 54.46295 597 LYS A N 1
ATOM 4767 C CA . LYS C 1 20 ? -62.52609 -41.22443 60.92374 1.000 59.53776 597 LYS A CA 1
ATOM 4768 C C . LYS C 1 20 ? -62.80897 -42.53914 60.20223 1.000 58.79959 597 LYS A C 1
ATOM 4769 O O . LYS C 1 20 ? -63.49029 -43.41552 60.74872 1.000 62.73865 597 LYS A O 1
ATOM 4775 N N . THR C 1 21 ? -62.30253 -42.70144 58.97982 1.000 53.12364 598 THR A N 1
ATOM 4776 C CA . THR C 1 21 ? -62.70326 -43.81052 58.11373 1.000 60.49699 598 THR A CA 1
ATOM 4777 C C . THR C 1 21 ? -61.48588 -44.66689 57.77593 1.000 56.71623 598 THR A C 1
ATOM 4778 O O . THR C 1 21 ? -60.59258 -44.23300 57.03765 1.000 55.11023 598 THR A O 1
ATOM 4782 N N . LEU C 1 22 ? -61.47731 -45.89443 58.28747 1.000 57.73558 599 LEU A N 1
ATOM 4783 C CA . LEU C 1 22 ? -60.35331 -46.81349 58.15517 1.000 56.16209 599 LEU A CA 1
ATOM 4784 C C . LEU C 1 22 ? -60.50856 -47.63929 56.88410 1.000 56.29246 599 LEU A C 1
ATOM 4785 O O . LEU C 1 22 ? -61.50063 -48.35316 56.72349 1.000 66.12240 599 LEU A O 1
ATOM 4790 N N . ILE C 1 23 ? -59.52254 -47.55168 55.99343 1.000 57.52063 600 ILE A N 1
ATOM 4791 C CA . ILE C 1 23 ? -59.55374 -48.31431 54.74804 1.000 60.71559 600 ILE A CA 1
ATOM 4792 C C . ILE C 1 23 ? -59.10305 -49.75175 54.98070 1.000 61.32917 600 ILE A C 1
ATOM 4793 O O . ILE C 1 23 ? -59.71851 -50.69678 54.47757 1.000 66.73303 600 ILE A O 1
ATOM 4798 N N . GLY C 1 24 ? -58.01849 -49.93862 55.73396 1.000 62.16977 601 GLY A N 1
ATOM 4799 C CA . GLY C 1 24 ? -57.47373 -51.26318 55.97442 1.000 64.75965 601 GLY A CA 1
ATOM 4800 C C . GLY C 1 24 ? -56.46926 -51.23827 57.10496 1.000 64.81608 601 GLY A C 1
ATOM 4801 O O . GLY C 1 24 ? -55.99792 -50.17975 57.52512 1.000 60.88203 601 GLY A O 1
ATOM 4802 N N . GLU C 1 25 ? -56.14666 -52.43517 57.59834 1.000 73.86970 602 GLU A N 1
ATOM 4803 C CA . GLU C 1 25 ? -55.22876 -52.60788 58.71820 1.000 78.34361 602 GLU A CA 1
ATOM 4804 C C . GLU C 1 25 ? -54.32194 -53.80414 58.45464 1.000 83.40109 602 GLU A C 1
ATOM 4805 O O . GLU C 1 25 ? -54.36857 -54.42832 57.38985 1.000 90.31769 602 GLU A O 1
ATOM 4811 N N . GLY C 1 26 ? -53.49502 -54.12244 59.43869 1.000 84.08174 603 GLY A N 1
ATOM 4812 C CA . GLY C 1 26 ? -52.57925 -55.23865 59.34101 1.000 95.16686 603 GLY A CA 1
ATOM 4813 C C . GLY C 1 26 ? -51.31789 -54.95914 60.13433 1.000 92.44155 603 GLY A C 1
ATOM 4814 O O . GLY C 1 26 ? -51.24265 -54.00167 60.90047 1.000 91.60161 603 GLY A O 1
ATOM 4815 N N . GLY C 1 27 ? -50.32210 -55.82777 59.93194 1.000 82.62956 604 GLY A N 1
ATOM 4816 C CA . GLY C 1 27 ? -49.04909 -55.65676 60.61308 1.000 75.05140 604 GLY A CA 1
ATOM 4817 C C . GLY C 1 27 ? -48.28915 -54.42572 60.16069 1.000 68.73104 604 GLY A C 1
ATOM 4818 O O . GLY C 1 27 ? -47.50261 -53.86195 60.92831 1.000 67.55414 604 GLY A O 1
ATOM 4819 N N . PHE C 1 28 ? -48.51130 -53.99513 58.91541 1.000 65.84289 605 PHE A N 1
ATOM 4820 C CA . PHE C 1 28 ? -47.86247 -52.79785 58.38400 1.000 68.11242 605 PHE A CA 1
ATOM 4821 C C . PHE C 1 28 ? -48.32222 -51.53237 59.09987 1.000 61.13553 605 PHE A C 1
ATOM 4822 O O . PHE C 1 28 ? -47.58491 -50.53961 59.14083 1.000 57.28967 605 PHE A O 1
ATOM 4830 N N . GLY C 1 29 ? -49.54967 -51.53109 59.61663 1.000 62.95732 606 GLY A N 1
ATOM 4831 C CA . GLY C 1 29 ? -50.16719 -50.32344 60.12843 1.000 60.24079 606 GLY A CA 1
ATOM 4832 C C . GLY C 1 29 ? -51.63036 -50.19275 59.75123 1.000 57.54131 606 GLY A C 1
ATOM 4833 O O . GLY C 1 29 ? -52.31734 -51.19656 59.53849 1.000 62.82544 606 GLY A O 1
ATOM 4834 N N . SER C 1 30 ? -52.11855 -48.95771 59.67289 1.000 47.33105 607 SER A N 1
ATOM 4835 C CA . SER C 1 30 ? -53.50609 -48.67486 59.34108 1.000 52.04644 607 SER A CA 1
ATOM 4836 C C . SER C 1 30 ? -53.54864 -47.69618 58.17484 1.000 51.44749 607 SER A C 1
ATOM 4837 O O . SER C 1 30 ? -52.67224 -46.84013 58.03574 1.000 47.95132 607 SER A O 1
ATOM 4840 N N . VAL C 1 31 ? -54.57453 -47.82486 57.33703 1.000 45.77882 608 VAL A N 1
ATOM 4841 C CA . VAL C 1 31 ? -54.78391 -46.92627 56.21073 1.000 47.02839 608 VAL A CA 1
ATOM 4842 C C . VAL C 1 31 ? -56.10913 -46.21194 56.41531 1.000 49.01500 608 VAL A C 1
ATOM 4843 O O . VAL C 1 31 ? -57.11217 -46.84332 56.76119 1.000 55.83148 608 VAL A O 1
ATOM 4847 N N . TYR C 1 32 ? -56.11508 -44.90526 56.18938 1.000 45.76639 609 TYR A N 1
ATOM 4848 C CA . TYR C 1 32 ? -57.30190 -44.08382 56.36505 1.000 47.27404 609 TYR A CA 1
ATOM 4849 C C . TYR C 1 32 ? -57.56602 -43.29390 55.09221 1.000 47.50157 609 TYR A C 1
ATOM 4850 O O . TYR C 1 32 ? -56.62944 -42.85651 54.41528 1.000 41.73108 609 TYR A O 1
ATOM 4859 N N . ARG C 1 33 ? -58.84458 -43.11738 54.77484 1.000 46.23748 610 ARG A N 1
ATOM 4860 C CA . ARG C 1 33 ? -59.23814 -42.22539 53.69748 1.000 48.82945 610 ARG A CA 1
ATOM 4861 C C . ARG C 1 33 ? -59.08224 -40.76955 54.12261 1.000 50.30036 610 ARG A C 1
ATOM 4862 O O . ARG C 1 33 ? -59.25456 -40.41501 55.29419 1.000 56.32101 610 ARG A O 1
ATOM 4870 N N . GLY C 1 34 ? -58.75515 -39.92050 53.15113 1.000 48.98499 611 GLY A N 1
ATOM 4871 C CA . GLY C 1 34 ? -58.55571 -38.51147 53.40550 1.000 48.67683 611 GLY A CA 1
ATOM 4872 C C . GLY C 1 34 ? -58.79204 -37.68879 52.15635 1.000 50.48698 611 GLY A C 1
ATOM 4873 O O . GLY C 1 34 ? -59.03497 -38.21797 51.06912 1.000 49.25638 611 GLY A O 1
ATOM 4874 N N . THR C 1 35 ? -58.70961 -36.37074 52.33043 1.000 50.04365 612 THR A N 1
ATOM 4875 C CA . THR C 1 35 ? -58.87027 -35.41074 51.24592 1.000 49.01120 612 THR A CA 1
ATOM 4876 C C . THR C 1 35 ? -57.88158 -34.28193 51.49007 1.000 51.04380 612 THR A C 1
ATOM 4877 O O . THR C 1 35 ? -57.87522 -33.69012 52.57378 1.000 50.93091 612 THR A O 1
ATOM 4881 N N 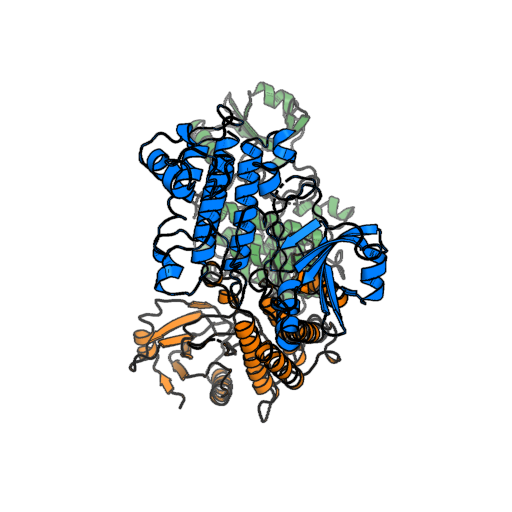. LEU C 1 36 ? -57.04181 -33.99300 50.49972 1.000 53.89533 613 LEU A N 1
ATOM 4882 C CA . LEU C 1 36 ? -56.12009 -32.87583 50.62251 1.000 54.98945 613 LEU A CA 1
ATOM 4883 C C . LEU C 1 36 ? -56.86981 -31.55701 50.44771 1.000 58.22855 613 LEU A C 1
ATOM 4884 O O . LEU C 1 36 ? -58.05582 -31.52452 50.10040 1.000 57.30942 613 LEU A O 1
ATOM 4889 N N . ASN C 1 37 ? -56.15200 -30.45540 50.69410 1.000 52.90200 614 ASN A N 1
ATOM 4890 C CA . ASN C 1 37 ? -56.74707 -29.12978 50.54647 1.000 63.70636 614 ASN A CA 1
ATOM 4891 C C . ASN C 1 37 ? -57.23728 -28.87636 49.12962 1.000 64.91243 614 ASN A C 1
ATOM 4892 O O . ASN C 1 37 ? -58.25935 -28.20911 48.94360 1.000 66.96418 614 ASN A O 1
ATOM 4897 N N . ASP C 1 38 ? -56.53135 -29.38984 48.12122 1.000 66.22067 615 ASP A N 1
ATOM 4898 C CA . ASP C 1 38 ? -56.98383 -29.23212 46.74509 1.000 64.05511 615 ASP A CA 1
ATOM 4899 C C . ASP C 1 38 ? -58.13510 -30.16608 46.39424 1.000 66.22449 615 ASP A C 1
ATOM 4900 O O . ASP C 1 38 ? -58.59999 -30.15301 45.24640 1.000 68.57768 615 ASP A O 1
ATOM 4905 N N . GLY C 1 39 ? -58.60918 -30.96199 47.34771 1.000 61.26511 616 GLY A N 1
ATOM 4906 C CA . GLY C 1 39 ? -59.69233 -31.88466 47.09639 1.000 62.92299 616 GLY A CA 1
ATOM 4907 C C . GLY C 1 39 ? -59.26922 -33.23936 46.58127 1.000 59.76941 616 GLY A C 1
ATOM 4908 O O . GLY C 1 39 ? -60.13142 -34.02906 46.17801 1.000 62.40339 616 GLY A O 1
ATOM 4909 N N . GLN C 1 40 ? -57.97736 -33.53838 46.57966 1.000 53.44192 617 GLN A N 1
ATOM 4910 C CA . GLN C 1 40 ? -57.50922 -34.82353 46.08646 1.000 51.70172 617 GLN A CA 1
ATOM 4911 C C . GLN C 1 40 ? -57.81315 -35.90694 47.11157 1.000 52.50485 617 GLN A C 1
ATOM 4912 O O . GLN C 1 40 ? -57.40015 -35.80996 48.27175 1.000 49.65663 617 GLN A O 1
ATOM 4918 N N . GLU C 1 41 ? -58.54767 -36.92830 46.68801 1.000 50.17241 618 GLU A N 1
ATOM 4919 C CA . GLU C 1 41 ? -58.86046 -38.04196 47.57122 1.000 49.85099 618 GLU A CA 1
ATOM 4920 C C . GLU C 1 41 ? -57.61001 -38.89038 47.77387 1.000 45.64633 618 GLU A C 1
ATOM 4921 O O . GLU C 1 41 ? -56.90688 -39.21910 46.81086 1.000 44.78467 618 GLU A O 1
ATOM 4927 N N . VAL C 1 42 ? -57.30927 -39.23001 49.02712 1.000 45.54401 619 VAL A N 1
ATOM 4928 C CA . VAL C 1 42 ? -56.05031 -39.88936 49.33960 1.000 43.70937 619 VAL A CA 1
ATOM 4929 C C . VAL C 1 42 ? -56.27566 -41.06879 50.27392 1.000 43.46979 619 VAL A C 1
ATOM 4930 O O . VAL C 1 42 ? -57.30361 -41.18859 50.94614 1.000 45.49419 619 VAL A O 1
ATOM 4934 N N . ALA C 1 43 ? -55.28080 -41.94712 50.29832 1.000 38.84446 620 ALA A N 1
ATOM 4935 C CA . ALA C 1 43 ? -55.18473 -43.02732 51.26480 1.000 38.83650 620 ALA A CA 1
ATOM 4936 C C . ALA C 1 43 ? -53.95458 -42.76756 52.11951 1.000 41.18576 620 ALA A C 1
ATOM 4937 O O . ALA C 1 43 ? -52.84941 -42.60045 51.58974 1.000 39.93571 620 ALA A O 1
ATOM 4939 N N . VAL C 1 44 ? -54.14890 -42.72544 53.43455 1.000 38.35395 621 VAL A N 1
ATOM 4940 C CA . VAL C 1 44 ? -53.13460 -42.27664 54.38446 1.000 37.13028 621 VAL A CA 1
ATOM 4941 C C . VAL C 1 44 ? -52.70143 -43.48154 55.21197 1.000 39.50034 621 VAL A C 1
ATOM 4942 O O . VAL C 1 44 ? -53.48845 -44.02192 55.99830 1.000 36.82656 621 VAL A O 1
ATOM 4946 N N . LYS C 1 45 ? -51.45146 -43.90061 55.04728 1.000 34.60378 622 LYS A N 1
ATOM 4947 C CA . LYS C 1 45 ? -50.93595 -45.09074 55.70529 1.000 36.02017 622 LYS A CA 1
ATOM 4948 C C . LYS C 1 45 ? -50.08478 -44.65770 56.88824 1.000 38.49976 622 LYS A C 1
ATOM 4949 O O . LYS C 1 45 ? -49.03583 -44.02754 56.71557 1.000 36.61205 622 LYS A O 1
ATOM 4955 N N . VAL C 1 46 ? -50.54659 -45.00449 58.08040 1.000 35.90127 623 VAL A N 1
ATOM 4956 C CA . VAL C 1 46 ? -49.83136 -44.77627 59.32982 1.000 36.69745 623 VAL A CA 1
ATOM 4957 C C . VAL C 1 46 ? -49.07458 -46.05836 59.62449 1.000 38.49412 623 VAL A C 1
ATOM 4958 O O . VAL C 1 46 ? -49.68840 -47.10136 59.87852 1.000 39.31487 623 VAL A O 1
ATOM 4962 N N . ARG C 1 47 ? -47.74507 -46.00136 59.55689 1.000 38.29805 624 ARG A N 1
ATOM 4963 C CA . ARG C 1 47 ? -46.94509 -47.19795 59.78984 1.000 41.24627 624 ARG A CA 1
ATOM 4964 C C . ARG C 1 47 ? -46.99326 -47.59167 61.25536 1.000 43.44021 624 ARG A C 1
ATOM 4965 O O . ARG C 1 47 ? -46.92628 -46.73767 62.13425 1.000 36.49117 624 ARG A O 1
ATOM 4973 N N . SER C 1 48 ? -47.11913 -48.89141 61.51091 1.000 42.27024 625 SER A N 1
ATOM 4974 C CA . SER C 1 48 ? -47.03555 -49.39677 62.87010 1.000 50.85840 625 SER A CA 1
ATOM 4975 C C . SER C 1 48 ? -45.61629 -49.22876 63.40147 1.000 54.39468 625 SER A C 1
ATOM 4976 O O . SER C 1 48 ? -44.65493 -49.05356 62.64215 1.000 54.80568 625 SER A O 1
ATOM 4979 N N . ALA C 1 49 ? -45.49976 -49.27222 64.73059 1.000 46.46095 626 ALA A N 1
ATOM 4980 C CA . ALA C 1 49 ? -44.20120 -49.1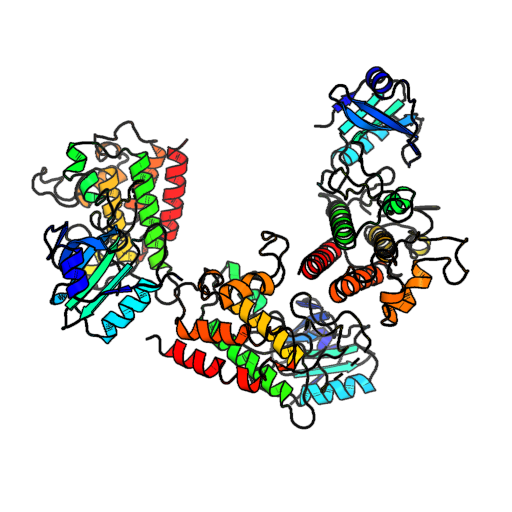3370 65.38113 1.000 49.94747 626 ALA A CA 1
ATOM 4981 C C . ALA C 1 49 ? -43.18462 -50.12199 64.82412 1.000 56.79145 626 ALA A C 1
ATOM 4982 O O . ALA C 1 49 ? -42.02489 -49.76448 64.58740 1.000 57.30821 626 ALA A O 1
ATOM 4984 N N . THR C 1 50 ? -43.60441 -51.36960 64.59424 1.000 56.58346 627 THR A N 1
ATOM 4985 C CA . THR C 1 50 ? -42.68202 -52.36714 64.06545 1.000 64.46304 627 THR A CA 1
ATOM 4986 C C . THR C 1 50 ? -42.26498 -52.04858 62.63172 1.000 63.42801 627 THR A C 1
ATOM 4987 O O . THR C 1 50 ? -41.17641 -52.44871 62.20571 1.000 68.91087 627 THR A O 1
ATOM 4991 N N . SER C 1 51 ? -43.09650 -51.32211 61.88295 1.000 60.26351 628 SER A N 1
ATOM 4992 C CA . SER C 1 51 ? -42.77384 -50.93923 60.51025 1.000 65.88861 628 SER A CA 1
ATOM 4993 C C . SER C 1 51 ? -42.02093 -49.61997 60.41673 1.000 69.62328 628 SER A C 1
ATOM 4994 O O . SER C 1 51 ? -41.56948 -49.26178 59.32238 1.000 69.38649 628 SER A O 1
ATOM 4997 N N . THR C 1 52 ? -41.89819 -48.87645 61.51470 1.000 64.73043 629 THR A N 1
ATOM 4998 C CA . THR C 1 52 ? -41.10151 -47.66093 61.47782 1.000 68.63429 629 THR A CA 1
ATOM 4999 C C . THR C 1 52 ? -39.62037 -48.01618 61.45246 1.000 79.97824 629 THR A C 1
ATOM 5000 O O . THR C 1 52 ? -39.19072 -49.03610 61.99843 1.000 78.96626 629 THR A O 1
ATOM 5004 N N . GLN C 1 53 ? -38.84034 -47.17189 60.79548 1.000 103.60373 630 GLN A N 1
ATOM 5005 C CA . GLN C 1 53 ? -37.39523 -47.31925 60.73769 1.000 99.52192 630 GLN A CA 1
ATOM 5006 C C . GLN C 1 53 ? -36.74535 -46.04191 61.25630 1.000 90.58010 630 GLN A C 1
ATOM 5007 O O . GLN C 1 53 ? -37.42195 -45.06772 61.59458 1.000 95.36321 630 GLN A O 1
ATOM 5013 N N . GLY C 1 54 ? -35.42180 -46.05556 61.33382 1.000 77.82258 631 GLY A N 1
ATOM 5014 C CA . GLY C 1 54 ? -34.69466 -44.86491 61.72787 1.000 70.70216 631 GLY A CA 1
ATOM 5015 C C . GLY C 1 54 ? -34.85508 -43.75220 60.70907 1.000 66.72897 631 GLY A C 1
ATOM 5016 O O . GLY C 1 54 ? -35.32868 -43.94269 59.58595 1.000 66.31511 631 GLY A O 1
ATOM 5017 N N . THR C 1 55 ? -34.45101 -42.54908 61.12399 1.000 62.70468 632 THR A N 1
ATOM 5018 C CA . THR C 1 55 ? -34.59092 -41.39685 60.24008 1.000 60.35563 632 THR A CA 1
ATOM 5019 C C . THR C 1 55 ? -33.80652 -41.59290 58.94533 1.000 60.33410 632 THR A C 1
ATOM 5020 O O . THR C 1 55 ? -34.27524 -41.20653 57.86915 1.000 49.45867 632 THR A O 1
ATOM 5024 N N . ARG C 1 56 ? -32.62365 -42.21497 59.02137 1.000 62.07480 633 ARG A N 1
ATOM 5025 C CA . ARG C 1 56 ? -31.83259 -42.42822 57.81074 1.000 61.17989 633 ARG A CA 1
ATOM 5026 C C . ARG C 1 56 ? -32.48826 -43.44384 56.88489 1.000 59.41324 633 ARG A C 1
ATOM 5027 O O . ARG C 1 56 ? -32.52255 -43.24930 55.66301 1.000 56.44029 633 ARG A O 1
ATOM 5035 N N . GLU C 1 57 ? -32.99509 -44.54440 57.43940 1.000 61.49658 634 GLU A N 1
ATOM 5036 C CA . GLU C 1 57 ? -33.61752 -45.55834 56.59784 1.000 59.28748 634 GLU A CA 1
ATOM 5037 C C . GLU C 1 57 ? -34.88479 -45.02263 55.94422 1.000 56.14451 634 GLU A C 1
ATOM 5038 O O . GLU C 1 57 ? -35.14299 -45.29125 54.76547 1.000 54.51539 634 GLU A O 1
ATOM 5044 N N . PHE C 1 58 ? -35.68489 -44.25555 56.68899 1.000 55.29245 635 PHE A N 1
ATOM 5045 C CA . PHE C 1 58 ? -36.89017 -43.67423 56.10962 1.000 48.54396 635 PHE A CA 1
ATOM 5046 C C . PHE C 1 58 ? -36.54528 -42.63340 55.05132 1.000 46.68322 635 PHE A C 1
ATOM 5047 O O . PHE C 1 58 ? -37.24654 -42.51413 54.04068 1.000 42.90737 635 PHE A O 1
ATOM 5055 N N . ASP C 1 59 ? -35.47471 -41.86478 55.27117 1.000 42.73666 636 ASP A N 1
ATOM 5056 C CA . ASP C 1 59 ? -35.05913 -40.87098 54.28561 1.000 43.41348 636 ASP A CA 1
ATOM 5057 C C . ASP C 1 59 ? -34.67835 -41.54170 52.96900 1.000 47.24749 636 ASP A C 1
ATOM 5058 O O . ASP C 1 59 ? -35.10145 -41.10069 51.89124 1.000 42.00246 636 ASP A O 1
ATOM 5063 N N . ASN C 1 60 ? -33.90055 -42.62805 53.03994 1.000 47.67242 637 ASN A N 1
ATOM 5064 C CA . ASN C 1 60 ? -33.57124 -43.38590 51.83338 1.000 49.98825 637 ASN A CA 1
ATOM 5065 C C . ASN C 1 60 ? -34.82551 -43.90798 51.15625 1.000 46.28456 637 ASN A C 1
ATOM 5066 O O . ASN C 1 60 ? -34.97060 -43.79934 49.93597 1.000 46.13351 637 ASN A O 1
ATOM 5071 N N . GLU C 1 61 ? -35.74997 -44.46778 51.93745 1.000 47.29535 638 GLU A N 1
ATOM 5072 C CA . GLU C 1 61 ? -36.99659 -44.97202 51.37586 1.000 49.10319 638 GLU A CA 1
ATOM 5073 C C . GLU C 1 61 ? -37.75259 -43.87897 50.62225 1.000 45.68913 638 GLU A C 1
ATOM 5074 O O . GLU C 1 61 ? -38.23998 -44.10266 49.50820 1.000 44.61691 638 GLU A O 1
ATOM 5080 N N . LEU C 1 62 ? -37.87452 -42.69290 51.22719 1.000 39.87523 639 LEU A N 1
ATOM 5081 C CA . LEU C 1 62 ? -38.53820 -41.57327 50.56575 1.000 37.61867 639 LEU A CA 1
ATOM 5082 C C . LEU C 1 62 ? -37.80415 -41.16383 49.29718 1.000 43.74875 639 LEU A C 1
ATOM 5083 O O . LEU C 1 62 ? -38.43471 -40.89267 48.26712 1.000 37.32273 639 LEU A O 1
ATOM 5088 N N . ASN C 1 63 ? -36.47258 -41.08900 49.35688 1.000 38.33732 640 ASN A N 1
ATOM 5089 C CA . ASN C 1 63 ? -35.70658 -40.80285 48.14697 1.000 41.49585 640 ASN A CA 1
ATOM 5090 C C . ASN C 1 63 ? -36.00813 -41.82520 47.05491 1.000 40.21192 640 ASN A C 1
ATOM 5091 O O . ASN C 1 63 ? -36.15336 -41.46651 45.88179 1.000 46.45985 640 ASN A O 1
ATOM 5096 N N . LEU C 1 64 ? -36.14250 -43.09785 47.42880 1.000 36.56025 641 LEU A N 1
ATOM 5097 C CA . LEU C 1 64 ? -36.45659 -44.13692 46.45487 1.000 42.62502 641 LEU A CA 1
ATOM 5098 C C . LEU C 1 64 ? -37.88719 -44.00573 45.93460 1.000 46.74309 641 LEU A C 1
ATOM 5099 O O . LEU C 1 64 ? -38.11585 -44.00658 44.71733 1.000 45.11420 641 LEU A O 1
ATOM 5104 N N . LEU C 1 65 ? -38.86480 -43.88915 46.83909 1.000 39.04716 642 LEU A N 1
ATOM 5105 C CA . LEU C 1 65 ? -40.26814 -43.82208 46.42779 1.000 40.87429 642 LEU A CA 1
ATOM 5106 C C . LEU C 1 65 ? -40.57213 -42.56685 45.62001 1.000 44.81700 642 LEU A C 1
ATOM 5107 O O . LEU C 1 65 ? -41.40623 -42.60780 44.70672 1.000 46.68236 642 LEU A O 1
ATOM 5112 N N . SER C 1 66 ? -39.90452 -41.45050 45.91718 1.000 37.57662 643 SER A N 1
ATOM 5113 C CA . SER C 1 66 ? -40.08860 -40.26914 45.08982 1.000 40.88939 643 SER A CA 1
ATOM 5114 C C . SER C 1 66 ? -39.44670 -40.41031 43.71275 1.000 47.72178 643 SER A C 1
ATOM 5115 O O . SER C 1 66 ? -39.72189 -39.58165 42.83884 1.000 48.58255 643 SER A O 1
ATOM 5118 N N . ALA C 1 67 ? -38.59567 -41.41761 43.49964 1.000 39.40076 644 ALA A N 1
ATOM 5119 C CA . ALA C 1 67 ? -37.94450 -41.60123 42.20835 1.000 51.48194 644 ALA A CA 1
ATOM 5120 C C . ALA C 1 67 ? -38.62519 -42.65587 41.34505 1.000 47.48207 644 ALA A C 1
ATOM 5121 O O . ALA C 1 67 ? -38.30498 -42.76515 40.15865 1.000 55.55553 644 ALA A O 1
ATOM 5123 N N . ILE C 1 68 ? -39.54891 -43.41838 41.91403 1.000 46.12834 645 ILE A N 1
ATOM 5124 C CA . ILE C 1 68 ? -40.27473 -44.46667 41.21017 1.000 47.50060 645 ILE A CA 1
ATOM 5125 C C . ILE C 1 68 ? -41.53156 -43.85783 40.59273 1.000 49.88293 645 ILE A C 1
ATOM 5126 O O . ILE C 1 68 ? -42.33983 -43.24404 41.29118 1.000 50.57678 645 ILE A O 1
ATOM 5131 N N A GLN C 1 69 ? -41.69100 -44.03670 39.27997 0.525 48.51827 646 GLN A N 1
ATOM 5132 N N B GLN C 1 69 ? -41.69278 -44.03551 39.28094 0.475 48.50734 646 GLN A N 1
ATOM 5133 C CA A GLN C 1 69 ? -42.84181 -43.49521 38.55711 0.525 49.33642 646 GLN A CA 1
ATOM 5134 C CA B GLN C 1 69 ? -42.85780 -43.50253 38.57683 0.475 49.31999 646 GLN A CA 1
ATOM 5135 C C A GLN C 1 69 ? -43.18973 -44.45710 37.42673 0.525 47.95576 646 GLN A C 1
ATOM 5136 C C B GLN C 1 69 ? -43.19414 -44.44979 37.43183 0.475 47.95361 646 GLN A C 1
ATOM 5137 O O A GLN C 1 69 ? -42.40775 -44.61224 36.48198 0.525 44.15272 646 GLN A O 1
ATOM 5138 O O B GLN C 1 69 ? -42.41065 -44.58733 36.48555 0.475 44.18375 646 GLN A O 1
ATOM 5149 N N . HIS C 1 70 ? -44.36215 -45.08240 37.51559 1.000 40.98263 647 HIS A N 1
ATOM 5150 C CA . HIS C 1 70 ? -44.83070 -46.00352 36.49093 1.000 41.16345 647 HIS A CA 1
ATOM 5151 C C . HIS C 1 70 ? -46.35292 -46.05155 36.55201 1.000 39.73638 647 HIS A C 1
ATOM 5152 O O . HIS C 1 70 ? -46.95112 -45.90911 37.62232 1.000 35.52687 647 HIS A O 1
ATOM 5159 N N . GLU C 1 71 ? -46.97603 -46.26155 35.39382 1.000 33.92544 648 GLU A N 1
ATOM 5160 C CA . GLU C 1 71 ? -48.43066 -46.22353 35.30937 1.000 29.99455 648 GLU A CA 1
ATOM 5161 C C . GLU C 1 71 ? -49.09538 -47.39437 36.02218 1.000 33.42925 648 GLU A C 1
ATOM 5162 O O . GLU C 1 71 ? -50.30270 -47.34060 36.26893 1.000 34.01332 648 GLU A O 1
ATOM 5168 N N . ASN C 1 72 ? -48.34587 -48.43585 36.37511 1.000 30.35982 649 ASN A N 1
ATOM 5169 C CA . ASN C 1 72 ? -48.88221 -49.58553 37.08172 1.000 27.29591 649 ASN A CA 1
ATOM 5170 C C . ASN C 1 72 ? -48.34645 -49.68401 38.50941 1.000 30.72411 649 ASN A C 1
ATOM 5171 O O . ASN C 1 72 ? -48.28742 -50.77723 39.07589 1.000 30.95739 649 ASN A O 1
ATOM 5176 N N . LEU C 1 73 ? -47.92883 -48.55675 39.08725 1.000 29.61137 650 LEU A N 1
ATOM 5177 C CA . LEU C 1 73 ? -47.47326 -48.49199 40.47571 1.000 31.59638 650 LEU A CA 1
ATOM 5178 C C . LEU C 1 73 ? -48.14982 -47.30644 41.15062 1.000 34.35903 650 LEU A C 1
ATOM 5179 O O . LEU C 1 73 ? -48.19978 -46.21029 40.58096 1.000 33.93324 650 LEU A O 1
ATOM 5184 N N . VAL C 1 74 ? -48.68554 -47.52780 42.34799 1.000 33.89767 651 VAL A N 1
ATOM 5185 C CA . VAL C 1 74 ? -49.31591 -46.45893 43.12498 1.000 35.48871 651 VAL A CA 1
ATOM 5186 C C . VAL C 1 74 ? -48.24929 -45.40670 43.41939 1.000 33.60175 651 VAL A C 1
ATOM 5187 O O . VAL C 1 74 ? -47.21912 -45.74503 44.01277 1.000 33.73313 651 VAL A O 1
ATOM 5191 N N . PRO C 1 75 ? -48.42511 -44.14806 43.01368 1.000 31.80712 652 PRO A N 1
ATOM 5192 C CA . PRO C 1 75 ? -47.40373 -43.13416 43.29031 1.000 32.09533 652 PRO A CA 1
ATOM 5193 C C . PRO C 1 75 ? -47.52269 -42.56562 44.69845 1.000 38.03342 652 PRO A C 1
ATOM 5194 O O . PRO C 1 75 ? -48.61482 -42.43852 45.25933 1.000 33.77765 652 PRO A O 1
ATOM 5198 N N . LEU C 1 76 ? -46.37363 -42.18293 45.24872 1.000 32.92259 653 LEU A N 1
ATOM 5199 C CA . LEU C 1 76 ? -46.32863 -41.51467 46.54649 1.000 34.69619 653 LEU A CA 1
ATOM 5200 C C . LEU C 1 76 ? -46.60432 -40.02557 46.36639 1.000 35.74659 653 LEU A C 1
ATOM 5201 O O . LEU C 1 76 ? -45.90807 -39.34934 45.60086 1.000 35.71504 653 LEU A O 1
ATOM 5206 N N . LEU C 1 77 ? -47.60733 -39.50279 47.06988 1.000 34.56910 654 LEU A N 1
ATOM 5207 C CA . LEU C 1 77 ? -47.89648 -38.07498 46.99329 1.000 33.98485 654 LEU A CA 1
ATOM 5208 C C . LEU C 1 77 ? -47.21753 -37.26375 48.08995 1.000 34.61146 654 LEU A C 1
ATOM 5209 O O . LEU C 1 77 ? -46.96009 -36.06695 47.90777 1.000 31.88297 654 LEU A O 1
ATOM 5214 N N . GLY C 1 78 ? -46.96598 -37.86089 49.24450 1.000 34.52389 655 GLY A N 1
ATOM 5215 C CA . GLY C 1 78 ? -46.42522 -37.06958 50.33015 1.000 31.45339 655 GLY A CA 1
ATOM 5216 C C . GLY C 1 78 ? -46.17367 -37.95633 51.52769 1.000 30.85428 655 GLY A C 1
ATOM 5217 O O . GLY C 1 78 ? -46.35913 -39.17403 51.47417 1.000 32.88349 655 GLY A O 1
ATOM 5218 N N . TYR C 1 79 ? -45.73696 -37.32739 52.61476 1.000 30.67723 656 TYR A N 1
ATOM 5219 C CA . TYR C 1 79 ? -45.35536 -38.08446 53.79603 1.000 33.35146 656 TYR A CA 1
ATOM 5220 C C . TYR C 1 79 ? -45.46702 -37.19361 55.02330 1.000 36.24757 656 TYR A C 1
ATOM 5221 O O . TYR C 1 79 ? -45.66104 -35.97739 54.93195 1.000 33.23309 656 TYR A O 1
ATOM 5230 N N . CYS C 1 80 ? -45.33812 -37.82765 56.18235 1.000 32.26131 657 CYS A N 1
ATOM 5231 C CA . CYS C 1 80 ? -45.15409 -37.10345 57.43262 1.000 33.47625 657 CYS A CA 1
ATOM 5232 C C . CYS C 1 80 ? -44.20413 -37.92661 58.29131 1.000 39.35939 657 CYS A C 1
ATOM 5233 O O . CYS C 1 80 ? -44.42196 -39.12805 58.46707 1.000 37.70592 657 CYS A O 1
ATOM 5236 N N . ASN C 1 81 ? -43.12048 -37.30832 58.76458 1.000 38.04869 658 ASN A N 1
ATOM 5237 C CA . ASN C 1 81 ? -42.21420 -37.93854 59.72493 1.000 44.16740 658 ASN A CA 1
ATOM 5238 C C . ASN C 1 81 ? -42.02344 -36.93333 60.84954 1.000 43.12944 658 ASN A C 1
ATOM 5239 O O . ASN C 1 81 ? -41.20753 -36.01175 60.74911 1.000 46.45596 658 ASN A O 1
ATOM 5244 N N . GLU C 1 82 ? -42.77888 -37.11508 61.91650 1.000 41.12230 659 GLU A N 1
ATOM 5245 C CA . GLU C 1 82 ? -42.81937 -36.12908 62.97654 1.000 43.98694 659 GLU A CA 1
ATOM 5246 C C . GLU C 1 82 ? -43.16290 -36.85042 64.26407 1.000 44.83144 659 GLU A C 1
ATOM 5247 O O . GLU C 1 82 ? -44.03289 -37.72344 64.27290 1.000 45.03641 659 GLU A O 1
ATOM 5253 N N . SER C 1 83 ? -42.45802 -36.49451 65.33667 1.000 44.96995 660 SER A N 1
ATOM 5254 C CA . SER C 1 83 ? -42.66923 -37.09117 66.65611 1.000 52.43015 660 SER A CA 1
ATOM 5255 C C . SER C 1 83 ? -42.65735 -38.61630 66.58330 1.000 47.85680 660 SER A C 1
ATOM 5256 O O . SER C 1 83 ? -43.47631 -39.29777 67.21022 1.000 46.57088 660 SER A O 1
ATOM 5259 N N . ASP C 1 84 ? -41.71497 -39.14908 65.80235 1.000 42.37021 661 ASP A N 1
ATOM 5260 C CA . ASP C 1 84 ? -41.47574 -40.58402 65.66665 1.000 45.43544 661 ASP A CA 1
ATOM 5261 C C . ASP C 1 84 ? -42.64444 -41.30321 65.00895 1.000 47.30214 661 ASP A C 1
ATOM 5262 O O . ASP C 1 84 ? -42.76314 -42.52568 65.12017 1.000 54.90694 661 ASP A O 1
ATOM 5267 N N . GLN C 1 85 ? -43.51053 -40.56487 64.32037 1.000 45.86230 662 GLN A N 1
ATOM 5268 C CA . GLN C 1 85 ? -44.60373 -41.14037 63.54925 1.000 43.11805 662 GLN A CA 1
ATOM 5269 C C . GLN C 1 85 ? -44.27546 -41.04272 62.06655 1.000 43.84143 662 GLN A C 1
ATOM 5270 O O . GLN C 1 85 ? -43.94659 -39.95675 61.57256 1.000 45.38314 662 GLN A O 1
ATOM 5276 N N . GLN C 1 86 ? -44.37164 -42.17000 61.36320 1.000 37.38687 663 GLN A N 1
ATOM 5277 C CA . GLN C 1 86 ? -44.10842 -42.23829 59.93249 1.000 42.30546 663 GLN A CA 1
ATOM 5278 C C . GLN C 1 86 ? -45.41735 -42.49893 59.19985 1.000 42.46304 663 GLN A C 1
ATOM 5279 O O . GLN C 1 86 ? -46.08921 -43.50389 59.46052 1.000 39.86422 663 GLN A O 1
ATOM 5285 N N . ILE C 1 87 ? -45.76016 -41.60387 58.27400 1.000 36.61994 664 ILE A N 1
ATOM 5286 C CA . ILE C 1 87 ? -47.02533 -41.63142 57.55266 1.000 36.38940 664 ILE A CA 1
ATOM 5287 C C . ILE C 1 87 ? -46.72785 -41.43641 56.07159 1.000 33.73204 664 ILE A C 1
ATOM 5288 O O . ILE C 1 87 ? -45.96151 -40.53694 55.70955 1.000 33.24008 664 ILE A O 1
ATOM 5293 N N . LEU C 1 88 ? -47.33045 -42.27528 55.22196 1.000 33.11507 665 LEU A N 1
ATOM 5294 C CA . LEU C 1 88 ? -47.20610 -42.17904 53.76784 1.000 32.32668 665 LEU A CA 1
ATOM 5295 C C . LEU C 1 88 ? -48.56966 -41.90713 53.14105 1.000 34.47684 665 LEU A C 1
ATOM 5296 O O . LEU C 1 88 ? -49.56759 -42.52619 53.51900 1.000 36.57531 665 LEU A O 1
ATOM 5301 N N . VAL C 1 89 ? -48.61645 -40.99711 52.16926 1.000 33.70976 666 VAL A N 1
ATOM 5302 C CA . VAL C 1 89 ? -49.87493 -40.54880 51.57347 1.000 33.30760 666 VAL A CA 1
ATOM 5303 C C . VAL C 1 89 ? -49.86828 -40.89487 50.08388 1.000 38.67437 666 VAL A C 1
ATOM 5304 O O . VAL C 1 89 ? -48.95664 -40.49414 49.34999 1.000 33.59118 666 VAL A O 1
ATOM 5308 N N . TYR C 1 90 ? -50.88409 -41.63179 49.64518 1.000 38.77215 667 TYR A N 1
ATOM 5309 C CA . TYR C 1 90 ? -51.06100 -42.10016 48.27827 1.000 35.17930 667 TYR A CA 1
ATOM 5310 C C . TYR C 1 90 ? -52.41200 -41.64287 47.75031 1.000 36.30316 667 TYR A C 1
ATOM 5311 O O . TYR C 1 90 ? -53.30777 -41.30728 48.53478 1.000 35.75348 667 TYR A O 1
ATOM 5320 N N . PRO C 1 91 ? -52.61334 -41.63398 46.43103 1.000 39.87519 668 PRO A N 1
ATOM 5321 C CA . PRO C 1 91 ? -53.95452 -41.33874 45.91282 1.000 39.34167 668 PRO A CA 1
ATOM 5322 C C . PRO C 1 91 ? -54.91553 -42.46478 46.26117 1.000 34.77617 668 PRO A C 1
ATOM 5323 O O . PRO C 1 91 ? -54.53376 -43.63310 46.34642 1.000 38.10333 668 PRO A O 1
ATOM 5327 N N . PHE C 1 92 ? -56.16795 -42.09389 46.50915 1.000 39.57648 669 PHE A N 1
ATOM 5328 C CA . PHE C 1 92 ? -57.20011 -43.08563 46.77739 1.000 41.27777 669 PHE A CA 1
ATOM 5329 C C . PHE C 1 92 ? -57.59129 -43.80986 45.49133 1.000 44.13758 669 PHE A C 1
ATOM 5330 O O . PHE C 1 92 ? -57.91299 -43.17352 44.47983 1.000 43.50381 669 PHE A O 1
ATOM 5338 N N . MET C 1 93 ? -57.54878 -45.14372 45.52978 1.000 45.05063 670 MET A N 1
ATOM 5339 C CA . MET C 1 93 ? -57.86327 -45.99516 44.37895 1.000 45.76354 670 MET A CA 1
ATOM 5340 C C . MET C 1 93 ? -59.31320 -46.46274 44.51093 1.000 48.02671 670 MET A C 1
ATOM 5341 O O . MET C 1 93 ? -59.61644 -47.33989 45.32797 1.000 42.00992 670 MET A O 1
ATOM 5346 N N . SER C 1 94 ? -60.20093 -45.89986 43.68286 1.000 45.65433 671 SER A N 1
ATOM 5347 C CA . SER C 1 94 ? -61.63277 -45.97805 43.96240 1.000 49.82097 671 SER A CA 1
ATOM 5348 C C . SER C 1 94 ? -62.19710 -47.38947 43.80635 1.000 49.12897 671 SER A C 1
ATOM 5349 O O . SER C 1 94 ? -63.22142 -47.70905 44.41685 1.000 48.96270 671 SER A O 1
ATOM 5352 N N . ASN C 1 95 ? -61.57654 -48.24713 43.00277 1.000 51.56672 672 ASN A N 1
ATOM 5353 C CA . ASN C 1 95 ? -62.14277 -49.56972 42.76526 1.000 49.04233 672 ASN A CA 1
ATOM 5354 C C . ASN C 1 95 ? -61.55405 -50.63532 43.68774 1.000 46.95974 672 ASN A C 1
ATOM 5355 O O . ASN C 1 95 ? -61.79638 -51.83004 43.48147 1.000 45.71535 672 ASN A O 1
ATOM 5360 N N . GLY C 1 96 ? -60.81655 -50.22549 44.72195 1.000 43.15642 673 GLY A N 1
ATOM 5361 C CA . GLY C 1 96 ? -60.36380 -51.16452 45.72542 1.000 40.87175 673 GLY A CA 1
ATOM 5362 C C . GLY C 1 96 ? -59.25625 -52.07627 45.21517 1.000 43.50019 673 GLY A C 1
ATOM 5363 O O . GLY C 1 96 ? -58.51339 -51.75649 44.28017 1.000 39.62518 673 GLY A O 1
ATOM 5364 N N . SER C 1 97 ? -59.15571 -53.23880 45.85227 1.000 37.88448 674 SER A N 1
ATOM 5365 C CA . SER C 1 97 ? -58.11638 -54.20634 45.53233 1.000 37.78843 674 SER A CA 1
ATOM 5366 C C . SER C 1 97 ? -58.63842 -55.26205 44.56866 1.000 35.28287 674 SER A C 1
ATOM 5367 O O . SER C 1 97 ? -59.84227 -55.52823 44.48380 1.000 37.39516 674 SER A O 1
ATOM 5370 N N . LEU C 1 98 ? -57.69884 -55.85696 43.83366 1.000 29.91758 675 LEU A N 1
ATOM 5371 C CA . LEU C 1 98 ? -57.99948 -57.03687 43.02710 1.000 33.86748 675 LEU A CA 1
ATOM 5372 C C . LEU C 1 98 ? -58.62818 -58.13752 43.86737 1.000 36.04278 675 LEU A C 1
ATOM 5373 O O . LEU C 1 98 ? -59.57762 -58.79678 43.43360 1.000 33.47979 675 LEU A O 1
ATOM 5378 N N . GLN C 1 99 ? -58.09651 -58.36366 45.07050 1.000 34.62444 676 GLN A N 1
ATOM 5379 C CA . GLN C 1 99 ? -58.67111 -59.36210 45.96235 1.000 34.13295 676 GLN A CA 1
ATOM 5380 C C . GLN C 1 99 ? -60.16756 -59.13833 46.16522 1.000 38.94574 676 GLN A C 1
ATOM 5381 O O . GLN C 1 99 ? -60.97347 -60.07060 46.03675 1.000 39.20237 676 GLN A O 1
ATOM 5387 N N . ASP C 1 100 ? -60.55979 -57.90065 46.47774 1.000 37.96022 677 ASP A N 1
ATOM 5388 C CA . ASP C 1 100 ? -61.96804 -57.62550 46.76643 1.000 40.50892 677 ASP A CA 1
ATOM 5389 C C . ASP C 1 100 ? -62.85998 -57.84538 45.55001 1.000 44.69886 677 ASP A C 1
ATOM 5390 O O . ASP C 1 100 ? -64.03768 -58.19530 45.70144 1.000 44.10797 677 ASP A O 1
ATOM 5395 N N . ARG C 1 101 ? -62.32873 -57.65022 44.34332 1.000 37.49642 678 ARG A N 1
ATOM 5396 C CA . ARG C 1 101 ? -63.11946 -57.83146 43.13173 1.000 44.89425 678 ARG A CA 1
ATOM 5397 C C . ARG C 1 101 ? -63.15066 -59.27430 42.65524 1.000 41.21846 678 ARG A C 1
ATOM 5398 O O . ARG C 1 101 ? -64.00162 -59.61430 41.83339 1.000 42.52814 678 ARG A O 1
ATOM 5406 N N . LEU C 1 102 ? -62.25649 -60.12655 43.14490 1.000 38.22020 679 LEU A N 1
ATOM 5407 C CA . LEU C 1 102 ? -62.30216 -61.54290 42.80495 1.000 36.46962 679 LEU A CA 1
ATOM 5408 C C . LEU C 1 102 ? -63.17218 -62.34634 43.76308 1.000 42.26175 679 LEU A C 1
ATOM 5409 O O . LEU C 1 102 ? -63.90014 -63.24854 43.33731 1.000 46.30235 679 LEU A O 1
ATOM 5414 N N . TYR C 1 103 ? -63.10719 -62.05086 45.06057 1.000 38.89774 680 TYR A N 1
ATOM 5415 C CA . TYR C 1 103 ? -63.88364 -62.84954 45.99988 1.000 42.82459 680 TYR A CA 1
ATOM 5416 C C . TYR C 1 103 ? -64.20123 -62.07558 47.27429 1.000 45.48274 680 TYR A C 1
ATOM 5417 O O . TYR C 1 103 ? -64.49461 -62.69727 48.30089 1.000 48.44374 680 TYR A O 1
ATOM 5426 N N . GLY C 1 104 ? -64.13528 -60.74919 47.24386 1.000 46.06610 681 GLY A N 1
ATOM 5427 C CA . GLY C 1 104 ? -64.63258 -59.91660 48.31809 1.000 50.14574 681 GLY A CA 1
ATOM 5428 C C . GLY C 1 104 ? -66.05762 -59.46542 48.06625 1.000 58.86145 681 GLY A C 1
ATOM 5429 O O . GLY C 1 104 ? -66.79342 -60.04931 47.26434 1.000 58.45509 681 GLY A O 1
ATOM 5430 N N . GLU C 1 105 ? -66.44781 -58.39652 48.76603 1.000 64.09358 682 GLU A N 1
ATOM 5431 C CA . GLU C 1 105 ? -67.81845 -57.90077 48.64687 1.000 69.43940 682 GLU A CA 1
ATOM 5432 C C . GLU C 1 105 ? -68.18698 -57.43363 47.24133 1.000 68.11698 682 GLU A C 1
ATOM 5433 O O . GLU C 1 105 ? -69.31307 -57.73002 46.80588 1.000 68.35645 682 GLU A O 1
ATOM 5439 N N . PRO C 1 106 ? -67.33943 -56.70481 46.50096 1.000 68.08296 683 PRO A N 1
ATOM 5440 C CA . PRO C 1 106 ? -67.71428 -56.34730 45.12076 1.000 65.15471 683 PRO A CA 1
ATOM 5441 C C . PRO C 1 106 ? -67.98247 -57.54573 44.22248 1.000 65.03347 683 PRO A C 1
ATOM 5442 O O . PRO C 1 106 ? -68.86444 -57.46864 43.35494 1.000 67.17074 683 PRO A O 1
ATOM 5446 N N . ALA C 1 107 ? -67.26261 -58.65676 44.41408 1.000 62.69220 684 ALA A N 1
ATOM 5447 C CA . ALA C 1 107 ? -67.51194 -59.86089 43.62264 1.000 59.41923 684 ALA A CA 1
ATOM 5448 C C . ALA C 1 107 ? -68.93378 -60.37217 43.79302 1.000 67.32496 684 ALA A C 1
ATOM 5449 O O . ALA C 1 107 ? -69.46274 -61.03531 42.89552 1.000 75.83234 684 ALA A O 1
ATOM 5451 N N . LYS C 1 108 ? -69.55989 -60.09989 44.93874 1.000 73.20773 685 LYS A N 1
ATOM 5452 C CA . LYS C 1 108 ? -70.94193 -60.50546 45.15456 1.000 79.13588 685 LYS A CA 1
ATOM 5453 C C . LYS C 1 108 ? -71.93782 -59.61372 44.42473 1.000 83.64938 685 LYS A C 1
ATOM 5454 O O . LYS C 1 108 ? -73.12309 -59.95950 44.35891 1.000 81.92780 685 LYS A O 1
ATOM 5460 N N . ARG C 1 109 ? -71.48907 -58.48540 43.87375 1.000 76.81508 686 ARG A N 1
ATOM 5461 C CA . ARG C 1 109 ? -72.35396 -57.58452 43.11965 1.000 76.23841 686 ARG A CA 1
ATOM 5462 C C . ARG C 1 109 ? -72.14511 -57.71959 41.61207 1.000 72.59776 686 ARG A C 1
ATOM 5463 O O . ARG C 1 109 ? -73.10217 -57.95968 40.87471 1.000 76.59061 686 ARG A O 1
ATOM 5471 N N . LYS C 1 110 ? -70.90863 -57.57774 41.13586 1.000 74.52190 687 LYS A N 1
ATOM 5472 C CA . LYS C 1 110 ? -70.62979 -57.65133 39.70436 1.000 75.30018 687 LYS A CA 1
ATOM 5473 C C . LYS C 1 110 ? -69.33826 -58.41921 39.45998 1.000 67.94681 687 LYS A C 1
ATOM 5474 O O . LYS C 1 110 ? -68.31902 -58.15662 40.10249 1.000 64.04634 687 LYS A O 1
ATOM 5480 N N . ILE C 1 111 ? -69.38503 -59.35659 38.52471 1.000 67.82962 688 ILE A N 1
ATOM 5481 C CA . ILE C 1 111 ? -68.23696 -60.19977 38.21789 1.000 67.85678 688 ILE A CA 1
ATOM 5482 C C . ILE C 1 111 ? -67.21452 -59.40615 37.41206 1.000 60.04582 688 ILE A C 1
ATOM 5483 O O . ILE C 1 111 ? -67.56822 -58.57351 36.56877 1.000 65.47524 688 ILE A O 1
ATOM 5488 N N . LEU C 1 112 ? -65.93735 -59.65004 37.68656 1.000 51.81180 689 LEU A N 1
ATOM 5489 C CA . LEU C 1 112 ? -64.84444 -59.15978 36.85241 1.000 50.26759 689 LEU A CA 1
ATOM 5490 C C . LEU C 1 112 ? -64.70745 -60.09219 35.65526 1.000 44.16590 689 LEU A C 1
ATOM 5491 O O . LEU C 1 112 ? -64.38788 -61.27049 35.83304 1.000 41.34692 689 LEU A O 1
ATOM 5496 N N . ASP C 1 113 ? -64.95018 -59.58892 34.43666 1.000 44.91260 690 ASP A N 1
ATOM 5497 C CA . ASP C 1 113 ? -64.87965 -60.48898 33.28917 1.000 39.52071 690 ASP A CA 1
ATOM 5498 C C . ASP C 1 113 ? -63.42464 -60.78660 32.91808 1.000 39.85225 690 ASP A C 1
ATOM 5499 O O . ASP C 1 113 ? -62.48481 -60.15221 33.39540 1.000 36.73617 690 ASP A O 1
ATOM 5504 N N . TRP C 1 114 ? -63.24841 -61.76847 32.04758 1.000 41.32379 691 TRP A N 1
ATOM 5505 C CA . TRP C 1 114 ? -61.92296 -62.30751 31.77191 1.000 38.88117 691 TRP A CA 1
ATOM 5506 C C . TRP C 1 114 ? -61.02824 -61.30760 31.03274 1.000 37.10593 691 TRP A C 1
ATOM 5507 O O . TRP C 1 114 ? -59.85934 -61.16964 31.40342 1.000 35.76797 691 TRP A O 1
ATOM 5518 N N . PRO C 1 115 ? -61.50368 -60.58641 30.00160 1.000 38.42447 692 PRO A N 1
ATOM 5519 C CA . PRO C 1 115 ? -60.61299 -59.57917 29.38503 1.000 38.84825 692 PRO A CA 1
ATOM 5520 C C . PRO C 1 115 ? -60.11954 -58.52273 30.36551 1.000 41.82571 692 PRO A C 1
ATOM 5521 O O . PRO C 1 115 ? -58.96745 -58.07987 30.26516 1.000 35.92346 692 PRO A O 1
ATOM 5525 N N . THR C 1 116 ? -60.95050 -58.11281 31.32722 1.000 42.58043 693 THR A N 1
ATOM 5526 C CA . THR C 1 116 ? -60.48109 -57.16934 32.34526 1.000 39.52029 693 THR A CA 1
ATOM 5527 C C . THR C 1 116 ? -59.45861 -57.81977 33.27321 1.000 34.62264 693 THR A C 1
ATOM 5528 O O . THR C 1 116 ? -58.47483 -57.17998 33.68255 1.000 32.89771 693 THR A O 1
ATOM 5532 N N . ARG C 1 117 ? -59.65608 -59.09928 33.60704 1.000 32.18537 694 ARG A N 1
ATOM 5533 C CA . ARG C 1 117 ? -58.69300 -59.78554 34.46619 1.000 31.50064 694 ARG A CA 1
ATOM 5534 C C . ARG C 1 117 ? -57.33501 -59.89366 33.79382 1.000 30.66180 694 ARG A C 1
ATOM 5535 O O . ARG C 1 117 ? -56.29307 -59.71200 34.43093 1.000 29.24984 694 ARG A O 1
ATOM 5543 N N . LEU C 1 118 ? -57.32601 -60.21892 32.50500 1.000 32.62032 695 LEU A N 1
ATOM 5544 C CA . LEU C 1 118 ? -56.07282 -60.33282 31.77645 1.000 32.19786 695 LEU A CA 1
ATOM 5545 C C . LEU C 1 118 ? -55.36551 -58.98096 31.69282 1.000 26.73305 695 LEU A C 1
ATOM 5546 O O . LEU C 1 118 ? -54.14353 -58.89741 31.83882 1.000 31.50026 695 LEU A O 1
ATOM 5551 N N . SER C 1 119 ? -56.12197 -57.92132 31.41720 1.000 27.44325 696 SER A N 1
ATOM 5552 C CA . SER C 1 119 ? -55.59729 -56.55679 31.47902 1.000 27.11600 696 SER A CA 1
ATOM 5553 C C . SER C 1 119 ? -55.00599 -56.23511 32.85510 1.000 32.21630 696 SER A C 1
ATOM 5554 O O . SER C 1 119 ? -53.97159 -55.55981 32.96558 1.000 29.66023 696 SER A O 1
ATOM 5557 N N . ILE C 1 120 ? -55.66695 -56.67524 33.91845 1.000 30.19439 697 ILE A N 1
ATOM 5558 C CA . ILE C 1 120 ? -55.13806 -56.41566 35.26429 1.000 28.32511 697 ILE A CA 1
ATOM 5559 C C . ILE C 1 120 ? -53.85342 -57.20612 35.50091 1.000 26.65672 697 ILE A C 1
ATOM 5560 O O . ILE C 1 120 ? -52.85493 -56.67744 36.00560 1.000 26.72272 697 ILE A O 1
ATOM 5565 N N . ALA C 1 121 ? -53.85840 -58.48854 35.14504 1.000 27.23361 698 ALA A N 1
ATOM 5566 C CA . ALA C 1 121 ? -52.65373 -59.28756 35.29796 1.000 25.37682 698 ALA A CA 1
ATOM 5567 C C . ALA C 1 121 ? -51.48366 -58.66718 34.54064 1.000 29.66333 698 ALA A C 1
ATOM 5568 O O . ALA C 1 121 ? -50.36797 -58.60131 35.06680 1.000 25.75427 698 ALA A O 1
ATOM 5570 N N . LEU C 1 122 ? -51.72548 -58.17076 33.31349 1.000 28.07318 699 LEU A N 1
ATOM 5571 C CA . LEU C 1 122 ? -50.64160 -57.57456 32.53397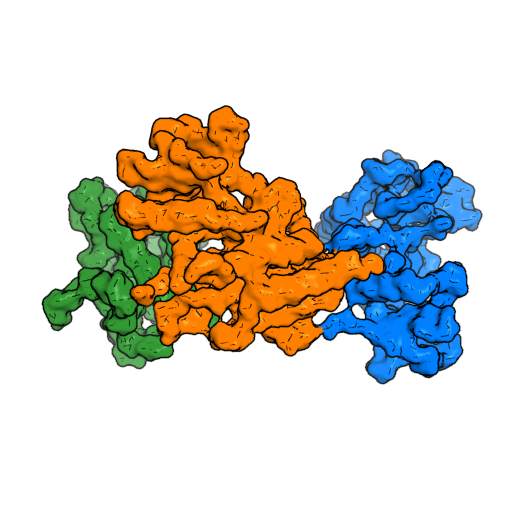 1.000 23.70361 699 LEU A CA 1
ATOM 5572 C C . LEU C 1 122 ? -50.14245 -56.27727 33.16370 1.000 26.60353 699 LEU A C 1
ATOM 5573 O O . LEU C 1 122 ? -48.92767 -56.02554 33.20895 1.000 28.23483 699 LEU A O 1
ATOM 5578 N N . GLY C 1 123 ? -51.05292 -55.42868 33.63462 1.000 26.60486 700 GLY A N 1
ATOM 5579 C CA . GLY C 1 123 ? -50.62121 -54.21346 34.31489 1.000 28.73698 700 GLY A CA 1
ATOM 5580 C C . GLY C 1 123 ? -49.81269 -54.48208 35.57566 1.000 27.07810 700 GLY A C 1
ATOM 5581 O O . GLY C 1 123 ? -48.78220 -53.84520 35.81815 1.000 29.31747 700 GLY A O 1
ATOM 5582 N N . ALA C 1 124 ? -50.24639 -55.44374 36.38223 1.000 25.85358 701 ALA A N 1
ATOM 5583 C CA . ALA C 1 124 ? -49.50349 -55.75167 37.59541 1.000 24.74810 701 ALA A CA 1
ATOM 5584 C C . ALA C 1 124 ? -48.13967 -56.34334 37.26215 1.000 28.48451 701 ALA A C 1
ATOM 5585 O O . ALA C 1 124 ? -47.14216 -56.02454 37.91433 1.000 25.16069 701 ALA A O 1
ATOM 5587 N N . ALA C 1 125 ? -48.06597 -57.16611 36.21311 1.000 28.01097 702 ALA A N 1
ATOM 5588 C CA . ALA C 1 125 ? -46.77219 -57.66875 35.76425 1.000 26.25879 702 ALA A CA 1
ATOM 5589 C C . ALA C 1 125 ? -45.85458 -56.53918 35.31610 1.000 26.17139 702 ALA A C 1
ATOM 5590 O O . ALA C 1 125 ? -44.64449 -56.57906 35.57112 1.000 27.71137 702 ALA A O 1
ATOM 5592 N N . ARG C 1 126 ? -46.40615 -55.52601 34.63998 1.000 23.77345 703 ARG A N 1
ATOM 5593 C CA . ARG C 1 126 ? -45.58332 -54.42842 34.14705 1.000 26.38420 703 ARG A CA 1
ATOM 5594 C C . ARG C 1 126 ? -45.03278 -53.59882 35.29339 1.000 28.84746 703 ARG A C 1
ATOM 5595 O O . ARG C 1 126 ? -43.86669 -53.18150 35.26209 1.000 27.24270 703 ARG A O 1
ATOM 5603 N N . GLY C 1 127 ? -45.87007 -53.31889 36.29486 1.000 26.68726 704 GLY A N 1
ATOM 5604 C CA . GLY C 1 127 ? -45.38449 -52.63940 37.48452 1.000 31.01770 704 GLY A CA 1
ATOM 5605 C C . GLY C 1 127 ? -44.29196 -53.41457 38.19885 1.000 26.38040 704 GLY A C 1
ATOM 5606 O O . GLY C 1 127 ? -43.26506 -52.84615 38.58903 1.000 26.56809 704 GLY A O 1
ATOM 5607 N N . LEU C 1 128 ? -44.48999 -54.72444 38.36034 1.000 28.40463 705 LEU A N 1
ATOM 5608 C CA . LEU C 1 128 ? -43.47183 -55.56477 38.98366 1.000 26.22652 705 LEU A CA 1
ATOM 5609 C C . LEU C 1 128 ? -42.19381 -55.59382 38.15994 1.000 29.06159 705 LEU A C 1
ATOM 5610 O O . LEU C 1 128 ? -41.09291 -55.48767 38.70986 1.000 29.75627 705 LEU A O 1
ATOM 5615 N N . ALA C 1 129 ? -42.31607 -55.74933 36.83524 1.000 31.63984 706 ALA A N 1
ATOM 5616 C CA . ALA C 1 129 ? -41.12603 -55.72471 35.99120 1.000 31.28101 706 ALA A CA 1
ATOM 5617 C C . ALA C 1 129 ? -40.36352 -54.42007 36.16297 1.000 32.30290 706 ALA A C 1
ATOM 5618 O O . ALA C 1 129 ? -39.12661 -54.41682 36.21115 1.000 34.84395 706 ALA A O 1
ATOM 5620 N N . TYR C 1 130 ? -41.08293 -53.30114 36.26636 1.000 25.87082 707 TYR A N 1
ATOM 5621 C CA . TYR C 1 130 ? -40.41362 -52.01681 36.43618 1.000 29.07038 707 TYR A CA 1
ATOM 5622 C C . TYR C 1 130 ? -39.59474 -51.99632 37.72791 1.000 33.89207 707 TYR A C 1
ATOM 5623 O O . TYR C 1 130 ? -38.44653 -51.53807 37.73048 1.000 31.64647 707 TYR A O 1
ATOM 5632 N N . LEU C 1 131 ? -40.15489 -52.53412 38.82357 1.000 32.51826 708 LEU A N 1
ATOM 5633 C CA . LEU C 1 131 ? -39.41865 -52.62940 40.08797 1.000 35.67940 708 LEU A CA 1
ATOM 5634 C C . LEU C 1 131 ? -38.17799 -53.50212 39.95785 1.000 35.12354 708 LEU A C 1
ATOM 5635 O O . LEU C 1 131 ? -37.10482 -53.14578 40.45348 1.000 35.93470 708 LEU A O 1
ATOM 5640 N N . HIS C 1 132 ? -38.30816 -54.66386 39.31915 1.000 34.29041 709 HIS A N 1
ATOM 5641 C CA . HIS C 1 132 ? -37.17682 -55.57704 39.20520 1.000 35.27903 709 HIS A CA 1
ATOM 5642 C C . HIS C 1 132 ? -36.09561 -55.06614 38.27089 1.000 40.69170 709 HIS A C 1
ATOM 5643 O O . HIS C 1 132 ? -34.94242 -55.49896 38.38139 1.000 45.21778 709 HIS A O 1
ATOM 5650 N N . THR C 1 133 ? -36.42032 -54.16792 37.34788 1.000 39.95948 710 THR A N 1
ATOM 5651 C CA . THR C 1 133 ? -35.39036 -53.60890 36.47795 1.000 44.42144 710 THR A CA 1
ATOM 5652 C C . THR C 1 133 ? -35.05920 -52.16646 36.83213 1.000 41.59632 710 THR A C 1
ATOM 5653 O O . THR C 1 133 ? -34.36626 -51.49666 36.06673 1.000 44.65269 710 THR A O 1
ATOM 5657 N N . PHE C 1 134 ? -35.52219 -51.68996 37.98481 1.000 42.85896 711 PHE A N 1
ATOM 5658 C CA . PHE C 1 134 ? -35.28436 -50.31351 38.39328 1.000 46.50926 711 PHE A CA 1
ATOM 5659 C C . PHE C 1 134 ? -33.78698 -50.00841 38.39960 1.000 54.99261 711 PHE A C 1
ATOM 5660 O O . PHE C 1 134 ? -33.00262 -50.78365 38.96531 1.000 53.48027 711 PHE A O 1
ATOM 5668 N N . PRO C 1 135 ? -33.35686 -48.90838 37.77655 1.000 52.82269 712 PRO A N 1
ATOM 5669 C CA . PRO C 1 135 ? -31.92139 -48.63453 37.63882 1.000 57.17656 712 PRO A CA 1
ATOM 5670 C C . PRO C 1 135 ? -31.20701 -48.55674 38.97929 1.000 66.22561 712 PRO A C 1
ATOM 5671 O O . PRO C 1 135 ? -31.78186 -48.17490 40.00202 1.000 66.88214 712 PRO A O 1
ATOM 5675 N N . GLY C 1 136 ? -29.92915 -48.92361 38.95806 1.000 81.56728 713 GLY A N 1
ATOM 5676 C CA . GLY C 1 136 ? -29.14739 -48.99826 40.17318 1.000 86.24862 713 GLY A CA 1
ATOM 5677 C C . GLY C 1 136 ? -29.52326 -50.19826 41.01496 1.000 93.11021 713 GLY A C 1
ATOM 5678 O O . GLY C 1 136 ? -29.02559 -51.30540 40.78737 1.000 94.72725 713 GLY A O 1
ATOM 5679 N N . ARG C 1 137 ? -30.41357 -49.99384 41.98192 1.000 89.27598 714 ARG A N 1
ATOM 5680 C CA . ARG C 1 137 ? -30.81659 -51.03928 42.91211 1.000 86.73790 714 ARG A CA 1
ATOM 5681 C C . ARG C 1 137 ? -32.19602 -51.55183 42.51749 1.000 79.05201 714 ARG A C 1
ATOM 5682 O O . ARG C 1 137 ? -33.17662 -50.79743 42.53155 1.000 71.09102 714 ARG A O 1
ATOM 5690 N N . SER C 1 138 ? -32.26384 -52.82702 42.15393 1.000 73.69362 715 SER A N 1
ATOM 5691 C CA . SER C 1 138 ? -33.54109 -53.43823 41.83365 1.000 63.91820 715 SER A CA 1
ATOM 5692 C C . SER C 1 138 ? -34.37229 -53.59685 43.10049 1.000 62.21698 715 SER A C 1
ATOM 5693 O O . SER C 1 138 ? -33.86941 -54.01341 44.14780 1.000 61.07800 715 SER A O 1
ATOM 5696 N N . VAL C 1 139 ? -35.64758 -53.24848 43.00003 1.000 56.06883 716 VAL A N 1
ATOM 5697 C CA . VAL C 1 139 ? -36.56604 -53.29383 44.13056 1.000 49.49263 716 VAL A CA 1
ATOM 5698 C C . VAL C 1 139 ? -37.25957 -54.64942 44.15399 1.000 54.60749 716 VAL A C 1
ATOM 5699 O O . VAL C 1 139 ? -37.85617 -55.07580 43.15226 1.000 49.03525 716 VAL A O 1
ATOM 5703 N N . ILE C 1 140 ? -37.17295 -55.33290 45.29216 1.000 49.82088 717 ILE A N 1
ATOM 5704 C CA . ILE C 1 140 ? -37.96040 -56.52995 45.56162 1.000 47.83233 717 ILE A CA 1
ATOM 5705 C C . ILE C 1 140 ? -39.19895 -56.09969 46.33998 1.000 48.82277 717 ILE A C 1
ATOM 5706 O O . ILE C 1 140 ? -39.09068 -55.42093 47.36777 1.000 51.65292 717 ILE A O 1
ATOM 5711 N N . HIS C 1 141 ? -40.37943 -56.47924 45.85761 1.000 44.17979 718 HIS A N 1
ATOM 5712 C CA . HIS C 1 141 ? -41.59246 -56.04661 46.53845 1.000 47.29092 718 HIS A CA 1
ATOM 5713 C C . HIS C 1 141 ? -41.72497 -56.71991 47.90687 1.000 50.66319 718 HIS A C 1
ATOM 5714 O O . HIS C 1 141 ? -41.95576 -56.04291 48.91664 1.000 48.53348 718 HIS A O 1
ATOM 5721 N N . ARG C 1 142 ? -41.58462 -58.05335 47.94795 1.000 43.31685 719 ARG A N 1
ATOM 5722 C CA . ARG C 1 142 ? -41.51115 -58.88566 49.15517 1.000 52.24786 719 ARG A CA 1
ATOM 5723 C C . ARG C 1 142 ? -42.87863 -59.29360 49.70251 1.000 40.55790 719 ARG A C 1
ATOM 5724 O O . ARG C 1 142 ? -42.96851 -60.27587 50.44014 1.000 48.45482 719 ARG A O 1
ATOM 5732 N N . ASP C 1 143 ? -43.94597 -58.58403 49.34852 1.000 39.24995 720 ASP A N 1
ATOM 5733 C CA . ASP C 1 143 ? -45.28580 -58.98906 49.76523 1.000 41.61399 720 ASP A CA 1
ATOM 5734 C C . ASP C 1 143 ? -46.26138 -58.82666 48.60495 1.000 39.54732 720 ASP A C 1
ATOM 5735 O O . ASP C 1 143 ? -47.28879 -58.15144 48.71686 1.000 38.98480 720 ASP A O 1
ATOM 5740 N N . ILE C 1 144 ? -45.93128 -59.44462 47.45822 1.000 35.04062 721 ILE A N 1
ATOM 5741 C CA . ILE C 1 144 ? -46.85171 -59.47837 46.32653 1.000 29.61075 721 ILE A CA 1
ATOM 5742 C C . ILE C 1 144 ? -48.03787 -60.36157 46.68205 1.000 29.07819 721 ILE A C 1
ATOM 5743 O O . ILE C 1 144 ? -47.86817 -61.51009 47.10889 1.000 30.81849 721 ILE A O 1
ATOM 5748 N N . LYS C 1 145 ? -49.24588 -59.83348 46.50564 1.000 26.85311 722 LYS A N 1
ATOM 5749 C CA . LYS C 1 145 ? -50.47094 -60.56810 46.80958 1.000 26.39359 722 LYS A CA 1
ATOM 5750 C C . LYS C 1 145 ? -51.62372 -59.77948 46.20356 1.000 25.96224 722 LYS A C 1
ATOM 5751 O O . LYS C 1 145 ? -51.47806 -58.60310 45.86521 1.000 27.85507 722 LYS A O 1
ATOM 5757 N N . SER C 1 146 ? -52.79115 -60.42321 46.10699 1.000 28.95124 723 SER A N 1
ATOM 5758 C CA . SER C 1 146 ? -53.89802 -59.77861 45.40522 1.000 32.79313 723 SER A CA 1
ATOM 5759 C C . SER C 1 146 ? -54.44684 -58.56612 46.15560 1.000 36.05300 723 SER A C 1
ATOM 5760 O O . SER C 1 146 ? -55.04682 -57.69438 45.52284 1.000 36.12182 723 SER A O 1
ATOM 5763 N N . SER C 1 147 ? -54.25167 -58.46898 47.47691 1.000 30.79925 724 SER A N 1
ATOM 5764 C CA . SER C 1 147 ? -54.65797 -57.24643 48.15470 1.000 34.72095 724 SER A CA 1
ATOM 5765 C C . SER C 1 147 ? -53.71455 -56.07298 47.90448 1.000 33.09527 724 SER A C 1
ATOM 5766 O O . SER C 1 147 ? -54.06326 -54.94204 48.26129 1.000 32.22234 724 SER A O 1
ATOM 5769 N N . ASN C 1 148 ? -52.52640 -56.30052 47.35151 1.000 29.48797 725 ASN A N 1
ATOM 5770 C CA . ASN C 1 148 ? -51.60310 -55.21196 47.06412 1.000 28.53978 725 ASN A CA 1
ATOM 5771 C C . ASN C 1 148 ? -51.64938 -54.80317 45.59410 1.000 33.93469 725 ASN A C 1
ATOM 5772 O O . ASN C 1 148 ? -50.76234 -54.08115 45.13165 1.000 31.45134 725 ASN A O 1
ATOM 5777 N N . ILE C 1 149 ? -52.64751 -55.27044 44.85548 1.000 28.77245 726 ILE A N 1
ATOM 5778 C CA . ILE C 1 149 ? -52.90440 -54.82316 43.49110 1.000 32.89698 726 ILE A CA 1
ATOM 5779 C C . ILE C 1 149 ? -54.19701 -54.02515 43.54042 1.000 29.75433 726 ILE A C 1
ATOM 5780 O O . ILE C 1 149 ? -55.28338 -54.58956 43.72080 1.000 32.33451 726 ILE A O 1
ATOM 5785 N N . LEU C 1 150 ? -54.08492 -52.71915 43.37286 1.000 29.76088 727 LEU A N 1
ATOM 5786 C CA . LEU C 1 150 ? -55.22237 -51.82258 43.44863 1.000 32.59498 727 LEU A CA 1
ATOM 5787 C C . LEU C 1 150 ? -55.66213 -51.41142 42.05177 1.000 39.27680 727 LEU A C 1
ATOM 5788 O O . LEU C 1 150 ? -54.89151 -51.45374 41.09513 1.000 35.99534 727 LEU A O 1
ATOM 5793 N N . LEU C 1 151 ? -56.92428 -51.01364 41.95107 1.000 40.16231 728 LEU A N 1
ATOM 5794 C CA . LEU C 1 151 ? -57.55772 -50.68596 40.68585 1.000 39.44346 728 LEU A CA 1
ATOM 5795 C C . LEU C 1 151 ? -58.06513 -49.25426 40.74199 1.000 40.69917 728 LEU A C 1
ATOM 5796 O O . LEU C 1 151 ? -58.74677 -48.87556 41.70300 1.000 40.74282 728 LEU A O 1
ATOM 5801 N N . ASP C 1 152 ? -57.73661 -48.46453 39.71977 1.000 43.35388 729 ASP A N 1
ATOM 5802 C CA . ASP C 1 152 ? -58.19414 -47.08575 39.65187 1.000 46.65896 729 ASP A CA 1
ATOM 5803 C C . ASP C 1 152 ? -59.57140 -47.04874 38.99023 1.000 53.71421 729 ASP A C 1
ATOM 5804 O O . ASP C 1 152 ? -60.18699 -48.08930 38.74458 1.000 50.16537 729 ASP A O 1
ATOM 5809 N N . HIS C 1 153 ? -60.07305 -45.83954 38.71052 1.000 57.75309 730 HIS A N 1
ATOM 5810 C CA . HIS C 1 153 ? -61.42035 -45.69198 38.16122 1.000 61.08951 730 HIS A CA 1
ATOM 5811 C C . HIS C 1 153 ? -61.58811 -46.46986 36.86496 1.000 56.32352 730 HIS A C 1
ATOM 5812 O O . HIS C 1 153 ? -62.68810 -46.95295 36.57161 1.000 54.62987 730 HIS A O 1
ATOM 5819 N N . SER C 1 154 ? -60.50965 -46.61564 36.09404 1.000 58.53563 731 SER A N 1
ATOM 5820 C CA . SER C 1 154 ? -60.52021 -47.28587 34.79957 1.000 58.29893 731 SER A CA 1
ATOM 5821 C C . SER C 1 154 ? -60.23004 -48.77518 34.90056 1.000 55.73585 731 SER A C 1
ATOM 5822 O O . SER C 1 154 ? -59.99321 -49.41339 33.87150 1.000 56.74801 731 SER A O 1
ATOM 5825 N N . MET C 1 155 ? -60.23349 -49.33316 36.10706 1.000 48.47416 732 MET A N 1
ATOM 5826 C CA . MET C 1 155 ? -59.87556 -50.73314 36.34542 1.000 51.09949 732 MET A CA 1
ATOM 5827 C C . MET C 1 155 ? -58.45449 -51.04241 35.87198 1.000 50.88096 732 MET A C 1
ATOM 5828 O O . MET C 1 155 ? -58.13150 -52.18031 35.55391 1.000 45.82047 732 MET A O 1
ATOM 5843 N N . ALA C 1 157 ? -54.66251 -51.54001 36.85428 1.000 38.47553 734 ALA A N 1
ATOM 5844 C CA . ALA C 1 157 ? -53.99161 -52.11042 38.01363 1.000 38.07330 734 ALA A CA 1
ATOM 5845 C C . ALA C 1 157 ? -52.77799 -51.28365 38.42694 1.000 38.78926 734 ALA A C 1
ATOM 5846 O O . ALA C 1 157 ? -52.01721 -50.83016 37.58721 1.000 35.01211 734 ALA A O 1
ATOM 5848 N N . LYS C 1 158 ? -52.60265 -51.08582 39.73313 1.000 37.22328 735 LYS A N 1
ATOM 5849 C CA . LYS C 1 158 ? -51.42098 -50.41407 40.25898 1.000 34.42941 735 LYS A CA 1
ATOM 5850 C C . LYS C 1 158 ? -50.94811 -51.18780 41.47800 1.000 30.74868 735 LYS A C 1
ATOM 5851 O O . LYS C 1 158 ? -51.71870 -51.38889 42.41767 1.000 36.35913 735 LYS A O 1
ATOM 5857 N N . VAL C 1 159 ? -49.69659 -51.64038 41.44899 1.000 31.90838 736 VAL A N 1
ATOM 5858 C CA . VAL C 1 159 ? -49.13770 -52.35832 42.58651 1.000 30.88492 736 VAL A CA 1
ATOM 5859 C C . VAL C 1 159 ? -48.87370 -51.37372 43.71699 1.000 32.87872 736 VAL A C 1
ATOM 5860 O O . VAL C 1 159 ? -48.32528 -50.28213 43.50292 1.000 29.25885 736 VAL A O 1
ATOM 5864 N N . ALA C 1 160 ? -49.25882 -51.75220 44.93278 1.000 34.57262 737 ALA A N 1
ATOM 5865 C CA . ALA C 1 160 ? -49.14536 -50.87060 46.08359 1.000 31.70883 737 ALA A CA 1
ATOM 5866 C C . ALA C 1 160 ? -48.16596 -51.44133 47.10708 1.000 39.48737 737 ALA A C 1
ATOM 5867 O O . ALA C 1 160 ? -47.80720 -52.61984 47.05934 1.000 35.71021 737 ALA A O 1
ATOM 5869 N N . ASN C 1 161 ? -47.71585 -50.57234 48.02342 1.000 33.47679 738 ASN A N 1
ATOM 5870 C CA . ASN C 1 161 ? -47.04889 -50.98253 49.26802 1.000 42.44896 738 ASN A CA 1
ATOM 5871 C C . ASN C 1 161 ? -45.67795 -51.62586 49.04447 1.000 45.44397 738 ASN A C 1
ATOM 5872 O O . ASN C 1 161 ? -45.30684 -52.57833 49.73183 1.000 47.46516 738 ASN A O 1
ATOM 5877 N N . PHE C 1 162 ? -44.92042 -51.10167 48.09128 1.000 51.26672 739 PHE A N 1
ATOM 5878 C CA . PHE C 1 162 ? -43.52356 -51.46436 47.89089 1.000 50.74904 739 PHE A CA 1
ATOM 5879 C C . PHE C 1 162 ? -42.63699 -50.38836 48.50764 1.000 51.89102 739 PHE A C 1
ATOM 5880 O O . PHE C 1 162 ? -43.08473 -49.27645 48.80432 1.000 48.33889 739 PHE A O 1
ATOM 5888 N N . GLY C 1 163 ? -41.37171 -50.72037 48.70742 1.000 62.73757 740 GLY A N 1
ATOM 5889 C CA . GLY C 1 163 ? -40.49430 -49.67234 49.20752 1.000 71.20877 740 GLY A CA 1
ATOM 5890 C C . GLY C 1 163 ? -39.18699 -50.23523 49.73588 1.000 87.04947 740 GLY A C 1
ATOM 5891 O O . GLY C 1 163 ? -38.69926 -51.26068 49.25743 1.000 89.14977 740 GLY A O 1
ATOM 5892 N N . PHE C 1 164 ? -38.64152 -49.52039 50.71908 1.000 103.76013 741 PHE A N 1
ATOM 5893 C CA . PHE C 1 164 ? -37.38564 -49.86580 51.38165 1.000 108.64272 741 PHE A CA 1
ATOM 5894 C C . PHE C 1 164 ? -36.22273 -49.87117 50.39510 1.000 104.93856 741 PHE A C 1
ATOM 5895 O O . PHE C 1 164 ? -35.45697 -48.90746 50.32689 1.000 98.48963 741 PHE A O 1
ATOM 5903 N N . ARG C 1 181 ? -42.03895 -63.58758 57.17936 1.000 60.53665 758 ARG A N 1
ATOM 5904 C CA . ARG C 1 181 ? -42.00726 -62.89698 55.89418 1.000 62.54205 758 ARG A CA 1
ATOM 5905 C C . ARG C 1 181 ? -43.18126 -63.30582 55.01422 1.000 61.07005 758 ARG A C 1
ATOM 5906 O O . ARG C 1 181 ? -43.73734 -64.39425 55.17216 1.000 51.21910 758 ARG A O 1
ATOM 5914 N N . GLY C 1 182 ? -43.55111 -62.42208 54.08602 1.000 59.08407 759 GLY A N 1
ATOM 5915 C CA . GLY C 1 182 ? -44.62644 -62.67529 53.13734 1.000 49.35706 759 GLY A CA 1
ATOM 5916 C C . GLY C 1 182 ? -45.99106 -62.78129 53.81241 1.000 53.43585 759 GLY A C 1
ATOM 5917 O O . GLY C 1 182 ? -46.22652 -62.30106 54.92796 1.000 51.24542 759 GLY A O 1
ATOM 5918 N N . THR C 1 183 ? -46.90334 -63.42640 53.09762 1.000 46.70148 760 THR A N 1
ATOM 5919 C CA . THR C 1 183 ? -48.24549 -63.69196 53.58621 1.000 48.41820 760 THR A CA 1
ATOM 5920 C C . THR C 1 183 ? -48.55637 -65.15604 53.32321 1.000 43.54778 760 THR A C 1
ATOM 5921 O O . THR C 1 183 ? -48.05385 -65.73971 52.35687 1.000 37.30181 760 THR A O 1
ATOM 5925 N N . ALA C 1 184 ? -49.34610 -65.75375 54.22424 1.000 40.24276 761 ALA A N 1
ATOM 5926 C CA . ALA C 1 184 ? -49.74697 -67.14821 54.09666 1.000 39.03305 761 ALA A CA 1
ATOM 5927 C C . ALA C 1 184 ? -50.38922 -67.38741 52.73500 1.000 37.18269 761 ALA A C 1
ATOM 5928 O O . ALA C 1 184 ? -51.36551 -66.72293 52.37833 1.000 38.62527 761 ALA A O 1
ATOM 5930 N N . GLY C 1 185 ? -49.83672 -68.32766 51.97584 1.000 32.68283 762 GLY A N 1
ATOM 5931 C CA . GLY C 1 185 ? -50.30416 -68.63470 50.64265 1.000 30.56801 762 GLY A CA 1
ATOM 5932 C C . GLY C 1 185 ? -49.42718 -68.10043 49.51898 1.000 33.20159 762 GLY A C 1
ATOM 5933 O O . GLY C 1 185 ? -49.52966 -68.58934 48.38675 1.000 33.30521 762 GLY A O 1
ATOM 5934 N N . TYR C 1 186 ? -48.54704 -67.13920 49.81047 1.000 31.00801 763 TYR A N 1
ATOM 5935 C CA . TYR C 1 186 ? -47.73194 -66.48260 48.80257 1.000 29.04874 763 TYR A CA 1
ATOM 5936 C C . TYR C 1 186 ? -46.23587 -66.68839 48.95572 1.000 32.41244 763 TYR A C 1
ATOM 5937 O O . TYR C 1 186 ? -45.48574 -66.29045 48.05549 1.000 29.30326 763 TYR A O 1
ATOM 5946 N N . LEU C 1 187 ? -45.77588 -67.30168 50.04406 1.000 32.00809 764 LEU A N 1
ATOM 5947 C CA . LEU C 1 187 ? -44.35881 -67.26761 50.37828 1.000 30.26356 764 LEU A CA 1
ATOM 5948 C C . LEU C 1 187 ? -43.57270 -68.23184 49.49792 1.000 30.61085 764 LEU A C 1
ATOM 5949 O O . LEU C 1 187 ? -43.91048 -69.41327 49.39581 1.000 31.14994 764 LEU A O 1
ATOM 5954 N N . ASP C 1 188 ? -42.52046 -67.72202 48.87606 1.000 32.15137 765 ASP A N 1
ATOM 5955 C CA . ASP C 1 188 ? -41.59663 -68.52853 48.09127 1.000 30.69743 765 ASP A CA 1
ATOM 5956 C C . ASP C 1 188 ? -41.18220 -69.77374 48.88440 1.000 33.32583 765 ASP A C 1
ATOM 5957 O O . ASP C 1 188 ? -40.56886 -69.64163 49.95471 1.000 30.72837 765 ASP A O 1
ATOM 5962 N N . PRO C 1 189 ? -41.49637 -70.98224 48.40522 1.000 33.38192 766 PRO A N 1
ATOM 5963 C CA . PRO C 1 189 ? -41.15983 -72.19495 49.17490 1.000 34.48434 766 PRO A CA 1
ATOM 5964 C C . PRO C 1 189 ? -39.67305 -72.39843 49.37476 1.000 36.62120 766 PRO A C 1
ATOM 5965 O O . PRO C 1 189 ? -39.27325 -73.15098 50.27480 1.000 38.40619 766 PRO A O 1
ATOM 5969 N N . GLU C 1 190 ? -38.83833 -71.76021 48.55748 1.000 30.36304 767 GLU A N 1
ATOM 5970 C CA . GLU C 1 190 ? -37.40108 -71.80729 48.76996 1.000 33.32930 767 GLU A CA 1
ATOM 5971 C C . GLU C 1 190 ? -36.98512 -71.01360 50.00473 1.000 37.90775 767 GLU A C 1
ATOM 5972 O O . GLU C 1 190 ? -35.89439 -71.23754 50.53558 1.000 35.48956 767 GLU A O 1
ATOM 5978 N N . TYR C 1 191 ? -37.82679 -70.08527 50.46770 1.000 35.18870 768 TYR A N 1
ATOM 5979 C CA . TYR C 1 191 ? -37.51768 -69.36685 51.70053 1.000 40.26075 768 TYR A CA 1
ATOM 5980 C C . TYR C 1 191 ? -37.42024 -70.32339 52.88752 1.000 36.75168 768 TYR A C 1
ATOM 5981 O O . TYR C 1 191 ? -36.64164 -70.08526 53.81987 1.000 41.03191 768 TYR A O 1
ATOM 5990 N N . TYR C 1 192 ? -38.16406 -71.43528 52.84437 1.000 37.92896 769 TYR A N 1
ATOM 5991 C CA . TYR C 1 192 ? -38.11932 -72.42565 53.92435 1.000 41.01743 769 TYR A CA 1
ATOM 5992 C C . TYR C 1 192 ? -36.71115 -72.95267 54.15804 1.000 41.10698 769 TYR A C 1
ATOM 5993 O O . TYR C 1 192 ? -36.36599 -73.33595 55.28361 1.000 40.62311 769 TYR A O 1
ATOM 6002 N N . LYS C 1 193 ? -35.88988 -72.99951 53.11201 1.000 37.55924 770 LYS A N 1
ATOM 6003 C CA . LYS C 1 193 ? -34.53064 -73.52094 53.20909 1.000 44.40644 770 LYS A CA 1
ATOM 6004 C C . LYS C 1 193 ? -33.50946 -72.42007 53.49388 1.000 43.42741 770 LYS A C 1
ATOM 6005 O O . LYS C 1 193 ? -32.71773 -72.52704 54.43903 1.000 40.68526 770 LYS A O 1
ATOM 6011 N N . THR C 1 194 ? -33.54626 -71.34846 52.70174 1.000 42.29417 771 THR A N 1
ATOM 6012 C CA . THR C 1 194 ? -32.55236 -70.28056 52.71975 1.000 46.53582 771 THR A CA 1
ATOM 6013 C C . THR C 1 194 ? -32.89230 -69.14755 53.67672 1.000 44.25231 771 THR A C 1
ATOM 6014 O O . THR C 1 194 ? -31.98352 -68.45950 54.14684 1.000 50.05824 771 THR A O 1
ATOM 6018 N N . GLN C 1 195 ? -34.18208 -68.89763 53.91583 1.000 48.17393 772 GLN A N 1
ATOM 6019 C CA . GLN C 1 195 ? -34.63553 -67.76855 54.72856 1.000 48.01907 772 GLN A CA 1
ATOM 6020 C C . GLN C 1 195 ? -34.12895 -66.44423 54.16226 1.000 46.52399 772 GLN A C 1
ATOM 6021 O O . GLN C 1 195 ? -33.83063 -65.50387 54.89505 1.000 52.71168 772 GLN A O 1
ATOM 6027 N N . GLN C 1 196 ? -34.03068 -66.37715 52.83889 1.000 49.28580 773 GLN A N 1
ATOM 6028 C CA . GLN C 1 196 ? -33.77239 -65.14251 52.11366 1.000 52.26546 773 GLN A CA 1
ATOM 6029 C C . GLN C 1 196 ? -34.73096 -65.06994 50.93483 1.000 47.14734 773 GLN A C 1
ATOM 6030 O O . GLN C 1 196 ? -35.04722 -66.09384 50.33143 1.000 45.40721 773 GLN A O 1
ATOM 6036 N N . LEU C 1 197 ? -35.21636 -63.87063 50.63795 1.000 48.07715 774 LEU A N 1
ATOM 6037 C CA . LEU C 1 197 ? -36.05325 -63.61616 49.47535 1.000 40.92976 774 LEU A CA 1
ATOM 6038 C C . LEU C 1 197 ? -35.20717 -63.05985 48.33598 1.000 48.19294 774 LEU A C 1
ATOM 6039 O O . LEU C 1 197 ? -34.05310 -62.66724 48.52206 1.000 49.95650 774 LEU A O 1
ATOM 6044 N N . SER C 1 198 ? -35.79876 -63.03445 47.13796 1.000 46.94783 775 SER A N 1
ATOM 6045 C CA . SER C 1 198 ? -35.13289 -62.49279 45.95861 1.000 39.75599 775 SER A CA 1
ATOM 6046 C C . SER C 1 198 ? -36.18808 -61.96318 44.99745 1.000 36.43983 775 SER A C 1
ATOM 6047 O O . SER C 1 198 ? -37.39706 -62.09053 45.23073 1.000 38.43639 775 SER A O 1
ATOM 6050 N N . GLU C 1 199 ? -35.72801 -61.37154 43.89056 1.000 40.89227 776 GLU A N 1
ATOM 6051 C CA . GLU C 1 199 ? -36.67632 -60.96341 42.86068 1.000 33.74264 776 GLU A CA 1
ATOM 6052 C C . GLU C 1 199 ? -37.52179 -62.14212 42.42727 1.000 33.25573 776 GLU A C 1
ATOM 6053 O O . GLU C 1 199 ? -38.73334 -62.00447 42.22146 1.000 36.84180 776 GLU A O 1
ATOM 6059 N N . LYS C 1 200 ? -36.91221 -63.32720 42.33277 1.000 29.38095 777 LYS A N 1
ATOM 6060 C CA . LYS C 1 200 ? -37.68386 -64.50424 41.96464 1.000 30.37275 777 LYS A CA 1
ATOM 6061 C C . LYS C 1 200 ? -38.68737 -64.91422 43.03899 1.000 32.88283 777 LYS A C 1
ATOM 6062 O O . LYS C 1 200 ? -39.61249 -65.68046 42.74071 1.000 28.30123 777 LYS A O 1
ATOM 6068 N N . SER C 1 201 ? -38.53689 -64.43867 44.28240 1.000 30.99196 778 SER A N 1
ATOM 6069 C CA . SER C 1 201 ? -39.58849 -64.70201 45.26114 1.000 29.09690 778 SER A CA 1
ATOM 6070 C C . SER C 1 201 ? -40.86907 -63.96218 44.89498 1.000 24.09943 778 SER A C 1
ATOM 6071 O O . SER C 1 201 ? -41.96177 -64.51170 45.04163 1.000 27.03934 778 SER A O 1
ATOM 6074 N N . ASP C 1 202 ? -40.75661 -62.69525 44.47206 1.000 25.42591 779 ASP A N 1
ATOM 6075 C CA . ASP C 1 202 ? -41.90894 -61.95744 43.94349 1.000 28.33744 779 ASP A CA 1
ATOM 6076 C C . ASP C 1 202 ? -42.60765 -62.72288 42.81813 1.000 29.02553 779 ASP A C 1
ATOM 6077 O O . ASP C 1 202 ? -43.84093 -62.67053 42.67671 1.000 25.38819 779 ASP A O 1
ATOM 6082 N N . VAL C 1 203 ? -41.82794 -63.39779 41.97592 1.000 26.21784 780 VAL A N 1
ATOM 6083 C CA . VAL C 1 203 ? -42.39786 -64.11767 40.83701 1.000 26.07861 780 VAL A CA 1
ATOM 6084 C C . VAL C 1 203 ? -43.23532 -65.29616 41.31438 1.000 27.58966 780 VAL A C 1
ATOM 6085 O O . VAL C 1 203 ? -44.32197 -65.55833 40.78289 1.000 26.70093 780 VAL A O 1
ATOM 6089 N N . PHE C 1 204 ? -42.75532 -66.02512 42.33410 1.000 26.32333 781 PHE A N 1
ATOM 6090 C CA . PHE C 1 204 ? -43.58344 -67.08040 42.90638 1.000 25.69691 781 PHE A CA 1
ATOM 6091 C C . PHE C 1 204 ? -44.92277 -66.53080 43.38145 1.000 22.83304 781 PHE A C 1
ATOM 6092 O O . PHE C 1 204 ? -45.97729 -67.11920 43.12684 1.000 27.61031 781 PHE A O 1
ATOM 6100 N N . SER C 1 205 ? -44.90112 -65.41208 44.09178 1.000 22.51130 782 SER A N 1
ATOM 6101 C CA . SER C 1 205 ? -46.15011 -64.89057 44.63104 1.000 25.96524 782 SER A CA 1
ATOM 6102 C C . SER C 1 205 ? -47.07188 -64.40544 43.52065 1.000 28.32196 782 SER A C 1
ATOM 6103 O O . SER C 1 205 ? -48.29823 -64.51600 43.63416 1.000 26.96873 782 SER A O 1
ATOM 6106 N N . PHE C 1 206 ? -46.49707 -63.82447 42.45776 1.000 27.75931 783 PHE A N 1
ATOM 6107 C CA . PHE C 1 206 ? -47.29215 -63.43434 41.29948 1.000 25.04422 783 PHE A CA 1
ATOM 6108 C C . PHE C 1 206 ? -47.96075 -64.64715 40.67155 1.000 24.34286 783 PHE A C 1
ATOM 6109 O O . PHE C 1 206 ? -49.11771 -64.57499 40.24275 1.000 24.85503 783 PHE A O 1
ATOM 6117 N N . GLY C 1 207 ? -47.24252 -65.77359 40.60890 1.000 23.47195 784 GLY A N 1
ATOM 6118 C CA . GLY C 1 207 ? -47.85930 -67.02566 40.19036 1.000 22.49123 784 GLY A CA 1
ATOM 6119 C C . GLY C 1 207 ? -49.11663 -67.37540 40.96626 1.000 26.24086 784 GLY A C 1
ATOM 6120 O O . GLY C 1 207 ? -50.10422 -67.83056 40.38592 1.000 25.55696 784 GLY A O 1
ATOM 6121 N N . VAL C 1 208 ? -49.09080 -67.20098 42.30106 1.000 24.44056 785 VAL A N 1
ATOM 6122 C CA . VAL C 1 208 ? -50.31641 -67.40419 43.06792 1.000 25.75851 785 VAL A CA 1
ATOM 6123 C C . VAL C 1 208 ? -51.38048 -66.41054 42.62555 1.000 24.15451 785 VAL A C 1
ATOM 6124 O O . VAL C 1 208 ? -52.55082 -66.77211 42.45446 1.000 25.55441 785 VAL A O 1
ATOM 6128 N N . VAL C 1 209 ? -51.00346 -65.13278 42.46988 1.000 23.91973 786 VAL A N 1
ATOM 6129 C CA . VAL C 1 209 ? -51.97254 -64.11614 42.05565 1.000 27.58288 786 VAL A CA 1
ATOM 6130 C C . VAL C 1 209 ? -52.62899 -64.50438 40.72635 1.000 29.46976 786 VAL A C 1
ATOM 6131 O O . VAL C 1 209 ? -53.83396 -64.29870 40.52451 1.000 28.52404 786 VAL A O 1
ATOM 6135 N N . LEU C 1 210 ? -51.85568 -65.08393 39.80644 1.000 24.74670 787 LEU A N 1
ATOM 6136 C CA . LEU C 1 210 ? -52.43146 -65.49591 38.52798 1.000 27.98776 787 LEU A CA 1
ATOM 6137 C C . LEU C 1 210 ? -53.45082 -66.61771 38.70870 1.000 29.07208 787 LEU A C 1
ATOM 6138 O O . LEU C 1 210 ? -54.47467 -66.64009 38.02436 1.000 27.06813 787 LEU A O 1
ATOM 6143 N N . LEU C 1 211 ? -53.18523 -67.57163 39.61029 1.000 30.55723 788 LEU A N 1
ATOM 6144 C CA . LEU C 1 211 ? -54.19049 -68.60175 39.87322 1.000 28.87231 788 LEU A CA 1
ATOM 6145 C C . LEU C 1 211 ? -55.45330 -68.02345 40.50806 1.000 27.14360 788 LEU A C 1
ATOM 6146 O O . LEU C 1 211 ? -56.54513 -68.54175 40.26452 1.000 32.66873 788 LEU A O 1
ATOM 6151 N N . GLU C 1 212 ? -55.32394 -66.98540 41.34689 1.000 27.62112 789 GLU A N 1
ATOM 6152 C CA . GLU C 1 212 ? -56.49155 -66.29319 41.89967 1.000 28.21116 789 GLU A CA 1
ATOM 6153 C C . GLU C 1 212 ? -57.31749 -65.62345 40.80702 1.000 30.11408 789 GLU A C 1
ATOM 6154 O O . GLU C 1 212 ? -58.55631 -65.66374 40.82094 1.000 29.28086 789 GLU A O 1
ATOM 6160 N N . ILE C 1 213 ? -56.64126 -64.92513 39.90026 1.000 27.65136 790 ILE A N 1
ATOM 6161 C CA . ILE C 1 213 ? -57.32277 -64.29133 38.77323 1.000 32.40656 790 ILE A CA 1
ATOM 6162 C C . ILE C 1 213 ? -58.03211 -65.33538 37.92449 1.000 31.07172 790 ILE A C 1
ATOM 6163 O O . ILE C 1 213 ? -59.17671 -65.13716 37.49501 1.000 35.98950 790 ILE A O 1
ATOM 6168 N N . VAL C 1 214 ? -57.37144 -66.46806 37.67949 1.000 28.95930 791 VAL A N 1
ATOM 6169 C CA . VAL C 1 214 ? -57.95928 -67.50565 36.84188 1.000 27.81396 791 VAL A CA 1
ATOM 6170 C C . VAL C 1 214 ? -59.14595 -68.15216 37.54122 1.000 34.64876 791 VAL A C 1
ATOM 6171 O O . VAL C 1 214 ? -60.20401 -68.34595 36.93724 1.000 35.42163 791 VAL A O 1
ATOM 6175 N N . SER C 1 215 ? -58.98588 -68.49427 38.83077 1.000 31.55888 792 SER A N 1
ATOM 6176 C CA . SER C 1 215 ? -59.94778 -69.31978 39.55378 1.000 34.33890 792 SER A CA 1
ATOM 6177 C C . SER C 1 215 ? -61.00248 -68.52594 40.30320 1.000 31.45481 792 SER A C 1
ATOM 6178 O O . SER C 1 215 ? -62.07647 -69.07123 40.57937 1.000 34.54096 792 SER A O 1
ATOM 6181 N N . GLY C 1 216 ? -60.71959 -67.27171 40.65873 1.000 32.05796 793 GLY A N 1
ATOM 6182 C CA . GLY C 1 216 ? -61.60978 -66.55306 41.54910 1.000 32.84728 793 GLY A CA 1
ATOM 6183 C C . GLY C 1 216 ? -61.53471 -67.00009 42.99525 1.000 34.58133 793 GLY A C 1
ATOM 6184 O O . GLY C 1 216 ? -62.41388 -66.65018 43.78800 1.000 38.82828 793 GLY A O 1
ATOM 6185 N N . ARG C 1 217 ? -60.51795 -67.77283 43.36672 1.000 35.68348 794 ARG A N 1
ATOM 6186 C CA . ARG C 1 217 ? -60.41948 -68.33995 44.71008 1.000 33.75769 794 ARG A CA 1
ATOM 6187 C C . ARG C 1 217 ? -59.25255 -67.73953 45.47353 1.000 30.71366 794 ARG A C 1
ATOM 6188 O O . ARG C 1 217 ? -58.20242 -67.44237 44.90255 1.000 29.72315 794 ARG A O 1
ATOM 6196 N N . GLU C 1 218 ? -59.42194 -67.60263 46.79227 1.000 35.47160 795 GLU A N 1
ATOM 6197 C CA . GLU C 1 218 ? -58.29728 -67.17836 47.59816 1.000 31.46434 795 GLU A CA 1
ATOM 6198 C C . GLU C 1 218 ? -57.29440 -68.31703 47.72126 1.000 29.16365 795 GLU A C 1
ATOM 6199 O O . GLU C 1 218 ? -57.63733 -69.47992 47.49930 1.000 31.04189 795 GLU A O 1
ATOM 6205 N N . PRO C 1 219 ? -56.03664 -68.00327 48.05622 1.000 31.59886 796 PRO A N 1
ATOM 6206 C CA . PRO C 1 219 ? -55.01593 -69.06690 48.12161 1.000 31.05090 796 PRO A CA 1
ATOM 6207 C C . PRO C 1 219 ? -55.32115 -70.16701 49.13650 1.000 29.07407 796 PRO A C 1
ATOM 6208 O O . PRO C 1 219 ? -55.07251 -71.34328 48.85462 1.000 30.85301 796 PRO A O 1
ATOM 6212 N N . LEU C 1 220 ? -55.82702 -69.82922 50.31988 1.000 29.46766 797 LEU A N 1
ATOM 6213 C CA . LEU C 1 220 ? -56.05062 -70.82179 51.36823 1.000 30.68895 797 LEU A CA 1
ATOM 6214 C C . LEU C 1 220 ? -57.46935 -70.67737 51.89576 1.000 26.98407 797 LEU A C 1
ATOM 6215 O O . LEU C 1 220 ? -57.88632 -69.57314 52.25185 1.000 33.19956 797 LEU A O 1
ATOM 6220 N N . ASN C 1 221 ? -58.21287 -71.77936 51.95876 1.000 29.78945 798 ASN A N 1
ATOM 6221 C CA . ASN C 1 221 ? -59.58991 -71.69669 52.46040 1.000 28.58128 798 ASN A CA 1
ATOM 6222 C C . ASN C 1 221 ? -59.96097 -73.04508 53.07077 1.000 32.96099 798 ASN A C 1
ATOM 6223 O O . ASN C 1 221 ? -60.28449 -73.98756 52.34217 1.000 31.00429 798 ASN A O 1
ATOM 6228 N N . ILE C 1 222 ? -59.94327 -73.12413 54.40668 1.000 29.21987 799 ILE A N 1
ATOM 6229 C CA . ILE C 1 222 ? -60.28951 -74.37895 55.05599 1.000 30.49319 799 ILE A CA 1
ATOM 6230 C C . ILE C 1 222 ? -61.76951 -74.72633 54.93733 1.000 29.95975 799 ILE A C 1
ATOM 6231 O O . ILE C 1 222 ? -62.14664 -75.86173 55.24271 1.000 33.62870 799 ILE A O 1
ATOM 6236 N N . LYS C 1 223 ? -62.62202 -73.79074 54.49635 1.000 33.32759 800 LYS A N 1
ATOM 6237 C CA . LYS C 1 223 ? -64.04523 -74.08007 54.28428 1.000 39.19893 800 LYS A CA 1
ATOM 6238 C C . LYS C 1 223 ? -64.30713 -74.92495 53.03460 1.000 38.71804 800 LYS A C 1
ATOM 6239 O O . LYS C 1 223 ? -65.35935 -75.56792 52.94373 1.000 38.42443 800 LYS A O 1
ATOM 6245 N N . ARG C 1 224 ? -63.39177 -74.91927 52.07443 1.000 37.53196 801 ARG A N 1
ATOM 6246 C CA . ARG C 1 224 ? -63.48254 -75.75978 50.88406 1.000 42.70773 801 ARG A CA 1
ATOM 6247 C C . ARG C 1 224 ? -63.30541 -77.21775 51.30111 1.000 41.07603 801 ARG A C 1
ATOM 6248 O O . ARG C 1 224 ? -62.88990 -77.49444 52.42680 1.000 39.33324 801 ARG A O 1
ATOM 6256 N N . PRO C 1 225 ? -63.57929 -78.18108 50.41445 1.000 44.78784 802 PRO A N 1
ATOM 6257 C CA . PRO C 1 225 ? -63.20959 -79.56674 50.73188 1.000 44.65523 802 PRO A CA 1
ATOM 6258 C C . PRO C 1 225 ? -61.69741 -79.68852 50.87631 1.000 41.82082 802 PRO A C 1
ATOM 6259 O O . PRO C 1 225 ? -60.93877 -78.88548 50.32995 1.000 37.79935 802 PRO A O 1
ATOM 6263 N N . ARG C 1 226 ? -61.26799 -80.70957 51.63102 1.000 38.65013 803 ARG A N 1
ATOM 6264 C CA . ARG C 1 226 ? -59.85713 -80.84184 51.99133 1.000 39.89450 803 ARG A CA 1
ATOM 6265 C C . ARG C 1 226 ? -58.94842 -80.84362 50.77032 1.000 42.51865 803 ARG A C 1
ATOM 6266 O O . ARG C 1 226 ? -57.90697 -80.17214 50.76767 1.000 43.40909 803 ARG A O 1
ATOM 6274 N N . THR C 1 227 ? -59.32234 -81.57238 49.70815 1.000 41.81583 804 THR A N 1
ATOM 6275 C CA . THR C 1 227 ? -58.45181 -81.60342 48.53224 1.000 41.50431 804 THR A CA 1
ATOM 6276 C C . THR C 1 227 ? -58.29517 -80.22534 47.89618 1.000 40.37099 804 THR A C 1
ATOM 6277 O O . THR C 1 227 ? -57.35671 -80.01137 47.11736 1.000 41.36243 804 THR A O 1
ATOM 6281 N N . GLU C 1 228 ? -59.17587 -79.28183 48.22972 1.000 39.25327 805 GLU A N 1
ATOM 6282 C CA . GLU C 1 228 ? -59.15802 -77.93296 47.67537 1.000 35.51156 805 GLU A CA 1
ATOM 6283 C C . GLU C 1 228 ? -58.73620 -76.86732 48.69036 1.000 36.78753 805 GLU A C 1
ATOM 6284 O O . GLU C 1 228 ? -58.93789 -75.67618 48.43655 1.000 30.82808 805 GLU A O 1
ATOM 6290 N N . TRP C 1 229 ? -58.18928 -77.25746 49.84691 1.000 34.51331 806 TRP A N 1
ATOM 6291 C CA . TRP C 1 229 ? -57.79659 -76.25723 50.84407 1.000 32.67240 806 TRP A CA 1
ATOM 6292 C C . TRP C 1 229 ? -56.78292 -75.26225 50.28656 1.000 32.28573 806 TRP A C 1
ATOM 6293 O O . TRP C 1 229 ? -56.85006 -74.06336 50.58463 1.000 32.43784 806 TRP A O 1
ATOM 6304 N N . SER C 1 230 ? -55.82025 -75.74569 49.50671 1.000 29.03565 807 SER A N 1
ATOM 6305 C CA . SER C 1 230 ? -54.69376 -74.95630 49.03163 1.000 30.20422 807 SER A CA 1
ATOM 6306 C C . SER C 1 230 ? -54.82891 -74.77544 47.52285 1.000 29.37665 807 SER A C 1
ATOM 6307 O O . SER C 1 230 ? -54.85378 -75.76368 46.79011 1.000 28.76648 807 SER A O 1
ATOM 6310 N N . LEU C 1 231 ? -54.92265 -73.51806 47.07880 1.000 28.87603 808 LEU A N 1
ATOM 6311 C CA . LEU C 1 231 ? -55.18472 -73.21548 45.67241 1.000 31.71841 808 LEU A CA 1
ATOM 6312 C C . LEU C 1 231 ? -54.08895 -73.77189 44.75802 1.000 33.72192 808 LEU A C 1
ATOM 6313 O O . LEU C 1 231 ? -54.38172 -74.41511 43.74518 1.000 33.53726 808 LEU A O 1
ATOM 6318 N N . VAL C 1 232 ? -52.81991 -73.52460 45.09670 1.000 32.56794 809 VAL A N 1
ATOM 6319 C CA . VAL C 1 232 ? -51.70190 -73.99103 44.26830 1.000 35.70339 809 VAL A CA 1
ATOM 6320 C C . VAL C 1 232 ? -51.72077 -75.51196 44.12607 1.000 36.22808 809 VAL A C 1
ATOM 6321 O O . VAL C 1 232 ? -51.57118 -76.05347 43.02464 1.000 33.97467 809 VAL A O 1
ATOM 6325 N N . GLU C 1 233 ? -51.86103 -76.22969 45.24451 1.000 30.94467 810 GLU A N 1
ATOM 6326 C CA . GLU C 1 233 ? -51.78800 -77.68981 45.19386 1.000 35.04621 810 GLU A CA 1
ATOM 6327 C C . GLU C 1 233 ? -53.02319 -78.29160 44.53444 1.000 35.79567 810 GLU A C 1
ATOM 6328 O O . GLU C 1 233 ? -52.94009 -79.34847 43.89858 1.000 32.76378 810 GLU A O 1
ATOM 6334 N N . TRP C 1 234 ? -54.17191 -77.63629 44.67679 1.000 32.80757 811 TRP A N 1
ATOM 6335 C CA . TRP C 1 234 ? -55.38148 -78.10558 44.01965 1.000 35.59628 811 TRP A CA 1
ATOM 6336 C C . TRP C 1 234 ? -55.34507 -77.84674 42.51689 1.000 37.94956 811 TRP A C 1
ATOM 6337 O O . TRP C 1 234 ? -55.71963 -78.71522 41.72961 1.000 33.81255 811 TRP A O 1
ATOM 6348 N N . ALA C 1 235 ? -54.91629 -76.65179 42.10368 1.000 35.03358 812 ALA A N 1
ATOM 6349 C CA . ALA C 1 235 ? -55.06071 -76.25344 40.70498 1.000 37.66226 812 ALA A CA 1
ATOM 6350 C C . ALA C 1 235 ? -53.99088 -76.87693 39.81345 1.000 40.10281 812 ALA A C 1
ATOM 6351 O O . ALA C 1 235 ? -54.28305 -77.27428 38.67952 1.000 38.34463 812 ALA A O 1
ATOM 6353 N N . THR C 1 236 ? -52.76200 -76.98563 40.31585 1.000 42.14161 813 THR A N 1
ATOM 6354 C CA . THR C 1 236 ? -51.62564 -77.44167 39.51176 1.000 38.58307 813 THR A CA 1
ATOM 6355 C C . THR C 1 236 ? -51.85303 -78.77148 38.79879 1.000 43.58648 813 THR A C 1
ATOM 6356 O O . THR C 1 236 ? -51.50615 -78.86753 37.60797 1.000 39.33575 813 THR A O 1
ATOM 6360 N N . PRO C 1 237 ? -52.41282 -79.81463 39.42753 1.000 46.88173 814 PRO A N 1
ATOM 6361 C CA . PRO C 1 237 ? -52.63247 -81.07072 38.68233 1.000 46.82733 814 PRO A CA 1
ATOM 6362 C C . PRO C 1 237 ? -53.64897 -80.94856 37.55622 1.000 45.48504 814 PRO A C 1
ATOM 6363 O O . PRO C 1 237 ? -53.60778 -81.75456 36.61742 1.000 50.51735 814 PRO A O 1
ATOM 6367 N N . TYR C 1 238 ? -54.56552 -79.98210 37.61760 1.000 41.85674 815 TYR A N 1
ATOM 6368 C CA . TYR C 1 238 ? -55.48326 -79.76940 36.50389 1.000 46.49536 815 TYR A CA 1
ATOM 6369 C C . TYR C 1 238 ? -54.79755 -79.05027 35.35042 1.000 47.42917 815 TYR A C 1
ATOM 6370 O O . TYR C 1 238 ? -55.10785 -79.31211 34.18735 1.000 45.81830 815 TYR A O 1
ATOM 6379 N N . ILE C 1 239 ? -53.86247 -78.15661 35.66018 1.000 47.98601 816 ILE A N 1
ATOM 6380 C CA . ILE C 1 239 ? -53.09141 -77.49024 34.61906 1.000 45.27881 816 ILE A CA 1
ATOM 6381 C C . ILE C 1 239 ? -52.16582 -78.48014 33.92073 1.000 48.47115 816 ILE A C 1
ATOM 6382 O O . ILE C 1 239 ? -52.06530 -78.48726 32.68696 1.000 53.79352 816 ILE A O 1
ATOM 6387 N N . ARG C 1 240 ? -51.49960 -79.35049 34.68095 1.000 44.01113 817 ARG A N 1
ATOM 6388 C CA . ARG C 1 240 ? -50.62246 -80.34273 34.06435 1.000 50.40844 817 ARG A CA 1
ATOM 6389 C C . ARG C 1 240 ? -51.38628 -81.47717 33.39588 1.000 55.10346 817 ARG A C 1
ATOM 6390 O O . ARG C 1 240 ? -50.84067 -82.13204 32.49870 1.000 58.64354 817 ARG A O 1
ATOM 6398 N N . GLY C 1 241 ? -52.62546 -81.72124 33.79963 1.000 53.11879 818 GLY A N 1
ATOM 6399 C CA . GLY C 1 241 ? -53.43634 -82.77826 33.24159 1.000 49.38341 818 GLY A CA 1
ATOM 6400 C C . GLY C 1 241 ? -54.30482 -82.37546 32.07095 1.000 54.14043 818 GLY A C 1
ATOM 6401 O O . GLY C 1 241 ? -55.20024 -83.13914 31.69825 1.000 58.06680 818 GLY A O 1
ATOM 6402 N N . SER C 1 242 ? -54.07866 -81.19585 31.49133 1.000 54.29214 819 SER A N 1
ATOM 6403 C CA . SER C 1 242 ? -54.83826 -80.71616 30.33188 1.000 60.52266 819 SER A CA 1
ATOM 6404 C C . SER C 1 242 ? -56.33487 -80.61136 30.62791 1.000 57.30725 819 SER A C 1
ATOM 6405 O O . SER C 1 242 ? -57.17605 -80.97829 29.80804 1.000 58.47436 819 SER A O 1
ATOM 6408 N N . LYS C 1 243 ? -56.67476 -80.08971 31.80912 1.000 52.55177 820 LYS A N 1
ATOM 6409 C CA . LYS C 1 243 ? -58.06561 -79.89625 32.21079 1.000 51.48528 820 LYS A CA 1
ATOM 6410 C C . LYS C 1 243 ? -58.18470 -78.53793 32.90215 1.000 53.59872 820 LYS A C 1
ATOM 6411 O O . LYS C 1 243 ? -58.65618 -78.41478 34.03551 1.000 52.02182 820 LYS A O 1
ATOM 6417 N N . VAL C 1 244 ? -57.72932 -77.49580 32.20032 1.000 43.76457 821 VAL A N 1
ATOM 6418 C CA . VAL C 1 244 ? -57.69512 -76.15707 32.78079 1.000 49.03133 821 VAL A CA 1
ATOM 6419 C C . VAL C 1 244 ? -59.09600 -75.68109 33.13437 1.000 47.86775 821 VAL A C 1
ATOM 6420 O O . VAL C 1 244 ? -59.28744 -74.98904 34.14046 1.000 44.85489 821 VAL A O 1
ATOM 6424 N N . ASP C 1 245 ? -60.09872 -76.06746 32.34379 1.000 39.96470 822 ASP A N 1
ATOM 6425 C CA . ASP C 1 245 ? -61.46016 -75.61286 32.59154 1.000 50.92681 822 ASP A CA 1
ATOM 6426 C C . ASP C 1 245 ? -61.96786 -75.99996 33.97496 1.000 49.55834 822 ASP A C 1
ATOM 6427 O O . ASP C 1 245 ? -62.90624 -75.37235 34.46894 1.000 49.37736 822 ASP A O 1
ATOM 6432 N N . GLU C 1 246 ? -61.38330 -77.02193 34.60166 1.000 45.41597 823 GLU A N 1
ATOM 6433 C CA . GLU C 1 246 ? -61.83132 -77.42462 35.93412 1.000 53.38351 823 GLU A CA 1
ATOM 6434 C C . GLU C 1 246 ? -61.52580 -76.37307 36.99475 1.000 47.73592 823 GLU A C 1
ATOM 6435 O O . GLU C 1 246 ? -62.21554 -76.31601 38.01868 1.000 45.40303 823 GLU A O 1
ATOM 6441 N N . ILE C 1 247 ? -60.50608 -75.53549 36.78560 1.000 41.96703 824 ILE A N 1
ATOM 6442 C CA . ILE C 1 247 ? -60.08343 -74.59478 37.82206 1.000 42.04206 824 ILE A CA 1
ATOM 6443 C C . ILE C 1 247 ? -60.55628 -73.16854 37.57092 1.000 40.94588 824 ILE A C 1
ATOM 6444 O O . ILE C 1 247 ? -60.36126 -72.30515 38.44355 1.000 38.99068 824 ILE A O 1
ATOM 6449 N N . VAL C 1 248 ? -61.18615 -72.89903 36.42923 1.000 38.07318 825 VAL A N 1
ATOM 6450 C CA . VAL C 1 248 ? -61.58958 -71.55413 36.03814 1.000 34.69306 825 VAL A CA 1
ATOM 6451 C C . VAL C 1 248 ? -62.81120 -71.11418 36.83736 1.000 40.29454 825 VAL A C 1
ATOM 6452 O O . VAL C 1 248 ? -63.75536 -71.88667 37.04523 1.000 38.52765 825 VAL A O 1
ATOM 6456 N N . ASP C 1 249 ? -62.79598 -69.85528 37.26666 1.000 36.99669 826 ASP A N 1
ATOM 6457 C CA . ASP C 1 249 ? -63.92604 -69.18543 37.89244 1.000 39.69331 826 ASP A CA 1
ATOM 6458 C C . ASP C 1 249 ? -65.21795 -69.46148 37.11332 1.000 42.47065 826 ASP A C 1
ATOM 6459 O O . ASP C 1 249 ? -65.27883 -69.17247 35.90599 1.000 43.06807 826 ASP A O 1
ATOM 6464 N N . PRO C 1 250 ? -66.25243 -70.02207 37.75377 1.000 40.17941 827 PRO A N 1
ATOM 6465 C CA . PRO C 1 250 ? -67.52314 -70.23703 37.04619 1.000 39.82956 827 PRO A CA 1
ATOM 6466 C C . PRO C 1 250 ? -68.08081 -68.96764 36.42968 1.000 44.35242 827 PRO A C 1
ATOM 6467 O O . PRO C 1 250 ? -68.74265 -69.03121 35.38894 1.000 47.59051 827 PRO A O 1
ATOM 6471 N N . GLY C 1 251 ? -67.78972 -67.80496 37.01594 1.000 46.57253 828 GLY A N 1
ATOM 6472 C CA . GLY C 1 251 ? -68.29200 -66.55469 36.47526 1.000 43.78181 828 GLY A CA 1
ATOM 6473 C C . GLY C 1 251 ? -67.70711 -66.15950 35.13118 1.000 46.13093 828 GLY A C 1
ATOM 6474 O O . GLY C 1 251 ? -68.26573 -65.28094 34.46865 1.000 45.95183 828 GLY A O 1
ATOM 6475 N N . ILE C 1 252 ? -66.59169 -66.76318 34.71744 1.000 42.92191 829 ILE A N 1
ATOM 6476 C CA . ILE C 1 252 ? -65.98948 -66.44421 33.42994 1.000 43.68699 829 ILE A CA 1
ATOM 6477 C C . ILE C 1 252 ? -65.95063 -67.63151 32.47996 1.000 51.45202 829 ILE A C 1
ATOM 6478 O O . ILE C 1 252 ? -65.40217 -67.50406 31.38036 1.000 50.13425 829 ILE A O 1
ATOM 6483 N N . LYS C 1 253 ? -66.51904 -68.77950 32.85122 1.000 49.33691 830 LYS A N 1
ATOM 6484 C CA . LYS C 1 253 ? -66.50809 -69.91093 31.92945 1.000 52.41587 830 LYS A CA 1
ATOM 6485 C C . LYS C 1 253 ? -67.25871 -69.55779 30.65996 1.000 45.72478 830 LYS A C 1
ATOM 6486 O O . LYS C 1 253 ? -68.33390 -68.95145 30.69296 1.000 48.01150 830 LYS A O 1
ATOM 6492 N N . GLY C 1 254 ? -66.67129 -69.92658 29.52678 1.000 53.52224 831 GLY A N 1
ATOM 6493 C CA . GLY C 1 254 ? -67.22044 -69.54385 28.24726 1.000 51.35182 831 GLY A CA 1
ATOM 6494 C C . GLY C 1 254 ? -66.81663 -68.16522 27.77948 1.000 51.33477 831 GLY A C 1
ATOM 6495 O O . GLY C 1 254 ? -67.07935 -67.82417 26.62615 1.000 49.13622 831 GLY A O 1
ATOM 6496 N N . GLY C 1 255 ? -66.16708 -67.36465 28.62660 1.000 52.87123 832 GLY A N 1
ATOM 6497 C CA . GLY C 1 255 ? -65.79944 -66.01944 28.22811 1.000 48.94555 832 GLY A CA 1
ATOM 6498 C C . GLY C 1 255 ? -64.32105 -65.86009 27.93924 1.000 51.25657 832 GLY A C 1
ATOM 6499 O O . GLY C 1 255 ? -63.81032 -64.73499 27.87749 1.000 50.73462 832 GLY A O 1
ATOM 6500 N N . TYR C 1 256 ? -63.61073 -66.97039 27.75883 1.000 51.46727 833 TYR A N 1
ATOM 6501 C CA . TYR C 1 256 ? -62.19420 -66.89693 27.43899 1.000 49.84100 833 TYR A CA 1
ATOM 6502 C C . TYR C 1 256 ? -61.88837 -67.64960 26.14665 1.000 48.52632 833 TYR A C 1
ATOM 6503 O O . TYR C 1 256 ? -62.57539 -68.61161 25.77714 1.000 44.30102 833 TYR A O 1
ATOM 6512 N N . HIS C 1 257 ? -60.87737 -67.15033 25.43418 1.000 46.05385 834 HIS A N 1
ATOM 6513 C CA . HIS C 1 257 ? -60.26657 -67.88191 24.33122 1.000 48.80912 834 HIS A CA 1
ATOM 6514 C C . HIS C 1 257 ? -59.36395 -68.96779 24.90311 1.000 44.68157 834 HIS A C 1
ATOM 6515 O O . HIS C 1 257 ? -58.54600 -68.69100 25.78143 1.000 47.09777 834 HIS A O 1
ATOM 6522 N N . ALA C 1 258 ? -59.51213 -70.20085 24.40569 1.000 47.13824 835 ALA A N 1
ATOM 6523 C CA . ALA C 1 258 ? -58.82053 -71.33666 25.01542 1.000 45.31715 835 ALA A CA 1
ATOM 6524 C C . ALA C 1 258 ? -57.31182 -71.12610 25.06095 1.000 45.65925 835 ALA A C 1
ATOM 6525 O O . ALA C 1 258 ? -56.66140 -71.45921 26.05666 1.000 41.88607 835 ALA A O 1
ATOM 6527 N N . GLU C 1 259 ? -56.73712 -70.56020 24.00061 1.000 40.96524 836 GLU A N 1
ATOM 6528 C CA . GLU C 1 259 ? -55.29061 -70.39409 23.95765 1.000 40.36865 836 GLU A CA 1
ATOM 6529 C C . GLU C 1 259 ? -54.84264 -69.30006 24.91194 1.000 35.65305 836 GLU A C 1
ATOM 6530 O O . GLU C 1 259 ? -53.75874 -69.38608 25.49323 1.000 35.44598 836 GLU A O 1
ATOM 6536 N N . ALA C 1 260 ? -55.64596 -68.24816 25.07184 1.000 35.79982 837 ALA A N 1
ATOM 6537 C CA . ALA C 1 260 ? -55.23883 -67.18808 25.98154 1.000 34.65944 837 ALA A CA 1
ATOM 6538 C C . ALA C 1 260 ? -55.21245 -67.70202 27.41218 1.000 33.63938 837 ALA A C 1
ATOM 6539 O O . ALA C 1 260 ? -54.24995 -67.45794 28.14018 1.000 32.75568 837 ALA A O 1
ATOM 6541 N N . MET C 1 261 ? -56.23182 -68.46941 27.80524 1.000 33.80594 838 MET A N 1
ATOM 6542 C CA . MET C 1 261 ? -56.24821 -69.05206 29.14744 1.000 40.11269 838 MET A CA 1
ATOM 6543 C C . MET C 1 261 ? -55.08865 -70.01744 29.35193 1.000 35.19975 838 MET A C 1
ATOM 6544 O O . MET C 1 261 ? -54.43938 -69.99977 30.39961 1.000 32.37602 838 MET A O 1
ATOM 6549 N N . TRP C 1 262 ? -54.82325 -70.87618 28.36806 1.000 37.79783 839 TRP A N 1
ATOM 6550 C CA . TRP C 1 262 ? -53.76749 -71.87171 28.51817 1.000 40.06822 839 TRP A CA 1
ATOM 6551 C C . TRP C 1 262 ? -52.39799 -71.21992 28.65145 1.000 36.84640 839 TRP A C 1
ATOM 6552 O O . TRP C 1 262 ? -51.53357 -71.73187 29.36169 1.000 34.14184 839 TRP A O 1
ATOM 6563 N N . ARG C 1 263 ? -52.15866 -70.11861 27.93691 1.000 37.82781 840 ARG A N 1
ATOM 6564 C CA . ARG C 1 263 ? -50.85579 -69.47768 28.05348 1.000 36.22443 840 ARG A CA 1
ATOM 6565 C C . ARG C 1 263 ? -50.71780 -68.77969 29.40372 1.000 31.57099 840 ARG A C 1
ATOM 6566 O O . ARG C 1 263 ? -49.62907 -68.77070 29.99242 1.000 32.03759 840 ARG A O 1
ATOM 6574 N N . VAL C 1 264 ? -51.80918 -68.20713 29.92476 1.000 30.31894 841 VAL A N 1
ATOM 6575 C CA . VAL C 1 264 ? -51.75189 -67.60261 31.26253 1.000 31.14971 841 VAL A CA 1
ATOM 6576 C C . VAL C 1 264 ? -51.44770 -68.65370 32.33260 1.000 29.87830 841 VAL A C 1
ATOM 6577 O O . VAL C 1 264 ? -50.61933 -68.42380 33.22625 1.000 34.34177 841 VAL A O 1
ATOM 6581 N N . VAL C 1 265 ? -52.10742 -69.81649 32.28046 1.000 26.95684 842 VAL A N 1
ATOM 6582 C CA . VAL C 1 265 ? -51.87825 -70.78841 33.35215 1.000 35.03181 842 VAL A CA 1
ATOM 6583 C C . VAL C 1 265 ? -50.54621 -71.50365 33.19031 1.000 39.90325 842 VAL A C 1
ATOM 6584 O O . VAL C 1 265 ? -49.99529 -71.99882 34.18743 1.000 30.82609 842 VAL A O 1
ATOM 6588 N N . GLU C 1 266 ? -50.00793 -71.57071 31.96589 1.000 30.86504 843 GLU A N 1
ATOM 6589 C CA . GLU C 1 266 ? -48.65581 -72.08982 31.79489 1.000 36.46612 843 GLU A CA 1
ATOM 6590 C C . GLU C 1 266 ? -47.62409 -71.13510 32.37902 1.000 31.87284 843 GLU A C 1
ATOM 6591 O O . GLU C 1 266 ? -46.61963 -71.57150 32.96251 1.000 33.89900 843 GLU A O 1
ATOM 6597 N N . VAL C 1 267 ? -47.85492 -69.83086 32.22152 1.000 29.39200 844 VAL A N 1
ATOM 6598 C CA . VAL C 1 267 ? -47.03889 -68.82609 32.89803 1.000 27.19249 844 VAL A CA 1
ATOM 6599 C C . VAL C 1 267 ? -47.09743 -69.03283 34.41273 1.000 31.79514 844 VAL A C 1
ATOM 6600 O O . VAL C 1 267 ? -46.06626 -69.09038 35.09195 1.000 28.45363 844 VAL A O 1
ATOM 6604 N N . ALA C 1 268 ? -48.30772 -69.15679 34.96421 1.000 28.39749 845 ALA A N 1
ATOM 6605 C CA . ALA C 1 268 ? -48.44532 -69.34264 36.40858 1.000 30.46629 845 ALA A CA 1
ATOM 6606 C C . ALA C 1 268 ? -47.66799 -70.56315 36.88851 1.000 31.13837 845 ALA A C 1
ATOM 6607 O O . ALA C 1 268 ? -46.95385 -70.48563 37.89639 1.000 31.01630 845 ALA A O 1
ATOM 6609 N N . LEU C 1 269 ? -47.77615 -71.69101 36.16357 1.000 29.67195 846 LEU A N 1
ATOM 6610 C CA . LEU C 1 269 ? -47.06838 -72.91400 36.54298 1.000 30.35670 846 LEU A CA 1
ATOM 6611 C C . LEU C 1 269 ? -45.56258 -72.70580 36.60813 1.000 33.97943 846 LEU A C 1
ATOM 6612 O O . LEU C 1 269 ? -44.90471 -73.21598 37.52404 1.000 34.56591 846 LEU A O 1
ATOM 6617 N N . GLN C 1 270 ? -44.98827 -71.99388 35.62958 1.000 31.50041 847 GLN A N 1
ATOM 6618 C CA A GLN C 1 270 ? -43.55765 -71.69665 35.66020 0.479 34.61441 847 GLN A CA 1
ATOM 6619 C CA B GLN C 1 270 ? -43.55319 -71.73239 35.68157 0.521 34.33720 847 GLN A CA 1
ATOM 6620 C C . GLN C 1 270 ? -43.19447 -70.81723 36.84817 1.000 27.39201 847 GLN A C 1
ATOM 6621 O O . GLN C 1 270 ? -42.14591 -71.00193 37.47286 1.000 29.53749 847 GLN A O 1
ATOM 6632 N N . CYS C 1 271 ? -44.04036 -69.82579 37.15586 1.000 24.91818 848 CYS A N 1
ATOM 6633 C CA . CYS C 1 271 ? -43.78357 -68.95704 38.30746 1.000 28.74835 848 CYS A CA 1
ATOM 6634 C C . CYS C 1 271 ? -43.76947 -69.74699 39.60494 1.000 27.44872 848 CYS A C 1
ATOM 6635 O O . CYS C 1 271 ? -43.08701 -69.36360 40.56927 1.000 27.81558 848 CYS A O 1
ATOM 6638 N N . LEU C 1 272 ? -44.52967 -70.83566 39.65052 1.000 28.67058 849 LEU A N 1
ATOM 6639 C CA . LEU C 1 272 ? -44.73887 -71.60239 40.86543 1.000 33.46479 849 LEU A CA 1
ATOM 6640 C C . LEU C 1 272 ? -43.70323 -72.69593 41.04566 1.000 33.36471 849 LEU A C 1
ATOM 6641 O O . LEU C 1 272 ? -43.81347 -73.46981 41.99751 1.000 30.74869 849 LEU A O 1
ATOM 6646 N N . GLU C 1 273 ? -42.70512 -72.77239 40.16414 1.000 31.09071 850 GLU A N 1
ATOM 6647 C CA . GLU C 1 273 ? -41.60307 -73.70123 40.36871 1.000 30.04066 850 GLU A CA 1
ATOM 6648 C C . GLU C 1 273 ? -40.99788 -73.48895 41.75661 1.000 34.46858 850 GLU A C 1
ATOM 6649 O O . GLU C 1 273 ? -40.79427 -72.34237 42.17606 1.000 31.21805 850 GLU A O 1
ATOM 6655 N N . PRO C 1 274 ? -40.71215 -74.56101 42.50459 1.000 36.50681 851 PRO A N 1
ATOM 6656 C CA . PRO C 1 274 ? -40.18954 -74.40339 43.87351 1.000 34.40855 851 PRO A CA 1
ATOM 6657 C C . PRO C 1 274 ? -38.78727 -73.82216 43.94473 1.000 34.63329 851 PRO A C 1
ATOM 6658 O O . PRO C 1 274 ? -38.37052 -73.38064 45.02284 1.000 32.73547 851 PRO A O 1
ATOM 6662 N N . PHE C 1 275 ? -38.04057 -73.80907 42.85124 1.000 31.19346 852 PHE A N 1
ATOM 6663 C CA . PHE C 1 275 ? -36.68595 -73.28512 42.85101 1.000 31.22812 852 PHE A CA 1
ATOM 6664 C C . PHE C 1 275 ? -36.60309 -72.05567 41.95970 1.000 38.75003 852 PHE A C 1
ATOM 6665 O O . PHE C 1 275 ? -37.14184 -72.04436 40.84698 1.000 32.87360 852 PHE A O 1
ATOM 6673 N N . SER C 1 276 ? -35.90595 -71.03167 42.45633 1.000 33.64026 853 SER A N 1
ATOM 6674 C CA . SER C 1 276 ? -35.98171 -69.71087 41.84436 1.000 36.57131 853 SER A CA 1
ATOM 6675 C C . SER C 1 276 ? -35.44269 -69.69632 40.40998 1.000 36.88824 853 SER A C 1
ATOM 6676 O O . SER C 1 276 ? -35.97840 -68.98110 39.55561 1.000 34.22643 853 SER A O 1
ATOM 6679 N N . THR C 1 277 ? -34.37076 -70.44755 40.12180 1.000 34.02539 854 THR A N 1
ATOM 6680 C CA . THR C 1 277 ? -33.80009 -70.32401 38.77252 1.000 40.97270 854 THR A CA 1
ATOM 6681 C C . THR C 1 277 ? -34.64517 -70.98294 37.68563 1.000 37.07326 854 THR A C 1
ATOM 6682 O O . THR C 1 277 ? -34.28189 -70.87231 36.51217 1.000 39.61858 854 THR A O 1
ATOM 6686 N N . TYR C 1 278 ? -35.73770 -71.66579 38.02787 1.000 35.54193 855 TYR A N 1
ATOM 6687 C CA . TYR C 1 278 ? -36.63063 -72.24434 37.02934 1.000 39.32424 855 TYR A CA 1
ATOM 6688 C C . TYR C 1 278 ? -37.82192 -71.35201 36.71250 1.000 37.87616 855 TYR A C 1
ATOM 6689 O O . TYR C 1 278 ? -38.62657 -71.69959 35.84337 1.000 36.38687 855 TYR A O 1
ATOM 6698 N N . ARG C 1 279 ? -37.95235 -70.22874 37.38854 1.000 32.64308 856 ARG A N 1
ATOM 6699 C CA . ARG C 1 279 ? -39.03749 -69.29188 37.18110 1.000 35.15403 856 ARG A CA 1
ATOM 6700 C C . ARG C 1 279 ? -38.64549 -68.27770 36.11917 1.000 29.44617 856 ARG A C 1
ATOM 6701 O O . ARG C 1 279 ? -37.45970 -67.96936 35.96294 1.000 27.55380 856 ARG A O 1
ATOM 6709 N N . PRO C 1 280 ? -39.63573 -67.75972 35.40123 1.000 29.70846 857 PRO A N 1
ATOM 6710 C CA . PRO C 1 280 ? -39.37733 -66.70020 34.42031 1.000 31.21576 857 PRO A CA 1
ATOM 6711 C C . PRO C 1 280 ? -39.10663 -65.36290 35.09553 1.000 33.14621 857 PRO A C 1
ATOM 6712 O O . PRO C 1 280 ? -39.53909 -65.10447 36.21402 1.000 33.00291 857 PRO A O 1
ATOM 6716 N N . SER C 1 281 ? -38.39981 -64.49253 34.37994 1.000 34.43213 858 SER A N 1
ATOM 6717 C CA . SER C 1 281 ? -38.32603 -63.10320 34.80895 1.000 33.18485 858 SER A CA 1
ATOM 6718 C C . SER C 1 281 ? -39.68040 -62.42187 34.61265 1.000 32.91302 858 SER A C 1
ATOM 6719 O O . SER C 1 281 ? -40.54451 -62.90742 33.88064 1.000 29.84641 858 SER A O 1
ATOM 6722 N N . MET C 1 282 ? -39.87328 -61.29041 35.30086 1.000 31.60255 859 MET A N 1
ATOM 6723 C CA . MET C 1 282 ? -41.08396 -60.50439 35.07964 1.000 30.80847 859 MET A CA 1
ATOM 6724 C C . MET C 1 282 ? -41.14093 -59.93627 33.65914 1.000 34.99561 859 MET A C 1
ATOM 6725 O O . MET C 1 282 ? -42.23089 -59.80893 33.09185 1.000 35.15939 859 MET A O 1
ATOM 6730 N N . VAL C 1 283 ? -39.99481 -59.58488 33.06951 1.000 32.85561 860 VAL A N 1
ATOM 6731 C CA . VAL C 1 283 ? -40.00148 -59.10432 31.68698 1.000 33.34356 860 VAL A CA 1
ATOM 6732 C C . VAL C 1 283 ? -40.51995 -60.19044 30.74699 1.000 34.82560 860 VAL A C 1
ATOM 6733 O O . VAL C 1 283 ? -41.32312 -59.92248 29.83856 1.000 33.51481 860 VAL A O 1
ATOM 6737 N N . ALA C 1 284 ? -40.07452 -61.43074 30.94458 1.000 30.08645 861 ALA A N 1
ATOM 6738 C CA . ALA C 1 284 ? -40.59578 -62.52737 30.13311 1.000 39.64785 861 ALA A CA 1
ATOM 6739 C C . ALA C 1 284 ? -42.08505 -62.75574 30.38071 1.000 35.64175 861 ALA A C 1
ATOM 6740 O O . ALA C 1 284 ? -42.82528 -63.05906 29.44570 1.000 29.54017 861 ALA A O 1
ATOM 6742 N N . ILE C 1 285 ? -42.54219 -62.58543 31.61875 1.000 29.33155 862 ILE A N 1
ATOM 6743 C CA . ILE C 1 285 ? -43.95755 -62.74578 31.93919 1.000 28.93672 862 ILE A CA 1
ATOM 6744 C C . ILE C 1 285 ? -44.79555 -61.65637 31.27500 1.000 30.98258 862 ILE A C 1
ATOM 6745 O O . ILE C 1 285 ? -45.90780 -61.92116 30.79916 1.000 30.04333 862 ILE A O 1
ATOM 6750 N N . VAL C 1 286 ? -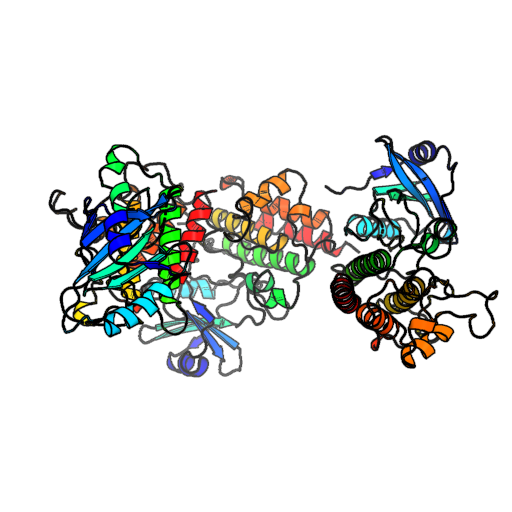44.29470 -60.41454 31.25385 1.000 29.00607 863 VAL A N 1
ATOM 6751 C CA . VAL C 1 286 ? -44.99778 -59.33288 30.55235 1.000 32.60249 863 VAL A CA 1
ATOM 6752 C C . VAL C 1 286 ? -45.20916 -59.68217 29.07680 1.000 32.04355 863 VAL A C 1
ATOM 6753 O O . VAL C 1 286 ? -46.29828 -59.45773 28.52433 1.000 29.96858 863 VAL A O 1
ATOM 6757 N N . ARG C 1 287 ? -44.17239 -60.20629 28.41043 1.000 29.73830 864 ARG A N 1
ATOM 6758 C CA . ARG C 1 287 ? -44.29441 -60.49853 26.97761 1.000 32.30158 864 ARG A CA 1
ATOM 6759 C C . ARG C 1 287 ? -45.35808 -61.55217 26.73165 1.000 32.34901 864 ARG A C 1
ATOM 6760 O O . ARG C 1 287 ? -46.13209 -61.44912 25.77318 1.000 37.96402 864 ARG A O 1
ATOM 6768 N N . GLU C 1 288 ? -45.38014 -62.59312 27.56889 1.000 31.50423 865 GLU A N 1
ATOM 6769 C CA . GLU C 1 288 ? -46.33658 -63.68234 27.40401 1.000 38.40587 865 GLU A CA 1
ATOM 6770 C C . GLU C 1 288 ? -47.76164 -63.22578 27.69292 1.000 35.07635 865 GLU A C 1
ATOM 6771 O O . GLU C 1 288 ? -48.69961 -63.66257 27.01689 1.000 35.55916 865 GLU A O 1
ATOM 6777 N N . LEU C 1 289 ? -47.94930 -62.34580 28.68617 1.000 25.31822 866 LEU A N 1
ATOM 6778 C CA . LEU C 1 289 ? -49.29080 -61.85145 28.97213 1.000 25.82237 866 LEU A CA 1
ATOM 6779 C C . LEU C 1 289 ? -49.76749 -60.88353 27.90642 1.000 28.99769 866 LEU A C 1
ATOM 6780 O O . LEU C 1 289 ? -50.96724 -60.84135 27.60642 1.000 29.53426 866 LEU A O 1
ATOM 6785 N N . GLU C 1 290 ? -48.86048 -60.08092 27.34912 1.000 26.92206 867 GLU A N 1
ATOM 6786 C CA . GLU C 1 290 ? -49.21148 -59.25496 26.20350 1.000 29.41220 867 GLU A CA 1
ATOM 6787 C C . GLU C 1 290 ? -49.71875 -60.11240 25.04211 1.000 35.90636 867 GLU A C 1
ATOM 6788 O O . GLU C 1 290 ? -50.73768 -59.79059 24.41888 1.000 32.29340 867 GLU A O 1
ATOM 6794 N N . ASP C 1 291 ? -49.00140 -61.19574 24.71640 1.000 33.51630 868 ASP A N 1
ATOM 6795 C CA . ASP C 1 291 ? -49.45192 -62.06722 23.63006 1.000 40.61662 868 ASP A CA 1
ATOM 6796 C C . ASP C 1 291 ? -50.78281 -62.73140 23.97263 1.000 36.98930 868 ASP A C 1
ATOM 6797 O O . ASP C 1 291 ? -51.65167 -62.86807 23.10795 1.000 34.17701 868 ASP A O 1
ATOM 6802 N N . ALA C 1 292 ? -50.97130 -63.13841 25.23041 1.000 35.74354 869 ALA A N 1
ATOM 6803 C CA . ALA C 1 292 ? -52.24481 -63.75103 25.60949 1.000 34.11294 869 ALA A CA 1
ATOM 6804 C C . ALA C 1 292 ? -53.39043 -62.75002 25.52427 1.000 35.37711 869 ALA A C 1
ATOM 6805 O O . ALA C 1 292 ? -54.51017 -63.11592 25.14944 1.000 37.39904 869 ALA A O 1
ATOM 6807 N N . LEU C 1 293 ? -53.13393 -61.48407 25.86258 1.000 34.95989 870 LEU A N 1
ATOM 6808 C CA . LEU C 1 293 ? -54.16954 -60.45939 25.74535 1.000 37.40530 870 LEU A CA 1
ATOM 6809 C C . LEU C 1 293 ? -54.51692 -60.17812 24.28600 1.000 39.52805 870 LEU A C 1
ATOM 6810 O O . LEU C 1 293 ? -55.68484 -59.93313 23.95284 1.000 42.52829 870 LEU A O 1
ATOM 6815 N N . ILE C 1 294 ? -53.52524 -60.18703 23.39749 1.000 33.18394 871 ILE A N 1
ATOM 6816 C CA . ILE C 1 294 ? -53.82773 -59.97572 21.97811 1.000 38.43249 871 ILE A CA 1
ATOM 6817 C C . ILE C 1 294 ? -54.67535 -61.12348 21.44596 1.000 37.64434 871 ILE A C 1
ATOM 6818 O O . ILE C 1 294 ? -55.66180 -60.91696 20.72860 1.000 49.51473 871 ILE A O 1
ATOM 6823 N N . ILE C 1 295 ? -54.29291 -62.35334 21.79174 1.000 37.35729 872 ILE A N 1
ATOM 6824 C CA . ILE C 1 295 ? -55.01896 -63.54399 21.36133 1.000 41.19359 872 ILE A CA 1
ATOM 6825 C C . ILE C 1 295 ? -56.45220 -63.50947 21.87057 1.000 44.22122 872 ILE A C 1
ATOM 6826 O O . ILE C 1 295 ? -57.38765 -63.89462 21.16216 1.000 41.18143 872 ILE A O 1
ATOM 6831 N N . GLU C 1 296 ? -56.65052 -63.04818 23.10826 1.000 37.46224 873 GLU A N 1
ATOM 6832 C CA . GLU C 1 296 ? -58.00604 -62.93282 23.62590 1.000 41.00885 873 GLU A CA 1
ATOM 6833 C C . GLU C 1 296 ? -58.79973 -61.88974 22.85193 1.000 43.65297 873 GLU A C 1
ATOM 6834 O O . GLU C 1 296 ? -59.99436 -62.07435 22.58304 1.000 52.16951 873 GLU A O 1
ATOM 6840 N N . ASN C 1 297 ? -58.15356 -60.79791 22.45147 1.000 43.05876 874 ASN A N 1
ATOM 6841 C CA . ASN C 1 297 ? -58.89143 -59.77829 21.71781 1.000 50.69986 874 ASN A CA 1
ATOM 6842 C C . ASN C 1 297 ? -59.27368 -60.21076 20.30310 1.000 59.64299 874 ASN A C 1
ATOM 6843 O O . ASN C 1 297 ? -60.07053 -59.51614 19.65719 1.000 55.84250 874 ASN A O 1
ATOM 6848 N N . ASN C 1 298 ? -58.75676 -61.33280 19.80813 1.000 62.28200 875 ASN A N 1
ATOM 6849 C CA . ASN C 1 298 ? -59.08571 -61.76422 18.44284 1.000 70.67915 875 ASN A CA 1
ATOM 6850 C C . ASN C 1 298 ? -60.28334 -62.69765 18.37770 1.000 76.90168 875 ASN A C 1
ATOM 6851 O O . ASN C 1 298 ? -60.49751 -63.34997 17.34951 1.000 79.08868 875 ASN A O 1
#